Protein AF-0000000066890548 (afdb_homodimer)

Radius of gyration: 30.72 Å; Cα contacts (8 Å, |Δi|>4): 1299; chains: 2; bounding box: 69×100×90 Å

Solvent-accessible surface area (backbone atoms only — not comparable to full-atom values): 51256 Å² total; per-residue (Å²): 136,81,80,58,84,61,84,78,76,77,64,66,81,54,69,77,62,78,81,76,83,76,82,83,78,72,76,79,71,68,77,54,54,52,59,48,44,41,54,62,52,62,74,69,66,76,82,85,76,71,80,80,73,81,70,76,83,65,81,72,60,78,70,86,80,58,75,77,68,59,46,37,50,52,65,68,60,34,50,26,46,52,43,18,39,69,56,47,12,53,46,68,22,47,65,35,79,74,80,26,46,48,41,49,51,45,59,57,50,22,50,78,30,68,49,37,31,25,18,44,35,16,36,23,35,44,50,50,22,43,57,68,68,50,80,58,63,66,23,51,54,28,41,53,52,21,50,53,47,46,55,59,45,63,75,59,76,64,95,44,52,60,57,55,48,25,43,52,34,46,27,48,49,48,37,76,74,43,58,59,50,50,28,56,58,44,44,42,34,50,50,46,51,34,61,74,67,64,59,29,60,77,59,46,72,62,44,14,55,43,39,51,46,47,51,53,50,33,44,48,24,17,61,24,32,54,44,71,46,92,66,54,54,59,64,41,29,86,91,37,58,87,78,80,65,96,69,63,47,68,47,59,49,40,51,47,34,55,50,47,30,41,43,34,51,46,49,37,52,42,66,74,67,53,77,75,42,70,76,49,48,59,52,46,45,51,53,51,51,50,52,51,50,50,52,53,53,52,63,72,56,57,43,77,80,68,46,51,54,18,44,28,75,51,48,93,90,38,78,45,55,30,49,26,50,56,44,40,51,53,46,38,38,52,34,44,40,35,47,26,52,28,47,47,56,67,44,58,68,65,68,78,84,55,56,80,74,30,62,81,25,67,66,48,44,34,52,53,36,44,32,66,70,50,33,51,52,36,42,54,30,19,47,52,35,47,22,35,58,71,44,44,86,28,74,63,27,49,72,69,36,56,52,55,36,42,59,26,53,30,44,53,57,50,66,66,52,47,50,50,52,49,48,50,43,53,47,45,24,72,74,62,27,48,85,39,60,63,46,50,52,40,34,52,52,39,37,66,75,24,50,72,43,57,24,50,17,42,39,49,60,65,66,44,67,35,71,51,66,71,81,116,134,82,81,82,86,81,84,59,73,66,66,67,79,61,73,75,67,78,79,74,82,77,82,86,78,74,74,78,72,67,77,58,54,60,59,48,49,43,53,62,57,64,72,68,69,75,79,83,76,71,80,81,73,80,70,77,82,64,78,75,59,78,70,86,79,58,74,77,69,59,46,38,51,53,64,68,60,34,50,26,45,51,43,17,37,69,55,47,13,53,48,68,22,47,67,35,78,74,79,26,46,48,40,48,50,45,60,58,49,22,49,77,29,66,47,36,31,27,18,45,35,16,37,22,36,44,50,51,21,44,57,69,68,50,79,58,63,67,24,51,54,28,40,52,52,23,50,55,48,48,54,59,45,64,74,58,75,66,96,45,51,60,56,55,50,25,43,51,35,45,29,48,47,49,37,75,74,43,59,58,51,50,28,56,60,47,45,45,40,51,50,49,51,34,61,74,66,66,61,29,60,77,59,47,71,62,45,15,54,43,39,51,47,48,49,53,51,33,43,48,24,17,61,22,31,54,43,71,47,92,66,54,53,58,64,40,30,86,90,35,57,87,79,81,64,96,68,63,47,68,49,61,49,40,52,48,36,55,50,48,30,40,43,35,51,46,49,38,52,42,67,74,67,53,77,76,42,70,78,46,48,60,52,46,44,51,51,51,51,51,50,52,50,50,53,53,52,53,63,72,56,57,42,79,80,65,47,52,55,18,44,28,74,52,49,94,90,37,79,44,55,31,48,27,52,56,43,40,51,52,48,38,39,51,34,44,40,36,46,26,52,28,47,45,56,68,43,60,68,66,69,78,84,55,58,80,75,31,64,80,25,66,65,49,43,32,51,52,35,44,31,66,70,49,34,51,52,35,42,54,30,20,48,51,35,45,22,36,59,70,44,43,84,28,72,64,26,49,71,69,35,56,51,55,37,42,58,27,53,29,44,51,56,52,65,66,52,46,50,52,52,48,48,51,43,52,47,45,24,70,74,62,27,49,85,40,61,68,46,50,52,47,34,52,51,39,38,66,74,22,50,73,43,57,24,51,18,44,38,50,60,65,66,43,69,38,50,66,70,72,81,115

InterPro domains:
  IPR021858 Fungal transcription factor [PF11951] (80-447)

Foldseek 3Di:
DDDDDPPCPPPDVPPPDPQPPDDDPPPPPPPPQLVVLLVLLVVVDDPDPPDPDPDPPPPPDPPPPDPQQDDDDPPLLVVLLVLLLVPVLCLLCLLPPDPSCSNPVQSRVCSVPVLSSLLSSLLSLLQVCLQVVGDCVSNCVSLVVSSVVLVVCSNPDDPDLSSLNSLLSSLNSVCLPDDLQCSLSSLSSSVSSCVVNVQACPNDDSSNSSLLSSLLSQLLSCLFQVHAGPDQCCSRDVNRDLDDDPADDSSSLLSVLSSLLNNLSVLLSCLQVPDQAPVVQVVSQVSLVVSVVVLVVSVVRHDPQLDFPDWAQADPLGRATATHHPDLSSLLSVLSSLLSVLSSLLSRAQDPPPDSVQRNPLVSSLVSCLDCVSLVSNLVSLRSNQNSLVRYPDLSSLVSNLSSLLLSLLLDQDPSSNVSSLVSLVVSCNVRSRDNPLSNVSSVVSCVQQPRRNSSSSSCSSNPSRSPPPPD/DDDDDDDDPPPDPPPPDPPPPDDPPPPPPPPPQLVVLLVVLVPPPDPDPPDPDPDPPPVPDPPPPDPQQDDDDPPLLVVLLVLLLVPVQCLLCLLPPDPSCSNPVLSRVCSVPVLSSLLSSLLSLLQVCLQVVDDCVSNCVSLVVSSVVLVVCSNPDDPDLSSLNSLLSSLNSVCLPDDLQCSLSSLSSSVSSCVVNVQACPNDDSSNSSLLSSLLSQLLSCLFQVDAGPDQCCSRDVNRDLDDDPADDSSSLLSVLSSLLNNLSVLLSCLQVPDQAPVVQVVSQVSLVVSVVVLVVSVVRHDPQLDFPDWAQADPLGRATATHHPDLSSLLSVLSSLLSVLSSLLSRAQDPPPDSVQRNPLVSSLVSCLDCVSLVSNLVSLRSNQNSLVRYPDLSSLVSNLSSLLLSLLLDQDPSSNVSSLVSLVVSCNRRSRDNPLSNVSSVVSCVQQPRRNSSSSSCSSNPSRRPVPPD

Organism: Sporothrix schenckii (strain ATCC 58251 / de Perez 2211183) (NCBI:txid1391915)

Secondary structure (DSSP, 8-state):
---------TTGGGGGS------SGGGGGGGHHHHHHHHHHHTT--S----------------TTS--PPPB--HHHHHHHHHIIIIIHHHHTTT--SS-TTTTHHHHHHTT-HHHHHHHHHHHHHHHHHHH----HHHHHHHHHHHHHHHHHHTS----HHHHHHHHHHHHHHHHHS-GGGHHHHHHHHHHHHHHHT--TTS-HHHHHHHHHHHHHHHHHHHHHT---SS-GGGSSGGG--PPPSS--HHHHHHHHHHHHHHHHHHHHHHHHS---HHHHHHHHHHHHHHHHHHHHHHHT--GGGS-SEEE---SS--S-EEE-SSHHHHHHHHHHHHHHHHHHHTPPPPTTS-GGGSS-HHHHHHHHHSHHHHHHHHHHHHHHHHHHHH---HHHHHHHHHHHHHHHTT---HHHHHHHHHHHHHHHHHH----HHHHHHHHHHHHHHTT-HHHHHHHHHT---SSGGG-/---------TTGGGGG-------SGGGGGGHHHHHHHHHHHHTT--S----------------TTS--PPPB--HHHHHHHHHIIIIIHHHHTTT--SS-TTTTHHHHHHTT-HHHHHHHHHHHHHHHHHHH----HHHHHHHHHHHHHHHHHHTS----HHHHHHHHHHHHHHHHHS-GGGHHHHHHHHHHHHHHHT--TTS-HHHHHHHHHHHHHHHHHHHHHT---SS-GGGSSGGG--PPPSS--HHHHHHHHHHHHHHHHHHHHHHHHS---HHHHHHHHHHHHHHHHHHHHHHHT--GGGS-SEEE---SS--S-EEE-SSHHHHHHHHHHHHHHHHHHHTPPPPTTS-TT-SS-HHHHHHHHHSHHHHHHHHHHHHHHHHHHHH---HHHHHHHHHHHHHHHTT---HHHHHHHHHHHHHHHHHH----HHHHHHHHHHHHHHTT-HHHHHHHHHT---SSGGG-

pLDDT: mean 82.21, std 24.05, range [18.61, 98.88]

Sequence (944 aa):
MSGFDWVDETDSVADLYKRVDVDADADANQNNLSSKLSLKLTAKLPSKMPSPTHHPHTTAGLPSSMPLPRPITDPTDAFYMSRYAEFIGPRFDLFDDGARYFSIEVPLMALHNRLLRLACLAAAAVQLSLETGRGKHNVLAYYDEALRLLSAHLDCPSYDPAVFASCLLIAHCEMVESKTGDWQLHLRGTGDLVALQKWHGRSGGLAEACFWIYCRMMILASLSSARPTLIPPTEWLPGGVFDDPQRWTLHAWQKKVVFLLGSVHHFWFRSRHGQTSAPLESTMRRAWSDLGDQLRRHELAAPPACTPISAVPATVDCPFDLVRYIAGPISAAWQMLHTAHLLHALAEPPGTGTGPDTDTNPRSRRALLASPRVANTALALARQVVSNSLANRSLVAWANAVQLLGVAGACLVSDAERDACTLVLEQMETLTGWNTRTTVQHLQRAWLAGGTDLGTLLYNVWANEGVGTEGTMSGFDWVDETDSVADLYKRVDVDADADANQNNLSSKLSLKLTAKLPSKMPSPTHHPHTTAGLPSSMPLPRPITDPTDAFYMSRYAEFIGPRFDLFDDGARYFSIEVPLMALHNRLLRLACLAAAAVQLSLETGRGKHNVLAYYDEALRLLSAHLDCPSYDPAVFASCLLIAHCEMVESKTGDWQLHLRGTGDLVALQKWHGRSGGLAEACFWIYCRMMILASLSSARPTLIPPTEWLPGGVFDDPQRWTLHAWQKKVVFLLGSVHHFWFRSRHGQTSAPLESTMRRAWSDLGDQLRRHELAAPPACTPISAVPATVDCPFDLVRYIAGPISAAWQMLHTAHLLHALAEPPGTGTGPDTDTNPRSRRALLASPRVANTALALARQVVSNSLANRSLVAWANAVQLLGVAGACLVSDAERDACTLVLEQMETLTGWNTRTTVQHLQRAWLAGGTDLGTLLYNVWANEGVGTEGT

Structure (mmCIF, N/CA/C/O backbone):
data_AF-0000000066890548-model_v1
#
loop_
_entity.id
_entity.type
_entity.pdbx_description
1 polymer 'Transcription factor domain-containing protein'
#
loop_
_atom_site.group_PDB
_atom_site.id
_atom_site.type_symbol
_atom_site.label_atom_id
_atom_site.label_alt_id
_atom_site.label_comp_id
_atom_site.label_asym_id
_atom_site.label_entity_id
_atom_site.label_seq_id
_atom_site.pdbx_PDB_ins_code
_atom_site.Cartn_x
_atom_site.Cartn_y
_atom_site.Cartn_z
_atom_site.occupancy
_atom_site.B_iso_or_equiv
_atom_site.auth_seq_id
_atom_site.auth_comp_id
_atom_site.auth_asym_id
_atom_site.auth_atom_id
_atom_site.pdbx_PDB_model_num
ATOM 1 N N . MET A 1 1 ? -24.297 11.078 -42.031 1 18.88 1 MET A N 1
ATOM 2 C CA . MET A 1 1 ? -23.625 9.977 -41.344 1 18.88 1 MET A CA 1
ATOM 3 C C . MET A 1 1 ? -22.328 10.438 -40.688 1 18.88 1 MET A C 1
ATOM 5 O O . MET A 1 1 ? -21.578 9.633 -40.156 1 18.88 1 MET A O 1
ATOM 9 N N . SER A 1 2 ? -22.172 11.445 -40.219 1 20.27 2 SER A N 1
ATOM 10 C CA . SER A 1 2 ? -21.016 12.281 -40.562 1 20.27 2 SER A CA 1
ATOM 11 C C . SER A 1 2 ? -19.953 12.227 -39.469 1 20.27 2 SER A C 1
ATOM 13 O O . SER A 1 2 ? -20.281 12.07 -38.281 1 20.27 2 SER A O 1
ATOM 15 N N . GLY A 1 3 ? -18.688 12.391 -39.656 1 19.2 3 GLY A N 1
ATOM 16 C CA . GLY A 1 3 ? -17.391 11.789 -39.344 1 19.2 3 GLY A CA 1
ATOM 17 C C . GLY A 1 3 ? -16.609 12.562 -38.281 1 19.2 3 GLY A C 1
ATOM 18 O O . GLY A 1 3 ? -16.375 13.758 -38.438 1 19.2 3 GLY A O 1
ATOM 19 N N . PHE A 1 4 ? -16.781 12.336 -37.125 1 25.28 4 PHE A N 1
ATOM 20 C CA . PHE A 1 4 ? -16.469 13.25 -36.031 1 25.28 4 PHE A CA 1
ATOM 21 C C . PHE A 1 4 ? -14.961 13.43 -35.875 1 25.28 4 PHE A C 1
ATOM 23 O O . PHE A 1 4 ? -14.211 12.453 -35.969 1 25.28 4 PHE A O 1
ATOM 30 N N . ASP A 1 5 ? -14.328 14.625 -36.156 1 24.25 5 ASP A N 1
ATOM 31 C CA . ASP A 1 5 ? -12.898 14.906 -36.312 1 24.25 5 ASP A CA 1
ATOM 32 C C . ASP A 1 5 ? -12.195 14.867 -34.969 1 24.25 5 ASP A C 1
ATOM 34 O O . ASP A 1 5 ? -12.594 15.562 -34.031 1 24.25 5 ASP A O 1
ATOM 38 N N . TRP A 1 6 ? -11.719 13.969 -34.375 1 25.64 6 TRP A N 1
ATOM 39 C CA . TRP A 1 6 ? -11.016 13.469 -33.188 1 25.64 6 TRP A CA 1
ATOM 40 C C . TRP A 1 6 ? -9.664 14.156 -33.031 1 25.64 6 TRP A C 1
ATOM 42 O O . TRP A 1 6 ? -8.844 14.141 -33.938 1 25.64 6 TRP A O 1
ATOM 52 N N . VAL A 1 7 ? -9.562 15.398 -32.406 1 25.03 7 VAL A N 1
ATOM 53 C CA . VAL A 1 7 ? -8.234 15.984 -32.5 1 25.03 7 VAL A CA 1
ATOM 54 C C . VAL A 1 7 ? -7.273 15.273 -31.562 1 25.03 7 VAL A C 1
ATOM 56 O O . VAL A 1 7 ? -7.562 15.125 -30.375 1 25.03 7 VAL A O 1
ATOM 59 N N . ASP A 1 8 ? -6.273 14.477 -31.797 1 26.44 8 ASP A N 1
ATOM 60 C CA . ASP A 1 8 ? -5.16 13.578 -31.5 1 26.44 8 ASP A CA 1
ATOM 61 C C . ASP A 1 8 ? -4.043 14.312 -30.766 1 26.44 8 ASP A C 1
ATOM 63 O O . ASP A 1 8 ? -3.299 15.086 -31.375 1 26.44 8 ASP A O 1
ATOM 67 N N . GLU A 1 9 ? -4.375 14.836 -29.516 1 27.08 9 GLU A N 1
ATOM 68 C CA . GLU A 1 9 ? -3.387 15.812 -29.078 1 27.08 9 GLU A CA 1
ATOM 69 C C . GLU A 1 9 ? -2.137 15.125 -28.531 1 27.08 9 GLU A C 1
ATOM 71 O O . GLU A 1 9 ? -1.354 15.734 -27.797 1 27.08 9 GLU A O 1
ATOM 76 N N . THR A 1 10 ? -1.593 14.016 -29.031 1 26.61 10 THR A N 1
ATOM 77 C CA . THR A 1 10 ? -0.497 13.109 -28.703 1 26.61 10 THR A CA 1
ATOM 78 C C . THR A 1 10 ? 0.829 13.867 -28.641 1 26.61 10 THR A C 1
ATOM 80 O O . THR A 1 10 ? 1.685 13.555 -27.812 1 26.61 10 THR A O 1
ATOM 83 N N . ASP A 1 11 ? 1.024 14.945 -29.422 1 27.3 11 ASP A N 1
ATOM 84 C CA . ASP A 1 11 ? 2.359 15.445 -29.719 1 27.3 11 ASP A CA 1
ATOM 85 C C . ASP A 1 11 ? 2.881 16.344 -28.594 1 27.3 11 ASP A C 1
ATOM 87 O O . ASP A 1 11 ? 4.09 16.5 -28.438 1 27.3 11 ASP A O 1
ATOM 91 N N . SER A 1 12 ? 1.984 16.969 -27.969 1 26.95 12 SER A N 1
ATOM 92 C CA . SER A 1 12 ? 2.666 18.141 -27.422 1 26.95 12 SER A CA 1
ATOM 93 C C . SER A 1 12 ? 3.588 17.766 -26.266 1 26.95 12 SER A C 1
ATOM 95 O O . SER A 1 12 ? 4.59 18.438 -26.031 1 26.95 12 SER A O 1
ATOM 97 N N . VAL A 1 13 ? 3.289 16.859 -25.359 1 25.53 13 VAL A N 1
ATOM 98 C CA . VAL A 1 13 ? 4.105 16.703 -24.156 1 25.53 13 VAL A CA 1
ATOM 99 C C . VAL A 1 13 ? 5.379 15.93 -24.5 1 25.53 13 VAL A C 1
ATOM 101 O O . VAL A 1 13 ? 6.223 15.703 -23.625 1 25.53 13 VAL A O 1
ATOM 104 N N . ALA A 1 14 ? 5.516 15.539 -25.766 1 25.36 14 ALA A N 1
ATOM 105 C CA . ALA A 1 14 ? 6.695 14.828 -26.25 1 25.36 14 ALA A CA 1
ATOM 106 C C . ALA A 1 14 ? 7.941 15.703 -26.172 1 25.36 14 ALA A C 1
ATOM 108 O O . ALA A 1 14 ? 9.062 15.203 -26.234 1 25.36 14 ALA A O 1
ATOM 109 N N . ASP A 1 15 ? 7.789 17.016 -26.156 1 25.75 15 ASP A N 1
ATOM 110 C CA . ASP A 1 15 ? 8.961 17.797 -26.516 1 25.75 15 ASP A CA 1
ATOM 111 C C . ASP A 1 15 ? 9.984 17.812 -25.391 1 25.75 15 ASP A C 1
ATOM 113 O O . ASP A 1 15 ? 11.047 18.422 -25.516 1 25.75 15 ASP A O 1
ATOM 117 N N . LEU A 1 16 ? 9.555 17.625 -24.109 1 25.08 16 LEU A N 1
ATOM 118 C CA . LEU A 1 16 ? 10.656 17.938 -23.203 1 25.08 16 LEU A CA 1
ATOM 119 C C . LEU A 1 16 ? 11.719 16.844 -23.25 1 25.08 16 LEU A C 1
ATOM 121 O O . LEU A 1 16 ? 12.758 16.953 -22.594 1 25.08 16 LEU A O 1
ATOM 125 N N . TYR A 1 17 ? 11.383 15.648 -23.578 1 23.12 17 TYR A N 1
ATOM 126 C CA . TYR A 1 17 ? 12.258 14.484 -23.469 1 23.12 17 TYR A CA 1
ATOM 127 C C . TYR A 1 17 ? 13.242 14.438 -24.641 1 23.12 17 TYR A C 1
ATOM 129 O O . TYR A 1 17 ? 12.836 14.359 -25.797 1 23.12 17 TYR A O 1
ATOM 137 N N . LYS A 1 18 ? 14.422 15.102 -24.547 1 24.03 18 LYS A N 1
ATOM 138 C CA . LYS A 1 18 ? 15.43 14.969 -25.594 1 24.03 18 LYS A CA 1
ATOM 139 C C . LYS A 1 18 ? 15.75 13.5 -25.859 1 24.03 18 LYS A C 1
ATOM 141 O O . LYS A 1 18 ? 16.031 12.742 -24.938 1 24.03 18 LYS A O 1
ATOM 146 N N . ARG A 1 19 ? 15.266 12.875 -26.922 1 22.03 19 ARG A N 1
ATOM 147 C CA . ARG A 1 19 ? 15.539 11.547 -27.469 1 22.03 19 ARG A CA 1
ATOM 148 C C . ARG A 1 19 ? 17.031 11.359 -27.719 1 22.03 19 ARG A C 1
ATOM 150 O O . ARG A 1 19 ? 17.609 12.023 -28.578 1 22.03 19 ARG A O 1
ATOM 157 N N . VAL A 1 20 ? 17.922 11.086 -26.656 1 23.31 20 VAL A N 1
ATOM 158 C CA . VAL A 1 20 ? 19.266 10.805 -27.141 1 23.31 20 VAL A CA 1
ATOM 159 C C . VAL A 1 20 ? 19.297 9.422 -27.781 1 23.31 20 VAL A C 1
ATOM 161 O O . VAL A 1 20 ? 18.734 8.461 -27.234 1 23.31 20 VAL A O 1
ATOM 164 N N . ASP A 1 21 ? 19.406 9.281 -29.016 1 21.95 21 ASP A N 1
ATOM 165 C CA . ASP A 1 21 ? 19.578 8.133 -29.906 1 21.95 21 ASP A CA 1
ATOM 166 C C . ASP A 1 21 ? 20.703 7.23 -29.422 1 21.95 21 ASP A C 1
ATOM 168 O O . ASP A 1 21 ? 21.875 7.613 -29.484 1 21.95 21 ASP A O 1
ATOM 172 N N . VAL A 1 22 ? 20.547 6.613 -28.219 1 24.17 22 VAL A N 1
ATOM 173 C CA . VAL A 1 22 ? 21.688 5.758 -27.906 1 24.17 22 VAL A CA 1
ATOM 174 C C . VAL A 1 22 ? 21.719 4.559 -28.844 1 24.17 22 VAL A C 1
ATOM 176 O O . VAL A 1 22 ? 20.656 4 -29.172 1 24.17 22 VAL A O 1
ATOM 179 N N . ASP A 1 23 ? 22.766 4.219 -29.562 1 23.08 23 ASP A N 1
ATOM 180 C CA . ASP A 1 23 ? 23.203 3.242 -30.562 1 23.08 23 ASP A CA 1
ATOM 181 C C . ASP A 1 23 ? 23.031 1.815 -30.047 1 23.08 23 ASP A C 1
ATOM 183 O O . ASP A 1 23 ? 23.062 1.575 -28.828 1 23.08 23 ASP A O 1
ATOM 187 N N . ALA A 1 24 ? 22.609 0.675 -30.891 1 25.84 24 ALA A N 1
ATOM 188 C CA . ALA A 1 24 ? 22.203 -0.718 -31.031 1 25.84 24 ALA A CA 1
ATOM 189 C C . ALA A 1 24 ? 23.25 -1.663 -30.453 1 25.84 24 ALA A C 1
ATOM 191 O O . ALA A 1 24 ? 23.094 -2.885 -30.531 1 25.84 24 ALA A O 1
ATOM 192 N N . ASP A 1 25 ? 24.406 -1.3 -30.078 1 25.77 25 ASP A N 1
ATOM 193 C CA . ASP A 1 25 ? 25.484 -2.291 -29.969 1 25.77 25 ASP A CA 1
ATOM 194 C C . ASP A 1 25 ? 25.344 -3.111 -28.688 1 25.77 25 ASP A C 1
ATOM 196 O O . ASP A 1 25 ? 26.25 -3.848 -28.312 1 25.77 25 ASP A O 1
ATOM 200 N N . ALA A 1 26 ? 24.281 -3.037 -27.953 1 29.08 26 ALA A N 1
ATOM 201 C CA . ALA A 1 26 ? 24.281 -3.631 -26.609 1 29.08 26 ALA A CA 1
ATOM 202 C C . ALA A 1 26 ? 23.953 -5.121 -26.672 1 29.08 26 ALA A C 1
ATOM 204 O O . ALA A 1 26 ? 23.828 -5.781 -25.641 1 29.08 26 ALA A O 1
ATOM 205 N N . ASP A 1 27 ? 23.703 -5.793 -27.703 1 25.78 27 ASP A N 1
ATOM 206 C CA . ASP A 1 27 ? 23.156 -7.145 -27.766 1 25.78 27 ASP A CA 1
ATOM 207 C C . ASP A 1 27 ? 24.156 -8.164 -27.234 1 25.78 27 ASP A C 1
ATOM 209 O O . ASP A 1 27 ? 23.797 -9.281 -26.875 1 25.78 27 ASP A O 1
ATOM 213 N N . ALA A 1 28 ? 25.484 -8.109 -27.453 1 29.73 28 ALA A N 1
ATOM 214 C CA . ALA A 1 28 ? 26.469 -9.18 -27.406 1 29.73 28 ALA A CA 1
ATOM 215 C C . ALA A 1 28 ? 26.812 -9.547 -25.953 1 29.73 28 ALA A C 1
ATOM 217 O O . ALA A 1 28 ? 27.344 -10.625 -25.688 1 29.73 28 ALA A O 1
ATOM 218 N N . ASN A 1 29 ? 26.766 -8.68 -24.953 1 29.44 29 ASN A N 1
ATOM 219 C CA . ASN A 1 29 ? 27.453 -8.93 -23.688 1 29.44 29 ASN A CA 1
ATOM 220 C C . ASN A 1 29 ? 26.578 -9.75 -22.734 1 29.44 29 ASN A C 1
ATOM 222 O O . ASN A 1 29 ? 26.953 -9.977 -21.578 1 29.44 29 ASN A O 1
ATOM 226 N N . GLN A 1 30 ? 25.422 -10.062 -23 1 32.12 30 GLN A N 1
ATOM 227 C CA . GLN A 1 30 ? 24.484 -10.609 -22.016 1 32.12 30 GLN A CA 1
ATOM 228 C C . GLN A 1 30 ? 24.828 -12.055 -21.672 1 32.12 30 GLN A C 1
ATOM 230 O O . GLN A 1 30 ? 24.391 -12.57 -20.641 1 32.12 30 GLN A O 1
ATOM 235 N N . ASN A 1 31 ? 25.328 -12.875 -22.609 1 33.66 31 ASN A N 1
ATOM 236 C CA . ASN A 1 31 ? 25.453 -14.32 -22.438 1 33.66 31 ASN A CA 1
ATOM 237 C C . ASN A 1 31 ? 26.391 -14.656 -21.281 1 33.66 31 ASN A C 1
ATOM 239 O O . ASN A 1 31 ? 26.422 -15.797 -20.797 1 33.66 31 ASN A O 1
ATOM 243 N N . ASN A 1 32 ? 27.344 -13.812 -20.875 1 36.59 32 ASN A N 1
ATOM 244 C CA . ASN A 1 32 ? 28.5 -14.258 -20.109 1 36.59 32 ASN A CA 1
ATOM 245 C C . ASN A 1 32 ? 28.203 -14.305 -18.625 1 36.59 32 ASN A C 1
ATOM 247 O O . ASN A 1 32 ? 28.938 -14.93 -17.859 1 36.59 32 ASN A O 1
ATOM 251 N N . LEU A 1 33 ? 27.375 -13.516 -18.141 1 34.25 33 LEU A N 1
ATOM 252 C CA . LEU A 1 33 ? 27.453 -13.297 -16.703 1 34.25 33 LEU A CA 1
ATOM 253 C C . LEU A 1 33 ? 26.797 -14.445 -15.938 1 34.25 33 LEU A C 1
ATOM 255 O O . LEU A 1 33 ? 27.297 -14.883 -14.898 1 34.25 33 LEU A O 1
ATOM 259 N N . SER A 1 34 ? 25.609 -14.945 -16.312 1 38.66 34 SER A N 1
ATOM 260 C CA . SER A 1 34 ? 24.969 -16.031 -15.555 1 38.66 34 SER A CA 1
ATOM 261 C C . SER A 1 34 ? 25.891 -17.234 -15.438 1 38.66 34 SER A C 1
ATOM 263 O O . SER A 1 34 ? 25.953 -17.875 -14.383 1 38.66 34 SER A O 1
ATOM 265 N N . SER A 1 35 ? 26.672 -17.547 -16.562 1 40.22 35 SER A N 1
ATOM 266 C CA . SER A 1 35 ? 27.641 -18.641 -16.562 1 40.22 35 SER A CA 1
ATOM 267 C C . SER A 1 35 ? 28.797 -18.359 -15.609 1 40.22 35 SER A C 1
ATOM 269 O O . SER A 1 35 ? 29.344 -19.281 -15 1 40.22 35 SER A O 1
ATOM 271 N N . LYS A 1 36 ? 29.094 -17.109 -15.453 1 41.97 36 LYS A N 1
ATOM 272 C CA . LYS A 1 36 ? 30.266 -16.781 -14.641 1 41.97 36 LYS A CA 1
ATOM 273 C C . LYS A 1 36 ? 29.953 -16.891 -13.148 1 41.97 36 LYS A C 1
ATOM 275 O O . LYS A 1 36 ? 30.812 -17.25 -12.352 1 41.97 36 LYS A O 1
ATOM 280 N N . LEU A 1 37 ? 28.734 -16.5 -12.805 1 41.38 37 LEU A N 1
ATOM 281 C CA . LEU A 1 37 ? 28.375 -16.609 -11.391 1 41.38 37 LEU A CA 1
ATOM 282 C C . LEU A 1 37 ? 28.359 -18.062 -10.945 1 41.38 37 LEU A C 1
ATOM 284 O O . LEU A 1 37 ? 28.875 -18.391 -9.875 1 41.38 37 LEU A O 1
ATOM 288 N N . SER A 1 38 ? 27.703 -18.938 -11.711 1 43.19 38 SER A N 1
ATOM 289 C CA . SER A 1 38 ? 27.641 -20.359 -11.391 1 43.19 38 SER A CA 1
ATOM 290 C C . SER A 1 38 ? 29.031 -20.969 -11.344 1 43.19 38 SER A C 1
ATOM 292 O O . SER A 1 38 ? 29.344 -21.766 -10.461 1 43.19 38 SER A O 1
ATOM 294 N N . LEU A 1 39 ? 29.844 -20.625 -12.211 1 40.91 39 LEU A N 1
ATOM 295 C CA . LEU A 1 39 ? 31.172 -21.188 -12.297 1 40.91 39 LEU A CA 1
ATOM 296 C C . LEU A 1 39 ? 32.031 -20.75 -11.109 1 40.91 39 LEU A C 1
ATOM 298 O O . LEU A 1 39 ? 32.781 -21.562 -10.547 1 40.91 39 LEU A O 1
ATOM 302 N N . LYS A 1 40 ? 31.875 -19.594 -10.727 1 43.41 40 LYS A N 1
ATOM 303 C CA . LYS A 1 40 ? 32.719 -19.109 -9.641 1 43.41 40 LYS A CA 1
ATOM 304 C C . LYS A 1 40 ? 32.281 -19.656 -8.297 1 43.41 40 LYS A C 1
ATOM 306 O O . LYS A 1 40 ? 33.094 -19.953 -7.43 1 43.41 40 LYS A O 1
ATOM 311 N N . LEU A 1 41 ? 31 -19.859 -8.133 1 43.72 41 LEU A N 1
ATOM 312 C CA . LEU A 1 41 ? 30.469 -20.375 -6.871 1 43.72 41 LEU A CA 1
ATOM 313 C C . LEU A 1 41 ? 30.688 -21.875 -6.77 1 43.72 41 LEU A C 1
ATOM 315 O O . LEU A 1 41 ? 30.922 -22.406 -5.676 1 43.72 41 LEU A O 1
ATOM 319 N N . THR A 1 42 ? 30.672 -22.719 -7.777 1 40.28 42 THR A N 1
ATOM 320 C CA . THR A 1 42 ? 30.875 -24.156 -7.758 1 40.28 42 THR A CA 1
ATOM 321 C C . THR A 1 42 ? 32.312 -24.484 -7.344 1 40.28 42 THR A C 1
ATOM 323 O O . THR A 1 42 ? 32.562 -25.562 -6.816 1 40.28 42 THR A O 1
ATOM 326 N N . ALA A 1 43 ? 33.344 -23.844 -7.594 1 37.19 43 ALA A N 1
ATOM 327 C CA . ALA A 1 43 ? 34.719 -24.219 -7.277 1 37.19 43 ALA A CA 1
ATOM 328 C C . ALA A 1 43 ? 34.969 -24.188 -5.773 1 37.19 43 ALA A C 1
ATOM 330 O O . ALA A 1 43 ? 35.938 -24.75 -5.289 1 37.19 43 ALA A O 1
ATOM 331 N N . LYS A 1 44 ? 34.281 -23.422 -5.078 1 41.56 44 LYS A N 1
ATOM 332 C CA . LYS A 1 44 ? 34.75 -23.25 -3.695 1 41.56 44 LYS A CA 1
ATOM 333 C C . LYS A 1 44 ? 33.906 -24.109 -2.748 1 41.56 44 LYS A C 1
ATOM 335 O O . LYS A 1 44 ? 33.875 -23.875 -1.538 1 41.56 44 LYS A O 1
ATOM 340 N N . LEU A 1 45 ? 33 -25.031 -3.322 1 32.69 45 LEU A N 1
ATOM 341 C CA . LEU A 1 45 ? 32.219 -25.812 -2.383 1 32.69 45 LEU A CA 1
ATOM 342 C C . LEU A 1 45 ? 33.062 -26.844 -1.655 1 32.69 45 LEU A C 1
ATOM 344 O O . LEU A 1 45 ? 33.5 -27.812 -2.262 1 32.69 45 LEU A O 1
ATOM 348 N N . PRO A 1 46 ? 33.75 -26.625 -0.563 1 29.88 46 PRO A N 1
ATOM 349 C CA . PRO A 1 46 ? 34.344 -27.719 0.212 1 29.88 46 PRO A CA 1
ATOM 350 C C . PRO A 1 46 ? 33.281 -28.609 0.875 1 29.88 46 PRO A C 1
ATOM 352 O O . PRO A 1 46 ? 32.156 -28.188 1.056 1 29.88 46 PRO A O 1
ATOM 355 N N . SER A 1 47 ? 33.562 -29.984 1.078 1 22.45 47 SER A N 1
ATOM 356 C CA . SER A 1 47 ? 32.75 -31.078 1.609 1 22.45 47 SER A CA 1
ATOM 357 C C . SER A 1 47 ? 32.25 -30.766 3.018 1 22.45 47 SER A C 1
ATOM 359 O O . SER A 1 47 ? 31.25 -31.297 3.467 1 22.45 47 SER A O 1
ATOM 361 N N . LYS A 1 48 ? 33.156 -30.594 4.051 1 29.05 48 LYS A N 1
ATOM 362 C CA . LYS A 1 48 ? 32.781 -30.891 5.43 1 29.05 48 LYS A CA 1
ATOM 363 C C . LYS A 1 48 ? 31.812 -29.844 5.965 1 29.05 48 LYS A C 1
ATOM 365 O O . LYS A 1 48 ? 32.156 -28.656 6.027 1 29.05 48 LYS A O 1
ATOM 370 N N . MET A 1 49 ? 30.422 -30.172 5.934 1 26.47 49 MET A N 1
ATOM 371 C CA . MET A 1 49 ? 29.344 -29.328 6.422 1 26.47 49 MET A CA 1
ATOM 372 C C . MET A 1 49 ? 29.469 -29.094 7.922 1 26.47 49 MET A C 1
ATOM 374 O O . MET A 1 49 ? 29.344 -30.031 8.711 1 26.47 49 MET A O 1
ATOM 378 N N . PRO A 1 50 ? 30.344 -28.312 8.453 1 25.94 50 PRO A N 1
ATOM 379 C CA . PRO A 1 50 ? 30.266 -28.266 9.914 1 25.94 50 PRO A CA 1
ATOM 380 C C . PRO A 1 50 ? 28.891 -27.859 10.422 1 25.94 50 PRO A C 1
ATOM 382 O O . PRO A 1 50 ? 28.109 -27.266 9.68 1 25.94 50 PRO A O 1
ATOM 385 N N . SER A 1 51 ? 28.422 -28.438 11.57 1 24.8 51 SER A N 1
ATOM 386 C CA . SER A 1 51 ? 27.172 -28.312 12.32 1 24.8 51 SER A CA 1
ATOM 387 C C . SER A 1 51 ? 26.812 -26.844 12.562 1 24.8 51 SER A C 1
ATOM 389 O O . SER A 1 51 ? 27.688 -26.047 12.93 1 24.8 51 SER A O 1
ATOM 391 N N . PRO A 1 52 ? 25.703 -26.422 11.984 1 26.14 52 PRO A N 1
ATOM 392 C CA . PRO A 1 52 ? 25.234 -25.047 12 1 26.14 52 PRO A CA 1
ATOM 393 C C . PRO A 1 52 ? 25.094 -24.484 13.422 1 26.14 52 PRO A C 1
ATOM 395 O O . PRO A 1 52 ? 24.438 -25.109 14.266 1 26.14 52 PRO A O 1
ATOM 398 N N . THR A 1 53 ? 26.156 -24 14.016 1 25.91 53 THR A N 1
ATOM 399 C CA . THR A 1 53 ? 26.031 -23.312 15.297 1 25.91 53 THR A CA 1
ATOM 400 C C . THR A 1 53 ? 24.922 -22.281 15.25 1 25.91 53 THR A C 1
ATOM 402 O O . THR A 1 53 ? 24.766 -21.578 14.242 1 25.91 53 THR A O 1
ATOM 405 N N . HIS A 1 54 ? 23.859 -22.5 15.961 1 25.67 54 HIS A N 1
ATOM 406 C CA . HIS A 1 54 ? 22.656 -21.703 16.25 1 25.67 54 HIS A CA 1
ATOM 407 C C . HIS A 1 54 ? 23.016 -20.25 16.516 1 25.67 54 HIS A C 1
ATOM 409 O O . HIS A 1 54 ? 23.672 -19.938 17.5 1 25.67 54 HIS A O 1
ATOM 415 N N . HIS A 1 55 ? 23.469 -19.562 15.539 1 25.45 55 HIS A N 1
ATOM 416 C CA . HIS A 1 55 ? 23.703 -18.172 15.867 1 25.45 55 HIS A CA 1
ATOM 417 C C . HIS A 1 55 ? 22.422 -17.5 16.344 1 25.45 55 HIS A C 1
ATOM 419 O O . HIS A 1 55 ? 21.359 -17.734 15.789 1 25.45 55 HIS A O 1
ATOM 425 N N . PRO A 1 56 ? 22.359 -17.062 17.578 1 24.5 56 PRO A N 1
ATOM 426 C CA . PRO A 1 56 ? 21.234 -16.375 18.203 1 24.5 56 PRO A CA 1
ATOM 427 C C . PRO A 1 56 ? 20.672 -15.242 17.344 1 24.5 56 PRO A C 1
ATOM 429 O O . PRO A 1 56 ? 21.391 -14.664 16.516 1 24.5 56 PRO A O 1
ATOM 432 N N . HIS A 1 57 ? 19.438 -15.336 17.016 1 25.84 57 HIS A N 1
ATOM 433 C CA . HIS A 1 57 ? 18.562 -14.406 16.312 1 25.84 57 HIS A CA 1
ATOM 434 C C . HIS A 1 57 ? 18.75 -12.977 16.828 1 25.84 57 HIS A C 1
ATOM 436 O O . HIS A 1 57 ? 18.109 -12.578 17.797 1 25.84 57 HIS A O 1
ATOM 442 N N . THR A 1 58 ? 20 -12.469 16.984 1 25.39 58 THR A N 1
ATOM 443 C CA . THR A 1 58 ? 20.016 -11.062 17.359 1 25.39 58 THR A CA 1
ATOM 444 C C . THR A 1 58 ? 19.281 -10.211 16.328 1 25.39 58 THR A C 1
ATOM 446 O O . THR A 1 58 ? 19.594 -10.258 15.141 1 25.39 58 THR A O 1
ATOM 449 N N . THR A 1 59 ? 18.062 -9.992 16.5 1 28.22 59 THR A N 1
ATOM 450 C CA . THR A 1 59 ? 17.375 -8.914 15.789 1 28.22 59 THR A CA 1
ATOM 451 C C . THR A 1 59 ? 18.297 -7.711 15.609 1 28.22 59 THR A C 1
ATOM 453 O O . THR A 1 59 ? 18.625 -7.016 16.578 1 28.22 59 THR A O 1
ATOM 456 N N . ALA A 1 60 ? 19.328 -7.832 14.875 1 30.17 60 ALA A N 1
ATOM 457 C CA . ALA A 1 60 ? 20.312 -6.781 14.625 1 30.17 60 ALA A CA 1
ATOM 458 C C . ALA A 1 60 ? 19.625 -5.469 14.258 1 30.17 60 ALA A C 1
ATOM 460 O O . ALA A 1 60 ? 19.062 -5.332 13.172 1 30.17 60 ALA A O 1
ATOM 461 N N . GLY A 1 61 ? 19.016 -4.801 15.195 1 31.78 61 GLY A N 1
ATOM 462 C CA . GLY A 1 61 ? 18.766 -3.383 14.984 1 31.78 61 GLY A CA 1
ATOM 463 C C . GLY A 1 61 ? 19.922 -2.668 14.305 1 31.78 61 GLY A C 1
ATOM 464 O O . GLY A 1 61 ? 21.047 -3.172 14.289 1 31.78 61 GLY A O 1
ATOM 465 N N . LEU A 1 62 ? 19.672 -1.879 13.266 1 36.09 62 LEU A N 1
ATOM 466 C CA . LEU A 1 62 ? 20.766 -1.087 12.719 1 36.09 62 LEU A CA 1
ATOM 467 C C . LEU A 1 62 ? 21.75 -0.701 13.82 1 36.09 62 LEU A C 1
ATOM 469 O O . LEU A 1 62 ? 21.344 -0.378 14.938 1 36.09 62 LEU A O 1
ATOM 473 N N . PRO A 1 63 ? 22.953 -1.196 13.859 1 33.69 63 PRO A N 1
ATOM 474 C CA . PRO A 1 63 ? 23.891 -0.709 14.883 1 33.69 63 PRO A CA 1
ATOM 475 C C . PRO A 1 63 ? 23.781 0.797 15.102 1 33.69 63 PRO A C 1
ATOM 477 O O . PRO A 1 63 ? 23.469 1.543 14.172 1 33.69 63 PRO A O 1
ATOM 480 N N . SER A 1 64 ? 23.516 1.28 16.344 1 37.09 64 SER A N 1
ATOM 481 C CA . SER A 1 64 ? 23.438 2.641 16.859 1 37.09 64 SER A CA 1
ATOM 482 C C . SER A 1 64 ? 24.5 3.535 16.219 1 37.09 64 SER A C 1
ATOM 484 O O . SER A 1 64 ? 24.328 4.754 16.172 1 37.09 64 SER A O 1
ATOM 486 N N . SER A 1 65 ? 25.734 3.023 15.984 1 38.97 65 SER A N 1
ATOM 487 C CA . SER A 1 65 ? 26.828 3.953 15.758 1 38.97 65 SER A CA 1
ATOM 488 C C . SER A 1 65 ? 26.938 4.336 14.289 1 38.97 65 SER A C 1
ATOM 490 O O . SER A 1 65 ? 27.938 4.922 13.867 1 38.97 65 SER A O 1
ATOM 492 N N . MET A 1 66 ? 26.266 3.676 13.438 1 44.69 66 MET A N 1
ATOM 493 C CA . MET A 1 66 ? 26.578 4.039 12.062 1 44.69 66 MET A CA 1
ATOM 494 C C . MET A 1 66 ? 26.062 5.438 11.734 1 44.69 66 MET A C 1
ATOM 496 O O . MET A 1 66 ? 24.984 5.816 12.164 1 44.69 66 MET A O 1
ATOM 500 N N . PRO A 1 67 ? 26.969 6.344 11.297 1 51.97 67 PRO A N 1
ATOM 501 C CA . PRO A 1 67 ? 26.484 7.656 10.852 1 51.97 67 PRO A CA 1
ATOM 502 C C . PRO A 1 67 ? 25.188 7.57 10.055 1 51.97 67 PRO A C 1
ATOM 504 O O . PRO A 1 67 ? 24.922 6.555 9.406 1 51.97 67 PRO A O 1
ATOM 507 N N . LEU A 1 68 ? 24.297 8.32 10.383 1 61.41 68 LEU A N 1
ATOM 508 C CA . LEU A 1 68 ? 23.031 8.391 9.68 1 61.41 68 LEU A CA 1
ATOM 509 C C . LEU A 1 68 ? 23.25 8.359 8.164 1 61.41 68 LEU A C 1
ATOM 511 O O . LEU A 1 68 ? 24.125 9.047 7.648 1 61.41 68 LEU A O 1
ATOM 515 N N . PRO A 1 69 ? 22.656 7.367 7.473 1 73 69 PRO A N 1
ATOM 516 C CA . PRO A 1 69 ? 22.844 7.242 6.023 1 73 69 PRO A CA 1
ATOM 517 C C . PRO A 1 69 ? 22.547 8.539 5.277 1 73 69 PRO A C 1
ATOM 519 O O . PRO A 1 69 ? 21.641 9.281 5.652 1 73 69 PRO A O 1
ATOM 522 N N . ARG A 1 70 ? 23.516 8.977 4.371 1 88.88 70 ARG A N 1
ATOM 523 C CA . ARG A 1 70 ? 23.359 10.172 3.547 1 88.88 70 ARG A CA 1
ATOM 524 C C . ARG A 1 70 ? 22.375 9.914 2.41 1 88.88 70 ARG A C 1
ATOM 526 O O . ARG A 1 70 ? 22.484 8.922 1.695 1 88.88 70 ARG A O 1
ATOM 533 N N . PRO A 1 71 ? 21.453 10.758 2.297 1 95.69 71 PRO A N 1
ATOM 534 C CA . PRO A 1 71 ? 20.5 10.609 1.197 1 95.69 71 PRO A CA 1
ATOM 535 C C . PRO A 1 71 ? 21.156 10.719 -0.176 1 95.69 71 PRO A C 1
ATOM 537 O O . PRO A 1 71 ? 22.25 11.273 -0.299 1 95.69 71 PRO A O 1
ATOM 540 N N . ILE A 1 72 ? 20.531 10.156 -1.157 1 97 72 ILE A N 1
ATOM 541 C CA . ILE A 1 72 ? 20.969 10.273 -2.545 1 97 72 ILE A CA 1
ATOM 542 C C . ILE A 1 72 ? 20.781 11.711 -3.025 1 97 72 ILE A C 1
ATOM 544 O O . ILE A 1 72 ? 19.703 12.289 -2.867 1 97 72 ILE A O 1
ATOM 548 N N . THR A 1 73 ? 21.812 12.281 -3.658 1 95.44 73 THR A N 1
ATOM 549 C CA . THR A 1 73 ? 21.719 13.68 -4.07 1 95.44 73 THR A CA 1
ATOM 550 C C . THR A 1 73 ? 21.703 13.797 -5.594 1 95.44 73 THR A C 1
ATOM 552 O O . THR A 1 73 ? 21.281 14.82 -6.137 1 95.44 73 THR A O 1
ATOM 555 N N . ASP A 1 74 ? 22.219 12.742 -6.297 1 94.81 74 ASP A N 1
ATOM 556 C CA . ASP A 1 74 ? 22.141 12.742 -7.754 1 94.81 74 ASP A CA 1
ATOM 557 C C . ASP A 1 74 ? 20.688 12.664 -8.227 1 94.81 74 ASP A C 1
ATOM 559 O O . ASP A 1 74 ? 19.953 11.75 -7.852 1 94.81 74 ASP A O 1
ATOM 563 N N . PRO A 1 75 ? 20.25 13.586 -9.086 1 93.5 75 PRO A N 1
ATOM 564 C CA . PRO A 1 75 ? 18.828 13.641 -9.469 1 93.5 75 PRO A CA 1
ATOM 565 C C . PRO A 1 75 ? 18.375 12.383 -10.203 1 93.5 75 PRO A C 1
ATOM 567 O O . PRO A 1 75 ? 17.234 11.945 -10.016 1 93.5 75 PRO A O 1
ATOM 570 N N . THR A 1 76 ? 19.219 11.844 -11.023 1 94.5 76 THR A N 1
ATOM 571 C CA . THR A 1 76 ? 18.844 10.648 -11.766 1 94.5 76 THR A CA 1
ATOM 572 C C . THR A 1 76 ? 18.688 9.453 -10.828 1 94.5 76 THR A C 1
ATOM 574 O O . THR A 1 76 ? 17.703 8.727 -10.898 1 94.5 76 THR A O 1
ATOM 577 N N . ASP A 1 77 ? 19.672 9.289 -9.953 1 96.5 77 ASP A N 1
ATOM 578 C CA . ASP A 1 77 ? 19.594 8.211 -8.969 1 96.5 77 ASP A CA 1
ATOM 579 C C . ASP A 1 77 ? 18.375 8.391 -8.055 1 96.5 77 ASP A C 1
ATOM 581 O O . ASP A 1 77 ? 17.719 7.418 -7.691 1 96.5 77 ASP A O 1
ATOM 585 N N . ALA A 1 78 ? 18.141 9.633 -7.711 1 96.38 78 ALA A N 1
ATOM 586 C CA . ALA A 1 78 ? 17 9.938 -6.844 1 96.38 78 ALA A CA 1
ATOM 587 C C . ALA A 1 78 ? 15.68 9.555 -7.508 1 96.38 78 ALA A C 1
ATOM 589 O O . ALA A 1 78 ? 14.781 9.016 -6.855 1 96.38 78 ALA A O 1
ATOM 590 N N . PHE A 1 79 ? 15.609 9.781 -8.773 1 94.81 79 PHE A N 1
ATOM 591 C CA . PHE A 1 79 ? 14.414 9.453 -9.539 1 94.81 79 PHE A CA 1
ATOM 592 C C . PHE A 1 79 ? 14.18 7.945 -9.555 1 94.81 79 PHE A C 1
ATOM 594 O O . PHE A 1 79 ? 13.086 7.477 -9.242 1 94.81 79 PHE A O 1
ATOM 601 N N . TYR A 1 80 ? 15.164 7.242 -9.883 1 96.31 80 TYR A N 1
ATOM 602 C CA . TYR A 1 80 ? 15.008 5.797 -9.992 1 96.31 80 TYR A CA 1
ATOM 603 C C . TYR A 1 80 ? 14.789 5.164 -8.617 1 96.31 80 TYR A C 1
ATOM 605 O O . TYR A 1 80 ? 14.07 4.172 -8.492 1 96.31 80 TYR A O 1
ATOM 613 N N . MET A 1 81 ? 15.453 5.75 -7.594 1 97.25 81 MET A N 1
ATOM 614 C CA . MET A 1 81 ? 15.211 5.227 -6.254 1 97.25 81 MET A CA 1
ATOM 615 C C . MET A 1 81 ? 13.758 5.453 -5.832 1 97.25 81 MET A C 1
ATOM 617 O O . MET A 1 81 ? 13.172 4.621 -5.145 1 97.25 81 MET A O 1
ATOM 621 N N . SER A 1 82 ? 13.203 6.578 -6.238 1 94.94 82 SER A N 1
ATOM 622 C CA . SER A 1 82 ? 11.797 6.828 -5.965 1 94.94 82 SER A CA 1
ATOM 623 C C . SER A 1 82 ? 10.906 5.824 -6.684 1 94.94 82 SER A C 1
ATOM 625 O O . SER A 1 82 ? 9.898 5.371 -6.129 1 94.94 82 SER A O 1
ATOM 627 N N . ARG A 1 83 ? 11.258 5.465 -7.859 1 93.94 83 ARG A N 1
ATOM 628 C CA . ARG A 1 83 ? 10.516 4.453 -8.609 1 93.94 83 ARG A CA 1
ATOM 629 C C . ARG A 1 83 ? 10.656 3.08 -7.961 1 93.94 83 ARG A C 1
ATOM 631 O O . ARG A 1 83 ? 9.695 2.305 -7.922 1 93.94 83 ARG A O 1
ATOM 638 N N . TYR A 1 84 ? 11.883 2.811 -7.52 1 96.75 84 TYR A N 1
ATOM 639 C CA . TYR A 1 84 ? 12.07 1.571 -6.773 1 96.75 84 TYR A CA 1
ATOM 640 C C . TYR A 1 84 ? 11.094 1.48 -5.609 1 96.75 84 TYR A C 1
ATOM 642 O O . TYR A 1 84 ? 10.43 0.457 -5.43 1 96.75 84 TYR A O 1
ATOM 650 N N . ALA A 1 85 ? 11.008 2.529 -4.812 1 95 85 ALA A N 1
ATOM 651 C CA . ALA A 1 85 ? 10.164 2.557 -3.619 1 95 85 ALA A CA 1
ATOM 652 C C . ALA A 1 85 ? 8.695 2.379 -3.98 1 95 85 ALA A C 1
ATOM 654 O O . ALA A 1 85 ? 7.938 1.761 -3.23 1 95 85 ALA A O 1
ATOM 655 N N . GLU A 1 86 ? 8.367 2.852 -5.105 1 91.62 86 GLU A N 1
ATOM 656 C CA . GLU A 1 86 ? 6.961 2.848 -5.504 1 91.62 86 GLU A CA 1
ATOM 657 C C . GLU A 1 86 ? 6.57 1.517 -6.141 1 91.62 86 GLU A C 1
ATOM 659 O O . GLU A 1 86 ? 5.473 1.008 -5.906 1 91.62 86 GLU A O 1
ATOM 664 N N . PHE A 1 87 ? 7.52 0.896 -6.914 1 90.94 87 PHE A N 1
ATOM 665 C CA . PHE A 1 87 ? 7.059 -0.178 -7.789 1 90.94 87 PHE A CA 1
ATOM 666 C C . PHE A 1 87 ? 7.77 -1.485 -7.457 1 90.94 87 PHE A C 1
ATOM 668 O O . PHE A 1 87 ? 7.164 -2.559 -7.508 1 90.94 87 PHE A O 1
ATOM 675 N N . ILE A 1 88 ? 9.039 -1.391 -7.09 1 95.62 88 ILE A N 1
ATOM 676 C CA . ILE A 1 88 ? 9.828 -2.613 -6.992 1 95.62 88 ILE A CA 1
ATOM 677 C C . ILE A 1 88 ? 9.727 -3.184 -5.578 1 95.62 88 ILE A C 1
ATOM 679 O O . ILE A 1 88 ? 9.422 -4.367 -5.402 1 95.62 88 ILE A O 1
ATOM 683 N N . GLY A 1 89 ? 9.922 -2.336 -4.582 1 96.06 89 GLY A N 1
ATOM 684 C CA . GLY A 1 89 ? 9.867 -2.781 -3.199 1 96.06 89 GLY A CA 1
ATOM 685 C C . GLY A 1 89 ? 8.602 -3.541 -2.865 1 96.06 89 GLY A C 1
ATOM 686 O O . GLY A 1 89 ? 8.656 -4.699 -2.441 1 96.06 89 GLY A O 1
ATOM 687 N N . PRO A 1 90 ? 7.461 -2.957 -3.18 1 93.19 90 PRO A N 1
ATOM 688 C CA . PRO A 1 90 ? 6.191 -3.609 -2.857 1 93.19 90 PRO A CA 1
ATOM 689 C C . PRO A 1 90 ? 5.996 -4.926 -3.611 1 93.19 90 PRO A C 1
ATOM 691 O O . PRO A 1 90 ? 5.375 -5.855 -3.086 1 93.19 90 PRO A O 1
ATOM 694 N N . ARG A 1 91 ? 6.5 -5.023 -4.777 1 93.69 91 ARG A N 1
ATOM 695 C CA . ARG A 1 91 ? 6.383 -6.258 -5.547 1 93.69 91 ARG A CA 1
ATOM 696 C C . ARG A 1 91 ? 7.156 -7.391 -4.883 1 93.69 91 ARG A C 1
ATOM 698 O O . ARG A 1 91 ? 6.684 -8.531 -4.836 1 93.69 91 ARG A O 1
ATOM 705 N N . PHE A 1 92 ? 8.32 -7.031 -4.406 1 97 92 PHE A N 1
ATOM 706 C CA . PHE A 1 92 ? 9.141 -8.047 -3.748 1 97 92 PHE A CA 1
ATOM 707 C C . PHE A 1 92 ? 8.531 -8.438 -2.406 1 97 92 PHE A C 1
ATOM 709 O O . PHE A 1 92 ? 8.688 -9.578 -1.959 1 97 92 PHE A O 1
ATOM 716 N N . ASP A 1 93 ? 7.766 -7.531 -1.854 1 95.81 93 ASP A N 1
ATOM 717 C CA . ASP A 1 93 ? 7.145 -7.77 -0.556 1 95.81 93 ASP A CA 1
ATOM 718 C C . ASP A 1 93 ? 5.727 -8.32 -0.719 1 95.81 93 ASP A C 1
ATOM 720 O O . ASP A 1 93 ? 4.891 -8.172 0.171 1 95.81 93 ASP A O 1
ATOM 724 N N . LEU A 1 94 ? 5.434 -8.945 -1.791 1 96.06 94 LEU A N 1
ATOM 725 C CA . LEU A 1 94 ? 4.086 -9.414 -2.1 1 96.06 94 LEU A CA 1
ATOM 726 C C . LEU A 1 94 ? 3.473 -10.133 -0.905 1 96.06 94 LEU A C 1
ATOM 728 O O . LEU A 1 94 ? 2.332 -9.859 -0.527 1 96.06 94 LEU A O 1
ATOM 732 N N . PHE A 1 95 ? 4.203 -11.016 -0.234 1 96.12 95 PHE A N 1
ATOM 733 C CA . PHE A 1 95 ? 3.648 -11.805 0.864 1 96.12 95 PHE A CA 1
ATOM 734 C C . PHE A 1 95 ? 4.289 -11.406 2.189 1 96.12 95 PHE A C 1
ATOM 736 O O . PHE A 1 95 ? 4.285 -12.18 3.145 1 96.12 95 PHE A O 1
ATOM 743 N N . ASP A 1 96 ? 4.883 -10.289 2.203 1 88.94 96 ASP A N 1
ATOM 744 C CA . ASP A 1 96 ? 5.441 -9.734 3.434 1 88.94 96 ASP A CA 1
ATOM 745 C C . ASP A 1 96 ? 4.711 -8.461 3.85 1 88.94 96 ASP A C 1
ATOM 747 O O . ASP A 1 96 ? 5.133 -7.355 3.5 1 88.94 96 ASP A O 1
ATOM 751 N N . ASP A 1 97 ? 3.717 -8.594 4.602 1 78.19 97 ASP A N 1
ATOM 752 C CA . ASP A 1 97 ? 2.939 -7.434 5.02 1 78.19 97 ASP A CA 1
ATOM 753 C C . ASP A 1 97 ? 3.377 -6.949 6.402 1 78.19 97 ASP A C 1
ATOM 755 O O . ASP A 1 97 ? 2.785 -6.02 6.957 1 78.19 97 ASP A O 1
ATOM 759 N N . GLY A 1 98 ? 4.355 -7.555 6.93 1 82.25 98 GLY A N 1
ATOM 760 C CA . GLY A 1 98 ? 4.832 -7.184 8.25 1 82.25 98 GLY A CA 1
ATOM 761 C C . GLY A 1 98 ? 6.059 -6.293 8.219 1 82.25 98 GLY A C 1
ATOM 762 O O . GLY A 1 98 ? 5.941 -5.066 8.195 1 82.25 98 GLY A O 1
ATOM 763 N N . ALA A 1 99 ? 7.117 -6.891 7.992 1 84.06 99 ALA A N 1
ATOM 764 C CA . ALA A 1 99 ? 8.383 -6.164 8.039 1 84.06 99 ALA A CA 1
ATOM 765 C C . ALA A 1 99 ? 8.602 -5.359 6.766 1 84.06 99 ALA A C 1
ATOM 767 O O . ALA A 1 99 ? 9.203 -4.281 6.797 1 84.06 99 ALA A O 1
ATOM 768 N N . ARG A 1 100 ? 8.086 -5.898 5.617 1 92.12 100 ARG A N 1
ATOM 769 C CA . ARG A 1 100 ? 8.25 -5.246 4.32 1 92.12 100 ARG A CA 1
ATOM 770 C C . ARG A 1 100 ? 9.711 -4.867 4.078 1 92.12 100 ARG A C 1
ATOM 772 O O . ARG A 1 100 ? 10.016 -3.705 3.801 1 92.12 100 ARG A O 1
ATOM 779 N N . TYR A 1 101 ? 10.586 -5.801 4.066 1 96.31 101 TYR A N 1
ATOM 780 C CA . TYR A 1 101 ? 12.031 -5.609 4.02 1 96.31 101 TYR A CA 1
ATOM 781 C C . TYR A 1 101 ? 12.438 -4.871 2.752 1 96.31 101 TYR A C 1
ATOM 783 O O . TYR A 1 101 ? 13.266 -3.951 2.799 1 96.31 101 TYR A O 1
ATOM 791 N N . PHE A 1 102 ? 11.883 -5.16 1.669 1 97.56 102 PHE A N 1
ATOM 792 C CA . PHE A 1 102 ? 12.32 -4.578 0.406 1 97.56 102 PHE A CA 1
ATOM 793 C C . PHE A 1 102 ? 11.766 -3.17 0.238 1 97.56 102 PHE A C 1
ATOM 795 O O . PHE A 1 102 ? 12.336 -2.357 -0.497 1 97.56 102 PHE A O 1
ATOM 802 N N . SER A 1 103 ? 10.695 -2.877 0.959 1 95 103 SER A N 1
ATOM 803 C CA . SER A 1 103 ? 10.109 -1.543 0.874 1 95 103 SER A CA 1
ATOM 804 C C . SER A 1 103 ? 10.75 -0.596 1.888 1 95 103 SER A C 1
ATOM 806 O O . SER A 1 103 ? 10.742 0.621 1.693 1 95 103 SER A O 1
ATOM 808 N N . ILE A 1 104 ? 11.25 -1.196 2.943 1 93.56 104 ILE A N 1
ATOM 809 C CA . ILE A 1 104 ? 11.688 -0.321 4.023 1 93.56 104 ILE A CA 1
ATOM 810 C C . ILE A 1 104 ? 13.188 -0.498 4.262 1 93.56 104 ILE A C 1
ATOM 812 O O . ILE A 1 104 ? 13.969 0.427 4.035 1 93.56 104 ILE A O 1
ATOM 816 N N . GLU A 1 105 ? 13.648 -1.639 4.492 1 94.88 105 GLU A N 1
ATOM 817 C CA . GLU A 1 105 ? 15.023 -1.871 4.922 1 94.88 105 GLU A CA 1
ATOM 818 C C . GLU A 1 105 ? 15.992 -1.776 3.748 1 94.88 105 GLU A C 1
ATOM 820 O O . GLU A 1 105 ? 17.062 -1.195 3.873 1 94.88 105 GLU A O 1
ATOM 825 N N . VAL A 1 106 ? 15.633 -2.354 2.65 1 97.62 106 VAL A N 1
ATOM 826 C CA . VAL A 1 106 ? 16.531 -2.465 1.512 1 97.62 106 VAL A CA 1
ATOM 827 C C . VAL A 1 106 ? 16.891 -1.073 0.993 1 97.62 106 VAL A C 1
ATOM 829 O O . VAL A 1 106 ? 18.062 -0.756 0.801 1 97.62 106 VAL A O 1
ATOM 832 N N . PRO A 1 107 ? 15.906 -0.202 0.813 1 96.56 107 PRO A N 1
ATOM 833 C CA . PRO A 1 107 ? 16.297 1.121 0.325 1 96.56 107 PRO A CA 1
ATOM 834 C C . PRO A 1 107 ? 17.156 1.887 1.329 1 96.56 107 PRO A C 1
ATOM 836 O O . PRO A 1 107 ? 18.031 2.66 0.935 1 96.56 107 PRO A O 1
ATOM 839 N N . LEU A 1 108 ? 16.953 1.684 2.6 1 94.94 108 LEU A N 1
ATOM 840 C CA . LEU A 1 108 ? 17.781 2.326 3.611 1 94.94 108 LEU A CA 1
ATOM 841 C C . LEU A 1 108 ? 19.203 1.749 3.605 1 94.94 108 LEU A C 1
ATOM 843 O O . LEU A 1 108 ? 20.172 2.492 3.703 1 94.94 108 LEU A O 1
ATOM 847 N N . MET A 1 109 ? 19.281 0.46 3.445 1 95.94 109 MET A N 1
ATOM 848 C CA . MET A 1 109 ? 20.594 -0.195 3.34 1 95.94 109 MET A CA 1
ATOM 849 C C . MET A 1 109 ? 21.328 0.272 2.094 1 95.94 109 MET A C 1
ATOM 851 O O . MET A 1 109 ? 22.562 0.4 2.109 1 95.94 109 MET A O 1
ATOM 855 N N . ALA A 1 110 ? 20.562 0.52 1.075 1 97 110 ALA A N 1
ATOM 856 C CA . ALA A 1 110 ? 21.125 0.924 -0.207 1 97 110 ALA A CA 1
ATOM 857 C C . ALA A 1 110 ? 21.844 2.273 -0.093 1 97 110 ALA A C 1
ATOM 859 O O . ALA A 1 110 ? 22.688 2.611 -0.923 1 97 110 ALA A O 1
ATOM 860 N N . LEU A 1 111 ? 21.469 3.039 0.897 1 96 111 LEU A N 1
ATOM 861 C CA . LEU A 1 111 ? 22.109 4.34 1.078 1 96 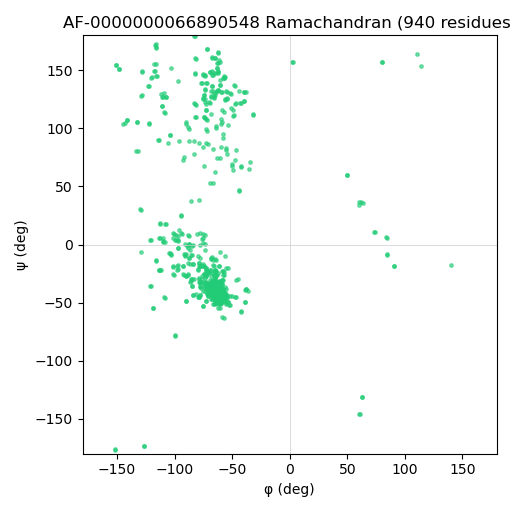111 LEU A CA 1
ATOM 862 C C . LEU A 1 111 ? 23.578 4.176 1.465 1 96 111 LEU A C 1
ATOM 864 O O . LEU A 1 111 ? 24.391 5.062 1.216 1 96 111 LEU A O 1
ATOM 868 N N . HIS A 1 112 ? 23.969 2.984 2.092 1 93.81 112 HIS A N 1
ATOM 869 C CA . HIS A 1 112 ? 25.359 2.789 2.516 1 93.81 112 HIS A CA 1
ATOM 870 C C . HIS A 1 112 ? 25.969 1.562 1.848 1 93.81 112 HIS A C 1
ATOM 872 O O . HIS A 1 112 ? 27.078 1.144 2.203 1 93.81 112 HIS A O 1
ATOM 878 N N . ASN A 1 113 ? 25.281 0.923 0.991 1 94.94 113 ASN A N 1
ATOM 879 C CA . ASN A 1 113 ? 25.734 -0.226 0.217 1 94.94 113 ASN A CA 1
ATOM 880 C C . ASN A 1 113 ? 25.625 0.026 -1.283 1 94.94 113 ASN A C 1
ATOM 882 O O . ASN A 1 113 ? 24.531 -0.081 -1.851 1 94.94 113 ASN A O 1
ATOM 886 N N . ARG A 1 114 ? 26.719 0.274 -1.885 1 95.19 114 ARG A N 1
ATOM 887 C CA . ARG A 1 114 ? 26.719 0.689 -3.283 1 95.19 114 ARG A CA 1
ATOM 888 C C . ARG A 1 114 ? 26.172 -0.411 -4.184 1 95.19 114 ARG A C 1
ATOM 890 O O . ARG A 1 114 ? 25.422 -0.136 -5.121 1 95.19 114 ARG A O 1
ATOM 897 N N . LEU A 1 115 ? 26.578 -1.667 -3.982 1 96.44 115 LEU A N 1
ATOM 898 C CA . LEU A 1 115 ? 26.062 -2.779 -4.777 1 96.44 115 LEU A CA 1
ATOM 899 C C . LEU A 1 115 ? 24.547 -2.842 -4.719 1 96.44 115 LEU A C 1
ATOM 901 O O . LEU A 1 115 ? 23.875 -2.914 -5.754 1 96.44 115 LEU A O 1
ATOM 905 N N . LEU A 1 116 ? 24.062 -2.82 -3.508 1 97.88 116 LEU A N 1
ATOM 906 C CA . LEU A 1 116 ? 22.625 -2.889 -3.312 1 97.88 116 LEU A CA 1
ATOM 907 C C . LEU A 1 116 ? 21.922 -1.685 -3.941 1 97.88 116 LEU A C 1
ATOM 909 O O . LEU A 1 116 ? 20.844 -1.818 -4.531 1 97.88 116 LEU A O 1
ATOM 913 N N . ARG A 1 117 ? 22.531 -0.506 -3.814 1 97.88 117 ARG A N 1
ATOM 914 C CA . ARG A 1 117 ? 21.969 0.697 -4.426 1 97.88 117 ARG A CA 1
ATOM 915 C C . ARG A 1 117 ? 21.859 0.542 -5.938 1 97.88 117 ARG A C 1
ATOM 917 O O . ARG A 1 117 ? 20.812 0.831 -6.523 1 97.88 117 ARG A O 1
ATOM 924 N N . LEU A 1 118 ? 22.906 0.083 -6.555 1 98 118 LEU A N 1
ATOM 925 C CA . LEU A 1 118 ? 22.938 -0.091 -8 1 98 118 LEU A CA 1
ATOM 926 C C . LEU A 1 118 ? 21.906 -1.129 -8.445 1 98 118 LEU A C 1
ATOM 928 O O . LEU A 1 118 ? 21.25 -0.962 -9.477 1 98 118 LEU A O 1
ATOM 932 N N . ALA A 1 119 ? 21.766 -2.191 -7.68 1 98.25 119 ALA A N 1
ATOM 933 C CA . ALA A 1 119 ? 20.781 -3.219 -8 1 98.25 119 ALA A CA 1
ATOM 934 C C . ALA A 1 119 ? 19.359 -2.656 -7.934 1 98.25 119 ALA A C 1
ATOM 936 O O . ALA A 1 119 ? 18.531 -2.953 -8.789 1 98.25 119 ALA A O 1
ATOM 937 N N . CYS A 1 120 ? 19.094 -1.829 -6.891 1 98.5 120 CYS A N 1
ATOM 938 C CA . CYS A 1 120 ? 17.812 -1.169 -6.773 1 98.5 120 CYS A CA 1
ATOM 939 C C . CYS A 1 120 ? 17.547 -0.266 -7.973 1 98.5 120 CYS A C 1
ATOM 941 O O . CYS A 1 120 ? 16.469 -0.318 -8.562 1 98.5 120 CYS A O 1
ATOM 943 N N . LEU A 1 121 ? 18.516 0.526 -8.312 1 98.19 121 LEU A N 1
ATOM 944 C CA . LEU A 1 121 ? 18.375 1.471 -9.414 1 98.19 121 LEU A CA 1
ATOM 945 C C . LEU A 1 121 ? 18.203 0.736 -10.734 1 98.19 121 LEU A C 1
ATOM 947 O O . LEU A 1 121 ? 17.406 1.15 -11.578 1 98.19 121 LEU A O 1
ATOM 951 N N . ALA A 1 122 ? 18.922 -0.358 -10.898 1 97.5 122 ALA A N 1
ATOM 952 C CA . ALA A 1 122 ? 18.781 -1.162 -12.109 1 97.5 122 ALA A CA 1
ATOM 953 C C . ALA A 1 122 ? 17.375 -1.732 -12.242 1 97.5 122 ALA A C 1
ATOM 955 O O . ALA A 1 122 ? 16.781 -1.683 -13.312 1 97.5 122 ALA A O 1
ATOM 956 N N . ALA A 1 123 ? 16.859 -2.246 -11.188 1 96.75 123 ALA A N 1
ATOM 957 C CA . ALA A 1 123 ? 15.516 -2.828 -11.203 1 96.75 123 ALA A CA 1
ATOM 958 C C . ALA A 1 123 ? 14.461 -1.775 -11.539 1 96.75 123 ALA A C 1
ATOM 960 O O . ALA A 1 123 ? 13.523 -2.043 -12.289 1 96.75 123 ALA A O 1
ATOM 961 N N . ALA A 1 124 ? 14.633 -0.607 -10.945 1 95.94 124 ALA A N 1
ATOM 962 C CA . ALA A 1 124 ? 13.703 0.489 -11.227 1 95.94 124 ALA A CA 1
ATOM 963 C C . ALA A 1 124 ? 13.812 0.94 -12.68 1 95.94 124 ALA A C 1
ATOM 965 O O . ALA A 1 124 ? 12.805 1.227 -13.328 1 95.94 124 ALA A O 1
ATOM 966 N N . ALA A 1 125 ? 15.031 1.009 -13.172 1 95.25 125 ALA A N 1
ATOM 967 C CA . ALA A 1 125 ? 15.258 1.438 -14.547 1 95.25 125 ALA A CA 1
ATOM 968 C C . ALA A 1 125 ? 14.641 0.455 -15.539 1 95.25 125 ALA A C 1
ATOM 970 O O . ALA A 1 125 ? 14.047 0.863 -16.531 1 95.25 125 ALA A O 1
ATOM 971 N N . VAL A 1 126 ? 14.766 -0.826 -15.273 1 93.19 126 VAL A N 1
ATOM 972 C CA . VAL A 1 126 ? 14.195 -1.846 -16.141 1 93.19 126 VAL A CA 1
ATOM 973 C C . VAL A 1 126 ? 12.672 -1.727 -16.141 1 93.19 126 VAL A C 1
ATOM 975 O O . VAL A 1 126 ? 12.031 -1.826 -17.188 1 93.19 126 VAL A O 1
ATOM 978 N N . GLN A 1 127 ? 12.125 -1.566 -14.977 1 89.69 127 GLN A N 1
ATOM 979 C CA . GLN A 1 127 ? 10.672 -1.426 -14.852 1 89.69 127 GLN A CA 1
ATOM 980 C C . GLN A 1 127 ? 10.164 -0.24 -15.664 1 89.69 127 GLN A C 1
ATOM 982 O O . GLN A 1 127 ? 9.133 -0.339 -16.344 1 89.69 127 GLN A O 1
ATOM 987 N N . LEU A 1 128 ? 10.844 0.848 -15.586 1 90.81 128 LEU A N 1
ATOM 988 C CA . LEU A 1 128 ? 10.445 2.029 -16.344 1 90.81 128 LEU A CA 1
ATOM 989 C C . LEU A 1 128 ? 10.57 1.771 -17.844 1 90.81 128 LEU A C 1
ATOM 991 O O . LEU A 1 128 ? 9.711 2.186 -18.625 1 90.81 128 LEU A O 1
ATOM 995 N N . SER A 1 129 ? 11.648 1.144 -18.188 1 88.69 129 SER A N 1
ATOM 996 C CA . SER A 1 129 ? 11.875 0.84 -19.609 1 88.69 129 SER A CA 1
ATOM 997 C C . SER A 1 129 ? 10.766 -0.049 -20.156 1 88.69 129 SER A C 1
ATOM 999 O O . SER A 1 129 ? 10.32 0.136 -21.297 1 88.69 129 SER A O 1
ATOM 1001 N N . LEU A 1 130 ? 10.312 -0.974 -19.406 1 84.12 130 LEU A N 1
ATOM 1002 C CA . LEU A 1 130 ? 9.242 -1.878 -19.812 1 84.12 130 LEU A CA 1
ATOM 1003 C C . LEU A 1 130 ? 7.918 -1.134 -19.938 1 84.12 130 LEU A C 1
ATOM 1005 O O . LEU A 1 130 ? 7.148 -1.378 -20.875 1 84.12 130 LEU A O 1
ATOM 1009 N N . GLU A 1 131 ? 7.648 -0.306 -19.016 1 82.19 131 GLU A N 1
ATOM 1010 C CA . GLU A 1 131 ? 6.398 0.449 -18.984 1 82.19 131 GLU A CA 1
ATOM 1011 C C . GLU A 1 131 ? 6.312 1.43 -20.141 1 82.19 131 GLU A C 1
ATOM 1013 O O . GLU A 1 131 ? 5.242 1.623 -20.719 1 82.19 131 GLU A O 1
ATOM 1018 N N . THR A 1 132 ? 7.441 2.074 -20.5 1 83.44 132 THR A N 1
ATOM 1019 C CA . THR A 1 132 ? 7.422 3.162 -21.469 1 83.44 132 THR A CA 1
ATOM 1020 C C . THR A 1 132 ? 7.887 2.676 -22.844 1 83.44 132 THR A C 1
ATOM 1022 O O . THR A 1 132 ? 7.66 3.342 -23.844 1 83.44 132 THR A O 1
ATOM 1025 N N . GLY A 1 133 ? 8.562 1.565 -22.844 1 78.44 133 GLY A N 1
ATOM 1026 C CA . GLY A 1 133 ? 9.164 1.091 -24.078 1 78.44 133 GLY A CA 1
ATOM 1027 C C . GLY A 1 133 ? 10.391 1.886 -24.5 1 78.44 133 GLY A C 1
ATOM 1028 O O . GLY A 1 133 ? 10.828 1.802 -25.641 1 78.44 133 GLY A O 1
ATOM 1029 N N . ARG A 1 134 ? 10.852 2.719 -23.578 1 73.88 134 ARG A N 1
ATOM 1030 C CA . ARG A 1 134 ? 11.969 3.6 -23.906 1 73.88 134 ARG A CA 1
ATOM 1031 C C . ARG A 1 134 ? 13.297 2.875 -23.75 1 73.88 134 ARG A C 1
ATOM 1033 O O . ARG A 1 134 ? 13.344 1.743 -23.266 1 73.88 134 ARG A O 1
ATOM 1040 N N . GLY A 1 135 ? 14.375 3.602 -24.047 1 73 135 GLY A N 1
ATOM 1041 C CA . GLY A 1 135 ? 15.734 3.076 -24.109 1 73 135 GLY A CA 1
ATOM 1042 C C . GLY A 1 135 ? 16.219 2.488 -22.797 1 73 135 GLY A C 1
ATOM 1043 O O . GLY A 1 135 ? 15.734 2.865 -21.734 1 73 135 GLY A O 1
ATOM 1044 N N . LYS A 1 136 ? 17.203 1.607 -22.891 1 80.56 136 LYS A N 1
ATOM 1045 C CA . LYS A 1 136 ? 17.734 0.78 -21.812 1 80.56 136 LYS A CA 1
ATOM 1046 C C . LYS A 1 136 ? 19.109 1.262 -21.359 1 80.56 136 LYS A C 1
ATOM 1048 O O . LYS A 1 136 ? 19.828 0.534 -20.672 1 80.56 136 LYS A O 1
ATOM 1053 N N . HIS A 1 137 ? 19.406 2.482 -21.719 1 80.06 137 HIS A N 1
ATOM 1054 C CA . HIS A 1 137 ? 20.75 2.969 -21.422 1 80.06 137 HIS A CA 1
ATOM 1055 C C . HIS A 1 137 ? 21.016 2.98 -19.922 1 80.06 137 HIS A C 1
ATOM 1057 O O . HIS A 1 137 ? 22.016 2.445 -19.469 1 80.06 137 HIS A O 1
ATOM 1063 N N . ASN A 1 138 ? 20.141 3.566 -19.188 1 82.75 138 ASN A N 1
ATOM 1064 C CA . ASN A 1 138 ? 20.328 3.617 -17.75 1 82.75 138 ASN A CA 1
ATOM 1065 C C . ASN A 1 138 ? 20.281 2.225 -17.125 1 82.75 138 ASN A C 1
ATOM 1067 O O . ASN A 1 138 ? 21 1.942 -16.172 1 82.75 138 ASN A O 1
ATOM 1071 N N . VAL A 1 139 ? 19.516 1.427 -17.703 1 84.56 139 VAL A N 1
ATOM 1072 C CA . VAL A 1 139 ? 19.422 0.052 -17.219 1 84.56 139 VAL A CA 1
ATOM 1073 C C . VAL A 1 139 ? 20.781 -0.622 -17.312 1 84.56 139 VAL A C 1
ATOM 1075 O O . VAL A 1 139 ? 21.297 -1.142 -16.312 1 84.56 139 VAL A O 1
ATOM 1078 N N . LEU A 1 140 ? 21.359 -0.499 -18.469 1 85.69 140 LEU A N 1
ATOM 1079 C CA . LEU A 1 140 ? 22.625 -1.181 -18.734 1 85.69 140 LEU A CA 1
ATOM 1080 C C . LEU A 1 140 ? 23.734 -0.612 -17.859 1 85.69 140 LEU A C 1
ATOM 1082 O O . LEU A 1 140 ? 24.578 -1.358 -17.344 1 85.69 140 LEU A O 1
ATOM 1086 N N . ALA A 1 141 ? 23.672 0.649 -17.641 1 92 141 ALA A N 1
ATOM 1087 C CA . ALA A 1 141 ? 24.719 1.286 -16.844 1 92 141 ALA A CA 1
ATOM 1088 C C . ALA A 1 141 ? 24.672 0.801 -15.398 1 92 141 ALA A C 1
ATOM 1090 O O . ALA A 1 141 ? 25.703 0.401 -14.844 1 92 141 ALA A O 1
ATOM 1091 N N . TYR A 1 142 ? 23.5 0.859 -14.789 1 96 142 TYR A N 1
ATOM 1092 C CA . TYR A 1 142 ? 23.359 0.42 -13.398 1 96 142 TYR A CA 1
ATOM 1093 C C . TYR A 1 142 ? 23.609 -1.079 -13.273 1 96 142 TYR A C 1
ATOM 1095 O O . TYR A 1 142 ? 24.312 -1.526 -12.375 1 96 142 TYR A O 1
ATOM 1103 N N . TYR A 1 143 ? 23.062 -1.771 -14.172 1 94.62 143 TYR A N 1
ATOM 1104 C CA . TYR A 1 143 ? 23.141 -3.227 -14.156 1 94.62 143 TYR A CA 1
ATOM 1105 C C . TYR A 1 143 ? 24.578 -3.703 -14.289 1 94.62 143 TYR A C 1
ATOM 1107 O O . TYR A 1 143 ? 25.031 -4.543 -13.508 1 94.62 143 TYR A O 1
ATOM 1115 N N . ASP A 1 144 ? 25.312 -3.189 -15.266 1 94.5 144 ASP A N 1
ATOM 1116 C CA . ASP A 1 144 ? 26.688 -3.609 -15.516 1 94.5 144 ASP A CA 1
ATOM 1117 C C . ASP A 1 144 ? 27.578 -3.314 -14.312 1 94.5 144 ASP A C 1
ATOM 1119 O O . ASP A 1 144 ? 28.406 -4.141 -13.93 1 94.5 144 ASP A O 1
ATOM 1123 N N . GLU A 1 145 ? 27.359 -2.158 -13.805 1 96 145 GLU A N 1
ATOM 1124 C CA . GLU A 1 145 ? 28.172 -1.803 -12.641 1 96 145 GLU A CA 1
ATOM 1125 C C . GLU A 1 145 ? 27.828 -2.672 -11.438 1 96 145 GLU A C 1
ATOM 1127 O O . GLU A 1 145 ? 28.703 -3.064 -10.672 1 96 145 GLU A O 1
ATOM 1132 N N . ALA A 1 146 ? 26.562 -2.947 -11.219 1 95.81 146 ALA A N 1
ATOM 1133 C CA . ALA A 1 146 ? 26.141 -3.832 -10.141 1 95.81 146 ALA A CA 1
ATOM 1134 C C . ALA A 1 146 ? 26.734 -5.227 -10.305 1 95.81 146 ALA A C 1
ATOM 1136 O O . ALA A 1 146 ? 27.188 -5.832 -9.328 1 95.81 146 ALA A O 1
ATOM 1137 N N . LEU A 1 147 ? 26.734 -5.68 -11.469 1 93.38 147 LEU A N 1
ATOM 1138 C CA . LEU A 1 147 ? 27.266 -7.008 -11.766 1 93.38 147 LEU A CA 1
ATOM 1139 C C . LEU A 1 147 ? 28.766 -7.07 -11.469 1 93.38 147 LEU A C 1
ATOM 1141 O O . LEU A 1 147 ? 29.25 -8.07 -10.953 1 93.38 147 LEU A O 1
ATOM 1145 N N . ARG A 1 148 ? 29.438 -6.039 -11.875 1 93.5 148 ARG A N 1
ATOM 1146 C CA . ARG A 1 148 ? 30.859 -5.965 -11.602 1 93.5 148 ARG A CA 1
ATOM 1147 C C . ARG A 1 148 ? 31.141 -6.031 -10.102 1 93.5 148 ARG A C 1
ATOM 1149 O O . ARG A 1 148 ? 32 -6.793 -9.656 1 93.5 148 ARG A O 1
ATOM 1156 N N . LEU A 1 149 ? 30.391 -5.301 -9.344 1 92.81 149 LEU A N 1
ATOM 1157 C CA . LEU A 1 149 ? 30.578 -5.27 -7.895 1 92.81 149 LEU A CA 1
ATOM 1158 C C . LEU A 1 149 ? 30.172 -6.598 -7.266 1 92.81 149 LEU A C 1
ATOM 1160 O O . LEU A 1 149 ? 30.812 -7.066 -6.324 1 92.81 149 LEU A O 1
ATOM 1164 N N . LEU A 1 150 ? 29.141 -7.129 -7.77 1 91.06 150 LEU A N 1
ATOM 1165 C CA . LEU A 1 150 ? 28.672 -8.414 -7.254 1 91.06 150 LEU A CA 1
ATOM 1166 C C . LEU A 1 150 ? 29.719 -9.5 -7.457 1 91.06 150 LEU A C 1
ATOM 1168 O O . LEU A 1 150 ? 29.969 -10.312 -6.562 1 91.06 150 LEU A O 1
ATOM 1172 N N . SER A 1 151 ? 30.328 -9.477 -8.586 1 87.94 151 SER A N 1
ATOM 1173 C CA . SER A 1 151 ? 31.375 -10.453 -8.883 1 87.94 151 SER A CA 1
ATOM 1174 C C . SER A 1 151 ? 32.531 -10.328 -7.906 1 87.94 151 SER A C 1
ATOM 1176 O O . SER A 1 151 ? 33.094 -11.336 -7.477 1 87.94 151 SER A O 1
ATOM 1178 N N . ALA A 1 152 ? 32.812 -9.164 -7.562 1 85.75 152 ALA A N 1
ATOM 1179 C CA . ALA A 1 152 ? 33.906 -8.914 -6.617 1 85.75 152 ALA A CA 1
ATOM 1180 C C . ALA A 1 152 ? 33.531 -9.422 -5.223 1 85.75 152 ALA A C 1
ATOM 1182 O O . ALA A 1 152 ? 34.406 -9.93 -4.5 1 85.75 152 ALA A O 1
ATOM 1183 N N . HIS A 1 153 ? 32.281 -9.281 -4.887 1 83.81 153 HIS A N 1
ATOM 1184 C CA . HIS A 1 153 ? 31.812 -9.727 -3.58 1 83.81 153 HIS A CA 1
ATOM 1185 C C . HIS A 1 153 ? 31.812 -11.25 -3.488 1 83.81 153 HIS A C 1
ATOM 1187 O O . HIS A 1 153 ? 32 -11.812 -2.41 1 83.81 153 HIS A O 1
ATOM 1193 N N . LEU A 1 154 ? 31.531 -11.859 -4.539 1 80.56 154 LEU A N 1
ATOM 1194 C CA . LEU A 1 154 ? 31.406 -13.312 -4.555 1 80.56 154 LEU A CA 1
ATOM 1195 C C . LEU A 1 154 ? 32.781 -13.977 -4.484 1 80.56 154 LEU A C 1
ATOM 1197 O O . LEU A 1 154 ? 32.906 -15.148 -4.109 1 80.56 154 LEU A O 1
ATOM 1201 N N . ASP A 1 155 ? 33.75 -13.195 -4.793 1 78.06 155 ASP A N 1
ATOM 1202 C CA . ASP A 1 155 ? 35.125 -13.695 -4.664 1 78.06 155 ASP A CA 1
ATOM 1203 C C . ASP A 1 155 ? 35.531 -13.82 -3.197 1 78.06 155 ASP A C 1
ATOM 1205 O O . ASP A 1 155 ? 36.406 -14.602 -2.855 1 78.06 155 ASP A O 1
ATOM 1209 N N . CYS A 1 156 ? 34.906 -13.102 -2.365 1 70.31 156 CYS A N 1
ATOM 1210 C CA . CYS A 1 156 ? 35.094 -13.172 -0.923 1 70.31 156 CYS A CA 1
ATOM 1211 C C . CYS A 1 156 ? 33.75 -13.258 -0.188 1 70.31 156 CYS A C 1
ATOM 1213 O O . CYS A 1 156 ? 33.312 -12.273 0.407 1 70.31 156 CYS A O 1
ATOM 1215 N N . PRO A 1 157 ? 33.281 -14.492 -0.212 1 68.38 157 PRO A N 1
ATOM 1216 C CA . PRO A 1 157 ? 31.891 -14.578 0.256 1 68.38 157 PRO A CA 1
ATOM 1217 C C . PRO A 1 157 ? 31.766 -14.383 1.766 1 68.38 157 PRO A C 1
ATOM 1219 O O . PRO A 1 157 ? 32.594 -14.891 2.529 1 68.38 157 PRO A O 1
ATOM 1222 N N . SER A 1 158 ? 31.031 -13.414 2.115 1 78.44 158 SER A N 1
ATOM 1223 C CA . SER A 1 158 ? 30.625 -13.18 3.498 1 78.44 158 SER A CA 1
ATOM 1224 C C . SER A 1 158 ? 29.125 -13.281 3.664 1 78.44 158 SER A C 1
ATOM 1226 O O . SER A 1 158 ? 28.375 -13.156 2.689 1 78.44 158 SER A O 1
ATOM 1228 N N . TYR A 1 159 ? 28.781 -13.719 4.859 1 84.38 159 TYR A N 1
ATOM 1229 C CA . TYR A 1 159 ? 27.359 -13.75 5.164 1 84.38 159 TYR A CA 1
ATOM 1230 C C . TYR A 1 159 ? 26.781 -12.344 5.16 1 84.38 159 TYR A C 1
ATOM 1232 O O . TYR A 1 159 ? 26.969 -11.57 6.105 1 84.38 159 TYR A O 1
ATOM 1240 N N . ASP A 1 160 ? 26.094 -11.984 4.074 1 90.81 160 ASP A N 1
ATOM 1241 C CA . ASP A 1 160 ? 25.562 -10.633 3.928 1 90.81 160 ASP A CA 1
ATOM 1242 C C . ASP A 1 160 ? 24.219 -10.656 3.199 1 90.81 160 ASP A C 1
ATOM 1244 O O . ASP A 1 160 ? 24.172 -10.75 1.97 1 90.81 160 ASP A O 1
ATOM 1248 N N . PRO A 1 161 ? 23.156 -10.484 3.951 1 94.75 161 PRO A N 1
ATOM 1249 C CA . PRO A 1 161 ? 21.828 -10.492 3.324 1 94.75 161 PRO A CA 1
ATOM 1250 C C . PRO A 1 161 ? 21.688 -9.422 2.244 1 94.75 161 PRO A C 1
ATOM 1252 O O . PRO A 1 161 ? 20.859 -9.562 1.34 1 94.75 161 PRO A O 1
ATOM 1255 N N . ALA A 1 162 ? 22.516 -8.367 2.326 1 95.12 162 ALA A N 1
ATOM 1256 C CA . ALA A 1 162 ? 22.484 -7.336 1.296 1 95.12 162 ALA A CA 1
ATOM 1257 C C . ALA A 1 162 ? 22.906 -7.895 -0.057 1 95.12 162 ALA A C 1
ATOM 1259 O O . ALA A 1 162 ? 22.406 -7.477 -1.1 1 95.12 162 ALA A O 1
ATOM 1260 N N . VAL A 1 163 ? 23.844 -8.797 -0.006 1 94.88 163 VAL A N 1
ATOM 1261 C CA . VAL A 1 163 ? 24.297 -9.43 -1.238 1 94.88 163 VAL A CA 1
ATOM 1262 C C . VAL A 1 163 ? 23.188 -10.32 -1.801 1 94.88 163 VAL A C 1
ATOM 1264 O O . VAL A 1 163 ? 22.969 -10.352 -3.014 1 94.88 163 VAL A O 1
ATOM 1267 N N . PHE A 1 164 ? 22.516 -11.062 -0.94 1 96.31 164 PHE A N 1
ATOM 1268 C CA . PHE A 1 164 ? 21.375 -11.883 -1.352 1 96.31 164 PHE A CA 1
ATOM 1269 C C . PHE A 1 164 ? 20.312 -11.023 -2.035 1 96.31 164 PHE A C 1
ATOM 1271 O O . PHE A 1 164 ? 19.859 -11.352 -3.133 1 96.31 164 PHE A O 1
ATOM 1278 N N . ALA A 1 165 ? 19.969 -9.906 -1.381 1 98 165 ALA A N 1
ATOM 1279 C CA . ALA A 1 165 ? 18.984 -8.984 -1.934 1 98 165 ALA A CA 1
ATOM 1280 C C . ALA A 1 165 ? 19.422 -8.445 -3.287 1 98 165 ALA A C 1
ATOM 1282 O O . ALA A 1 165 ? 18.625 -8.344 -4.219 1 98 165 ALA A O 1
ATOM 1283 N N . SER A 1 166 ? 20.703 -8.109 -3.389 1 97.44 166 SER A N 1
ATOM 1284 C CA . SER A 1 166 ? 21.234 -7.605 -4.648 1 97.44 166 SER A CA 1
ATOM 1285 C C . SER A 1 166 ? 21.141 -8.656 -5.754 1 97.44 166 SER A C 1
ATOM 1287 O O . SER A 1 166 ? 20.766 -8.336 -6.883 1 97.44 166 SER A O 1
ATOM 1289 N N . CYS A 1 167 ? 21.438 -9.852 -5.414 1 96.06 167 CYS A N 1
ATOM 1290 C CA . CYS A 1 167 ? 21.359 -10.945 -6.379 1 96.06 167 CYS A CA 1
ATOM 1291 C C . CYS A 1 167 ? 19.938 -11.117 -6.891 1 96.06 167 CYS A C 1
ATOM 1293 O O . CYS A 1 167 ? 19.719 -11.328 -8.086 1 96.06 167 CYS A O 1
ATOM 1295 N N . LEU A 1 168 ? 18.984 -11.031 -6.027 1 97.69 168 LEU A N 1
ATOM 1296 C CA . LEU A 1 168 ? 17.578 -11.188 -6.418 1 97.69 168 LEU A CA 1
ATOM 1297 C C . LEU A 1 168 ? 17.156 -10.07 -7.367 1 97.69 168 LEU A C 1
ATOM 1299 O O . LEU A 1 168 ? 16.453 -10.32 -8.352 1 97.69 168 LEU A O 1
ATOM 1303 N N . LEU A 1 169 ? 17.516 -8.867 -7.035 1 97.94 169 LEU A N 1
ATOM 1304 C CA . LEU A 1 169 ? 17.156 -7.723 -7.863 1 97.94 169 LEU A CA 1
ATOM 1305 C C . LEU A 1 169 ? 17.797 -7.824 -9.242 1 97.94 169 LEU A C 1
ATOM 1307 O O . LEU A 1 169 ? 17.156 -7.516 -10.25 1 97.94 169 LEU A O 1
ATOM 1311 N N . ILE A 1 170 ? 19.031 -8.25 -9.273 1 96.12 170 ILE A N 1
ATOM 1312 C CA . ILE A 1 170 ? 19.734 -8.422 -10.539 1 96.12 170 ILE A CA 1
ATOM 1313 C C . ILE A 1 170 ? 19.078 -9.555 -11.336 1 96.12 170 ILE A C 1
ATOM 1315 O O . ILE A 1 170 ? 18.828 -9.422 -12.531 1 96.12 170 ILE A O 1
ATOM 1319 N N . ALA A 1 171 ? 18.828 -10.641 -10.672 1 95.75 171 ALA A N 1
ATOM 1320 C CA . ALA A 1 171 ? 18.141 -11.758 -11.328 1 95.75 171 ALA A CA 1
ATOM 1321 C C . ALA A 1 171 ? 16.797 -11.312 -11.891 1 95.75 171 ALA A C 1
ATOM 1323 O O . ALA A 1 171 ? 16.391 -11.75 -12.977 1 95.75 171 ALA A O 1
ATOM 1324 N N . HIS A 1 172 ? 16.078 -10.523 -11.141 1 94.69 172 HIS A N 1
ATOM 1325 C CA . HIS A 1 172 ? 14.812 -9.969 -11.609 1 94.69 172 HIS A CA 1
ATOM 1326 C C . HIS A 1 172 ? 15 -9.195 -12.914 1 94.69 172 HIS A C 1
ATOM 1328 O O . HIS A 1 172 ? 14.211 -9.344 -13.844 1 94.69 172 HIS A O 1
ATOM 1334 N N . CYS A 1 173 ? 16.016 -8.359 -12.992 1 93.5 173 CYS A N 1
ATOM 1335 C CA . CYS A 1 173 ? 16.312 -7.609 -14.211 1 93.5 173 CYS A CA 1
ATOM 1336 C C . CYS A 1 173 ? 16.547 -8.547 -15.383 1 93.5 173 CYS A C 1
ATOM 1338 O O . CYS A 1 173 ? 16.031 -8.32 -16.484 1 93.5 173 CYS A O 1
ATOM 1340 N N . GLU A 1 174 ? 17.219 -9.594 -15.109 1 91.88 174 GLU A N 1
ATOM 1341 C CA . GLU A 1 174 ? 17.531 -10.562 -16.156 1 91.88 174 GLU A CA 1
ATOM 1342 C C . GLU A 1 174 ? 16.297 -11.328 -16.609 1 91.88 174 GLU A C 1
ATOM 1344 O O . GLU A 1 174 ? 16.094 -11.547 -17.797 1 91.88 174 GLU A O 1
ATOM 1349 N N . MET A 1 175 ? 15.516 -11.656 -15.688 1 90.62 175 MET A N 1
ATOM 1350 C CA . MET A 1 175 ? 14.312 -12.422 -15.977 1 90.62 175 MET A CA 1
ATOM 1351 C C . MET A 1 175 ? 13.336 -11.609 -16.828 1 90.62 175 MET A C 1
ATOM 1353 O O . MET A 1 175 ? 12.805 -12.109 -17.812 1 90.62 175 MET A O 1
ATOM 1357 N N . VAL A 1 176 ? 13.125 -10.391 -16.484 1 87.5 176 VAL A N 1
ATOM 1358 C CA . VAL A 1 176 ? 12.125 -9.57 -17.156 1 87.5 176 VAL A CA 1
ATOM 1359 C C . VAL A 1 176 ? 12.578 -9.273 -18.578 1 87.5 176 VAL A C 1
ATOM 1361 O O . VAL A 1 176 ? 11.75 -9.047 -19.469 1 87.5 176 VAL A O 1
ATOM 1364 N N . GLU A 1 177 ? 13.867 -9.375 -18.781 1 83.69 177 GLU A N 1
ATOM 1365 C CA . GLU A 1 177 ? 14.422 -9.039 -20.094 1 83.69 177 GLU A CA 1
ATOM 1366 C C . GLU A 1 177 ? 14.617 -10.289 -20.938 1 83.69 177 GLU A C 1
ATOM 1368 O O . GLU A 1 177 ? 15.016 -10.195 -22.109 1 83.69 177 GLU A O 1
ATOM 1373 N N . SER A 1 178 ? 14.344 -11.422 -20.391 1 84.81 178 SER A N 1
ATOM 1374 C CA . SER A 1 178 ? 14.609 -12.664 -21.109 1 84.81 178 SER A CA 1
ATOM 1375 C C . SER A 1 178 ? 13.32 -13.43 -21.391 1 84.81 178 SER A C 1
ATOM 1377 O O . SER A 1 178 ? 12.25 -13.031 -20.938 1 84.81 178 SER A O 1
ATOM 1379 N N . LYS A 1 179 ? 13.531 -14.453 -22.172 1 83.31 179 LYS A N 1
ATOM 1380 C CA . LYS A 1 179 ? 12.43 -15.391 -22.359 1 83.31 179 LYS A CA 1
ATOM 1381 C C . LYS A 1 179 ? 12.164 -16.172 -21.062 1 83.31 179 LYS A C 1
ATOM 1383 O O . LYS A 1 179 ? 13.094 -16.516 -20.344 1 83.31 179 LYS A O 1
ATOM 1388 N N . THR A 1 180 ? 10.922 -16.516 -20.875 1 84.62 180 THR A N 1
ATOM 1389 C CA . THR A 1 180 ? 10.523 -17.156 -19.625 1 84.62 180 THR A CA 1
ATOM 1390 C C . THR A 1 180 ? 11.188 -18.516 -19.484 1 84.62 180 THR A C 1
ATOM 1392 O O . THR A 1 180 ? 11.438 -18.969 -18.359 1 84.62 180 THR A O 1
ATOM 1395 N N . GLY A 1 181 ? 11.492 -19.172 -20.547 1 84.5 181 GLY A N 1
ATOM 1396 C CA . GLY A 1 181 ? 12.156 -20.453 -20.516 1 84.5 181 GLY A CA 1
ATOM 1397 C C . GLY A 1 181 ? 13.57 -20.391 -19.969 1 84.5 181 GLY A C 1
ATOM 1398 O O . GLY A 1 181 ? 14.133 -21.406 -19.562 1 84.5 181 GLY A O 1
ATOM 1399 N N . ASP A 1 182 ? 14.133 -19.172 -19.953 1 87.56 182 ASP A N 1
ATOM 1400 C CA . ASP A 1 182 ? 15.523 -18.984 -19.531 1 87.56 182 ASP A CA 1
ATOM 1401 C C . ASP A 1 182 ? 15.602 -18.516 -18.078 1 87.56 182 ASP A C 1
ATOM 1403 O O . ASP A 1 182 ? 16.688 -18.297 -17.547 1 87.56 182 ASP A O 1
ATOM 1407 N N . TRP A 1 183 ? 14.539 -18.422 -17.406 1 91.69 183 TRP A N 1
ATOM 1408 C CA . TRP A 1 183 ? 14.516 -17.812 -16.078 1 91.69 183 TRP A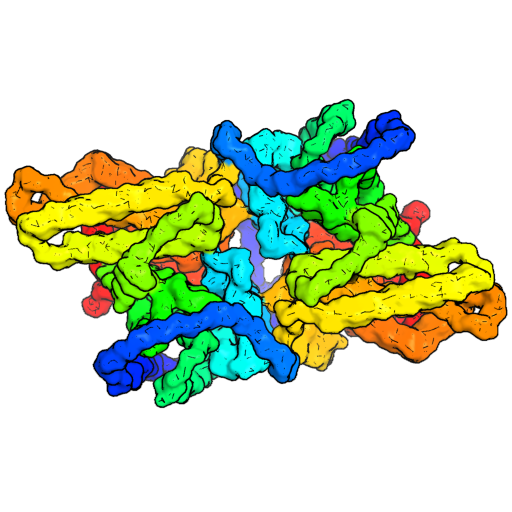 CA 1
ATOM 1409 C C . TRP A 1 183 ? 15.352 -18.625 -15.094 1 91.69 183 TRP A C 1
ATOM 1411 O O . TRP A 1 183 ? 16.016 -18.062 -14.219 1 91.69 183 TRP A O 1
ATOM 1421 N N . GLN A 1 184 ? 15.312 -19.906 -15.234 1 91.56 184 GLN A N 1
ATOM 1422 C CA . GLN A 1 184 ? 16.078 -20.734 -14.305 1 91.56 184 GLN A CA 1
ATOM 1423 C C . GLN A 1 184 ? 17.562 -20.438 -14.406 1 91.56 184 GLN A C 1
ATOM 1425 O O . GLN A 1 184 ? 18.281 -20.5 -13.406 1 91.56 184 GLN A O 1
ATOM 1430 N N . LEU A 1 185 ? 17.984 -20.172 -15.617 1 90.38 185 LEU A N 1
ATOM 1431 C CA . LEU A 1 185 ? 19.391 -19.844 -15.828 1 90.38 185 LEU A CA 1
ATOM 1432 C C . LEU A 1 185 ? 19.781 -18.609 -15.016 1 90.38 185 LEU A C 1
ATOM 1434 O O . LEU A 1 185 ? 20.844 -18.578 -14.406 1 90.38 185 LEU A O 1
ATOM 1438 N N . HIS A 1 186 ? 18.906 -17.656 -14.93 1 91.25 186 HIS A N 1
ATOM 1439 C CA . HIS A 1 186 ? 19.188 -16.391 -14.266 1 91.25 186 HIS A CA 1
ATOM 1440 C C . HIS A 1 186 ? 19.078 -16.531 -12.75 1 91.25 186 HIS A C 1
ATOM 1442 O O . HIS A 1 186 ? 19.547 -15.656 -12.016 1 91.25 186 HIS A O 1
ATOM 1448 N N . LEU A 1 187 ? 18.562 -17.656 -12.281 1 95.62 187 LEU A N 1
ATOM 1449 C CA . LEU A 1 187 ? 18.375 -17.859 -10.852 1 95.62 187 LEU A CA 1
ATOM 1450 C C . LEU A 1 187 ? 19.453 -18.766 -10.281 1 95.62 187 LEU A C 1
ATOM 1452 O O . LEU A 1 187 ? 19.578 -18.891 -9.062 1 95.62 187 LEU A O 1
ATOM 1456 N N . ARG A 1 188 ? 20.25 -19.359 -11.133 1 92.88 188 ARG A N 1
ATOM 1457 C CA . ARG A 1 188 ? 21.25 -20.344 -10.719 1 92.88 188 ARG A CA 1
ATOM 1458 C C . ARG A 1 188 ? 22.297 -19.719 -9.812 1 92.88 188 ARG A C 1
ATOM 1460 O O . ARG A 1 188 ? 22.688 -20.312 -8.797 1 92.88 188 ARG A O 1
ATOM 1467 N N . GLY A 1 189 ? 22.797 -18.562 -10.258 1 88.75 189 GLY A N 1
ATOM 1468 C CA . GLY A 1 189 ? 23.797 -17.891 -9.438 1 88.75 189 GLY A CA 1
ATOM 1469 C C . GLY A 1 189 ? 23.312 -17.609 -8.023 1 88.75 189 GLY A C 1
ATOM 1470 O O . GLY A 1 189 ? 24.062 -17.781 -7.062 1 88.75 189 GLY A O 1
ATOM 1471 N N . THR A 1 190 ? 22.109 -17.188 -7.918 1 91.88 190 THR A N 1
ATOM 1472 C CA . THR A 1 190 ? 21.516 -16.938 -6.609 1 91.88 190 THR A CA 1
ATOM 1473 C C . THR A 1 190 ? 21.422 -18.234 -5.805 1 91.88 190 THR A C 1
ATOM 1475 O O . THR A 1 190 ? 21.656 -18.234 -4.598 1 91.88 190 THR A O 1
ATOM 1478 N N . GLY A 1 191 ? 21.047 -19.312 -6.473 1 92.69 191 GLY A N 1
ATOM 1479 C CA . GLY A 1 191 ? 21 -20.609 -5.816 1 92.69 191 GLY A CA 1
ATOM 1480 C C . GLY A 1 191 ? 22.328 -21.047 -5.23 1 92.69 191 GLY A C 1
ATOM 1481 O O . GLY A 1 191 ? 22.375 -21.578 -4.121 1 92.69 191 GLY A O 1
ATOM 1482 N N . ASP A 1 192 ? 23.328 -20.797 -5.949 1 89.62 192 ASP A N 1
ATOM 1483 C CA . ASP A 1 192 ? 24.672 -21.141 -5.477 1 89.62 192 ASP A CA 1
ATOM 1484 C C . ASP A 1 192 ? 25.016 -20.344 -4.223 1 89.62 192 ASP A C 1
ATOM 1486 O O . ASP A 1 192 ? 25.625 -20.875 -3.291 1 89.62 192 ASP A O 1
ATOM 1490 N N . LEU A 1 193 ? 24.672 -19.109 -4.27 1 90.5 193 LEU A N 1
ATOM 1491 C CA . LEU A 1 193 ? 24.922 -18.266 -3.109 1 90.5 193 LEU A CA 1
ATOM 1492 C C . LEU A 1 193 ? 24.141 -18.75 -1.898 1 90.5 193 LEU A C 1
ATOM 1494 O O . LEU A 1 193 ? 24.672 -18.781 -0.783 1 90.5 193 LEU A O 1
ATOM 1498 N N . VAL A 1 194 ? 22.938 -19.109 -2.09 1 93.75 194 VAL A N 1
ATOM 1499 C CA . VAL A 1 194 ? 22.062 -19.609 -1.032 1 93.75 194 VAL A CA 1
ATOM 1500 C C . VAL A 1 194 ? 22.656 -20.875 -0.417 1 93.75 194 VAL A C 1
ATOM 1502 O O . VAL A 1 194 ? 22.688 -21.016 0.807 1 93.75 194 VAL A O 1
ATOM 1505 N N . ALA A 1 195 ? 23.125 -21.719 -1.279 1 90.69 195 ALA A N 1
ATOM 1506 C CA . ALA A 1 195 ? 23.734 -22.969 -0.813 1 90.69 195 ALA A CA 1
ATOM 1507 C C . ALA A 1 195 ? 25.016 -22.688 -0.024 1 90.69 195 ALA A C 1
ATOM 1509 O O . ALA A 1 195 ? 25.25 -23.281 1.024 1 90.69 195 ALA A O 1
ATOM 1510 N N . LEU A 1 196 ? 25.781 -21.766 -0.55 1 88.62 196 LEU A N 1
ATOM 1511 C CA . LEU A 1 196 ? 27.047 -21.422 0.084 1 88.62 196 LEU A CA 1
ATOM 1512 C C . LEU A 1 196 ? 26.812 -20.859 1.481 1 88.62 196 LEU A C 1
ATOM 1514 O O . LEU A 1 196 ? 27.547 -21.188 2.418 1 88.62 196 LEU A O 1
ATOM 1518 N N . GLN A 1 197 ? 25.797 -19.984 1.638 1 92.56 197 GLN A N 1
ATOM 1519 C CA . GLN A 1 197 ? 25.547 -19.297 2.9 1 92.56 197 GLN A CA 1
ATOM 1520 C C . GLN A 1 197 ? 24.594 -20.094 3.785 1 92.56 197 GLN A C 1
ATOM 1522 O O . GLN A 1 197 ? 24.344 -19.703 4.93 1 92.56 197 GLN A O 1
ATOM 1527 N N . LYS A 1 198 ? 24.016 -21.172 3.238 1 93.62 198 LYS A N 1
ATOM 1528 C CA . LYS A 1 198 ? 23.094 -22.062 3.928 1 93.62 198 LYS A CA 1
ATOM 1529 C C . LYS A 1 198 ? 21.828 -21.328 4.363 1 93.62 198 LYS A C 1
ATOM 1531 O O . LYS A 1 198 ? 21.375 -21.5 5.496 1 93.62 198 LYS A O 1
ATOM 1536 N N . TRP A 1 199 ? 21.406 -20.406 3.514 1 95.94 199 TRP A N 1
ATOM 1537 C CA . TRP A 1 199 ? 20.172 -19.703 3.779 1 95.94 199 TRP A CA 1
ATOM 1538 C C . TRP A 1 199 ? 18.969 -20.594 3.531 1 95.94 199 TRP A C 1
ATOM 1540 O O . TRP A 1 199 ? 18.984 -21.453 2.648 1 95.94 199 TRP A O 1
ATOM 1550 N N . HIS A 1 200 ? 17.922 -20.438 4.281 1 97.19 200 HIS A N 1
ATOM 1551 C CA . HIS A 1 200 ? 16.672 -21.203 4.184 1 97.19 200 HIS A CA 1
ATOM 1552 C C . HIS A 1 200 ? 15.484 -20.375 4.672 1 97.19 200 HIS A C 1
ATOM 1554 O O . HIS A 1 200 ? 15.641 -19.219 5.039 1 97.19 200 HIS A O 1
ATOM 1560 N N . GLY A 1 201 ? 14.344 -20.969 4.719 1 97.38 201 GLY A N 1
ATOM 1561 C CA . GLY A 1 201 ? 13.094 -20.266 4.977 1 97.38 201 GLY A CA 1
ATOM 1562 C C . GLY A 1 201 ? 12.93 -19.875 6.43 1 97.38 201 GLY A C 1
ATOM 1563 O O . GLY A 1 201 ? 11.938 -19.234 6.793 1 97.38 201 GLY A O 1
ATOM 1564 N N . ARG A 1 202 ? 13.938 -20.188 7.293 1 96.94 202 ARG A N 1
ATOM 1565 C CA . ARG A 1 202 ? 13.906 -19.812 8.703 1 96.94 202 ARG A CA 1
ATOM 1566 C C . ARG A 1 202 ? 15.203 -19.125 9.109 1 96.94 202 ARG A C 1
ATOM 1568 O O . ARG A 1 202 ? 15.641 -19.25 10.258 1 96.94 202 ARG A O 1
ATOM 1575 N N . SER A 1 203 ? 15.797 -18.453 8.156 1 96.19 203 SER A N 1
ATOM 1576 C CA . SER A 1 203 ? 17.062 -17.781 8.414 1 96.19 203 SER A CA 1
ATOM 1577 C C . SER A 1 203 ? 16.859 -16.469 9.156 1 96.19 203 SER A C 1
ATOM 1579 O O . SER A 1 203 ? 17.797 -15.914 9.734 1 96.19 203 SER A O 1
ATOM 1581 N N . GLY A 1 204 ? 15.633 -15.977 9.172 1 95.12 204 GLY A N 1
ATOM 1582 C CA . GLY A 1 204 ? 15.305 -14.742 9.867 1 95.12 204 GLY A CA 1
ATOM 1583 C C . GLY A 1 204 ? 15.68 -13.5 9.078 1 95.12 204 GLY A C 1
ATOM 1584 O O . GLY A 1 204 ? 16.453 -13.57 8.117 1 95.12 204 GLY A O 1
ATOM 1585 N N . GLY A 1 205 ? 15.008 -12.398 9.398 1 95.62 205 GLY A N 1
ATOM 1586 C CA . GLY A 1 205 ? 15.359 -11.094 8.867 1 95.62 205 GLY A CA 1
ATOM 1587 C C . GLY A 1 205 ? 15.273 -11.016 7.355 1 95.62 205 GLY A C 1
ATOM 1588 O O . GLY A 1 205 ? 14.406 -11.641 6.746 1 95.62 205 GLY A O 1
ATOM 1589 N N . LEU A 1 206 ? 16.156 -10.242 6.797 1 96.88 206 LEU A N 1
ATOM 1590 C CA . LEU A 1 206 ? 16.188 -10 5.359 1 96.88 206 LEU A CA 1
ATOM 1591 C C . LEU A 1 206 ? 16.547 -11.266 4.602 1 96.88 206 LEU A C 1
ATOM 1593 O O . LEU A 1 206 ? 16.031 -11.508 3.502 1 96.88 206 LEU A O 1
ATOM 1597 N N . ALA A 1 207 ? 17.391 -12.086 5.156 1 97.62 207 ALA A N 1
ATOM 1598 C CA . ALA A 1 207 ? 17.781 -13.32 4.496 1 97.62 207 ALA A CA 1
ATOM 1599 C C . ALA A 1 207 ? 16.594 -14.25 4.297 1 97.62 207 ALA A C 1
ATOM 1601 O O . ALA A 1 207 ? 16.422 -14.836 3.229 1 97.62 207 ALA A O 1
ATOM 1602 N N . GLU A 1 208 ? 15.836 -14.359 5.301 1 97.38 208 GLU A N 1
ATOM 1603 C CA . GLU A 1 208 ? 14.633 -15.172 5.191 1 97.38 208 GLU A CA 1
ATOM 1604 C C . GLU A 1 208 ? 13.672 -14.602 4.145 1 97.38 208 GLU A C 1
ATOM 1606 O O . GLU A 1 208 ? 13.109 -15.352 3.344 1 97.38 208 GLU A O 1
ATOM 1611 N N . ALA A 1 209 ? 13.445 -13.289 4.23 1 97.88 209 ALA A N 1
ATOM 1612 C CA . ALA A 1 209 ? 12.586 -12.641 3.244 1 97.88 209 ALA A CA 1
ATOM 1613 C C . ALA A 1 209 ? 13.078 -12.914 1.825 1 97.88 209 ALA A C 1
ATOM 1615 O O . ALA A 1 209 ? 12.289 -13.273 0.947 1 97.88 209 ALA A O 1
ATOM 1616 N N . CYS A 1 210 ? 14.375 -12.812 1.634 1 98.25 210 CYS A N 1
ATOM 1617 C CA . CYS A 1 210 ? 14.984 -13.07 0.332 1 98.25 210 CYS A CA 1
ATOM 1618 C C . CYS A 1 210 ? 14.766 -14.516 -0.098 1 98.25 210 CYS A C 1
ATOM 1620 O O . CYS A 1 210 ? 14.461 -14.781 -1.263 1 98.25 210 CYS A O 1
ATOM 1622 N N . PHE A 1 211 ? 14.906 -15.375 0.785 1 98.25 211 PHE A N 1
ATOM 1623 C CA . PHE A 1 211 ? 14.781 -16.797 0.454 1 98.25 211 PHE A CA 1
ATOM 1624 C C . PHE A 1 211 ? 13.383 -17.094 -0.072 1 98.25 211 PHE A C 1
ATOM 1626 O O . PHE A 1 211 ? 13.234 -17.812 -1.066 1 98.25 211 PHE A O 1
ATOM 1633 N N . TRP A 1 212 ? 12.391 -16.609 0.578 1 98.19 212 TRP A N 1
ATOM 1634 C CA . TRP A 1 212 ? 11.023 -16.891 0.152 1 98.19 212 TRP A CA 1
ATOM 1635 C C . TRP A 1 212 ? 10.711 -16.203 -1.173 1 98.19 212 TRP A C 1
ATOM 1637 O O . TRP A 1 212 ? 9.953 -16.734 -1.986 1 98.19 212 TRP A O 1
ATOM 1647 N N . ILE A 1 213 ? 11.266 -15 -1.417 1 98.12 213 ILE A N 1
ATOM 1648 C CA . ILE A 1 213 ? 11.148 -14.359 -2.723 1 98.12 213 ILE A CA 1
ATOM 1649 C C . ILE A 1 213 ? 11.805 -15.234 -3.787 1 98.12 213 ILE A C 1
ATOM 1651 O O . ILE A 1 213 ? 11.25 -15.43 -4.871 1 98.12 213 ILE A O 1
ATOM 1655 N N . TYR A 1 214 ? 12.945 -15.758 -3.445 1 98.25 214 TYR A N 1
ATOM 1656 C CA . TYR A 1 214 ? 13.656 -16.656 -4.344 1 98.25 214 TYR A CA 1
ATOM 1657 C C . TYR A 1 214 ? 12.812 -17.891 -4.652 1 98.25 214 TYR A C 1
ATOM 1659 O O . TYR A 1 214 ? 12.75 -18.328 -5.801 1 98.25 214 TYR A O 1
ATOM 1667 N N . CYS A 1 215 ? 12.18 -18.438 -3.652 1 98.31 215 CYS A N 1
ATOM 1668 C CA . CYS A 1 215 ? 11.312 -19.594 -3.85 1 98.31 215 CYS A CA 1
ATOM 1669 C C . CYS A 1 215 ? 10.195 -19.266 -4.832 1 98.31 215 CYS A C 1
ATOM 1671 O O . CYS A 1 215 ? 9.891 -20.078 -5.719 1 98.31 215 CYS A O 1
ATOM 1673 N N . ARG A 1 216 ? 9.602 -18.156 -4.66 1 97.62 216 ARG A N 1
ATOM 1674 C CA . ARG A 1 216 ? 8.523 -17.766 -5.562 1 97.62 216 ARG A CA 1
ATOM 1675 C C . ARG A 1 216 ? 9.039 -17.609 -6.992 1 97.62 216 ARG A C 1
ATOM 1677 O O . ARG A 1 216 ? 8.383 -18.047 -7.941 1 97.62 216 ARG A O 1
ATOM 1684 N N . MET A 1 217 ? 10.211 -17.016 -7.102 1 97.12 217 MET A N 1
ATOM 1685 C CA . MET A 1 217 ? 10.812 -16.875 -8.43 1 97.12 217 MET A CA 1
ATOM 1686 C C . MET A 1 217 ? 11.117 -18.234 -9.047 1 97.12 217 MET A C 1
ATOM 1688 O O . MET A 1 217 ? 10.891 -18.438 -10.242 1 97.12 217 MET A O 1
ATOM 1692 N N . MET A 1 218 ? 11.586 -19.125 -8.234 1 97.31 218 MET A N 1
ATOM 1693 C CA . MET A 1 218 ? 11.867 -20.469 -8.719 1 97.31 218 MET A CA 1
ATOM 1694 C C . MET A 1 218 ? 10.594 -21.156 -9.195 1 97.31 218 MET A C 1
ATOM 1696 O O . MET A 1 218 ? 10.594 -21.828 -10.227 1 97.31 218 MET A O 1
ATOM 1700 N N . ILE A 1 219 ? 9.555 -20.969 -8.484 1 97.62 219 ILE A N 1
ATOM 1701 C CA . ILE A 1 219 ? 8.289 -21.594 -8.852 1 97.62 219 ILE A CA 1
ATOM 1702 C C . ILE A 1 219 ? 7.824 -21.062 -10.203 1 97.62 219 ILE A C 1
ATOM 1704 O O . ILE A 1 219 ? 7.449 -21.844 -11.086 1 97.62 219 ILE A O 1
ATOM 1708 N N . LEU A 1 220 ? 7.832 -19.766 -10.359 1 95.94 220 LEU A N 1
ATOM 1709 C CA . LEU A 1 220 ? 7.387 -19.156 -11.609 1 95.94 220 LEU A CA 1
ATOM 1710 C C . LEU A 1 220 ? 8.258 -19.609 -12.773 1 95.94 220 LEU A C 1
ATOM 1712 O O . LEU A 1 220 ? 7.75 -19.922 -13.852 1 95.94 220 LEU A O 1
ATOM 1716 N N . ALA A 1 221 ? 9.562 -19.672 -12.484 1 95.31 221 ALA A N 1
ATOM 1717 C CA . ALA A 1 221 ? 10.477 -20.172 -13.508 1 95.31 221 ALA A CA 1
ATOM 1718 C C . ALA A 1 221 ? 10.172 -21.625 -13.852 1 95.31 221 ALA A C 1
ATOM 1720 O O . ALA A 1 221 ? 10.188 -22.016 -15.023 1 95.31 221 ALA A O 1
ATOM 1721 N N . SER A 1 222 ? 9.914 -22.359 -12.852 1 95.25 222 SER A N 1
ATOM 1722 C CA . SER A 1 222 ? 9.641 -23.797 -13.031 1 95.25 222 SER A CA 1
ATOM 1723 C C . SER A 1 222 ? 8.336 -24.016 -13.789 1 95.25 222 SER A C 1
ATOM 1725 O O . SER A 1 222 ? 8.242 -24.906 -14.633 1 95.25 222 SER A O 1
ATOM 1727 N N . LEU A 1 223 ? 7.344 -23.25 -13.5 1 94.56 223 LEU A N 1
ATOM 1728 C CA . LEU A 1 223 ? 6.074 -23.344 -14.211 1 94.56 223 LEU A CA 1
ATOM 1729 C C . LEU A 1 223 ? 6.25 -22.984 -15.688 1 94.56 223 LEU A C 1
ATOM 1731 O O . LEU A 1 223 ? 5.602 -23.578 -16.547 1 94.56 223 LEU A O 1
ATOM 1735 N N . SER A 1 224 ? 7.137 -22.125 -15.938 1 91.38 224 SER A N 1
ATOM 1736 C CA . SER A 1 224 ? 7.371 -21.672 -17.312 1 91.38 224 SER A CA 1
ATOM 1737 C C . SER A 1 224 ? 8.156 -22.719 -18.094 1 91.38 224 SER A C 1
ATOM 1739 O O . SER A 1 224 ? 7.895 -22.922 -19.281 1 91.38 224 SER A O 1
ATOM 1741 N N . SER A 1 225 ? 9.086 -23.375 -17.453 1 90.75 225 SER A N 1
ATOM 1742 C CA . SER A 1 225 ? 9.977 -24.281 -18.172 1 90.75 225 SER A CA 1
ATOM 1743 C C . SER A 1 225 ? 9.594 -25.734 -17.938 1 90.75 225 SER A C 1
ATOM 1745 O O . SER A 1 225 ? 10.188 -26.641 -18.516 1 90.75 225 SER A O 1
ATOM 1747 N N . ALA A 1 226 ? 8.664 -26 -17.047 1 91.06 226 ALA A N 1
ATOM 1748 C CA . ALA A 1 226 ? 8.234 -27.344 -16.672 1 91.06 226 ALA A CA 1
ATOM 1749 C C . ALA A 1 226 ? 9.398 -28.156 -16.109 1 91.06 226 ALA A C 1
ATOM 1751 O O . ALA A 1 226 ? 9.555 -29.344 -16.453 1 91.06 226 ALA A O 1
ATOM 1752 N N . ARG A 1 227 ? 10.25 -27.516 -15.398 1 91.75 227 ARG A N 1
ATOM 1753 C CA . ARG A 1 227 ? 11.391 -28.141 -14.734 1 91.75 227 ARG A CA 1
ATOM 1754 C C . ARG A 1 227 ? 11.289 -27.984 -13.219 1 91.75 227 ARG A C 1
ATOM 1756 O O . ARG A 1 227 ? 10.562 -27.125 -12.719 1 91.75 227 ARG A O 1
ATOM 1763 N N . PRO A 1 228 ? 11.914 -28.859 -12.57 1 91.75 228 PRO A N 1
ATOM 1764 C CA . PRO A 1 228 ? 11.867 -28.719 -11.109 1 91.75 228 PRO A CA 1
ATOM 1765 C C . PRO A 1 228 ? 12.57 -27.453 -10.625 1 91.75 228 PRO A C 1
ATOM 1767 O O . PRO A 1 228 ? 13.391 -26.875 -11.344 1 91.75 228 PRO A O 1
ATOM 1770 N N . THR A 1 229 ? 12.25 -27.031 -9.43 1 94.88 229 THR A N 1
ATOM 1771 C CA . THR A 1 229 ? 12.93 -25.891 -8.82 1 94.88 229 THR A CA 1
ATOM 1772 C C . THR A 1 229 ? 14.414 -26.203 -8.609 1 94.88 229 THR A C 1
ATOM 1774 O O . THR A 1 229 ? 14.781 -27.359 -8.422 1 94.88 229 THR A O 1
ATOM 1777 N N . LEU A 1 230 ? 15.227 -25.172 -8.625 1 94.25 230 LEU A N 1
ATOM 1778 C CA . LEU A 1 230 ? 16.672 -25.328 -8.461 1 94.25 230 LEU A CA 1
ATOM 1779 C C . LEU A 1 230 ? 17 -25.922 -7.094 1 94.25 230 LEU A C 1
ATOM 1781 O O . LEU A 1 230 ? 17.938 -26.703 -6.961 1 94.25 230 LEU A O 1
ATOM 1785 N N . ILE A 1 231 ? 16.312 -25.5 -6.141 1 95.69 231 ILE A N 1
ATOM 1786 C CA . ILE A 1 231 ? 16.344 -26.094 -4.809 1 95.69 231 ILE A CA 1
ATOM 1787 C C . ILE A 1 231 ? 15.016 -26.797 -4.523 1 95.69 231 ILE A C 1
ATOM 1789 O O . ILE A 1 231 ? 13.953 -26.172 -4.555 1 95.69 231 ILE A O 1
ATOM 1793 N N . PRO A 1 232 ? 15.102 -28.125 -4.289 1 95.25 232 PRO A N 1
ATOM 1794 C CA . PRO A 1 232 ? 13.828 -28.797 -4.031 1 95.25 232 PRO A CA 1
ATOM 1795 C C . PRO A 1 232 ? 13.141 -28.312 -2.762 1 95.25 232 PRO A C 1
ATOM 1797 O O . PRO A 1 232 ? 13.812 -28 -1.773 1 95.25 232 PRO A O 1
ATOM 1800 N N . PRO A 1 233 ? 11.828 -28.297 -2.732 1 96.5 233 PRO A N 1
ATOM 1801 C CA . PRO A 1 233 ? 11.086 -27.766 -1.592 1 96.5 233 PRO A CA 1
ATOM 1802 C C . PRO A 1 233 ? 11.438 -28.453 -0.279 1 96.5 233 PRO A C 1
ATOM 1804 O O . PRO A 1 233 ? 11.344 -27.844 0.791 1 96.5 233 PRO A O 1
ATOM 1807 N N . THR A 1 234 ? 11.883 -29.688 -0.354 1 95 234 THR A N 1
ATOM 1808 C CA . THR A 1 234 ? 12.242 -30.453 0.838 1 95 234 THR A CA 1
ATOM 1809 C C . THR A 1 234 ? 13.438 -29.812 1.542 1 95 234 THR A C 1
ATOM 1811 O O . THR A 1 234 ? 13.727 -30.125 2.695 1 95 234 THR A O 1
ATOM 1814 N N . GLU A 1 235 ? 14.102 -28.875 0.854 1 96.38 235 GLU A N 1
ATOM 1815 C CA . GLU A 1 235 ? 15.289 -28.234 1.41 1 96.38 235 GLU A CA 1
ATOM 1816 C C . GLU A 1 235 ? 15.016 -26.781 1.753 1 96.38 235 GLU A C 1
ATOM 1818 O O . GLU A 1 235 ? 15.922 -26.062 2.178 1 96.38 235 GLU A O 1
ATOM 1823 N N . TRP A 1 236 ? 13.797 -26.281 1.587 1 97.88 236 TRP A N 1
ATOM 1824 C CA . TRP A 1 236 ? 13.492 -24.875 1.805 1 97.88 236 TRP A CA 1
ATOM 1825 C C . TRP A 1 236 ? 13.484 -24.531 3.293 1 97.88 236 TRP A C 1
ATOM 1827 O O . TRP A 1 236 ? 13.742 -23.391 3.682 1 97.88 236 TRP A O 1
ATOM 1837 N N . LEU A 1 237 ? 13.18 -25.547 4.078 1 97.69 237 LEU A N 1
ATOM 1838 C CA . LEU A 1 237 ? 13.102 -25.406 5.527 1 97.69 237 LEU A CA 1
ATOM 1839 C C . LEU A 1 237 ? 13.938 -26.469 6.227 1 97.69 237 LEU A C 1
ATOM 1841 O O . LEU A 1 237 ? 14.078 -27.594 5.723 1 97.69 237 LEU A O 1
ATOM 1845 N N . PRO A 1 238 ? 14.469 -26.078 7.398 1 94.31 238 PRO A N 1
ATOM 1846 C CA . PRO A 1 238 ? 15.094 -27.141 8.18 1 94.31 238 PRO A CA 1
ATOM 1847 C C . PRO A 1 238 ? 14.141 -28.297 8.469 1 94.31 238 PRO A C 1
ATOM 1849 O O . PRO A 1 238 ? 13.023 -28.078 8.938 1 94.31 238 PRO A O 1
ATOM 1852 N N . GLY A 1 239 ? 14.508 -29.5 8.117 1 92.62 239 GLY A N 1
ATOM 1853 C CA . GLY A 1 239 ? 13.664 -30.672 8.312 1 92.62 239 GLY A CA 1
ATOM 1854 C C . GLY A 1 239 ? 12.758 -30.969 7.137 1 92.62 239 GLY A C 1
ATOM 1855 O O . GLY A 1 239 ? 12.156 -32.031 7.055 1 92.62 239 GLY A O 1
ATOM 1856 N N . GLY A 1 240 ? 12.539 -30 6.27 1 92.88 240 GLY A N 1
ATOM 1857 C CA . GLY A 1 240 ? 11.836 -30.203 5.012 1 92.88 240 GLY A CA 1
ATOM 1858 C C . GLY A 1 240 ? 10.328 -30.141 5.156 1 92.88 240 GLY A C 1
ATOM 1859 O O . GLY A 1 240 ? 9.594 -30.453 4.215 1 92.88 240 GLY A O 1
ATOM 1860 N N . VAL A 1 241 ? 9.867 -29.781 6.383 1 92.56 241 VAL A N 1
ATOM 1861 C CA . VAL A 1 241 ? 8.43 -29.734 6.637 1 92.56 241 VAL A CA 1
ATOM 1862 C C . VAL A 1 241 ? 8.023 -28.344 7.094 1 92.56 241 VAL A C 1
ATOM 1864 O O . VAL A 1 241 ? 8.766 -27.688 7.832 1 92.56 241 VAL A O 1
ATOM 1867 N N . PHE A 1 242 ? 6.926 -27.859 6.555 1 96.25 242 PHE A N 1
ATOM 1868 C CA . PHE A 1 242 ? 6.328 -26.625 7.039 1 96.25 242 PHE A CA 1
ATOM 1869 C C . PHE A 1 242 ? 5.316 -26.906 8.141 1 96.25 242 PHE A C 1
ATOM 1871 O O . PHE A 1 242 ? 4.164 -27.25 7.863 1 96.25 242 PHE A O 1
ATOM 1878 N N . ASP A 1 243 ? 5.637 -26.641 9.359 1 93 243 ASP A N 1
ATOM 1879 C CA . ASP A 1 243 ? 4.77 -26.938 10.5 1 93 243 ASP A CA 1
ATOM 1880 C C . ASP A 1 243 ? 3.643 -25.922 10.617 1 93 243 ASP A C 1
ATOM 1882 O O . ASP A 1 243 ? 3.861 -24.719 10.414 1 93 243 ASP A O 1
ATOM 1886 N N . ASP A 1 244 ? 2.475 -26.453 10.93 1 94.44 244 ASP A N 1
ATOM 1887 C CA . ASP A 1 244 ? 1.332 -25.578 11.133 1 94.44 244 ASP A CA 1
ATOM 1888 C C . ASP A 1 244 ? 1.426 -24.859 12.477 1 94.44 244 ASP A C 1
ATOM 1890 O O . ASP A 1 244 ? 1.554 -25.5 13.523 1 94.44 244 ASP A O 1
ATOM 1894 N N . PRO A 1 245 ? 1.351 -23.578 12.453 1 94.19 245 PRO A N 1
ATOM 1895 C CA . PRO A 1 245 ? 1.301 -22.875 13.734 1 94.19 245 PRO A CA 1
ATOM 1896 C C . PRO A 1 245 ? -0.035 -23.047 14.453 1 94.19 245 PRO A C 1
ATOM 1898 O O . PRO A 1 245 ? -0.997 -23.547 13.859 1 94.19 245 PRO A O 1
ATOM 1901 N N . GLN A 1 246 ? -0.03 -22.625 15.734 1 92.19 246 GLN A N 1
ATOM 1902 C CA . GLN A 1 246 ? -1.275 -22.656 16.5 1 92.19 246 GLN A CA 1
ATOM 1903 C C . GLN A 1 246 ? -2.307 -21.703 15.914 1 92.19 246 GLN A C 1
ATOM 1905 O O . GLN A 1 246 ? -3.492 -22.031 15.828 1 92.19 246 GLN A O 1
ATOM 1910 N N . ARG A 1 247 ? -1.847 -20.547 15.609 1 92.81 247 ARG A N 1
ATOM 1911 C CA . ARG A 1 247 ? -2.674 -19.531 14.961 1 92.81 247 ARG A CA 1
ATOM 1912 C C . ARG A 1 247 ? -1.99 -18.984 13.711 1 92.81 247 ARG A C 1
ATOM 1914 O O . ARG A 1 247 ? -0.815 -18.609 13.758 1 92.81 247 ARG A O 1
ATOM 1921 N N . TRP A 1 248 ? -2.793 -19.016 12.625 1 94.25 248 TRP A N 1
ATOM 1922 C CA . TRP A 1 248 ? -2.229 -18.547 11.367 1 94.25 248 TRP A CA 1
ATOM 1923 C C . TRP A 1 248 ? -2.312 -17.031 11.258 1 94.25 248 TRP A C 1
ATOM 1925 O O . TRP A 1 248 ? -3.389 -16.438 11.422 1 94.25 248 TRP A O 1
ATOM 1935 N N . THR A 1 249 ? -1.189 -16.406 11.102 1 91.44 249 THR A N 1
ATOM 1936 C CA . THR A 1 249 ? -1.172 -15.031 10.602 1 91.44 249 THR A CA 1
ATOM 1937 C C . THR A 1 249 ? -1.271 -15.016 9.078 1 91.44 249 THR A C 1
ATOM 1939 O O . THR A 1 249 ? -1.032 -16.031 8.422 1 91.44 249 THR A O 1
ATOM 1942 N N . LEU A 1 250 ? -1.646 -13.953 8.555 1 93.12 250 LEU A N 1
ATOM 1943 C CA . LEU A 1 250 ? -1.704 -13.836 7.098 1 93.12 250 LEU A CA 1
ATOM 1944 C C . LEU A 1 250 ? -0.346 -14.141 6.477 1 93.12 250 LEU A C 1
ATOM 1946 O O . LEU A 1 250 ? -0.263 -14.859 5.477 1 93.12 250 LEU A O 1
ATOM 1950 N N . HIS A 1 251 ? 0.719 -13.648 7.047 1 93.25 251 HIS A N 1
ATOM 1951 C CA . HIS A 1 251 ? 2.082 -13.828 6.559 1 93.25 251 HIS A CA 1
ATOM 1952 C C . HIS A 1 251 ? 2.473 -15.297 6.531 1 93.25 251 HIS A C 1
ATOM 1954 O O . HIS A 1 251 ? 2.967 -15.797 5.52 1 93.25 251 HIS A O 1
ATOM 1960 N N . ALA A 1 252 ? 2.258 -15.969 7.598 1 95.44 252 ALA A N 1
ATOM 1961 C CA . ALA A 1 252 ? 2.609 -17.375 7.688 1 95.44 252 ALA A CA 1
ATOM 1962 C C . ALA A 1 252 ? 1.767 -18.219 6.727 1 95.44 252 ALA A C 1
ATOM 1964 O O . ALA A 1 252 ? 2.262 -19.172 6.129 1 95.44 252 ALA A O 1
ATOM 1965 N N . TRP A 1 253 ? 0.506 -17.875 6.652 1 97.62 253 TRP A N 1
ATOM 1966 C CA . TRP A 1 253 ? -0.393 -18.609 5.766 1 97.62 253 TRP A CA 1
ATOM 1967 C C . TRP A 1 253 ? 0.055 -18.469 4.312 1 97.62 253 TRP A C 1
ATOM 1969 O O . TRP A 1 253 ? 0.086 -19.469 3.574 1 97.62 253 TRP A O 1
ATOM 1979 N N . GLN A 1 254 ? 0.394 -17.281 3.92 1 97.81 254 GLN A N 1
ATOM 1980 C CA . GLN A 1 254 ? 0.825 -17.047 2.549 1 97.81 254 GLN A CA 1
ATOM 1981 C C . GLN A 1 254 ? 2.15 -17.734 2.254 1 97.81 254 GLN A C 1
ATOM 1983 O O . GLN A 1 254 ? 2.357 -18.25 1.151 1 97.81 254 GLN A O 1
ATOM 1988 N N . LYS A 1 255 ? 3.035 -17.766 3.168 1 97.12 255 LYS A N 1
ATOM 1989 C CA . LYS A 1 255 ? 4.297 -18.469 3.002 1 97.12 255 LYS A CA 1
ATOM 1990 C C . LYS A 1 255 ? 4.062 -19.969 2.756 1 97.12 255 LYS A C 1
ATOM 1992 O O . LYS A 1 255 ? 4.715 -20.562 1.903 1 97.12 255 LYS A O 1
ATOM 1997 N N . LYS A 1 256 ? 3.205 -20.5 3.508 1 98.38 256 LYS A N 1
ATOM 1998 C CA . LYS A 1 256 ? 2.941 -21.938 3.33 1 98.38 256 LYS A CA 1
ATOM 1999 C C . LYS A 1 256 ? 2.275 -22.203 1.984 1 98.38 256 LYS A C 1
ATOM 2001 O O . LYS A 1 256 ? 2.467 -23.266 1.395 1 98.38 256 LYS A O 1
ATOM 2006 N N . VAL A 1 257 ? 1.444 -21.266 1.501 1 98.69 257 VAL A N 1
ATOM 2007 C CA . VAL A 1 257 ? 0.891 -21.406 0.159 1 98.69 257 VAL A CA 1
ATOM 2008 C C . VAL A 1 257 ? 2.023 -21.578 -0.851 1 98.69 257 VAL A C 1
ATOM 2010 O O . VAL A 1 257 ? 1.958 -22.453 -1.722 1 98.69 257 VAL A O 1
ATOM 2013 N N . VAL A 1 258 ? 3.062 -20.734 -0.717 1 98.75 258 VAL A N 1
ATOM 2014 C CA . VAL A 1 258 ? 4.219 -20.828 -1.605 1 98.75 258 VAL A CA 1
ATOM 2015 C C . VAL A 1 258 ? 4.871 -22.203 -1.471 1 98.75 258 VAL A C 1
ATOM 2017 O O . VAL A 1 258 ? 5.18 -22.844 -2.473 1 98.75 258 VAL A O 1
ATOM 2020 N N . PHE A 1 259 ? 5.035 -22.656 -0.285 1 98.69 259 PHE A N 1
ATOM 2021 C CA . PHE A 1 259 ? 5.648 -23.953 -0.002 1 98.69 259 PHE A CA 1
ATOM 2022 C C . PHE A 1 259 ? 4.844 -25.078 -0.637 1 98.69 259 PHE A C 1
ATOM 2024 O O . PHE A 1 259 ? 5.414 -25.969 -1.261 1 98.69 259 PHE A O 1
ATOM 2031 N N . LEU A 1 260 ? 3.562 -25.031 -0.47 1 98.69 260 LEU A N 1
ATOM 2032 C CA . LEU A 1 260 ? 2.691 -26.094 -0.969 1 98.69 260 LEU A CA 1
ATOM 2033 C C . LEU A 1 260 ? 2.688 -26.109 -2.494 1 98.69 260 LEU A C 1
ATOM 2035 O O . LEU A 1 260 ? 2.697 -27.188 -3.1 1 98.69 260 LEU A O 1
ATOM 2039 N N . LEU A 1 261 ? 2.619 -24.922 -3.076 1 98.81 261 LEU A N 1
ATOM 2040 C CA . LEU A 1 261 ? 2.672 -24.906 -4.535 1 98.81 261 LEU A CA 1
ATOM 2041 C C . LEU A 1 261 ? 3.992 -25.469 -5.039 1 98.81 261 LEU A C 1
ATOM 2043 O O . LEU A 1 261 ? 4.012 -26.234 -6.004 1 98.81 261 LEU A O 1
ATOM 2047 N N . GLY A 1 262 ? 5.102 -25.109 -4.344 1 98.25 262 GLY A N 1
ATOM 2048 C CA . GLY A 1 262 ? 6.379 -25.703 -4.699 1 98.25 262 GLY A CA 1
ATOM 2049 C C . GLY A 1 262 ? 6.398 -27.219 -4.559 1 98.25 262 GLY A C 1
ATOM 2050 O O . GLY A 1 262 ? 6.918 -27.922 -5.426 1 98.25 262 GLY A O 1
ATOM 2051 N N . SER A 1 263 ? 5.828 -27.734 -3.547 1 97.88 263 SER A N 1
ATOM 2052 C CA . SER A 1 263 ? 5.797 -29.172 -3.264 1 97.88 263 SER A CA 1
ATOM 2053 C C . SER A 1 263 ? 4.957 -29.922 -4.293 1 97.88 263 SER A C 1
ATOM 2055 O O . SER A 1 263 ? 5.348 -30.984 -4.758 1 97.88 263 SER A O 1
ATOM 2057 N N . VAL A 1 264 ? 3.83 -29.328 -4.594 1 97.94 264 VAL A N 1
ATOM 2058 C CA . VAL A 1 264 ? 2.939 -29.969 -5.555 1 97.94 264 VAL A CA 1
ATOM 2059 C C . VAL A 1 264 ? 3.582 -29.969 -6.941 1 97.94 264 VAL A C 1
ATOM 2061 O O . VAL A 1 264 ? 3.49 -30.938 -7.68 1 97.94 264 VAL A O 1
ATOM 2064 N N . HIS A 1 265 ? 4.156 -28.859 -7.27 1 97.12 265 HIS A N 1
ATOM 2065 C CA . HIS A 1 265 ? 4.844 -28.812 -8.555 1 97.12 265 HIS A CA 1
ATOM 2066 C C . HIS A 1 265 ? 5.953 -29.859 -8.633 1 97.12 265 HIS A C 1
ATOM 2068 O O . HIS A 1 265 ? 6.137 -30.484 -9.672 1 97.12 265 HIS A O 1
ATOM 2074 N N . HIS A 1 266 ? 6.691 -29.969 -7.539 1 95.06 266 HIS A N 1
ATOM 2075 C CA . HIS A 1 266 ? 7.73 -30.984 -7.473 1 95.06 266 HIS A CA 1
ATOM 2076 C C . HIS A 1 266 ? 7.148 -32.375 -7.68 1 95.06 266 HIS A C 1
ATOM 2078 O O . HIS A 1 266 ? 7.719 -33.188 -8.414 1 95.06 266 HIS A O 1
ATOM 2084 N N . PHE A 1 267 ? 6.102 -32.688 -7.102 1 95 267 PHE A N 1
ATOM 2085 C CA . PHE A 1 267 ? 5.426 -33.969 -7.258 1 95 267 PHE A CA 1
ATOM 2086 C C . PHE A 1 267 ? 4.945 -34.156 -8.695 1 95 267 PHE A C 1
ATOM 2088 O O . PHE A 1 267 ? 5.074 -35.25 -9.258 1 95 267 PHE A O 1
ATOM 2095 N N . TRP A 1 268 ? 4.273 -33.125 -9.195 1 93.88 268 TRP A N 1
ATOM 2096 C CA . TRP A 1 268 ? 3.816 -33.156 -10.578 1 93.88 268 TRP A CA 1
ATOM 2097 C C . TRP A 1 268 ? 4.957 -33.531 -11.523 1 93.88 268 TRP A C 1
ATOM 2099 O O . TRP A 1 268 ? 4.785 -34.344 -12.414 1 93.88 268 TRP A O 1
ATOM 2109 N N . PHE A 1 269 ? 6.141 -32.938 -11.32 1 92 269 PHE A N 1
ATOM 2110 C CA . PHE A 1 269 ? 7.301 -33.25 -12.148 1 92 269 PHE A CA 1
ATOM 2111 C C . PHE A 1 269 ? 7.691 -34.719 -12.016 1 92 269 PHE A C 1
ATOM 2113 O O . PHE A 1 269 ? 7.984 -35.375 -13.016 1 92 269 PHE A O 1
ATOM 2120 N N . ARG A 1 270 ? 7.684 -35.188 -10.859 1 87.94 270 ARG A N 1
ATOM 2121 C CA . ARG A 1 270 ? 8.039 -36.594 -10.609 1 87.94 270 ARG A CA 1
ATOM 2122 C C . ARG A 1 270 ? 7.031 -37.531 -11.234 1 87.94 270 ARG A C 1
ATOM 2124 O O . ARG A 1 270 ? 7.391 -38.625 -11.695 1 87.94 270 ARG A O 1
ATOM 2131 N N . SER A 1 271 ? 5.82 -37.125 -11.18 1 87.06 271 SER A N 1
ATOM 2132 C CA . SER A 1 271 ? 4.762 -37.969 -11.727 1 87.06 271 SER A CA 1
ATOM 2133 C C . SER A 1 271 ? 4.918 -38.156 -13.234 1 87.06 271 SER A C 1
ATOM 2135 O O . SER A 1 271 ? 4.453 -39.125 -13.805 1 87.06 271 SER A O 1
ATOM 2137 N N . ARG A 1 272 ? 5.535 -37.25 -13.906 1 85.81 272 ARG A N 1
ATOM 2138 C CA . ARG A 1 272 ? 5.73 -37.281 -15.352 1 85.81 272 ARG A CA 1
ATOM 2139 C C . ARG A 1 272 ? 6.988 -38.062 -15.711 1 85.81 272 ARG A C 1
ATOM 2141 O O . ARG A 1 272 ? 7.066 -38.688 -16.781 1 85.81 272 ARG A O 1
ATOM 2148 N N . HIS A 1 273 ? 7.965 -38 -14.836 1 78.69 273 HIS A N 1
ATOM 2149 C CA . HIS A 1 273 ? 9.273 -38.531 -15.203 1 78.69 273 HIS A CA 1
ATOM 2150 C C . HIS A 1 273 ? 9.648 -39.719 -14.328 1 78.69 273 HIS A C 1
ATOM 2152 O O . HIS A 1 273 ? 10.648 -40.406 -14.594 1 78.69 273 HIS A O 1
ATOM 2158 N N . GLY A 1 274 ? 8.961 -39.938 -13.258 1 64.94 274 GLY A N 1
ATOM 2159 C CA . GLY A 1 274 ? 9.352 -41 -12.312 1 64.94 274 GLY A CA 1
ATOM 2160 C C . GLY A 1 274 ? 9.203 -42.375 -12.875 1 64.94 274 GLY A C 1
ATOM 2161 O O . GLY A 1 274 ? 8.398 -42.625 -13.781 1 64.94 274 GLY A O 1
ATOM 2162 N N . GLN A 1 275 ? 10.164 -43.281 -12.68 1 54.72 275 GLN A N 1
ATOM 2163 C CA . GLN A 1 275 ? 10.195 -44.688 -13.047 1 54.72 275 GLN A CA 1
ATOM 2164 C C . GLN A 1 275 ? 9.062 -45.438 -12.383 1 54.72 275 GLN A C 1
ATOM 2166 O O . GLN A 1 275 ? 8.797 -45.281 -11.195 1 54.72 275 GLN A O 1
ATOM 2171 N N . THR A 1 276 ? 8.039 -45.844 -13.109 1 52.09 276 THR A N 1
ATOM 2172 C CA . THR A 1 276 ? 6.789 -46.469 -12.734 1 52.09 276 THR A CA 1
ATOM 2173 C C . THR A 1 276 ? 7.047 -47.906 -12.234 1 52.09 276 THR A C 1
ATOM 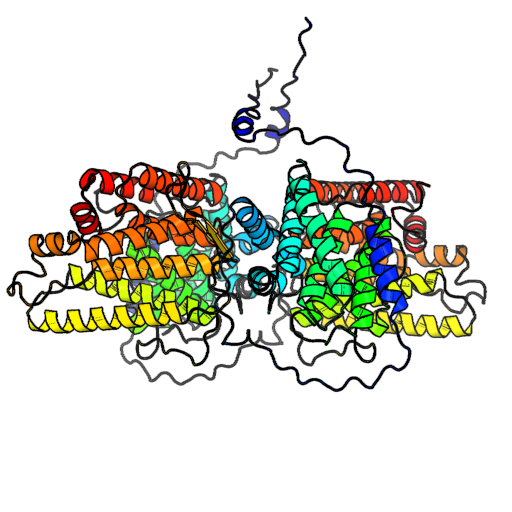2175 O O . THR A 1 276 ? 7.32 -48.812 -13.031 1 52.09 276 THR A O 1
ATOM 2178 N N . SER A 1 277 ? 7.938 -48.125 -11.266 1 51.81 277 SER A N 1
ATOM 2179 C CA . SER A 1 277 ? 7.824 -49.469 -10.711 1 51.81 277 SER A CA 1
ATOM 2180 C C . SER A 1 277 ? 6.715 -49.562 -9.672 1 51.81 277 SER A C 1
ATOM 2182 O O . SER A 1 277 ? 6.312 -48.562 -9.102 1 51.81 277 SER A O 1
ATOM 2184 N N . ALA A 1 278 ? 6.031 -50.75 -9.578 1 50.5 278 ALA A N 1
ATOM 2185 C CA . ALA A 1 278 ? 4.875 -51 -8.719 1 50.5 278 ALA A CA 1
ATOM 2186 C C . ALA A 1 278 ? 5.078 -50.375 -7.336 1 50.5 278 ALA A C 1
ATOM 2188 O O . ALA A 1 278 ? 4.203 -49.688 -6.82 1 50.5 278 ALA A O 1
ATOM 2189 N N . PRO A 1 279 ? 6.129 -50.719 -6.566 1 50.81 279 PRO A N 1
ATOM 2190 C CA . PRO A 1 279 ? 6.344 -50.094 -5.246 1 50.81 279 PRO A CA 1
ATOM 2191 C C . PRO A 1 279 ? 6.375 -48.594 -5.289 1 50.81 279 PRO A C 1
ATOM 2193 O O . PRO A 1 279 ? 5.961 -47.938 -4.328 1 50.81 279 PRO A O 1
ATOM 2196 N N . LEU A 1 280 ? 6.617 -48.125 -6.434 1 63.06 280 LEU A N 1
ATOM 2197 C CA . LEU A 1 280 ? 6.73 -46.688 -6.602 1 63.06 280 LEU A CA 1
ATOM 2198 C C . LEU A 1 280 ? 5.359 -46.062 -6.789 1 63.06 280 LEU A C 1
ATOM 2200 O O . LEU A 1 280 ? 5.109 -44.938 -6.301 1 63.06 280 LEU A O 1
ATOM 2204 N N . GLU A 1 281 ? 4.484 -47 -7.109 1 70.81 281 GLU A N 1
ATOM 2205 C CA . GLU A 1 281 ? 3.135 -46.5 -7.332 1 70.81 281 GLU A CA 1
ATOM 2206 C C . GLU A 1 281 ? 2.41 -46.25 -6.012 1 70.81 281 GLU A C 1
ATOM 2208 O O . GLU A 1 281 ? 1.724 -45.25 -5.855 1 70.81 281 GLU A O 1
ATOM 2213 N N . SER A 1 282 ? 2.537 -47.25 -5.086 1 79.44 282 SER A N 1
ATOM 2214 C CA . SER A 1 282 ? 1.895 -47.094 -3.785 1 79.44 282 SER A CA 1
ATOM 2215 C C . SER A 1 282 ? 2.473 -45.875 -3.035 1 79.44 282 SER A C 1
ATOM 2217 O O . SER A 1 282 ? 1.738 -45.156 -2.371 1 79.44 282 SER A O 1
ATOM 2219 N N . THR A 1 283 ? 3.693 -45.75 -3.191 1 84.88 283 THR A N 1
ATOM 2220 C CA . THR A 1 283 ? 4.352 -44.625 -2.537 1 84.88 283 THR A CA 1
ATOM 2221 C C . THR A 1 283 ? 3.889 -43.312 -3.141 1 84.88 283 THR A C 1
ATOM 2223 O O . THR A 1 283 ? 3.656 -42.344 -2.418 1 84.88 283 THR A O 1
ATOM 2226 N N . MET A 1 284 ? 3.686 -43.312 -4.398 1 89.31 284 MET A N 1
ATOM 2227 C CA . MET A 1 284 ? 3.238 -42.125 -5.094 1 89.31 284 MET A CA 1
ATOM 2228 C C . MET A 1 284 ? 1.805 -41.75 -4.711 1 89.31 284 MET A C 1
ATOM 2230 O O . MET A 1 284 ? 1.468 -40.594 -4.562 1 89.31 284 MET A O 1
ATOM 2234 N N . ARG A 1 285 ? 1.004 -42.781 -4.57 1 91.12 285 ARG A N 1
ATOM 2235 C CA . ARG A 1 285 ? -0.386 -42.562 -4.195 1 91.12 285 ARG A CA 1
ATOM 2236 C C . ARG A 1 285 ? -0.482 -42 -2.779 1 91.12 285 ARG A C 1
ATOM 2238 O O . ARG A 1 285 ? -1.296 -41.094 -2.51 1 91.12 285 ARG A O 1
ATOM 2245 N N . ARG A 1 286 ? 0.317 -42.531 -1.915 1 93.38 286 ARG A N 1
ATOM 2246 C CA . ARG A 1 286 ? 0.342 -42 -0.547 1 93.38 286 ARG A CA 1
ATOM 2247 C C . ARG A 1 286 ? 0.813 -40.562 -0.509 1 93.38 286 ARG A C 1
ATOM 2249 O O . ARG A 1 286 ? 0.243 -39.75 0.207 1 93.38 286 ARG A O 1
ATOM 2256 N N . ALA A 1 287 ? 1.861 -40.312 -1.25 1 94.12 287 ALA A N 1
ATOM 2257 C CA . ALA A 1 287 ? 2.387 -38.938 -1.312 1 94.12 287 ALA A CA 1
ATOM 2258 C C . ALA A 1 287 ? 1.351 -37.969 -1.882 1 94.12 287 ALA A C 1
ATOM 2260 O O . ALA A 1 287 ? 1.202 -36.844 -1.394 1 94.12 287 ALA A O 1
ATOM 2261 N N . TRP A 1 288 ? 0.665 -38.438 -2.916 1 96.19 288 TRP A N 1
ATOM 2262 C CA . TRP A 1 288 ? -0.39 -37.625 -3.527 1 96.19 288 TRP A CA 1
ATOM 2263 C C . TRP A 1 288 ? -1.504 -37.344 -2.527 1 96.19 288 TRP A C 1
ATOM 2265 O O . TRP A 1 288 ? -1.969 -36.188 -2.416 1 96.19 288 TRP A O 1
ATOM 2275 N N . SER A 1 289 ? -1.907 -38.375 -1.816 1 96.81 289 SER A N 1
ATOM 2276 C CA . SER A 1 289 ? -2.969 -38.219 -0.827 1 96.81 289 SER A CA 1
ATOM 2277 C C . SER A 1 289 ? -2.553 -37.281 0.297 1 96.81 289 SER A C 1
ATOM 2279 O O . SER A 1 289 ? -3.357 -36.469 0.762 1 96.81 289 SER A O 1
ATOM 2281 N N . ASP A 1 290 ? -1.351 -37.438 0.687 1 96.88 290 ASP A N 1
ATOM 2282 C CA . ASP A 1 290 ? -0.831 -36.594 1.749 1 96.88 290 ASP A CA 1
ATOM 2283 C C . ASP A 1 290 ? -0.824 -35.125 1.319 1 96.88 290 ASP A C 1
ATOM 2285 O O . ASP A 1 290 ? -1.234 -34.25 2.082 1 96.88 290 ASP A O 1
ATOM 2289 N N . LEU A 1 291 ? -0.352 -34.812 0.117 1 97.56 291 LEU A N 1
ATOM 2290 C CA . LEU A 1 291 ? -0.324 -33.469 -0.405 1 97.56 291 LEU A CA 1
ATOM 2291 C C . LEU A 1 291 ? -1.735 -32.906 -0.518 1 97.56 291 LEU A C 1
ATOM 2293 O O . LEU A 1 291 ? -1.968 -31.734 -0.195 1 97.56 291 LEU A O 1
ATOM 2297 N N . GLY A 1 292 ? -2.627 -33.719 -0.987 1 98.31 292 GLY A N 1
ATOM 2298 C CA . GLY A 1 292 ? -4.016 -33.312 -1.073 1 98.31 292 GLY A CA 1
ATOM 2299 C C . GLY A 1 292 ? -4.605 -32.906 0.269 1 98.31 292 GLY A C 1
ATOM 2300 O O . GLY A 1 292 ? -5.328 -31.922 0.371 1 98.31 292 GLY A O 1
ATOM 2301 N N . ASP A 1 293 ? -4.305 -33.719 1.26 1 98.12 293 ASP A N 1
ATOM 2302 C CA . ASP A 1 293 ? -4.777 -33.438 2.609 1 98.12 293 ASP A CA 1
ATOM 2303 C C . ASP A 1 293 ? -4.199 -32.125 3.121 1 98.12 293 ASP A C 1
ATOM 2305 O O . ASP A 1 293 ? -4.902 -31.344 3.768 1 98.12 293 ASP A O 1
ATOM 2309 N N . GLN A 1 294 ? -2.945 -31.891 2.887 1 98 294 GLN A N 1
ATOM 2310 C CA . GLN A 1 294 ? -2.316 -30.641 3.303 1 98 294 GLN A CA 1
ATOM 2311 C C . GLN A 1 294 ? -2.969 -29.453 2.621 1 98 294 GLN A C 1
ATOM 2313 O O . GLN A 1 294 ? -3.219 -28.422 3.262 1 98 294 GLN A O 1
ATOM 2318 N N . LEU A 1 295 ? -3.209 -29.547 1.326 1 98.62 295 LEU A N 1
ATOM 2319 C CA . LEU A 1 295 ? -3.852 -28.484 0.579 1 98.62 295 LEU A CA 1
ATOM 2320 C C . LEU A 1 295 ? -5.223 -28.156 1.163 1 98.62 295 LEU A C 1
ATOM 2322 O O . LEU A 1 295 ? -5.539 -26.984 1.401 1 98.62 295 LEU A O 1
ATOM 2326 N N . ARG A 1 296 ? -6.004 -29.156 1.421 1 98.25 296 ARG A N 1
ATOM 2327 C CA . ARG A 1 296 ? -7.352 -28.969 1.943 1 98.25 296 ARG A CA 1
ATOM 2328 C C . ARG A 1 296 ? -7.316 -28.359 3.342 1 98.25 296 ARG A C 1
ATOM 2330 O O . ARG A 1 296 ? -8.07 -27.438 3.639 1 98.25 296 ARG A O 1
ATOM 2337 N N . ARG A 1 297 ? -6.449 -28.891 4.164 1 97.75 297 ARG A N 1
ATOM 2338 C CA . ARG A 1 297 ? -6.32 -28.359 5.52 1 97.75 297 ARG A CA 1
ATOM 2339 C C . ARG A 1 297 ? -5.902 -26.891 5.504 1 97.75 297 ARG A C 1
ATOM 2341 O O . ARG A 1 297 ? -6.426 -26.094 6.277 1 97.75 297 ARG A O 1
ATOM 2348 N N . HIS A 1 298 ? -4.941 -26.594 4.652 1 98.38 298 HIS A N 1
ATOM 2349 C CA . HIS A 1 298 ? -4.441 -25.234 4.594 1 98.38 298 HIS A CA 1
ATOM 2350 C C . HIS A 1 298 ? -5.496 -24.281 4.043 1 98.38 298 HIS A C 1
ATOM 2352 O O . HIS A 1 298 ? -5.598 -23.125 4.484 1 98.38 298 HIS A O 1
ATOM 2358 N N . GLU A 1 299 ? -6.258 -24.719 3.053 1 98.12 299 GLU A N 1
ATOM 2359 C CA . GLU A 1 299 ? -7.371 -23.938 2.514 1 98.12 299 GLU A CA 1
ATOM 2360 C C . GLU A 1 299 ? -8.383 -23.594 3.604 1 98.12 299 GLU A C 1
ATOM 2362 O O . GLU A 1 299 ? -8.852 -22.453 3.688 1 98.12 299 GLU A O 1
ATOM 2367 N N . LEU A 1 300 ? -8.672 -24.516 4.484 1 96.81 300 LEU A N 1
ATOM 2368 C CA . LEU A 1 300 ? -9.664 -24.344 5.539 1 96.81 300 LEU A CA 1
ATOM 2369 C C . LEU A 1 300 ? -9.117 -23.484 6.672 1 96.81 300 LEU A C 1
ATOM 2371 O O . LEU A 1 300 ? -9.883 -22.922 7.449 1 96.81 300 LEU A O 1
ATOM 2375 N N . ALA A 1 301 ? -7.812 -23.359 6.719 1 97.12 301 ALA A N 1
ATOM 2376 C CA . ALA A 1 301 ? -7.168 -22.656 7.816 1 97.12 301 ALA A CA 1
ATOM 2377 C C . ALA A 1 301 ? -6.934 -21.188 7.457 1 97.12 301 ALA A C 1
ATOM 2379 O O . ALA A 1 301 ? -6.289 -20.453 8.211 1 97.12 301 ALA A O 1
ATOM 2380 N N . ALA A 1 302 ? -7.484 -20.703 6.344 1 97 302 ALA A N 1
ATOM 2381 C CA . ALA A 1 302 ? -7.266 -19.328 5.906 1 97 302 ALA A CA 1
ATOM 2382 C C . ALA A 1 302 ? -7.738 -18.328 6.961 1 97 302 ALA A C 1
ATOM 2384 O O . ALA A 1 302 ? -8.844 -18.453 7.496 1 97 302 ALA A O 1
ATOM 2385 N N . PRO A 1 303 ? -6.883 -17.359 7.285 1 93.75 303 PRO A N 1
ATOM 2386 C CA . PRO A 1 303 ? -7.305 -16.344 8.25 1 93.75 303 PRO A CA 1
ATOM 2387 C C . PRO A 1 303 ? -8.5 -15.531 7.762 1 93.75 303 PRO A C 1
ATOM 2389 O O . PRO A 1 303 ? -8.789 -15.508 6.562 1 93.75 303 PRO A O 1
ATOM 2392 N N . PRO A 1 304 ? -9.133 -14.812 8.656 1 90.94 304 PRO A N 1
ATOM 2393 C CA . PRO A 1 304 ? -10.336 -14.039 8.32 1 90.94 304 PRO A CA 1
ATOM 2394 C C . PRO A 1 304 ? -10.086 -13.008 7.219 1 90.94 304 PRO A C 1
ATOM 2396 O O . PRO A 1 304 ? -10.961 -12.758 6.391 1 90.94 304 PRO A O 1
ATOM 2399 N N . ALA A 1 305 ? -8.938 -12.477 7.203 1 92.06 305 ALA A N 1
ATOM 2400 C CA . ALA A 1 305 ? -8.609 -11.461 6.207 1 92.06 305 ALA A CA 1
ATOM 2401 C C . ALA A 1 305 ? -8.703 -12.031 4.793 1 92.06 305 ALA A C 1
ATOM 2403 O O . ALA A 1 305 ? -8.828 -11.281 3.824 1 92.06 305 ALA A O 1
ATOM 2404 N N . CYS A 1 306 ? -8.68 -13.367 4.652 1 95.94 306 CYS A N 1
ATOM 2405 C CA . CYS A 1 306 ? -8.68 -14.031 3.352 1 95.94 306 CYS A CA 1
ATOM 2406 C C . CYS A 1 306 ? -10.109 -14.258 2.859 1 95.94 306 CYS A C 1
ATOM 2408 O O . CYS A 1 306 ? -10.312 -14.797 1.77 1 95.94 306 CYS A O 1
ATOM 2410 N N . THR A 1 307 ? -11.07 -13.719 3.549 1 95.31 307 THR A N 1
ATOM 2411 C CA . THR A 1 307 ? -12.469 -13.883 3.182 1 95.31 307 THR A CA 1
ATOM 2412 C C . THR A 1 307 ? -12.812 -13.047 1.953 1 95.31 307 THR A C 1
ATOM 2414 O O . THR A 1 307 ? -12.422 -11.875 1.865 1 95.31 307 THR A O 1
ATOM 2417 N N . PRO A 1 308 ? -13.523 -13.695 0.984 1 96.44 308 PRO A N 1
ATOM 2418 C CA . PRO A 1 308 ? -13.961 -12.898 -0.164 1 96.44 308 PRO A CA 1
ATOM 2419 C C . PRO A 1 308 ? -14.883 -11.75 0.233 1 96.44 308 PRO A C 1
ATOM 2421 O O . PRO A 1 308 ? -15.773 -11.93 1.066 1 96.44 308 PRO A O 1
ATOM 2424 N N . ILE A 1 309 ? -14.68 -10.609 -0.337 1 96.31 309 ILE A N 1
ATOM 2425 C CA . ILE A 1 309 ? -15.516 -9.453 -0.027 1 96.31 309 ILE A CA 1
ATOM 2426 C C . ILE A 1 309 ? -16.703 -9.406 -0.979 1 96.31 309 ILE A C 1
ATOM 2428 O O . ILE A 1 309 ? -17.766 -8.891 -0.625 1 96.31 309 ILE A O 1
ATOM 2432 N N . SER A 1 310 ? -16.516 -9.953 -2.141 1 97.12 310 SER A N 1
ATOM 2433 C CA . SER A 1 310 ? -17.625 -10.031 -3.086 1 97.12 310 SER A CA 1
ATOM 2434 C C . SER A 1 310 ? -17.516 -11.273 -3.963 1 97.12 310 SER A C 1
ATOM 2436 O O . SER A 1 310 ? -16.422 -11.828 -4.137 1 97.12 310 SER A O 1
ATOM 2438 N N . ALA A 1 311 ? -18.609 -11.766 -4.395 1 97.31 311 ALA A N 1
ATOM 2439 C CA . ALA A 1 311 ? -18.766 -12.875 -5.328 1 97.31 311 ALA A CA 1
ATOM 2440 C C . ALA A 1 311 ? -19.922 -12.617 -6.297 1 97.31 311 ALA A C 1
ATOM 2442 O O . ALA A 1 311 ? -21.094 -12.719 -5.922 1 97.31 311 ALA A O 1
ATOM 2443 N N . VAL A 1 312 ? -19.578 -12.328 -7.5 1 96.88 312 VAL A N 1
ATOM 2444 C CA . VAL A 1 312 ? -20.562 -12 -8.516 1 96.88 312 VAL A CA 1
ATOM 2445 C C . VAL A 1 312 ? -20.641 -13.117 -9.562 1 96.88 312 VAL A C 1
ATOM 2447 O O . VAL A 1 312 ? -19.609 -13.5 -10.133 1 96.88 312 VAL A O 1
ATOM 2450 N N . PRO A 1 313 ? -21.797 -13.617 -9.812 1 95.19 313 PRO A N 1
ATOM 2451 C CA . PRO A 1 313 ? -21.906 -14.711 -10.781 1 95.19 313 PRO A CA 1
ATOM 2452 C C . PRO A 1 313 ? -21.594 -14.273 -12.211 1 95.19 313 PRO A C 1
ATOM 2454 O O . PRO A 1 313 ? -21.672 -13.078 -12.523 1 95.19 313 PRO A O 1
ATOM 2457 N N . ALA A 1 314 ? -21.297 -15.297 -13.016 1 95 314 ALA A N 1
ATOM 2458 C CA . ALA A 1 314 ? -21.016 -15.07 -14.43 1 95 314 ALA A CA 1
ATOM 2459 C C . ALA A 1 314 ? -22.219 -14.484 -15.148 1 95 314 ALA A C 1
ATOM 2461 O O . ALA A 1 314 ? -23.359 -14.68 -14.719 1 95 314 ALA A O 1
ATOM 2462 N N . THR A 1 315 ? -21.969 -13.695 -16.125 1 91.19 315 THR A N 1
ATOM 2463 C CA . THR A 1 315 ? -22.984 -13.141 -17 1 91.19 315 THR A CA 1
ATOM 2464 C C . THR A 1 315 ? -22.641 -13.422 -18.469 1 91.19 315 THR A C 1
ATOM 2466 O O . THR A 1 315 ? -21.688 -14.141 -18.766 1 91.19 315 THR A O 1
ATOM 2469 N N . VAL A 1 316 ? -23.375 -12.883 -19.328 1 86.94 316 VAL A N 1
ATOM 2470 C CA . VAL A 1 316 ? -23.156 -13.055 -20.766 1 86.94 316 VAL A CA 1
ATOM 2471 C C . VAL A 1 316 ? -21.875 -12.344 -21.172 1 86.94 316 VAL A C 1
ATOM 2473 O O . VAL A 1 316 ? -21.125 -12.836 -22.031 1 86.94 316 VAL A O 1
ATOM 2476 N N . ASP A 1 317 ? -21.547 -11.297 -20.516 1 87.25 317 ASP A N 1
ATOM 2477 C CA . ASP A 1 317 ? -20.406 -10.477 -20.891 1 87.25 317 ASP A CA 1
ATOM 2478 C C . ASP A 1 317 ? -19.141 -10.93 -20.141 1 87.25 317 ASP A C 1
ATOM 2480 O O . ASP A 1 317 ? -18.031 -10.625 -20.562 1 87.25 317 ASP A O 1
ATOM 2484 N N . CYS A 1 318 ? -19.359 -11.672 -19.047 1 91.06 318 CYS A N 1
ATOM 2485 C CA . CYS A 1 318 ? -18.25 -12.195 -18.25 1 91.06 318 CYS A CA 1
ATOM 2486 C C . CYS A 1 318 ? -18.469 -13.672 -17.938 1 91.06 318 CYS A C 1
ATOM 2488 O O . CYS A 1 318 ? -19.172 -14.016 -17 1 91.06 318 CYS A O 1
ATOM 2490 N N . PRO A 1 319 ? -17.703 -14.43 -18.641 1 95.19 319 PRO A N 1
ATOM 2491 C CA . PRO A 1 319 ? -18 -15.867 -18.578 1 95.19 319 PRO A CA 1
ATOM 2492 C C . PRO A 1 319 ? -17.516 -16.5 -17.281 1 95.19 319 PRO A C 1
ATOM 2494 O O . PRO A 1 319 ? -17.625 -17.719 -17.109 1 95.19 319 PRO A O 1
ATOM 2497 N N . PHE A 1 320 ? -16.984 -15.695 -16.312 1 97.19 320 PHE A N 1
ATOM 2498 C CA . PHE A 1 320 ? -16.469 -16.25 -15.062 1 97.19 320 PHE A CA 1
ATOM 2499 C C . PHE A 1 320 ? -17.219 -15.695 -13.859 1 97.19 320 PHE A C 1
ATOM 2501 O O . PHE A 1 320 ? -17.656 -14.539 -13.875 1 97.19 320 PHE A O 1
ATOM 2508 N N . ASP A 1 321 ? -17.422 -16.562 -12.805 1 96.38 321 ASP A N 1
ATOM 2509 C CA . ASP A 1 321 ? -17.734 -16.016 -11.492 1 96.38 321 ASP A CA 1
ATOM 2510 C C . ASP A 1 321 ? -16.578 -15.156 -10.969 1 96.38 321 ASP A C 1
ATOM 2512 O O . ASP A 1 321 ? -15.414 -15.547 -11.062 1 96.38 321 ASP A O 1
ATOM 2516 N N . LEU A 1 322 ? -16.922 -14 -10.477 1 97 322 LEU A N 1
ATOM 2517 C CA . LEU A 1 322 ? -15.883 -13.078 -10.031 1 97 322 LEU A CA 1
ATOM 2518 C C . LEU A 1 322 ? -15.867 -12.977 -8.508 1 97 322 LEU A C 1
ATOM 2520 O O . LEU A 1 322 ? -16.828 -12.492 -7.906 1 97 322 LEU A O 1
ATOM 2524 N N . VAL A 1 323 ? -14.781 -13.461 -7.918 1 97.62 323 VAL A N 1
ATOM 2525 C CA . VAL A 1 323 ? -14.562 -13.367 -6.48 1 97.62 323 VAL A CA 1
ATOM 2526 C C . VAL A 1 323 ? -13.477 -12.344 -6.188 1 97.62 323 VAL A C 1
ATOM 2528 O O . VAL A 1 323 ? -12.367 -12.438 -6.723 1 97.62 323 VAL A O 1
ATOM 2531 N N . ARG A 1 324 ? -13.797 -11.367 -5.301 1 97.19 324 ARG A N 1
ATOM 2532 C CA . ARG A 1 324 ? -12.844 -10.312 -4.984 1 97.19 324 ARG A CA 1
ATOM 2533 C C . ARG A 1 324 ? -12.414 -10.383 -3.523 1 97.19 324 ARG A C 1
ATOM 2535 O O . ARG A 1 324 ? -13.203 -10.766 -2.658 1 97.19 324 ARG A O 1
ATOM 2542 N N . TYR A 1 325 ? -11.195 -10.047 -3.326 1 96.88 325 TYR A N 1
ATOM 2543 C CA . TYR A 1 325 ? -10.617 -9.977 -1.988 1 96.88 325 TYR A CA 1
ATOM 2544 C C . TYR A 1 325 ? -10.195 -8.555 -1.652 1 96.88 325 TYR A C 1
ATOM 2546 O O . TYR A 1 325 ? -10.195 -7.676 -2.521 1 96.88 325 TYR A O 1
ATOM 2554 N N . ILE A 1 326 ? -9.867 -8.32 -0.446 1 93.75 326 ILE A N 1
ATOM 2555 C CA . ILE A 1 326 ? -9.688 -6.957 0.04 1 93.75 326 ILE A CA 1
ATOM 2556 C C . ILE A 1 326 ? -8.328 -6.426 -0.411 1 93.75 326 ILE A C 1
ATOM 2558 O O . ILE A 1 326 ? -8.102 -5.211 -0.433 1 93.75 326 ILE A O 1
ATOM 2562 N N . ALA A 1 327 ? -7.426 -7.398 -0.787 1 93.31 327 ALA A N 1
ATOM 2563 C CA . ALA A 1 327 ? -6.078 -6.934 -1.102 1 93.31 327 ALA A CA 1
ATOM 2564 C C . ALA A 1 327 ? -5.406 -7.844 -2.127 1 93.31 327 ALA A C 1
ATOM 2566 O O . ALA A 1 327 ? -5.707 -9.039 -2.195 1 93.31 327 ALA A O 1
ATOM 2567 N N . GLY A 1 328 ? -4.469 -7.273 -2.861 1 94.56 328 GLY A N 1
ATOM 2568 C CA . GLY A 1 328 ? -3.746 -7.973 -3.912 1 94.56 328 GLY A CA 1
ATOM 2569 C C . GLY A 1 328 ? -2.98 -9.18 -3.41 1 94.56 328 GLY A C 1
ATOM 2570 O O . GLY A 1 328 ? -3.1 -10.273 -3.967 1 94.56 328 GLY A O 1
ATOM 2571 N N . PRO A 1 329 ? -2.195 -9 -2.357 1 95.75 329 PRO A N 1
ATOM 2572 C CA . PRO A 1 329 ? -1.423 -10.133 -1.839 1 95.75 329 PRO A CA 1
ATOM 2573 C C . PRO A 1 329 ? -2.305 -11.305 -1.429 1 95.75 329 PRO A C 1
ATOM 2575 O O . PRO A 1 329 ? -1.894 -12.461 -1.554 1 95.75 329 PRO A O 1
ATOM 2578 N N . ILE A 1 330 ? -3.494 -11.039 -0.995 1 96.75 330 ILE A N 1
ATOM 2579 C CA . ILE A 1 330 ? -4.414 -12.094 -0.586 1 96.75 330 ILE A CA 1
ATOM 2580 C C . ILE A 1 330 ? -4.934 -12.828 -1.818 1 96.75 330 ILE A C 1
ATOM 2582 O O . ILE A 1 330 ? -4.945 -14.062 -1.852 1 96.75 330 ILE A O 1
ATOM 2586 N N . SER A 1 331 ? -5.383 -12.062 -2.797 1 97.81 331 SER A N 1
ATOM 2587 C CA . SER A 1 331 ? -5.848 -12.703 -4.023 1 97.81 331 SER A CA 1
ATOM 2588 C C . SER A 1 331 ? -4.742 -13.531 -4.672 1 97.81 331 SER A C 1
ATOM 2590 O O . SER A 1 331 ? -5 -14.609 -5.211 1 97.81 331 SER A O 1
ATOM 2592 N N . ALA A 1 332 ? -3.523 -13 -4.629 1 98.25 332 ALA A N 1
ATOM 2593 C CA . ALA A 1 332 ? -2.389 -13.727 -5.195 1 98.25 332 ALA A CA 1
ATOM 2594 C C . ALA A 1 332 ? -2.172 -15.055 -4.48 1 98.25 332 ALA A C 1
ATOM 2596 O O . ALA A 1 332 ? -1.872 -16.062 -5.117 1 98.25 332 ALA A O 1
ATOM 2597 N N . ALA A 1 333 ? -2.264 -15.039 -3.168 1 98.56 333 ALA A N 1
ATOM 2598 C CA . ALA A 1 333 ? -2.082 -16.266 -2.4 1 98.56 333 ALA A CA 1
ATOM 2599 C C . ALA A 1 333 ? -3.154 -17.297 -2.748 1 98.56 333 ALA A C 1
ATOM 2601 O O . ALA A 1 333 ? -2.855 -18.469 -2.926 1 98.56 333 ALA A O 1
ATOM 2602 N N . TRP A 1 334 ? -4.395 -16.844 -2.842 1 98.69 334 TRP A N 1
ATOM 2603 C CA . TRP A 1 334 ? -5.473 -17.734 -3.24 1 98.69 334 TRP A CA 1
ATOM 2604 C C . TRP A 1 334 ? -5.219 -18.312 -4.633 1 98.69 334 TRP A C 1
ATOM 2606 O O . TRP A 1 334 ? -5.434 -19.5 -4.871 1 98.69 334 TRP A O 1
ATOM 2616 N N . GLN A 1 335 ? -4.793 -17.438 -5.508 1 98.81 335 GLN A N 1
ATOM 2617 C CA . GLN A 1 335 ? -4.543 -17.875 -6.875 1 98.81 335 GLN A CA 1
ATOM 2618 C C . GLN A 1 335 ? -3.469 -18.953 -6.914 1 98.81 335 GLN A C 1
ATOM 2620 O O . GLN A 1 335 ? -3.602 -19.938 -7.637 1 98.81 335 GLN A O 1
ATOM 2625 N N . MET A 1 336 ? -2.424 -18.781 -6.145 1 98.88 336 MET A N 1
ATOM 2626 C CA . MET A 1 336 ? -1.362 -19.781 -6.055 1 98.88 336 MET A CA 1
ATOM 2627 C C . MET A 1 336 ? -1.883 -21.078 -5.434 1 98.88 336 MET A C 1
ATOM 2629 O O . MET A 1 336 ? -1.528 -22.172 -5.875 1 98.88 336 MET A O 1
ATOM 2633 N N . LEU A 1 337 ? -2.699 -20.953 -4.43 1 98.88 337 LEU A N 1
ATOM 2634 C CA . LEU A 1 337 ? -3.242 -22.141 -3.777 1 98.88 337 LEU A CA 1
ATOM 2635 C C . LEU A 1 337 ? -4.145 -22.906 -4.73 1 98.88 337 LEU A C 1
ATOM 2637 O O . LEU A 1 337 ? -4.074 -24.141 -4.789 1 98.88 337 LEU A O 1
ATOM 2641 N N . HIS A 1 338 ? -5 -22.219 -5.469 1 98.88 338 HIS A N 1
ATOM 2642 C CA . HIS A 1 338 ? -5.855 -22.875 -6.457 1 98.88 338 HIS A CA 1
ATOM 2643 C C . HIS A 1 338 ? -5.027 -23.516 -7.562 1 98.88 338 HIS A C 1
ATOM 2645 O O . HIS A 1 338 ? -5.395 -24.578 -8.078 1 98.88 338 HIS A O 1
ATOM 2651 N N . THR A 1 339 ? -3.957 -22.859 -7.941 1 98.88 339 THR A N 1
ATOM 2652 C CA . THR A 1 339 ? -3.051 -23.453 -8.914 1 98.88 339 THR A CA 1
ATOM 2653 C C . THR A 1 339 ? -2.447 -24.75 -8.367 1 98.88 339 THR A C 1
ATOM 2655 O O . THR A 1 339 ? -2.307 -25.734 -9.094 1 98.88 339 THR A O 1
ATOM 2658 N N . ALA A 1 340 ? -2.09 -24.734 -7.066 1 98.88 340 ALA A N 1
ATOM 2659 C CA . ALA A 1 340 ? -1.583 -25.938 -6.438 1 98.88 340 ALA A CA 1
ATOM 2660 C C . ALA A 1 340 ? -2.619 -27.062 -6.488 1 98.88 340 ALA A C 1
ATOM 2662 O O . ALA A 1 340 ? -2.293 -28.203 -6.812 1 98.88 340 ALA A O 1
ATOM 2663 N N . HIS A 1 341 ? -3.867 -26.734 -6.191 1 98.81 341 HIS A N 1
ATOM 2664 C CA . HIS A 1 341 ? -4.945 -27.719 -6.285 1 98.81 341 HIS A CA 1
ATOM 2665 C C . HIS A 1 341 ? -5.082 -28.25 -7.703 1 98.81 341 HIS A C 1
ATOM 2667 O O . HIS A 1 341 ? -5.332 -29.438 -7.902 1 98.81 341 HIS A O 1
ATOM 2673 N N . LEU A 1 342 ? -4.992 -27.375 -8.656 1 98.75 342 LEU A N 1
ATOM 2674 C CA . LEU A 1 342 ? -5.105 -27.766 -10.055 1 98.75 342 LEU A CA 1
ATOM 2675 C C . LEU A 1 342 ? -4.004 -28.75 -10.43 1 98.75 342 LEU A C 1
ATOM 2677 O O . LEU A 1 342 ? -4.285 -29.812 -10.984 1 98.75 342 LEU A O 1
ATOM 2681 N N . LEU A 1 343 ? -2.748 -28.422 -10.109 1 98.06 343 LEU A N 1
ATOM 2682 C CA . LEU A 1 343 ? -1.623 -29.297 -10.414 1 98.06 343 LEU A CA 1
ATOM 2683 C C . LEU A 1 343 ? -1.761 -30.625 -9.688 1 98.06 343 LEU A C 1
ATOM 2685 O O . LEU A 1 343 ? -1.424 -31.688 -10.234 1 98.06 343 LEU A O 1
ATOM 2689 N N . HIS A 1 344 ? -2.211 -30.547 -8.469 1 98.31 344 HIS A N 1
ATOM 2690 C CA . HIS A 1 344 ? -2.439 -31.75 -7.684 1 98.31 344 HIS A CA 1
ATOM 2691 C C . HIS A 1 344 ? -3.453 -32.656 -8.367 1 98.31 344 HIS A C 1
ATOM 2693 O O . HIS A 1 344 ? -3.242 -33.875 -8.453 1 98.31 344 HIS A O 1
ATOM 2699 N N . ALA A 1 345 ? -4.562 -32.094 -8.844 1 97.88 345 ALA A N 1
ATOM 2700 C CA . ALA A 1 345 ? -5.59 -32.875 -9.539 1 97.88 345 ALA A CA 1
ATOM 2701 C C . ALA A 1 345 ? -5.031 -33.531 -10.805 1 97.88 345 ALA A C 1
ATOM 2703 O O . ALA A 1 345 ? -5.312 -34.688 -11.086 1 97.88 345 ALA A O 1
ATOM 2704 N N . LEU A 1 346 ? -4.238 -32.844 -11.523 1 96.12 346 LEU A N 1
ATOM 2705 C CA . LEU A 1 346 ? -3.678 -33.312 -12.789 1 96.12 346 LEU A CA 1
ATOM 2706 C C . LEU A 1 346 ? -2.652 -34.438 -12.547 1 96.12 346 LEU A C 1
ATOM 2708 O O . LEU A 1 346 ? -2.379 -35.219 -13.438 1 96.12 346 LEU A O 1
ATOM 2712 N N . ALA A 1 347 ? -2.09 -34.469 -11.344 1 94.88 347 ALA A N 1
ATOM 2713 C CA . ALA A 1 347 ? -0.99 -35.375 -11.062 1 94.88 347 ALA A CA 1
ATOM 2714 C C . ALA A 1 347 ? -1.493 -36.625 -10.359 1 94.88 347 ALA A C 1
ATOM 2716 O O . ALA A 1 347 ? -0.697 -37.438 -9.883 1 94.88 347 ALA A O 1
ATOM 2717 N N . GLU A 1 348 ? -2.76 -36.812 -10.25 1 94 348 GLU A N 1
ATOM 2718 C CA . GLU A 1 348 ? -3.305 -38 -9.602 1 94 348 GLU A CA 1
ATOM 2719 C C . GLU A 1 348 ? -2.758 -39.281 -10.234 1 94 348 GLU A C 1
ATOM 2721 O O . GLU A 1 348 ? -2.801 -39.438 -11.461 1 94 348 GLU A O 1
ATOM 2726 N N . PRO A 1 349 ? -2.195 -40.094 -9.367 1 89.44 349 PRO A N 1
ATOM 2727 C CA . PRO A 1 349 ? -1.709 -41.375 -9.93 1 89.44 349 PRO A CA 1
ATOM 2728 C C . PRO A 1 349 ? -2.84 -42.281 -10.414 1 89.44 349 PRO A C 1
ATOM 2730 O O . PRO A 1 349 ? -3.922 -42.281 -9.82 1 89.44 349 PRO A O 1
ATOM 2733 N N . PRO A 1 350 ? -2.568 -43.031 -11.492 1 80.75 350 PRO A N 1
ATOM 2734 C CA . PRO A 1 350 ? -3.596 -43.969 -12 1 80.75 350 PRO A CA 1
ATOM 2735 C C . PRO A 1 350 ? -3.91 -45.094 -11.016 1 80.75 350 PRO A C 1
ATOM 2737 O O . PRO A 1 350 ? -3.061 -45.469 -10.203 1 80.75 350 PRO A O 1
ATOM 2740 N N . GLY A 1 351 ? -5.238 -45.438 -10.602 1 68.69 351 GLY A N 1
ATOM 2741 C CA . GLY A 1 351 ? -5.656 -46.469 -9.688 1 68.69 351 GLY A CA 1
ATOM 2742 C C . GLY A 1 351 ? -4.996 -47.812 -9.977 1 68.69 351 GLY A C 1
ATOM 2743 O O . GLY A 1 351 ? -4.48 -48.031 -11.07 1 68.69 351 GLY A O 1
ATOM 2744 N N . THR A 1 352 ? -4.5 -48.594 -8.922 1 59.41 352 THR A N 1
ATOM 2745 C CA . THR A 1 352 ? -3.83 -49.875 -8.914 1 59.41 352 THR A CA 1
ATOM 2746 C C . THR A 1 352 ? -4.438 -50.812 -9.961 1 59.41 352 THR A C 1
ATOM 2748 O O . THR A 1 352 ? -3.801 -51.781 -10.383 1 59.41 352 THR A O 1
ATOM 2751 N N . GLY A 1 353 ? -5.695 -50.812 -10.133 1 49.88 353 GLY A N 1
ATOM 2752 C CA . GLY A 1 353 ? -6.172 -52 -10.852 1 49.88 353 GLY A CA 1
ATOM 2753 C C . GLY A 1 353 ? -5.656 -52.062 -12.273 1 49.88 353 GLY A C 1
ATOM 2754 O O . GLY A 1 353 ? -5.984 -53 -13.016 1 49.88 353 GLY A O 1
ATOM 2755 N N . THR A 1 354 ? -5.289 -50.906 -12.781 1 47.97 354 THR A N 1
ATOM 2756 C CA . THR A 1 354 ? -4.883 -51.156 -14.164 1 47.97 354 THR A CA 1
ATOM 2757 C C . THR A 1 354 ? -3.404 -51.531 -14.234 1 47.97 354 THR A C 1
ATOM 2759 O O . THR A 1 354 ? -2.559 -50.844 -13.641 1 47.97 354 THR A O 1
ATOM 2762 N N . GLY A 1 355 ? -3.02 -52.75 -14.367 1 43.19 355 GLY A N 1
ATOM 2763 C CA . GLY A 1 355 ? -1.756 -53.438 -14.531 1 43.19 355 GLY A CA 1
ATOM 2764 C C . GLY A 1 355 ? -0.554 -52.531 -14.508 1 43.19 355 GLY A C 1
ATOM 2765 O O . GLY A 1 355 ? -0.705 -51.312 -14.57 1 43.19 355 GLY A O 1
ATOM 2766 N N . PRO A 1 356 ? 0.568 -53.094 -14.188 1 45.72 356 PRO A N 1
ATOM 2767 C CA . PRO A 1 356 ? 1.855 -52.438 -13.945 1 45.72 356 PRO A CA 1
ATOM 2768 C C . PRO A 1 356 ? 2.119 -51.281 -14.906 1 45.72 356 PRO A C 1
ATOM 2770 O O . PRO A 1 356 ? 2.809 -50.312 -14.555 1 45.72 356 PRO A O 1
ATOM 2773 N N . ASP A 1 357 ? 1.944 -51.531 -16.203 1 43.66 357 ASP A N 1
ATOM 2774 C CA . ASP A 1 357 ? 2.395 -50.719 -17.328 1 43.66 357 ASP A CA 1
ATOM 2775 C C . ASP A 1 357 ? 1.542 -49.438 -17.469 1 43.66 357 ASP A C 1
ATOM 2777 O O . ASP A 1 357 ? 1.666 -48.719 -18.453 1 43.66 357 ASP A O 1
ATOM 2781 N N . THR A 1 358 ? 0.649 -49.125 -16.516 1 46.56 358 THR A N 1
ATOM 2782 C CA . THR A 1 358 ? -0.478 -48.281 -16.906 1 46.56 358 THR A CA 1
ATOM 2783 C C . THR A 1 358 ? -0.251 -46.844 -16.484 1 46.56 358 THR A C 1
ATOM 2785 O O . THR A 1 358 ? -0.892 -45.938 -17.016 1 46.56 358 THR A O 1
ATOM 2788 N N . ASP A 1 359 ? 0.527 -46.562 -15.453 1 50.84 359 ASP A N 1
ATOM 2789 C CA . ASP A 1 359 ? 0.517 -45.188 -15 1 50.84 359 ASP A CA 1
ATOM 2790 C C . ASP A 1 359 ? 1.229 -44.281 -15.992 1 50.84 359 ASP A C 1
ATOM 2792 O O . ASP A 1 359 ? 0.859 -43.094 -16.156 1 50.84 359 ASP A O 1
ATOM 2796 N N . THR A 1 360 ? 2.354 -44.938 -16.625 1 55.97 360 THR A N 1
ATOM 2797 C CA . THR A 1 360 ? 3.064 -44.156 -17.625 1 55.97 360 THR A CA 1
ATOM 2798 C C . THR A 1 360 ? 2.463 -44.344 -19 1 55.97 360 THR A C 1
ATOM 2800 O O . THR A 1 360 ? 2.961 -43.781 -19.984 1 55.97 360 THR A O 1
ATOM 2803 N N . ASN A 1 361 ? 1.474 -45.188 -18.922 1 65.19 361 ASN A N 1
ATOM 2804 C CA . ASN A 1 361 ? 0.79 -45.375 -20.203 1 65.19 361 ASN A CA 1
ATOM 2805 C C . ASN A 1 361 ? -0.034 -44.156 -20.578 1 65.19 361 ASN A C 1
ATOM 2807 O O . ASN A 1 361 ? -0.965 -43.781 -19.859 1 65.19 361 ASN A O 1
ATOM 2811 N N . PRO A 1 362 ? 0.441 -43.406 -21.547 1 78.19 362 PRO A N 1
ATOM 2812 C CA . PRO A 1 362 ? -0.266 -42.219 -21.984 1 78.19 362 PRO A CA 1
ATOM 2813 C C . PRO A 1 362 ? -1.769 -42.438 -22.156 1 78.19 362 PRO A C 1
ATOM 2815 O O . PRO A 1 362 ? -2.562 -41.531 -21.891 1 78.19 362 PRO A O 1
ATOM 2818 N N . ARG A 1 363 ? -2.107 -43.656 -22.484 1 81.69 363 ARG A N 1
ATOM 2819 C CA . ARG A 1 363 ? -3.529 -43.906 -22.672 1 81.69 363 ARG A CA 1
ATOM 2820 C C . ARG A 1 363 ? -4.27 -43.938 -21.328 1 81.69 363 ARG A C 1
ATOM 2822 O O . ARG A 1 363 ? -5.367 -43.375 -21.219 1 81.69 363 ARG A O 1
ATOM 2829 N N . SER A 1 364 ? -3.66 -44.531 -20.359 1 84.38 364 SER A N 1
ATOM 2830 C CA . SER A 1 364 ? -4.277 -44.562 -19.047 1 84.38 364 SER A CA 1
ATOM 2831 C C . SER A 1 364 ? -4.355 -43.188 -18.422 1 84.38 364 SER A C 1
ATOM 2833 O O . SER A 1 364 ? -5.348 -42.844 -17.766 1 84.38 364 SER A O 1
ATOM 2835 N N . ARG A 1 365 ? -3.297 -42.438 -18.641 1 89.31 365 ARG A N 1
ATOM 2836 C CA . ARG A 1 365 ? -3.275 -41.062 -18.156 1 89.31 365 ARG A CA 1
ATOM 2837 C C . ARG A 1 365 ? -4.371 -40.219 -18.812 1 89.31 365 ARG A C 1
ATOM 2839 O O . ARG A 1 365 ? -5.09 -39.469 -18.141 1 89.31 365 ARG A O 1
ATOM 2846 N N . ARG A 1 366 ? -4.492 -40.375 -20.031 1 90 366 ARG A N 1
ATOM 2847 C CA . ARG A 1 366 ? -5.516 -39.625 -20.766 1 90 366 ARG A CA 1
ATOM 2848 C C . ARG A 1 366 ? -6.914 -40.031 -20.297 1 90 366 ARG A C 1
ATOM 2850 O O . ARG A 1 366 ? -7.797 -39.188 -20.172 1 90 366 ARG A O 1
ATOM 2857 N N . ALA A 1 367 ? -7.059 -41.312 -20.125 1 92.38 367 ALA A N 1
ATOM 2858 C CA . ALA A 1 367 ? -8.359 -41.781 -19.672 1 92.38 367 ALA A CA 1
ATOM 2859 C C . ALA A 1 367 ? -8.711 -41.219 -18.297 1 92.38 367 ALA A C 1
ATOM 2861 O O . ALA A 1 367 ? -9.859 -40.875 -18.047 1 92.38 367 ALA A O 1
ATOM 2862 N N . LEU A 1 368 ? -7.758 -41.25 -17.422 1 93.56 368 LEU A N 1
ATOM 2863 C CA . LEU A 1 368 ? -7.969 -40.719 -16.078 1 93.56 368 LEU A CA 1
ATOM 2864 C C . LEU A 1 368 ? -8.336 -39.25 -16.125 1 93.56 368 LEU A C 1
ATOM 2866 O O . LEU A 1 368 ? -9.305 -38.812 -15.492 1 93.56 368 LEU A O 1
ATOM 2870 N N . LEU A 1 369 ? -7.629 -38.469 -16.938 1 95.19 369 LEU A N 1
ATOM 2871 C CA . LEU A 1 369 ? -7.828 -37 -17 1 95.19 369 LEU A CA 1
ATOM 2872 C C . LEU A 1 369 ? -9.117 -36.688 -17.75 1 95.19 369 LEU A C 1
ATOM 2874 O O . LEU A 1 369 ? -9.672 -35.594 -17.578 1 95.19 369 LEU A O 1
ATOM 2878 N N . ALA A 1 370 ? -9.578 -37.625 -18.484 1 95.25 370 ALA A N 1
ATOM 2879 C CA . ALA A 1 370 ? -10.836 -37.438 -19.203 1 95.25 370 ALA A CA 1
ATOM 2880 C C . ALA A 1 370 ? -12.031 -37.844 -18.344 1 95.25 370 ALA A C 1
ATOM 2882 O O . ALA A 1 370 ? -13.172 -37.531 -18.672 1 95.25 370 ALA A O 1
ATOM 2883 N N . SER A 1 371 ? -11.75 -38.594 -17.266 1 95.75 371 SER A N 1
ATOM 2884 C CA . SER A 1 371 ? -12.852 -38.969 -16.391 1 95.75 371 SER A CA 1
ATOM 2885 C C . SER A 1 371 ? -13.586 -37.75 -15.875 1 95.75 371 SER A C 1
ATOM 2887 O O . SER A 1 371 ? -12.969 -36.719 -15.57 1 95.75 371 SER A O 1
ATOM 2889 N N . PRO A 1 372 ? -14.938 -37.781 -15.711 1 96.25 372 PRO A N 1
ATOM 2890 C CA . PRO A 1 372 ? -15.727 -36.625 -15.305 1 96.25 372 PRO A CA 1
ATOM 2891 C C . PRO A 1 372 ? -15.289 -36.062 -13.961 1 96.25 372 PRO A C 1
ATOM 2893 O O . PRO A 1 372 ? -15.266 -34.844 -13.781 1 96.25 372 PRO A O 1
ATOM 2896 N N . ARG A 1 373 ? -14.93 -36.875 -13.039 1 95.81 373 ARG A N 1
ATOM 2897 C CA . ARG A 1 373 ? -14.523 -36.438 -11.719 1 95.81 373 ARG A CA 1
ATOM 2898 C C . ARG A 1 373 ? -13.289 -35.531 -11.797 1 95.81 373 ARG A C 1
ATOM 2900 O O . ARG A 1 373 ? -13.297 -34.406 -11.297 1 95.81 373 ARG A O 1
ATOM 2907 N N . VAL A 1 374 ? -12.227 -36.062 -12.445 1 96.5 374 VAL A N 1
ATOM 2908 C CA . VAL A 1 374 ? -10.961 -35.344 -12.508 1 96.5 374 VAL A CA 1
ATOM 2909 C C . VAL A 1 374 ? -11.094 -34.156 -13.445 1 96.5 374 VAL A C 1
ATOM 2911 O O . VAL A 1 374 ? -10.633 -33.062 -13.133 1 96.5 374 VAL A O 1
ATOM 2914 N N . ALA A 1 375 ? -11.742 -34.344 -14.555 1 97.44 375 ALA A N 1
ATOM 2915 C CA . ALA A 1 375 ? -11.875 -33.312 -15.578 1 97.44 375 ALA A CA 1
ATOM 2916 C C . ALA A 1 375 ? -12.664 -32.094 -15.055 1 97.44 375 ALA A C 1
ATOM 2918 O O . ALA A 1 375 ? -12.234 -30.953 -15.219 1 97.44 375 ALA A O 1
ATOM 2919 N N . ASN A 1 376 ? -13.758 -32.375 -14.414 1 97.19 376 ASN A N 1
ATOM 2920 C CA . ASN A 1 376 ? -14.586 -31.281 -13.906 1 97.19 376 ASN A CA 1
ATOM 2921 C C . ASN A 1 376 ? -13.891 -30.547 -12.766 1 97.19 376 ASN A C 1
ATOM 2923 O O . ASN A 1 376 ? -14.016 -29.328 -12.656 1 97.19 376 ASN A O 1
ATOM 2927 N N . THR A 1 377 ? -13.227 -31.266 -11.93 1 97.88 377 THR A N 1
ATOM 2928 C CA . THR A 1 377 ? -12.492 -30.641 -10.836 1 97.88 377 THR A CA 1
ATOM 2929 C C . THR A 1 377 ? -11.383 -29.734 -11.375 1 97.88 377 THR A C 1
ATOM 2931 O O . THR A 1 377 ? -11.242 -28.594 -10.938 1 97.88 377 THR A O 1
ATOM 2934 N N . ALA A 1 378 ? -10.633 -30.281 -12.328 1 98.44 378 ALA A N 1
ATOM 2935 C CA . ALA A 1 378 ? -9.531 -29.531 -12.906 1 98.44 378 ALA A CA 1
ATOM 2936 C C . ALA A 1 378 ? -10.031 -28.266 -13.609 1 98.44 378 ALA A C 1
ATOM 2938 O O . ALA A 1 378 ? -9.445 -27.188 -13.461 1 98.44 378 ALA A O 1
ATOM 2939 N N . LEU A 1 379 ? -11.125 -28.391 -14.344 1 98.44 379 LEU A N 1
ATOM 2940 C CA . LEU A 1 379 ? -11.672 -27.25 -15.07 1 98.44 379 LEU A CA 1
ATOM 2941 C C . LEU A 1 379 ? -12.18 -26.188 -14.102 1 98.44 379 LEU A C 1
ATOM 2943 O O . LEU A 1 379 ? -11.984 -25 -14.32 1 98.44 379 LEU A O 1
ATOM 2947 N N . ALA A 1 380 ? -12.859 -26.641 -13.062 1 98.31 380 ALA A N 1
ATOM 2948 C CA . ALA A 1 380 ? -13.359 -25.703 -12.055 1 98.31 380 ALA A CA 1
ATOM 2949 C C . ALA A 1 380 ? -12.219 -24.938 -11.406 1 98.31 380 ALA A C 1
ATOM 2951 O O . ALA A 1 380 ? -12.32 -23.719 -11.18 1 98.31 380 ALA A O 1
ATOM 2952 N N . LEU A 1 381 ? -11.148 -25.594 -11.086 1 98.62 381 LEU A N 1
ATOM 2953 C CA . LEU A 1 381 ? -9.977 -24.969 -10.484 1 98.62 381 LEU A CA 1
ATOM 2954 C C . LEU A 1 381 ? -9.305 -24.016 -11.469 1 98.62 381 LEU A C 1
ATOM 2956 O O . LEU A 1 381 ? -8.883 -22.922 -11.086 1 98.62 381 LEU A O 1
ATOM 2960 N N . ALA A 1 382 ? -9.18 -24.453 -12.719 1 98.75 382 ALA A N 1
ATOM 2961 C CA . ALA A 1 382 ? -8.617 -23.594 -13.75 1 98.75 382 ALA A CA 1
ATOM 2962 C C . ALA A 1 382 ? -9.406 -22.297 -13.867 1 98.75 382 ALA A C 1
ATOM 2964 O O . ALA A 1 382 ? -8.828 -21.219 -13.977 1 98.75 382 ALA A O 1
ATOM 2965 N N . ARG A 1 383 ? -10.711 -22.406 -13.82 1 98.62 383 ARG A N 1
ATOM 2966 C CA . ARG A 1 383 ? -11.578 -21.234 -13.891 1 98.62 383 ARG A CA 1
ATOM 2967 C C . ARG A 1 383 ? -11.352 -20.312 -12.695 1 98.62 383 ARG A C 1
ATOM 2969 O O . ARG A 1 383 ? -11.352 -19.094 -12.844 1 98.62 383 ARG A O 1
ATOM 2976 N N . GLN A 1 384 ? -11.109 -20.875 -11.539 1 98.31 384 GLN A N 1
ATOM 2977 C CA . GLN A 1 384 ? -10.852 -20.078 -10.344 1 98.31 384 GLN A CA 1
ATOM 2978 C C . GLN A 1 384 ? -9.547 -19.297 -10.477 1 98.31 384 GLN A C 1
ATOM 2980 O O . GLN A 1 384 ? -9.469 -18.141 -10.078 1 98.31 384 GLN A O 1
ATOM 2985 N N . VAL A 1 385 ? -8.555 -19.938 -11.031 1 98.75 385 VAL A N 1
ATOM 2986 C CA . VAL A 1 385 ? -7.254 -19.297 -11.211 1 98.75 385 VAL A CA 1
ATOM 2987 C C . VAL A 1 385 ? -7.387 -18.125 -12.195 1 98.75 385 VAL A C 1
ATOM 2989 O O . VAL A 1 385 ? -6.902 -17.031 -11.93 1 98.75 385 VAL A O 1
ATOM 2992 N N . VAL A 1 386 ? -8.062 -18.359 -13.312 1 98.62 386 VAL A N 1
ATOM 2993 C CA . VAL A 1 386 ? -8.18 -17.344 -14.352 1 98.62 386 VAL A CA 1
ATOM 2994 C C . VAL A 1 386 ? -9.094 -16.219 -13.867 1 98.62 386 VAL A C 1
ATOM 2996 O O . VAL A 1 386 ? -8.758 -15.047 -14.008 1 98.62 386 VAL A O 1
ATOM 2999 N N . SER A 1 387 ? -10.242 -16.562 -13.242 1 98.25 387 SER A N 1
ATOM 3000 C CA . SER A 1 387 ? -11.211 -15.555 -12.812 1 98.25 387 SER A CA 1
ATOM 3001 C C . SER A 1 387 ? -10.617 -14.656 -11.727 1 98.25 387 SER A C 1
ATOM 3003 O O . SER A 1 387 ? -11.023 -13.492 -11.594 1 98.25 387 SER A O 1
ATOM 3005 N N . ASN A 1 388 ? -9.656 -15.156 -10.961 1 98.38 388 ASN A N 1
ATOM 3006 C CA . ASN A 1 388 ? -8.992 -14.367 -9.922 1 98.38 388 ASN A CA 1
ATOM 3007 C C . ASN A 1 388 ? -8.375 -13.094 -10.492 1 98.38 388 ASN A C 1
ATOM 3009 O O . ASN A 1 388 ? -8.57 -12.008 -9.953 1 98.38 388 ASN A O 1
ATOM 3013 N N . SER A 1 389 ? -7.668 -13.25 -11.641 1 97.38 389 SER A N 1
ATOM 3014 C CA . SER A 1 389 ? -6.984 -12.109 -12.242 1 97.38 389 SER A CA 1
ATOM 3015 C C . SER A 1 389 ? -7.977 -11.164 -12.922 1 97.38 389 SER A C 1
ATOM 3017 O O . SER A 1 389 ? -7.699 -9.977 -13.078 1 97.38 389 SER A O 1
ATOM 3019 N N . LEU A 1 390 ? -9.141 -11.688 -13.344 1 96.38 390 LEU A N 1
ATOM 3020 C CA . LEU A 1 390 ? -10.18 -10.844 -13.914 1 96.38 390 LEU A CA 1
ATOM 3021 C C . LEU A 1 390 ? -10.844 -9.992 -12.836 1 96.38 390 LEU A C 1
ATOM 3023 O O . LEU A 1 390 ? -11.156 -8.82 -13.062 1 96.38 390 LEU A O 1
ATOM 3027 N N . ALA A 1 391 ? -11.016 -10.617 -11.672 1 96.44 391 ALA A N 1
ATOM 3028 C CA . ALA A 1 391 ? -11.758 -9.977 -10.586 1 96.44 391 ALA A CA 1
ATOM 3029 C C . ALA A 1 391 ? -10.859 -9.039 -9.781 1 96.44 391 ALA A C 1
ATOM 3031 O O . ALA A 1 391 ? -11.297 -7.973 -9.352 1 96.44 391 ALA A O 1
ATOM 3032 N N . ASN A 1 392 ? -9.695 -9.453 -9.484 1 95.81 392 ASN A N 1
ATOM 3033 C CA . ASN A 1 392 ? -8.773 -8.734 -8.609 1 95.81 392 ASN A CA 1
ATOM 3034 C C . ASN A 1 392 ? -7.672 -8.047 -9.414 1 95.81 392 ASN A C 1
ATOM 3036 O O . ASN A 1 392 ? -6.602 -8.617 -9.625 1 95.81 392 ASN A O 1
ATOM 3040 N N . ARG A 1 393 ? -7.867 -6.777 -9.75 1 88.88 393 ARG A N 1
ATOM 3041 C CA . ARG A 1 393 ? -6.949 -6.051 -10.625 1 88.88 393 ARG A CA 1
ATOM 3042 C C . ARG A 1 393 ? -5.883 -5.32 -9.812 1 88.88 393 ARG A C 1
ATOM 3044 O O . ARG A 1 393 ? -5.969 -4.109 -9.609 1 88.88 393 ARG A O 1
ATOM 3051 N N . SER A 1 394 ? -4.984 -6.059 -9.344 1 90.06 394 SER A N 1
ATOM 3052 C CA . SER A 1 394 ? -3.832 -5.562 -8.594 1 90.06 394 SER A CA 1
ATOM 3053 C C . SER A 1 394 ? -2.539 -5.762 -9.375 1 90.06 394 SER A C 1
ATOM 3055 O O . SER A 1 394 ? -2.229 -6.879 -9.797 1 90.06 394 SER A O 1
ATOM 3057 N N . LEU A 1 395 ? -1.812 -4.73 -9.477 1 86.12 395 LEU A N 1
ATOM 3058 C CA . LEU A 1 395 ? -0.583 -4.781 -10.258 1 86.12 395 LEU A CA 1
ATOM 3059 C C . LEU A 1 395 ? 0.413 -5.758 -9.648 1 86.12 395 LEU A C 1
ATOM 3061 O O . LEU A 1 395 ? 1.073 -6.512 -10.367 1 86.12 395 LEU A O 1
ATOM 3065 N N . VAL A 1 396 ? 0.499 -5.734 -8.359 1 87.25 396 VAL A N 1
ATOM 3066 C CA . VAL A 1 396 ? 1.472 -6.594 -7.695 1 87.25 396 VAL A CA 1
ATOM 3067 C C . VAL A 1 396 ? 1.06 -8.055 -7.844 1 87.25 396 VAL A C 1
ATOM 3069 O O . VAL A 1 396 ? 1.907 -8.93 -8.047 1 87.25 396 VAL A O 1
ATOM 3072 N N . ALA A 1 397 ? -0.225 -8.312 -7.793 1 93.19 397 ALA A N 1
ATOM 3073 C CA . ALA A 1 397 ? -0.721 -9.68 -7.949 1 93.19 397 ALA A CA 1
ATOM 3074 C C . ALA A 1 397 ? -0.59 -10.148 -9.391 1 93.19 397 ALA A C 1
ATOM 3076 O O . ALA A 1 397 ? -0.334 -11.328 -9.648 1 93.19 397 ALA A O 1
ATOM 3077 N N . TRP A 1 398 ? -0.759 -9.242 -10.344 1 93.25 398 TRP A N 1
ATOM 3078 C CA . TRP A 1 398 ? -0.73 -9.578 -11.766 1 93.25 398 TRP A CA 1
ATOM 3079 C C . TRP A 1 398 ? 0.655 -10.062 -12.18 1 93.25 398 TRP A C 1
ATOM 3081 O O . TRP A 1 398 ? 0.781 -10.969 -13.008 1 93.25 398 TRP A O 1
ATOM 3091 N N . ALA A 1 399 ? 1.672 -9.523 -11.609 1 86.75 399 ALA A N 1
ATOM 3092 C CA . ALA A 1 399 ? 3.027 -9.953 -11.938 1 86.75 399 ALA A CA 1
ATOM 3093 C C . ALA A 1 399 ? 3.262 -11.398 -11.516 1 86.75 399 ALA A C 1
ATOM 3095 O O . ALA A 1 399 ? 4.016 -12.125 -12.164 1 86.75 399 ALA A O 1
ATOM 3096 N N . ASN A 1 400 ? 2.631 -11.766 -10.508 1 92.25 400 ASN A N 1
ATOM 3097 C CA . ASN A 1 400 ? 2.762 -13.125 -9.984 1 92.25 400 ASN A CA 1
ATOM 3098 C C . ASN A 1 400 ? 1.834 -14.102 -10.695 1 92.25 400 ASN A C 1
ATOM 3100 O O . ASN A 1 400 ? 1.979 -15.312 -10.562 1 92.25 400 ASN A O 1
ATOM 3104 N N . ALA A 1 401 ? 0.941 -13.586 -11.508 1 96.81 401 ALA A N 1
ATOM 3105 C CA . ALA A 1 401 ? -0.179 -14.391 -11.992 1 96.81 401 ALA A CA 1
ATOM 3106 C C . ALA A 1 401 ? 0.113 -14.961 -13.375 1 96.81 401 ALA A C 1
ATOM 3108 O O . ALA A 1 401 ? -0.525 -15.922 -13.797 1 96.81 401 ALA A O 1
ATOM 3109 N N . VAL A 1 402 ? 1.06 -14.438 -14.086 1 95.25 402 VAL A N 1
ATOM 3110 C CA . VAL A 1 402 ? 1.206 -14.688 -15.516 1 95.25 402 VAL A CA 1
ATOM 3111 C C . VAL A 1 402 ? 1.444 -16.172 -15.766 1 95.25 402 VAL A C 1
ATOM 3113 O O . VAL A 1 402 ? 0.753 -16.797 -16.578 1 95.25 402 VAL A O 1
ATOM 3116 N N . GLN A 1 403 ? 2.35 -16.766 -15.086 1 95.44 403 GLN A N 1
ATOM 3117 C CA . GLN A 1 403 ? 2.652 -18.172 -15.289 1 95.44 403 GLN A CA 1
ATOM 3118 C C . GLN A 1 403 ? 1.51 -19.062 -14.797 1 95.44 403 GLN A C 1
ATOM 3120 O O . GLN A 1 403 ? 1.252 -20.125 -15.359 1 95.44 403 GLN A O 1
ATOM 3125 N N . LEU A 1 404 ? 0.843 -18.609 -13.727 1 98 404 LEU A N 1
ATOM 3126 C CA . LEU A 1 404 ? -0.326 -19.344 -13.25 1 98 404 LEU A CA 1
ATOM 3127 C C . LEU A 1 404 ? -1.428 -19.359 -14.297 1 98 404 LEU A C 1
ATOM 3129 O O . LEU A 1 404 ? -2.074 -20.391 -14.508 1 98 404 LEU A O 1
ATOM 3133 N N . LEU A 1 405 ? -1.576 -18.25 -14.945 1 98.06 405 LEU A N 1
ATOM 3134 C CA . LEU A 1 405 ? -2.564 -18.125 -16.016 1 98.06 405 LEU A CA 1
ATOM 3135 C C . LEU A 1 405 ? -2.188 -19.016 -17.203 1 98.06 405 LEU A C 1
ATOM 3137 O O . LEU A 1 405 ? -3.064 -19.547 -17.891 1 98.06 405 LEU A O 1
ATOM 3141 N N . GLY A 1 406 ? -0.894 -19.141 -17.438 1 96.44 406 GLY A N 1
ATOM 3142 C CA . GLY A 1 406 ? -0.447 -20.031 -18.5 1 96.44 406 GLY A CA 1
ATOM 3143 C C . GLY A 1 406 ? -0.85 -21.469 -18.281 1 96.44 406 GLY A C 1
ATOM 3144 O O . GLY A 1 406 ? -1.236 -22.172 -19.219 1 96.44 406 GLY A O 1
ATOM 3145 N N . VAL A 1 407 ? -0.784 -21.906 -17.094 1 97.06 407 VAL A N 1
ATOM 3146 C CA . VAL A 1 407 ? -1.143 -23.281 -16.75 1 97.06 407 VAL A CA 1
ATOM 3147 C C . VAL A 1 407 ? -2.662 -23.438 -16.766 1 97.06 407 VAL A C 1
ATOM 3149 O O . VAL A 1 407 ? -3.195 -24.312 -17.453 1 97.06 407 VAL A O 1
ATOM 3152 N N . ALA A 1 408 ? -3.369 -22.594 -16.062 1 98.44 408 ALA A N 1
ATOM 3153 C CA . ALA A 1 408 ? -4.816 -22.703 -15.898 1 98.44 408 ALA A CA 1
ATOM 3154 C C . ALA A 1 408 ? -5.539 -22.406 -17.203 1 98.44 408 ALA A C 1
ATOM 3156 O O . ALA A 1 408 ? -6.531 -23.062 -17.531 1 98.44 408 ALA A O 1
ATOM 3157 N N . GLY A 1 409 ? -5.059 -21.422 -17.906 1 98.31 409 GLY A N 1
ATOM 3158 C CA . GLY A 1 409 ? -5.68 -21.047 -19.172 1 98.31 409 GLY A CA 1
ATOM 3159 C C . GLY A 1 409 ? -5.68 -22.172 -20.188 1 98.31 409 GLY A C 1
ATOM 3160 O O . GLY A 1 409 ? -6.598 -22.281 -21 1 98.31 409 GLY A O 1
ATOM 3161 N N . ALA A 1 410 ? -4.68 -22.984 -20.188 1 97.75 410 ALA A N 1
ATOM 3162 C CA . ALA A 1 410 ? -4.523 -24.078 -21.141 1 97.75 410 ALA A CA 1
ATOM 3163 C C . ALA A 1 410 ? -5.594 -25.141 -20.938 1 97.75 410 ALA A C 1
ATOM 3165 O O . ALA A 1 410 ? -5.812 -25.984 -21.828 1 97.75 410 ALA A O 1
ATOM 3166 N N . CYS A 1 411 ? -6.289 -25.062 -19.812 1 98.06 411 CYS A N 1
ATOM 3167 C CA . CYS A 1 411 ? -7.305 -26.062 -19.484 1 98.06 411 CYS A CA 1
ATOM 3168 C C . CYS A 1 411 ? -8.672 -25.625 -20 1 98.06 411 CYS A C 1
ATOM 3170 O O . CYS A 1 411 ? -9.617 -26.406 -20 1 98.06 411 CYS A O 1
ATOM 3172 N N . LEU A 1 412 ? -8.789 -24.406 -20.453 1 98.38 412 LEU A N 1
ATOM 3173 C CA . LEU A 1 412 ? -10.094 -23.844 -20.781 1 98.38 412 LEU A CA 1
ATOM 3174 C C . LEU A 1 412 ? -10.617 -24.406 -22.109 1 98.38 412 LEU A C 1
ATOM 3176 O O . LEU A 1 412 ? -9.844 -24.609 -23.047 1 98.38 412 LEU A O 1
ATOM 3180 N N . VAL A 1 413 ? -11.953 -24.562 -22.188 1 97.75 413 VAL A N 1
ATOM 3181 C CA . VAL A 1 413 ? -12.586 -25.172 -23.359 1 97.75 413 VAL A CA 1
ATOM 3182 C C . VAL A 1 413 ? -13.344 -24.125 -24.156 1 97.75 413 VAL A C 1
ATOM 3184 O O . VAL A 1 413 ? -13.203 -24.031 -25.375 1 97.75 413 VAL A O 1
ATOM 3187 N N . SER A 1 414 ? -14.102 -23.281 -23.453 1 95.75 414 SER A N 1
ATOM 3188 C CA . SER A 1 414 ? -14.984 -22.312 -24.078 1 95.75 414 SER A CA 1
ATOM 3189 C C . SER A 1 414 ? -14.195 -21.172 -24.703 1 95.75 414 SER A C 1
ATOM 3191 O O . SER A 1 414 ? -13.242 -20.656 -24.094 1 95.75 414 SER A O 1
ATOM 3193 N N . ASP A 1 415 ? -14.641 -20.75 -25.906 1 96.44 415 ASP A N 1
ATOM 3194 C CA . ASP A 1 415 ? -14 -19.625 -26.594 1 96.44 415 ASP A CA 1
ATOM 3195 C C . ASP A 1 415 ? -14.133 -18.344 -25.766 1 96.44 415 ASP A C 1
ATOM 3197 O O . ASP A 1 415 ? -13.211 -17.531 -25.734 1 96.44 415 ASP A O 1
ATOM 3201 N N . ALA A 1 416 ? -15.242 -18.188 -25.156 1 96.69 416 ALA A N 1
ATOM 3202 C CA . ALA A 1 416 ? -15.461 -16.984 -24.344 1 96.69 416 ALA A CA 1
ATOM 3203 C C . ALA A 1 416 ? -14.469 -16.906 -23.188 1 96.69 416 ALA A C 1
ATOM 3205 O O . ALA A 1 416 ? -13.938 -15.836 -22.891 1 96.69 416 ALA A O 1
ATOM 3206 N N . GLU A 1 417 ? -14.281 -18.047 -22.578 1 97.88 417 GLU A N 1
ATOM 3207 C CA . GLU A 1 417 ? -13.328 -18.094 -21.469 1 97.88 417 GLU A CA 1
ATOM 3208 C C . GLU A 1 417 ? -11.898 -17.875 -21.969 1 97.88 417 GLU A C 1
ATOM 3210 O O . GLU A 1 417 ? -11.117 -17.172 -21.312 1 97.88 417 GLU A O 1
ATOM 3215 N N . ARG A 1 418 ? -11.539 -18.5 -23.125 1 98.12 418 ARG A N 1
ATOM 3216 C CA . ARG A 1 418 ? -10.219 -18.344 -23.734 1 98.12 418 ARG A CA 1
ATOM 3217 C C . ARG A 1 418 ? -9.953 -16.891 -24.094 1 98.12 418 ARG A C 1
ATOM 3219 O O . ARG A 1 418 ? -8.875 -16.359 -23.812 1 98.12 418 ARG A O 1
ATOM 3226 N N . ASP A 1 419 ? -10.945 -16.234 -24.625 1 97.44 419 ASP A N 1
ATOM 3227 C CA . ASP A 1 419 ? -10.828 -14.836 -25 1 97.44 419 ASP A CA 1
ATOM 3228 C C . ASP A 1 419 ? -10.617 -13.953 -23.781 1 97.44 419 ASP A C 1
ATOM 3230 O O . ASP A 1 419 ? -9.781 -13.039 -23.797 1 97.44 419 ASP A O 1
ATOM 3234 N N . ALA A 1 420 ? -11.414 -14.242 -22.75 1 97.56 420 ALA A N 1
ATOM 3235 C CA . ALA A 1 420 ? -11.281 -13.469 -21.516 1 97.56 420 ALA A CA 1
ATOM 3236 C C . ALA A 1 420 ? -9.898 -13.641 -20.906 1 97.56 420 ALA A C 1
ATOM 3238 O O . ALA A 1 420 ? -9.32 -12.688 -20.375 1 97.56 420 ALA A O 1
ATOM 3239 N N . CYS A 1 421 ? -9.383 -14.836 -20.953 1 98 421 CYS A N 1
ATOM 3240 C CA . CYS A 1 421 ? -8.047 -15.125 -20.438 1 98 421 CYS A CA 1
ATOM 3241 C C . CYS A 1 421 ? -6.988 -14.359 -21.219 1 98 421 CYS A C 1
ATOM 3243 O O . CYS A 1 421 ? -6.094 -13.75 -20.625 1 98 421 CYS A O 1
ATOM 3245 N N . THR A 1 422 ? -7.098 -14.367 -22.531 1 97.94 422 THR A N 1
ATOM 3246 C CA . THR A 1 422 ? -6.164 -13.648 -23.391 1 97.94 422 THR A CA 1
ATOM 3247 C C . THR A 1 422 ? -6.242 -12.141 -23.141 1 97.94 422 THR A C 1
ATOM 3249 O O . THR A 1 422 ? -5.215 -11.469 -23.047 1 97.94 422 THR A O 1
ATOM 3252 N N . LEU A 1 423 ? -7.422 -11.68 -22.969 1 96.44 423 LEU A N 1
ATOM 3253 C CA . LEU A 1 423 ? -7.633 -10.25 -22.781 1 96.44 423 LEU A CA 1
ATOM 3254 C C . LEU A 1 423 ? -7.004 -9.781 -21.469 1 96.44 423 LEU A C 1
ATOM 3256 O O . LEU A 1 423 ? -6.395 -8.703 -21.422 1 96.44 423 LEU A O 1
ATOM 3260 N N . VAL A 1 424 ? -7.168 -10.539 -20.422 1 96.56 424 VAL A N 1
ATOM 3261 C CA . VAL A 1 424 ? -6.613 -10.125 -19.141 1 96.56 424 VAL A CA 1
ATOM 3262 C C . VAL A 1 424 ? -5.09 -10.141 -19.203 1 96.56 424 VAL A C 1
ATOM 3264 O O . VAL A 1 424 ? -4.43 -9.281 -18.609 1 96.56 424 VAL A O 1
ATOM 3267 N N . LEU A 1 425 ? -4.496 -11.094 -19.922 1 96.88 425 LEU A N 1
ATOM 3268 C CA . LEU A 1 425 ? -3.049 -11.133 -20.094 1 96.88 425 LEU A CA 1
ATOM 3269 C C . LEU A 1 425 ? -2.561 -9.906 -20.859 1 96.88 425 LEU A C 1
ATOM 3271 O O . LEU A 1 425 ? -1.541 -9.312 -20.516 1 96.88 425 LEU A O 1
ATOM 3275 N N . GLU A 1 426 ? -3.279 -9.516 -21.844 1 95.62 426 GLU A N 1
ATOM 3276 C CA . GLU A 1 426 ? -2.928 -8.336 -22.625 1 95.62 426 GLU A CA 1
ATOM 3277 C C . GLU A 1 426 ? -3.029 -7.066 -21.766 1 95.62 426 GLU A C 1
ATOM 3279 O O . GLU A 1 426 ? -2.195 -6.168 -21.891 1 95.62 426 GLU A O 1
ATOM 3284 N N . GLN A 1 427 ? -4.043 -7.047 -20.969 1 94 427 GLN A N 1
ATOM 3285 C CA . GLN A 1 427 ? -4.195 -5.914 -20.062 1 94 427 GLN A CA 1
ATOM 3286 C C . GLN A 1 427 ? -3.041 -5.848 -19.062 1 94 427 GLN A C 1
ATOM 3288 O O . GLN A 1 427 ? -2.559 -4.758 -18.75 1 94 427 GLN A O 1
ATOM 3293 N N . MET A 1 428 ? -2.639 -6.961 -18.562 1 92.94 428 MET A N 1
ATOM 3294 C CA . MET A 1 428 ? -1.493 -7.023 -17.656 1 92.94 428 MET A CA 1
ATOM 3295 C C . MET A 1 428 ? -0.247 -6.441 -18.312 1 92.94 428 MET A C 1
ATOM 3297 O O . MET A 1 428 ? 0.489 -5.676 -17.688 1 92.94 428 MET A O 1
ATOM 3301 N N . GLU A 1 429 ? -0.041 -6.836 -19.547 1 90.31 429 GLU A N 1
ATOM 3302 C CA . GLU A 1 429 ? 1.125 -6.336 -20.266 1 90.31 429 GLU A CA 1
ATOM 3303 C C . GLU A 1 429 ? 1.063 -4.82 -20.422 1 90.31 429 GLU A C 1
ATOM 3305 O O . GLU A 1 429 ? 2.061 -4.129 -20.219 1 90.31 429 GLU A O 1
ATOM 3310 N N . THR A 1 430 ? -0.07 -4.316 -20.719 1 87.44 430 THR A N 1
ATOM 3311 C CA . THR A 1 430 ? -0.253 -2.889 -20.969 1 87.44 430 THR A CA 1
ATOM 3312 C C . THR A 1 430 ? -0.053 -2.09 -19.688 1 87.44 430 THR A C 1
ATOM 3314 O O . THR A 1 430 ? 0.544 -1.011 -19.703 1 87.44 430 THR A O 1
ATOM 3317 N N . LEU A 1 431 ? -0.522 -2.66 -18.609 1 83.81 431 LEU A N 1
ATOM 3318 C CA . LEU A 1 431 ? -0.569 -1.877 -17.375 1 83.81 431 LEU A CA 1
ATOM 3319 C C . LEU A 1 431 ? 0.703 -2.074 -16.562 1 83.81 431 LEU A C 1
ATOM 3321 O O . LEU A 1 431 ? 1.09 -1.195 -15.789 1 83.81 431 LEU A O 1
ATOM 3325 N N . THR A 1 432 ? 1.374 -3.148 -16.688 1 81.94 432 THR A N 1
ATOM 3326 C CA . THR A 1 432 ? 2.537 -3.426 -15.859 1 81.94 432 THR A CA 1
ATOM 3327 C C . THR A 1 432 ? 3.816 -3.412 -16.688 1 81.94 432 THR A C 1
ATOM 3329 O O . THR A 1 432 ? 4.918 -3.32 -16.141 1 81.94 432 THR A O 1
ATOM 3332 N N . GLY A 1 433 ? 3.697 -3.613 -17.984 1 79.19 433 GLY A N 1
ATOM 3333 C CA . GLY A 1 433 ? 4.852 -3.754 -18.859 1 79.19 433 GLY A CA 1
ATOM 3334 C C . GLY A 1 433 ? 5.406 -5.164 -18.891 1 79.19 433 GLY A C 1
ATOM 3335 O O . GLY A 1 433 ? 6.301 -5.469 -19.688 1 79.19 433 GLY A O 1
ATOM 3336 N N . TRP A 1 434 ? 4.918 -6.016 -18.016 1 83.12 434 TRP A N 1
ATOM 3337 C CA . TRP A 1 434 ? 5.367 -7.406 -18 1 83.12 434 TRP A CA 1
ATOM 3338 C C . TRP A 1 434 ? 5.008 -8.109 -19.297 1 83.12 434 TRP A C 1
ATOM 3340 O O . TRP A 1 434 ? 3.869 -8.031 -19.766 1 83.12 434 TRP A O 1
ATOM 3350 N N . ASN A 1 435 ? 5.965 -8.781 -19.844 1 84.12 435 ASN A N 1
ATOM 3351 C CA . ASN A 1 435 ? 5.738 -9.461 -21.125 1 84.12 435 ASN A CA 1
ATOM 3352 C C . ASN A 1 435 ? 4.855 -10.695 -20.953 1 84.12 435 ASN A C 1
ATOM 3354 O O . ASN A 1 435 ? 5.238 -11.648 -20.266 1 84.12 435 ASN A O 1
ATOM 3358 N N . THR A 1 436 ? 3.717 -10.656 -21.531 1 91.5 436 THR A N 1
ATOM 3359 C CA . THR A 1 436 ? 2.803 -11.789 -21.453 1 91.5 436 THR A CA 1
ATOM 3360 C C . THR A 1 436 ? 2.629 -12.453 -22.812 1 91.5 436 THR A C 1
ATOM 3362 O O . THR A 1 436 ? 1.838 -13.383 -22.953 1 91.5 436 THR A O 1
ATOM 3365 N N . ARG A 1 437 ? 3.35 -12.047 -23.844 1 88.81 437 ARG A N 1
ATOM 3366 C CA . ARG A 1 437 ? 3.152 -12.508 -25.203 1 88.81 437 ARG A CA 1
ATOM 3367 C C . ARG A 1 437 ? 3.484 -13.984 -25.344 1 88.81 437 ARG A C 1
ATOM 3369 O O . ARG A 1 437 ? 2.76 -14.734 -26 1 88.81 437 ARG A O 1
ATOM 3376 N N . THR A 1 438 ? 4.555 -14.328 -24.719 1 89.5 438 THR A N 1
ATOM 3377 C CA . THR A 1 438 ? 4.949 -15.727 -24.797 1 89.5 438 THR A CA 1
ATOM 3378 C C . THR A 1 438 ? 3.885 -16.625 -24.172 1 89.5 438 THR A C 1
ATOM 3380 O O . THR A 1 438 ? 3.641 -17.734 -24.641 1 89.5 438 THR A O 1
ATOM 3383 N N . THR A 1 439 ? 3.295 -16.156 -23.109 1 93.06 439 THR A N 1
ATOM 3384 C CA . THR A 1 439 ? 2.24 -16.922 -22.453 1 93.06 439 THR A CA 1
ATOM 3385 C C . THR A 1 439 ? 0.999 -17 -23.344 1 93.06 439 THR A C 1
ATOM 3387 O O . THR A 1 439 ? 0.377 -18.047 -23.453 1 93.06 439 THR A O 1
ATOM 3390 N N . VAL A 1 440 ? 0.646 -15.922 -23.984 1 95.38 440 VAL A N 1
ATOM 3391 C CA . VAL A 1 440 ? -0.511 -15.891 -24.859 1 95.38 440 VAL A CA 1
ATOM 3392 C C . VAL A 1 440 ? -0.291 -16.844 -26.031 1 95.38 440 VAL A C 1
ATOM 3394 O O . VAL A 1 440 ? -1.192 -17.609 -26.406 1 95.38 440 VAL A O 1
ATOM 3397 N N . GLN A 1 441 ? 0.875 -16.859 -26.562 1 93.75 441 GLN A N 1
ATOM 3398 C CA . GLN A 1 441 ? 1.205 -17.766 -27.656 1 93.75 441 GLN A CA 1
ATOM 3399 C C . GLN A 1 441 ? 1.141 -19.219 -27.219 1 93.75 441 GLN A C 1
ATOM 3401 O O . GLN A 1 441 ? 0.645 -20.078 -27.953 1 93.75 441 GLN A O 1
ATOM 3406 N N . HIS A 1 442 ? 1.645 -19.391 -26.109 1 92.88 442 HIS A N 1
ATOM 3407 C CA . HIS A 1 442 ? 1.591 -20.734 -25.531 1 92.88 442 HIS A CA 1
ATOM 3408 C C . HIS A 1 442 ? 0.15 -21.203 -25.391 1 92.88 442 HIS A C 1
ATOM 3410 O O . HIS A 1 442 ? -0.163 -22.359 -25.719 1 92.88 442 HIS A O 1
ATOM 3416 N N . LEU A 1 443 ? -0.708 -20.359 -24.938 1 96.44 443 LEU A N 1
ATOM 3417 C CA . LEU A 1 443 ? -2.113 -20.703 -24.75 1 96.44 443 LEU A CA 1
ATOM 3418 C C . LEU A 1 443 ? -2.781 -21 -26.094 1 96.44 443 LEU A C 1
ATOM 3420 O O . LEU A 1 443 ? -3.518 -21.984 -26.219 1 96.44 443 LEU A O 1
ATOM 3424 N N . GLN A 1 444 ? -2.469 -20.25 -27.062 1 96.5 444 GLN A N 1
ATOM 3425 C CA . GLN A 1 444 ? -3.041 -20.438 -28.391 1 96.5 444 GLN A CA 1
ATOM 3426 C C . GLN A 1 444 ? -2.621 -21.797 -28.969 1 96.5 444 GLN A C 1
ATOM 3428 O O . GLN A 1 444 ? -3.441 -22.5 -29.547 1 96.5 444 GLN A O 1
ATOM 3433 N N . ARG A 1 445 ? -1.434 -22.125 -28.766 1 94.94 445 ARG A N 1
ATOM 3434 C CA . ARG A 1 445 ? -0.942 -23.422 -29.25 1 94.94 445 ARG A CA 1
ATOM 3435 C C . ARG A 1 445 ? -1.604 -24.562 -28.484 1 94.94 445 ARG A C 1
ATOM 3437 O O . ARG A 1 445 ? -1.962 -25.578 -29.094 1 94.94 445 ARG A O 1
ATOM 3444 N N . ALA A 1 446 ? -1.737 -24.375 -27.219 1 94.88 446 ALA A N 1
ATOM 3445 C CA . ALA A 1 446 ? -2.369 -25.406 -26.391 1 94.88 446 ALA A CA 1
ATOM 3446 C C . ALA A 1 446 ? -3.822 -25.609 -26.812 1 94.88 446 ALA A C 1
ATOM 3448 O O . ALA A 1 446 ? -4.293 -26.75 -26.875 1 94.88 446 ALA A O 1
ATOM 3449 N N . TRP A 1 447 ? -4.516 -24.562 -27.047 1 96.88 447 TRP A N 1
ATOM 3450 C CA . TRP A 1 447 ? -5.914 -24.625 -27.453 1 96.88 447 TRP A CA 1
ATOM 3451 C C . TRP A 1 447 ? -6.051 -25.281 -28.828 1 96.88 447 TRP A C 1
ATOM 3453 O O . TRP A 1 447 ? -6.957 -26.078 -29.062 1 96.88 447 TRP A O 1
ATOM 3463 N N . LEU A 1 448 ? -5.141 -24.938 -29.719 1 95.88 448 LEU A N 1
ATOM 3464 C CA . LEU A 1 448 ? -5.148 -25.531 -31.062 1 95.88 448 LEU A CA 1
ATOM 3465 C C . LEU A 1 448 ? -4.891 -27.031 -30.984 1 95.88 448 LEU A C 1
ATOM 3467 O O . LEU A 1 448 ? -5.535 -27.812 -31.688 1 95.88 448 LEU A O 1
ATOM 3471 N N . ALA A 1 449 ? -3.986 -27.438 -30.172 1 93.75 449 ALA A N 1
ATOM 3472 C CA . ALA A 1 449 ? -3.605 -28.844 -30.047 1 93.75 449 ALA A CA 1
ATOM 3473 C C . ALA A 1 449 ? -4.703 -29.641 -29.344 1 93.75 449 ALA A C 1
ATOM 3475 O O . ALA A 1 449 ? -4.902 -30.812 -29.641 1 93.75 449 ALA A O 1
ATOM 3476 N N . GLY A 1 450 ? -5.387 -29.031 -28.438 1 93.19 450 GLY A N 1
ATOM 3477 C CA . GLY A 1 450 ? -6.355 -29.766 -27.625 1 93.19 450 GLY A CA 1
ATOM 3478 C C . GLY A 1 450 ? -7.777 -29.625 -28.141 1 93.19 450 GLY A C 1
ATOM 3479 O O . GLY A 1 450 ? -8.656 -30.406 -27.781 1 93.19 450 GLY A O 1
ATOM 3480 N N . GLY A 1 451 ? -7.996 -28.562 -28.891 1 94.56 451 GLY A N 1
ATOM 3481 C CA . GLY A 1 451 ? -9.344 -28.297 -29.375 1 94.56 451 GLY A CA 1
ATOM 3482 C C . GLY A 1 451 ? -10.336 -28.047 -28.25 1 94.56 451 GLY A C 1
ATOM 3483 O O . GLY A 1 451 ? -10.078 -27.234 -27.359 1 94.56 451 GLY A O 1
ATOM 3484 N N . THR A 1 452 ? -11.508 -28.781 -28.359 1 95.06 452 THR A N 1
ATOM 3485 C CA . THR A 1 452 ? -12.547 -28.578 -27.344 1 95.06 452 THR A CA 1
ATOM 3486 C C . THR A 1 452 ? -12.664 -29.797 -26.453 1 95.06 452 THR A C 1
ATOM 3488 O O . THR A 1 452 ? -13.594 -29.891 -25.641 1 95.06 452 THR A O 1
ATOM 3491 N N . ASP A 1 453 ? -11.797 -30.734 -26.641 1 95.75 453 ASP A N 1
ATOM 3492 C CA . ASP A 1 453 ? -11.797 -31.938 -25.812 1 95.75 453 ASP A CA 1
ATOM 3493 C C . ASP A 1 453 ? -11.062 -31.703 -24.484 1 95.75 453 ASP A C 1
ATOM 3495 O O . ASP A 1 453 ? -9.828 -31.672 -24.453 1 95.75 453 ASP A O 1
ATOM 3499 N N . LEU A 1 454 ? -11.812 -31.672 -23.438 1 96.75 454 LEU A N 1
ATOM 3500 C CA . LEU A 1 454 ? -11.25 -31.328 -22.141 1 96.75 454 LEU A CA 1
ATOM 3501 C C . LEU A 1 454 ? -10.195 -32.344 -21.719 1 96.75 454 LEU A C 1
ATOM 3503 O O . LEU A 1 454 ? -9.148 -31.984 -21.172 1 96.75 454 LEU A O 1
ATOM 3507 N N . GLY A 1 455 ? -10.445 -33.656 -21.938 1 95.25 455 GLY A N 1
ATOM 3508 C CA . GLY A 1 455 ? -9.469 -34.688 -21.609 1 95.25 455 GLY A CA 1
ATOM 3509 C C . GLY A 1 455 ? -8.133 -34.469 -22.297 1 95.25 455 GLY A C 1
ATOM 3510 O O . GLY A 1 455 ? -7.082 -34.594 -21.656 1 95.25 455 GLY A O 1
ATOM 3511 N N . THR A 1 456 ? -8.18 -34.156 -23.578 1 94.94 456 THR A N 1
ATOM 3512 C CA . THR A 1 456 ? -6.961 -33.906 -24.344 1 94.94 456 THR A CA 1
ATOM 3513 C C . THR A 1 456 ? -6.25 -32.656 -23.859 1 94.94 456 THR A C 1
ATOM 3515 O O . THR A 1 456 ? -5.02 -32.625 -23.75 1 94.94 456 THR A O 1
ATOM 3518 N N . LEU A 1 457 ? -7 -31.625 -23.562 1 96.69 457 LEU A N 1
ATOM 3519 C CA . LEU A 1 457 ? -6.418 -30.375 -23.062 1 96.69 457 LEU A CA 1
ATOM 3520 C C . LEU A 1 457 ? -5.672 -30.625 -21.75 1 96.69 457 LEU A C 1
ATOM 3522 O O . LEU A 1 457 ? -4.523 -30.203 -21.594 1 96.69 457 LEU A O 1
ATOM 3526 N N . LEU A 1 458 ? -6.312 -31.359 -20.859 1 97.38 458 LEU A N 1
ATOM 3527 C CA . LEU A 1 458 ? -5.723 -31.625 -19.547 1 97.38 458 LEU A CA 1
ATOM 3528 C C . LEU A 1 458 ? -4.477 -32.5 -19.688 1 97.38 458 LEU A C 1
ATOM 3530 O O . LEU A 1 458 ? -3.488 -32.281 -18.984 1 97.38 458 LEU A O 1
ATOM 3534 N N . TYR A 1 459 ? -4.559 -33.438 -20.562 1 95.19 459 TYR A N 1
ATOM 3535 C CA . TYR A 1 459 ? -3.395 -34.281 -20.812 1 95.19 459 TYR A CA 1
ATOM 3536 C C . TYR A 1 459 ? -2.219 -33.438 -21.312 1 95.19 459 TYR A C 1
ATOM 3538 O O . TYR A 1 459 ? -1.083 -33.625 -20.875 1 95.19 459 TYR A O 1
ATOM 3546 N N . ASN A 1 460 ? -2.5 -32.562 -22.266 1 94.19 460 ASN A N 1
ATOM 3547 C CA . ASN A 1 460 ? -1.453 -31.703 -22.812 1 94.19 460 ASN A CA 1
ATOM 3548 C C . ASN A 1 460 ? -0.843 -30.797 -21.734 1 94.19 460 ASN A C 1
ATOM 3550 O O . ASN A 1 460 ? 0.355 -30.516 -21.766 1 94.19 460 ASN A O 1
ATOM 3554 N N . VAL A 1 461 ? -1.658 -30.328 -20.797 1 95.25 461 VAL A N 1
ATOM 3555 C CA . VAL A 1 461 ? -1.157 -29.5 -19.703 1 95.25 461 VAL A CA 1
ATOM 3556 C C . VAL A 1 461 ? -0.264 -30.344 -18.797 1 95.25 461 VAL A C 1
ATOM 3558 O O . VAL A 1 461 ? 0.807 -29.891 -18.375 1 95.25 461 VAL A O 1
ATOM 3561 N N . TRP A 1 462 ? -0.692 -31.531 -18.469 1 94 462 TRP A N 1
ATOM 3562 C CA . TRP A 1 462 ? 0.099 -32.438 -17.641 1 94 462 TRP A CA 1
ATOM 3563 C C . TRP A 1 462 ? 1.42 -32.781 -18.312 1 94 462 TRP A C 1
ATOM 3565 O O . TRP A 1 462 ? 2.471 -32.781 -17.672 1 94 462 TRP A O 1
ATOM 3575 N N . ALA A 1 463 ? 1.341 -32.969 -19.609 1 90.81 463 ALA A N 1
ATOM 3576 C CA . ALA A 1 463 ? 2.506 -33.438 -20.359 1 90.81 463 ALA A CA 1
ATOM 3577 C C . ALA A 1 463 ? 3.371 -32.25 -20.812 1 90.81 463 ALA A C 1
ATOM 3579 O O . ALA A 1 463 ? 4.375 -32.469 -21.5 1 90.81 463 ALA A O 1
ATOM 3580 N N . ASN A 1 464 ? 2.947 -31.094 -20.469 1 82.88 464 ASN A N 1
ATOM 3581 C CA . ASN A 1 464 ? 3.57 -29.875 -20.953 1 82.88 464 ASN A CA 1
ATOM 3582 C C . ASN A 1 464 ? 5.066 -29.844 -20.656 1 82.88 464 ASN A C 1
ATOM 3584 O O . ASN A 1 464 ? 5.48 -30.141 -19.531 1 82.88 464 ASN A O 1
ATOM 3588 N N . GLU A 1 465 ? 5.855 -29.484 -21.719 1 75.94 465 GLU A N 1
ATOM 3589 C CA . GLU A 1 465 ? 7.309 -29.438 -21.562 1 75.94 465 GLU A CA 1
ATOM 3590 C C . GLU A 1 465 ? 7.797 -28 -21.375 1 75.94 465 GLU A C 1
ATOM 3592 O O . GLU A 1 465 ? 9 -27.75 -21.328 1 75.94 465 GLU A O 1
ATOM 3597 N N . GLY A 1 466 ? 6.879 -27.078 -21.266 1 77.19 466 GLY A N 1
ATOM 3598 C CA . GLY A 1 466 ? 7.281 -25.719 -20.969 1 77.19 466 GLY A CA 1
ATOM 3599 C C . GLY A 1 466 ? 7.008 -24.75 -22.109 1 77.19 466 GLY A C 1
ATOM 3600 O O . GLY A 1 466 ? 6.719 -25.172 -23.234 1 77.19 466 GLY A O 1
ATOM 3601 N N . VAL A 1 467 ? 6.781 -23.359 -22 1 67.44 467 VAL A N 1
ATOM 3602 C CA . VAL A 1 467 ? 6.387 -22.312 -22.938 1 67.44 467 VAL A CA 1
ATOM 3603 C C . VAL A 1 467 ? 7.555 -21.969 -23.859 1 67.44 467 VAL A C 1
ATOM 3605 O O . VAL A 1 467 ? 7.355 -21.578 -25 1 67.44 467 VAL A O 1
ATOM 3608 N N . GLY A 1 468 ? 8.859 -22.422 -23.859 1 54.66 468 GLY A N 1
ATOM 3609 C CA . GLY A 1 468 ? 10.008 -21.969 -24.641 1 54.66 468 GLY A CA 1
ATOM 3610 C C . GLY A 1 468 ? 10.734 -23.094 -25.344 1 54.66 468 GLY A C 1
ATOM 3611 O O . GLY A 1 468 ? 11.766 -22.875 -25.984 1 54.66 468 GLY A O 1
ATOM 3612 N N . THR A 1 469 ? 10.5 -24.25 -25.203 1 48.28 469 THR A N 1
ATOM 3613 C CA . THR A 1 469 ? 11.305 -25.312 -25.797 1 48.28 469 THR A CA 1
ATOM 3614 C C . THR A 1 469 ? 11.07 -25.391 -27.297 1 48.28 469 THR A C 1
ATOM 3616 O O . THR A 1 469 ? 11.852 -26.016 -28.031 1 48.28 469 THR A O 1
ATOM 3619 N N . GLU A 1 470 ? 10.078 -24.984 -27.922 1 39.31 470 GLU A N 1
ATOM 3620 C CA . GLU A 1 470 ? 9.969 -25.375 -29.328 1 39.31 470 GLU A CA 1
ATOM 3621 C C . GLU A 1 470 ? 10.875 -24.516 -30.219 1 39.31 470 GLU A C 1
ATOM 3623 O O . GLU A 1 470 ? 10.984 -24.766 -31.422 1 39.31 470 GLU A O 1
ATOM 3628 N N . GLY A 1 471 ? 11.266 -23.25 -30.031 1 30.97 471 GLY A N 1
ATOM 3629 C CA . GLY A 1 471 ? 11.875 -22.609 -31.188 1 30.97 471 GLY A CA 1
ATOM 3630 C C . GLY A 1 471 ? 13.227 -23.188 -31.547 1 30.97 471 GLY A C 1
ATOM 3631 O O . GLY A 1 471 ? 13.93 -22.641 -32.406 1 30.97 471 GLY A O 1
ATOM 3632 N N . THR A 1 472 ? 13.961 -24.031 -30.797 1 26.48 472 THR A N 1
ATOM 3633 C CA . THR A 1 472 ? 15.102 -24.406 -31.641 1 26.48 472 THR A CA 1
ATOM 3634 C C . THR A 1 472 ? 14.672 -25.406 -32.719 1 26.48 472 THR A C 1
ATOM 3636 O O . THR A 1 472 ? 13.844 -26.281 -32.469 1 26.48 472 THR A O 1
ATOM 3639 N N . MET B 1 1 ? 3.393 13.695 -54 1 19.12 1 MET B N 1
ATOM 3640 C CA . MET B 1 1 ? 3.496 14.125 -52.594 1 19.12 1 MET B CA 1
ATOM 3641 C C . MET B 1 1 ? 2.406 13.477 -51.75 1 19.12 1 MET B C 1
ATOM 3643 O O . MET B 1 1 ? 2.207 13.859 -50.594 1 19.12 1 MET B O 1
ATOM 3647 N N . SER B 1 2 ? 2.174 12.414 -51.562 1 18.61 2 SER B N 1
ATOM 3648 C CA . SER B 1 2 ? 0.834 11.836 -51.625 1 18.61 2 SER B CA 1
ATOM 3649 C C . SER B 1 2 ? 0.206 11.75 -50.25 1 18.61 2 SER B C 1
ATOM 3651 O O . SER B 1 2 ? 0.905 11.523 -49.25 1 18.61 2 SER B O 1
ATOM 3653 N N . GLY B 1 3 ? -1.043 11.984 -49.969 1 18.64 3 GLY B N 1
ATOM 3654 C CA . GLY B 1 3 ? -1.904 12.562 -48.969 1 18.64 3 GLY B CA 1
ATOM 3655 C C . GLY B 1 3 ? -2.465 11.523 -48 1 18.64 3 GLY B C 1
ATOM 3656 O O . GLY B 1 3 ? -3.086 10.547 -48.438 1 18.64 3 GLY B O 1
ATOM 3657 N N . PHE B 1 4 ? -1.924 11.203 -47 1 26.05 4 PHE B N 1
ATOM 3658 C CA . PHE B 1 4 ? -2.215 9.945 -46.312 1 26.05 4 PHE B CA 1
ATOM 3659 C C . PHE B 1 4 ? -3.561 10.016 -45.625 1 26.05 4 PHE B C 1
ATOM 3661 O O . PHE B 1 4 ? -3.902 11.039 -45 1 26.05 4 PHE B O 1
ATOM 3668 N N . ASP B 1 5 ? -4.578 9.102 -45.844 1 22.16 5 ASP B N 1
ATOM 3669 C CA . ASP B 1 5 ? -6 9.156 -45.531 1 22.16 5 ASP B CA 1
ATOM 3670 C C . ASP B 1 5 ? -6.242 8.734 -44.062 1 22.16 5 ASP B C 1
ATOM 3672 O O . ASP B 1 5 ? -5.852 7.637 -43.656 1 22.16 5 ASP B O 1
ATOM 3676 N N . TRP B 1 6 ? -6.277 9.391 -42.938 1 24.55 6 TRP B N 1
ATOM 3677 C CA . TRP B 1 6 ? -6.316 9.281 -41.469 1 24.55 6 TRP B CA 1
ATOM 3678 C C . TRP B 1 6 ? -7.703 8.867 -41 1 24.55 6 TRP B C 1
ATOM 3680 O O . TRP B 1 6 ? -8.695 9.523 -41.312 1 24.55 6 TRP B O 1
ATOM 3690 N N . VAL B 1 7 ? -8.25 7.648 -40.906 1 23.92 7 VAL B N 1
ATOM 3691 C CA . VAL B 1 7 ? -9.672 7.512 -40.594 1 23.92 7 VAL B CA 1
ATOM 3692 C C . VAL B 1 7 ? -9.898 7.637 -39.094 1 23.92 7 VAL B C 1
ATOM 3694 O O . VAL B 1 7 ? -9.219 6.988 -38.312 1 23.92 7 VAL B O 1
ATOM 3697 N N . ASP B 1 8 ? -10.633 8.516 -38.469 1 24.86 8 ASP B N 1
ATOM 3698 C CA . ASP B 1 8 ? -11.117 9.18 -37.25 1 24.86 8 ASP B CA 1
ATOM 3699 C C . ASP B 1 8 ? -12.086 8.281 -36.5 1 24.86 8 ASP B C 1
ATOM 3701 O O . ASP B 1 8 ? -13.234 8.102 -36.906 1 24.86 8 ASP B O 1
ATOM 3705 N N . GLU B 1 9 ? -11.688 7.141 -35.906 1 26.25 9 GLU B N 1
ATOM 3706 C CA . GLU B 1 9 ? -12.758 6.219 -35.531 1 26.25 9 GLU B CA 1
ATOM 3707 C C . GLU B 1 9 ? -13.328 6.555 -34.156 1 26.25 9 GLU B C 1
ATOM 3709 O O . GLU B 1 9 ? -13.977 5.715 -33.531 1 26.25 9 GLU B O 1
ATOM 3714 N N . THR B 1 10 ? -13.492 7.852 -33.719 1 26.39 10 THR B N 1
ATOM 3715 C CA . THR B 1 10 ? -13.938 8.414 -32.438 1 26.39 10 THR B CA 1
ATOM 3716 C C . THR B 1 10 ? -15.359 7.961 -32.125 1 26.39 10 THR B C 1
ATOM 3718 O O . THR B 1 10 ? -15.703 7.785 -30.938 1 26.39 10 THR B O 1
ATOM 3721 N N . ASP B 1 11 ? -16.219 7.73 -33.094 1 26.75 11 ASP B N 1
ATOM 3722 C CA . ASP B 1 11 ? -17.656 7.609 -32.938 1 26.75 11 ASP B CA 1
ATOM 3723 C C . ASP B 1 11 ? -18.031 6.285 -32.281 1 26.75 11 ASP B C 1
ATOM 3725 O O . ASP B 1 11 ? -19.078 6.168 -31.641 1 26.75 11 ASP B O 1
ATOM 3729 N N . SER B 1 12 ? -17.281 5.383 -32.562 1 26.44 12 SER B N 1
ATOM 3730 C CA . SER B 1 12 ? -18.078 4.168 -32.438 1 26.44 12 SER B CA 1
ATOM 3731 C C . SER B 1 12 ? -18.266 3.797 -30.969 1 26.44 12 SER B C 1
ATOM 3733 O O . SER B 1 12 ? -19.25 3.137 -30.609 1 26.44 12 SER B O 1
ATOM 3735 N N . VAL B 1 13 ? -17.359 4.051 -30.031 1 26.08 13 VAL B N 1
ATOM 3736 C CA . VAL B 1 13 ? -17.5 3.354 -28.766 1 26.08 13 VAL B CA 1
ATOM 3737 C C . VAL B 1 13 ? -18.422 4.148 -27.844 1 26.08 13 VAL B C 1
ATOM 3739 O O . VAL B 1 13 ? -18.719 3.717 -26.719 1 26.08 13 VAL B O 1
ATOM 3742 N N . ALA B 1 14 ? -18.984 5.344 -28.25 1 24.14 14 ALA B N 1
ATOM 3743 C CA . ALA B 1 14 ? -19.891 6.219 -27.516 1 24.14 14 ALA B CA 1
ATOM 3744 C C . ALA B 1 14 ? -21.234 5.523 -27.25 1 24.14 14 ALA B C 1
ATOM 3746 O O . ALA B 1 14 ? -21.953 5.895 -26.328 1 24.14 14 ALA B O 1
ATOM 3747 N N . ASP B 1 15 ? -21.641 4.637 -28.078 1 25.81 15 ASP B N 1
ATOM 3748 C CA . ASP B 1 15 ? -23.062 4.324 -28.078 1 25.81 15 ASP B CA 1
ATOM 3749 C C . ASP B 1 15 ? -23.453 3.514 -26.844 1 25.81 15 ASP B C 1
ATOM 3751 O O . ASP B 1 15 ? -24.609 3.115 -26.688 1 25.81 15 ASP B O 1
ATOM 3755 N N . LEU B 1 16 ? -22.453 2.863 -26.203 1 25.47 16 LEU B N 1
ATOM 3756 C CA . LEU B 1 16 ? -23.156 1.952 -25.312 1 25.47 16 LEU B CA 1
ATOM 3757 C C . LEU B 1 16 ? -23.719 2.697 -24.109 1 25.47 16 LEU B C 1
ATOM 3759 O O . LEU B 1 16 ? -24.453 2.119 -23.297 1 25.47 16 LEU B O 1
ATOM 3763 N N . TYR B 1 17 ? -23.266 3.777 -23.594 1 23.27 17 TYR B N 1
ATOM 3764 C CA . TYR B 1 17 ? -23.469 4.48 -22.344 1 23.27 17 TYR B CA 1
ATOM 3765 C C . TYR B 1 17 ? -24.719 5.355 -22.391 1 23.27 17 TYR B C 1
ATOM 3767 O O . TYR B 1 17 ? -24.734 6.375 -23.094 1 23.27 17 TYR B O 1
ATOM 3775 N N . LYS B 1 18 ? -25.969 4.926 -22.266 1 22.77 18 LYS B N 1
ATOM 3776 C CA . LYS B 1 18 ? -27.109 5.832 -22.25 1 22.77 18 LYS B CA 1
ATOM 3777 C C . LYS B 1 18 ? -27.016 6.828 -21.109 1 22.77 18 LYS B C 1
ATOM 3779 O O . LYS B 1 18 ? -26.766 6.438 -19.969 1 22.77 18 LYS B O 1
ATOM 3784 N N . ARG B 1 19 ? -26.672 7.98 -21.391 1 23.89 19 ARG B N 1
ATOM 3785 C CA . ARG B 1 19 ? -26.75 9.18 -20.562 1 23.89 19 ARG B CA 1
ATOM 3786 C C . ARG B 1 19 ? -28.125 9.289 -19.891 1 23.89 19 ARG B C 1
ATOM 3788 O O . ARG B 1 19 ? -29.141 9.43 -20.578 1 23.89 19 ARG B O 1
ATOM 3795 N N . VAL B 1 20 ? -28.391 8.578 -18.75 1 22.88 20 VAL B N 1
ATOM 3796 C CA . VAL B 1 20 ? -29.703 8.945 -18.25 1 22.88 20 VAL B CA 1
ATOM 3797 C C . VAL B 1 20 ? -29.641 10.328 -17.594 1 22.88 20 VAL B C 1
ATOM 3799 O O . VAL B 1 20 ? -28.703 10.633 -16.859 1 22.88 20 VAL B O 1
ATOM 3802 N N . ASP B 1 21 ? -30.188 11.344 -18.125 1 22.3 21 ASP B N 1
ATOM 3803 C CA . ASP B 1 21 ? -30.391 12.734 -17.719 1 22.3 21 ASP B CA 1
ATOM 3804 C C . ASP B 1 21 ? -31 12.812 -16.328 1 22.3 21 ASP B C 1
ATOM 3806 O O . ASP B 1 21 ? -32.156 12.477 -16.141 1 22.3 21 ASP B O 1
ATOM 3810 N N . VAL B 1 22 ? -30.25 12.406 -15.273 1 24.34 22 VAL B N 1
ATOM 3811 C CA . VAL B 1 22 ? -30.938 12.555 -13.992 1 24.34 22 VAL B CA 1
ATOM 3812 C C . VAL B 1 22 ? -31.109 14.039 -13.672 1 24.34 22 VAL B C 1
ATOM 3814 O O . VAL B 1 22 ? -30.219 14.844 -13.922 1 24.34 22 VAL B O 1
ATOM 3817 N N . ASP B 1 23 ? -32.281 14.578 -13.359 1 23.67 23 ASP B N 1
ATOM 3818 C CA . ASP B 1 23 ? -32.875 15.875 -13.055 1 23.67 23 ASP B CA 1
ATOM 3819 C C . ASP B 1 23 ? -32.219 16.5 -11.82 1 23.67 23 ASP B C 1
ATOM 3821 O O . ASP B 1 23 ? -31.781 15.789 -10.914 1 23.67 23 ASP B O 1
ATOM 3825 N N . ALA B 1 24 ? -31.922 17.953 -11.664 1 25.64 24 ALA B N 1
ATOM 3826 C CA . ALA B 1 24 ? -31.312 19.047 -10.906 1 25.64 24 ALA B CA 1
ATOM 3827 C C . ALA B 1 24 ? -31.922 19.141 -9.508 1 25.64 24 ALA B C 1
ATOM 3829 O O . ALA B 1 24 ? -31.578 20.047 -8.742 1 25.64 24 ALA B O 1
ATOM 3830 N N . ASP B 1 25 ? -32.938 18.438 -9.094 1 25.98 25 ASP B N 1
ATOM 3831 C CA . ASP B 1 25 ? -33.719 18.938 -7.961 1 25.98 25 ASP B CA 1
ATOM 3832 C C . ASP B 1 25 ? -33.031 18.625 -6.637 1 25.98 25 ASP B C 1
ATOM 3834 O O . ASP B 1 25 ? -33.594 18.797 -5.566 1 25.98 25 ASP B O 1
ATOM 3838 N N . ALA B 1 26 ? -31.812 18.141 -6.531 1 27.64 26 ALA B N 1
ATOM 3839 C CA . ALA B 1 26 ? -31.328 17.594 -5.27 1 27.64 26 ALA B CA 1
ATOM 3840 C C . ALA B 1 26 ? -30.781 18.703 -4.371 1 27.64 26 ALA B C 1
ATOM 3842 O O . ALA B 1 26 ? -30.203 18.422 -3.312 1 27.64 26 ALA B O 1
ATOM 3843 N N . ASP B 1 27 ? -30.703 19.953 -4.625 1 27.7 27 ASP B N 1
ATOM 3844 C CA . ASP B 1 27 ? -30 20.969 -3.834 1 27.7 27 ASP B CA 1
ATOM 3845 C C . ASP B 1 27 ? -30.625 21.094 -2.443 1 27.7 27 ASP B C 1
ATOM 3847 O O . ASP B 1 27 ? -29.984 21.578 -1.513 1 27.7 27 ASP B O 1
ATOM 3851 N N . ALA B 1 28 ? -31.953 21.047 -2.191 1 29.28 28 ALA B N 1
ATOM 3852 C CA . ALA B 1 28 ? -32.688 21.578 -1.052 1 29.28 28 ALA B CA 1
ATOM 3853 C C . ALA B 1 28 ? -32.469 20.734 0.202 1 29.28 28 ALA B C 1
ATOM 3855 O O . ALA B 1 28 ? -32.688 21.203 1.321 1 29.28 28 ALA B O 1
ATOM 3856 N N . ASN B 1 29 ? -32.188 19.406 0.165 1 28.75 29 ASN B N 1
ATOM 3857 C CA . ASN B 1 29 ? -32.344 18.578 1.354 1 28.75 29 ASN B CA 1
ATOM 3858 C C . ASN B 1 29 ? -31.078 18.562 2.205 1 28.75 29 ASN B C 1
ATOM 3860 O O . ASN B 1 29 ? -31 17.828 3.189 1 28.75 29 ASN B O 1
ATOM 3864 N N . GLN B 1 30 ? -30.031 19.172 1.842 1 31.08 30 GLN B N 1
ATOM 3865 C CA . GLN B 1 30 ? -28.734 18.984 2.465 1 31.08 30 GLN B CA 1
ATOM 3866 C C . GLN B 1 30 ? -28.672 19.656 3.834 1 31.08 30 GLN B C 1
ATOM 3868 O O . GLN B 1 30 ? -27.812 19.312 4.656 1 31.08 30 GLN B O 1
ATOM 3873 N N . ASN B 1 31 ? -29.328 20.844 4.066 1 32.47 31 ASN B N 1
ATOM 3874 C CA . ASN B 1 31 ? -29.125 21.688 5.246 1 32.47 31 ASN B CA 1
ATOM 3875 C C . ASN B 1 31 ? -29.547 20.953 6.523 1 32.47 31 ASN B C 1
ATOM 3877 O O . ASN B 1 31 ? -29.156 21.359 7.621 1 32.47 31 ASN B O 1
ATOM 3881 N N . ASN B 1 32 ? -30.469 19.984 6.523 1 34.81 32 ASN B N 1
ATOM 3882 C CA . ASN B 1 32 ? -31.188 19.578 7.723 1 34.81 32 ASN B CA 1
ATOM 3883 C C . ASN B 1 32 ? -30.406 18.562 8.539 1 34.81 32 ASN B C 1
ATOM 3885 O O . ASN B 1 32 ? -30.641 18.406 9.742 1 34.81 32 ASN B O 1
ATOM 3889 N N . LEU B 1 33 ? -29.609 17.766 7.918 1 33.03 33 LEU B N 1
ATOM 3890 C CA . LEU B 1 33 ? -29.234 16.547 8.625 1 33.03 33 LEU B CA 1
ATOM 3891 C C . LEU B 1 33 ? -28.109 16.828 9.625 1 33.03 33 LEU B C 1
ATOM 3893 O O . LEU B 1 33 ? -28.109 16.281 10.727 1 33.03 33 LEU B O 1
ATOM 3897 N N . SER B 1 34 ? -27.094 17.609 9.258 1 35.75 34 SER B N 1
ATOM 3898 C CA . SER B 1 34 ? -26.016 17.859 10.211 1 35.75 34 SER B CA 1
ATOM 3899 C C . SER B 1 34 ? -26.562 18.438 11.516 1 35.75 34 SER B C 1
ATOM 3901 O O . SER B 1 34 ? -26.094 18.078 12.602 1 35.75 34 SER B O 1
ATOM 3903 N N . SER B 1 35 ? -27.641 19.328 11.406 1 38.44 35 SER B N 1
ATOM 3904 C CA . SER B 1 35 ? -28.297 19.938 12.562 1 38.44 35 SER B CA 1
ATOM 3905 C C . SER B 1 35 ? -29.031 18.891 13.398 1 38.44 35 SER B C 1
ATOM 3907 O O . SER B 1 35 ? -29.125 19.016 14.617 1 38.44 35 SER B O 1
ATOM 3909 N N . LYS B 1 36 ? -29.547 17.906 12.758 1 39.53 36 LYS B N 1
ATOM 3910 C CA . LYS B 1 36 ? -30.375 16.922 13.438 1 39.53 36 LYS B CA 1
ATOM 3911 C C . LYS B 1 36 ? -29.531 15.961 14.273 1 39.53 36 LYS B C 1
ATOM 3913 O O . LYS B 1 36 ? -29.953 15.516 15.344 1 39.53 36 LYS B O 1
ATOM 3918 N N . LEU B 1 37 ? -28.375 15.531 13.758 1 39.56 37 LEU B N 1
ATOM 3919 C CA . LEU B 1 37 ? -27.531 14.633 14.531 1 39.56 37 LEU B CA 1
ATOM 3920 C C . LEU B 1 37 ? -27.078 15.289 15.828 1 39.56 37 LEU B C 1
ATOM 3922 O O . LEU B 1 37 ? -27.094 14.656 16.891 1 39.56 37 LEU B O 1
ATOM 3926 N N . SER B 1 38 ? -26.594 16.578 15.797 1 40.38 38 SER B N 1
ATOM 3927 C CA . SER B 1 38 ? -26.172 17.312 16.984 1 40.38 38 SER B CA 1
ATOM 3928 C C . SER B 1 38 ? -27.312 17.469 17.984 1 40.38 38 SER B C 1
ATOM 3930 O O . SER B 1 38 ? -27.109 17.328 19.188 1 40.38 38 SER B O 1
ATOM 3932 N N . LEU B 1 39 ? -28.5 17.688 17.562 1 39.97 39 LEU B N 1
ATOM 3933 C CA . LEU B 1 39 ? -29.641 17.922 18.422 1 39.97 39 LEU B CA 1
ATOM 3934 C C . LEU B 1 39 ? -30.031 16.641 19.172 1 39.97 39 LEU B C 1
ATOM 3936 O O . LEU B 1 39 ? -30.375 16.703 20.359 1 39.97 39 LEU B O 1
ATOM 3940 N N . LYS B 1 40 ? -30 15.617 18.547 1 43.5 40 LYS B N 1
ATOM 3941 C CA . LYS B 1 40 ? -30.453 14.383 19.188 1 43.5 40 LYS B CA 1
ATOM 3942 C C . LYS B 1 40 ? -29.422 13.875 20.203 1 43.5 40 LYS B C 1
ATOM 3944 O O . LYS B 1 40 ? -29.797 13.352 21.25 1 43.5 40 LYS B O 1
ATOM 3949 N N . LEU B 1 41 ? -28.125 14.031 19.906 1 41.28 41 LEU B N 1
ATOM 3950 C CA . LEU B 1 41 ? -27.094 13.57 20.844 1 41.28 41 LEU B CA 1
ATOM 3951 C C . LEU B 1 41 ? -27.016 14.477 22.062 1 41.28 41 LEU B C 1
ATOM 3953 O O . LEU B 1 41 ? -26.734 14.016 23.172 1 41.28 41 LEU B O 1
ATOM 3957 N N . THR B 1 42 ? -27.266 15.82 22.062 1 37.44 42 THR B N 1
ATOM 3958 C CA . THR B 1 42 ? -27.219 16.75 23.188 1 37.44 42 THR B CA 1
ATOM 3959 C C . THR B 1 42 ? -28.312 16.438 24.203 1 37.44 42 THR B C 1
ATOM 3961 O O . THR B 1 42 ? -28.219 16.844 25.359 1 37.44 42 THR B O 1
ATOM 3964 N N . ALA B 1 43 ? -29.469 15.992 23.922 1 37.69 43 ALA B N 1
ATOM 3965 C CA . ALA B 1 43 ? -30.531 15.852 24.906 1 37.69 43 ALA B CA 1
ATOM 3966 C C . ALA B 1 43 ? -30.188 14.781 25.938 1 37.69 43 ALA B C 1
ATOM 3968 O O . ALA B 1 43 ? -30.875 14.648 26.953 1 37.69 43 ALA B O 1
ATOM 3969 N N . LYS B 1 44 ? -29.531 13.734 25.609 1 40.72 44 LYS B N 1
ATOM 3970 C CA . LYS B 1 44 ? -29.484 12.609 26.547 1 40.72 44 LYS B CA 1
ATOM 3971 C C . LYS B 1 44 ? -28.203 12.656 27.391 1 40.72 44 LYS B C 1
ATOM 3973 O O . LYS B 1 44 ? -27.828 11.648 28 1 40.72 44 LYS B O 1
ATOM 3978 N N . LEU B 1 45 ? -27.453 13.773 27.375 1 32.59 45 LEU B N 1
ATOM 3979 C CA . LEU B 1 45 ? -26.234 13.766 28.203 1 32.59 45 LEU B CA 1
ATOM 3980 C C . LEU B 1 45 ? -26.594 13.711 29.688 1 32.59 45 LEU B C 1
ATOM 3982 O O . LEU B 1 45 ? -27.109 14.68 30.234 1 32.59 45 LEU B O 1
ATOM 3986 N N . PRO B 1 46 ? -26.891 12.609 30.359 1 29.62 46 PRO B N 1
ATOM 3987 C CA . PRO B 1 46 ? -26.984 12.664 31.812 1 29.62 46 PRO B CA 1
ATOM 3988 C C . PRO B 1 46 ? -25.641 12.977 32.469 1 29.62 46 PRO B C 1
ATOM 3990 O O . PRO B 1 46 ? -24.578 12.758 31.875 1 29.62 46 PRO B O 1
ATOM 3993 N N . SER B 1 47 ? -25.609 13.719 33.656 1 22.86 47 SER B N 1
ATOM 3994 C CA . SER B 1 47 ? -24.516 14.25 34.438 1 22.86 47 SER B CA 1
ATOM 3995 C C . SER B 1 47 ? -23.578 13.133 34.906 1 22.86 47 SER B C 1
ATOM 3997 O O . SER B 1 47 ? -22.406 13.375 35.188 1 22.86 47 SER B O 1
ATOM 3999 N N . LYS B 1 48 ? -24.031 12.133 35.75 1 30.28 48 LYS B N 1
ATOM 4000 C CA . LYS B 1 48 ? -23.125 11.461 36.656 1 30.28 48 LYS B CA 1
ATOM 4001 C C . LYS B 1 48 ? -22.188 10.516 35.938 1 30.28 48 LYS B C 1
ATOM 4003 O O . LYS B 1 48 ? -22.641 9.594 35.25 1 30.28 48 LYS B O 1
ATOM 4008 N N . MET B 1 49 ? -20.875 10.953 35.656 1 26.14 49 MET B N 1
ATOM 4009 C CA . MET B 1 49 ? -19.812 10.203 35 1 26.14 49 MET B CA 1
ATOM 4010 C C . MET B 1 49 ? -19.453 8.945 35.781 1 26.14 49 MET B C 1
ATOM 4012 O O . MET B 1 49 ? -18.953 9.023 36.906 1 26.14 49 MET B O 1
ATOM 4016 N N . PRO B 1 50 ? -20.203 7.883 35.812 1 26.14 50 PRO B N 1
ATOM 4017 C CA . PRO B 1 50 ? -19.641 6.828 36.656 1 26.14 50 PRO B CA 1
ATOM 4018 C C . PRO B 1 50 ? -18.234 6.418 36.219 1 26.14 50 PRO B C 1
ATOM 4020 O O . PRO B 1 50 ? -17.844 6.672 35.062 1 26.14 50 PRO B O 1
ATOM 4023 N N . SER B 1 51 ? -17.312 6.051 37.156 1 25.17 51 SER B N 1
ATOM 4024 C CA . SER B 1 51 ? -15.906 5.656 37.125 1 25.17 51 SER B CA 1
ATOM 4025 C C . SER B 1 51 ? -15.672 4.547 36.094 1 25.17 51 SER B C 1
ATOM 4027 O O . SER B 1 51 ? -16.469 3.611 36 1 25.17 51 SER B O 1
ATOM 4029 N N . PRO B 1 52 ? -14.867 4.852 35.094 1 25.88 52 PRO B N 1
ATOM 4030 C CA . PRO B 1 52 ? -14.594 3.986 33.938 1 25.88 52 PRO B CA 1
ATOM 4031 C C . PRO B 1 52 ? -14.086 2.605 34.344 1 25.88 52 PRO B C 1
ATOM 4033 O O . PRO B 1 52 ? -13.094 2.496 35.094 1 25.88 52 PRO B O 1
ATOM 4036 N N . THR B 1 53 ? -14.969 1.684 34.719 1 26.39 53 THR B N 1
ATOM 4037 C CA . THR B 1 53 ? -14.508 0.319 34.938 1 26.39 53 THR B CA 1
ATOM 4038 C C . THR B 1 53 ? -13.664 -0.173 33.781 1 26.39 53 THR B C 1
ATOM 4040 O O . THR B 1 53 ? -13.984 0.096 32.625 1 26.39 53 THR B O 1
ATOM 4043 N N . HIS B 1 54 ? -12.367 -0.36 33.969 1 25.59 54 HIS B N 1
ATOM 4044 C CA . HIS B 1 54 ? -11.289 -0.904 33.156 1 25.59 54 HIS B CA 1
ATOM 4045 C C . HIS B 1 54 ? -11.742 -2.158 32.406 1 25.59 54 HIS B C 1
ATOM 4047 O O . HIS B 1 54 ? -12.047 -3.178 33.031 1 25.59 54 HIS B O 1
ATOM 4053 N N . HIS B 1 55 ? -12.625 -2.033 31.5 1 25.92 55 HIS B N 1
ATOM 4054 C CA . HIS B 1 55 ? -12.938 -3.266 30.781 1 25.92 55 HIS B CA 1
ATOM 4055 C C . HIS B 1 55 ? -11.688 -3.859 30.141 1 25.92 55 HIS B C 1
ATOM 4057 O O . HIS B 1 55 ? -10.852 -3.127 29.609 1 25.92 55 HIS B O 1
ATOM 4063 N N . PRO B 1 56 ? -11.219 -5.004 30.547 1 24.64 56 PRO B N 1
ATOM 4064 C CA . PRO B 1 56 ? -10.055 -5.738 30.047 1 24.64 56 PRO B CA 1
ATOM 4065 C C . PRO B 1 56 ? -10.016 -5.824 28.516 1 24.64 56 PRO B C 1
ATOM 4067 O O . PRO B 1 56 ? -11.062 -5.77 27.875 1 24.64 56 PRO B O 1
ATOM 4070 N N . HIS B 1 57 ? -8.984 -5.336 27.953 1 25.52 57 HIS B N 1
ATOM 4071 C CA . HIS B 1 57 ? -8.555 -5.332 26.562 1 25.52 57 HIS B CA 1
ATOM 4072 C C . HIS B 1 57 ? -8.742 -6.703 25.922 1 25.52 57 HIS B C 1
ATOM 4074 O O . HIS B 1 57 ? -7.852 -7.555 26 1 25.52 57 HIS B O 1
ATOM 4080 N N . THR B 1 58 ? -9.891 -7.371 26.094 1 25.5 58 THR B N 1
ATOM 4081 C CA . THR B 1 58 ? -9.969 -8.609 25.328 1 25.5 58 THR B CA 1
ATOM 4082 C C . THR B 1 58 ? -9.797 -8.336 23.844 1 25.5 58 THR B C 1
ATOM 4084 O O . THR B 1 58 ? -10.492 -7.488 23.266 1 25.5 58 THR B O 1
ATOM 4087 N N . THR B 1 59 ? -8.664 -8.445 23.328 1 28.28 59 THR B N 1
ATOM 4088 C CA . THR B 1 59 ? -8.484 -8.508 21.891 1 28.28 59 THR B CA 1
ATOM 4089 C C . THR B 1 59 ? -9.648 -9.242 21.234 1 28.28 59 THR B C 1
ATOM 4091 O O . THR B 1 59 ? -9.805 -10.453 21.391 1 28.28 59 THR B O 1
ATOM 4094 N N . ALA B 1 60 ? -10.75 -8.703 21.188 1 29.17 60 ALA B N 1
ATOM 4095 C CA . ALA B 1 60 ? -11.977 -9.297 20.656 1 29.17 60 ALA B CA 1
ATOM 4096 C C . ALA B 1 60 ? -11.734 -9.891 19.266 1 29.17 60 ALA B C 1
ATOM 4098 O O . ALA B 1 60 ? -11.586 -9.164 18.297 1 29.17 60 ALA B O 1
ATOM 4099 N N . GLY B 1 61 ? -10.969 -10.977 19.203 1 31.59 61 GLY B N 1
ATOM 4100 C CA . GLY B 1 61 ? -11.031 -11.766 17.984 1 31.59 61 GLY B CA 1
ATOM 4101 C C . GLY B 1 61 ? -12.445 -11.984 17.484 1 31.59 61 GLY B C 1
ATOM 4102 O O . GLY B 1 61 ? -13.406 -11.812 18.219 1 31.59 61 GLY B O 1
ATOM 4103 N N . LEU B 1 62 ? -12.711 -11.773 16.203 1 35.81 62 LEU B N 1
ATOM 4104 C CA . LEU B 1 62 ? -14.031 -12.125 15.688 1 35.81 62 LEU B CA 1
ATOM 4105 C C . LEU B 1 62 ? -14.602 -13.328 16.438 1 35.81 62 LEU B C 1
ATOM 4107 O O . LEU B 1 62 ? -13.867 -14.266 16.75 1 35.81 62 LEU B O 1
ATOM 4111 N N . PRO B 1 63 ? -15.656 -13.188 17.234 1 34.28 63 PRO B N 1
ATOM 4112 C CA . PRO B 1 63 ? -16.203 -14.406 17.844 1 34.28 63 PRO B CA 1
ATOM 4113 C C . PRO B 1 63 ? -16.219 -15.594 16.875 1 34.28 63 PRO B C 1
ATOM 4115 O O . PRO B 1 63 ? -16.359 -15.406 15.672 1 34.28 63 PRO B O 1
ATOM 4118 N N . SER B 1 64 ? -15.625 -16.703 17.172 1 37.06 64 SER B N 1
ATOM 4119 C CA . SER B 1 64 ? -15.586 -18 16.5 1 37.06 64 SER B CA 1
ATOM 4120 C C . SER B 1 64 ? -16.922 -18.328 15.859 1 37.06 64 SER B C 1
ATOM 4122 O O . SER B 1 64 ? -16.984 -19.078 14.883 1 37.06 64 SER B O 1
ATOM 4124 N N . SER B 1 65 ? -18.062 -18.031 16.5 1 39.16 65 SER B N 1
ATOM 4125 C CA . SER B 1 65 ? -19.297 -18.672 16.094 1 39.16 65 SER B CA 1
ATOM 4126 C C . SER B 1 65 ? -19.984 -17.891 14.984 1 39.16 65 SER B C 1
ATOM 4128 O O . SER B 1 65 ? -21.156 -18.141 14.672 1 39.16 65 SER B O 1
ATOM 4130 N N . MET B 1 66 ? -19.562 -16.719 14.703 1 45.03 66 MET B N 1
ATOM 4131 C CA . MET B 1 66 ? -20.391 -16.031 13.711 1 45.03 66 MET B CA 1
ATOM 4132 C C . MET B 1 66 ? -20.25 -16.688 12.336 1 45.03 66 MET B C 1
ATOM 4134 O O . MET B 1 66 ? -19.156 -17.078 11.945 1 45.03 66 MET B O 1
ATOM 4138 N N . PRO B 1 67 ? -21.375 -17.156 11.758 1 52.31 67 PRO B N 1
ATOM 4139 C CA . PRO B 1 67 ? -21.312 -17.672 10.383 1 52.31 67 PRO B CA 1
ATOM 4140 C C . PRO B 1 67 ? -20.375 -16.844 9.5 1 52.31 67 PRO B C 1
ATOM 4142 O O . PRO B 1 67 ? -20.219 -15.633 9.727 1 52.31 67 PRO B O 1
ATOM 4145 N N . LEU B 1 68 ? -19.578 -17.453 8.844 1 61.53 68 LEU B N 1
ATOM 4146 C CA . LEU B 1 68 ? -18.672 -16.797 7.91 1 61.53 68 LEU B CA 1
ATOM 4147 C C . LEU B 1 68 ? -19.391 -15.727 7.098 1 61.53 68 LEU B C 1
ATOM 4149 O O . LEU B 1 68 ? -20.5 -15.961 6.613 1 61.53 68 LEU B O 1
ATOM 4153 N N . PRO B 1 69 ? -18.938 -14.469 7.16 1 73.06 69 PRO B N 1
ATOM 4154 C CA . PRO B 1 69 ? -19.594 -13.375 6.438 1 73.06 69 PRO B CA 1
ATOM 4155 C C . PRO B 1 69 ? -19.812 -13.695 4.961 1 73.06 69 PRO B C 1
ATOM 4157 O O . PRO B 1 69 ? -18.969 -14.328 4.332 1 73.06 69 PRO B O 1
ATOM 4160 N N . ARG B 1 70 ? -21.094 -13.5 4.449 1 89.12 70 ARG B N 1
ATOM 4161 C CA . ARG B 1 70 ? -21.438 -13.703 3.045 1 89.12 70 ARG B CA 1
ATOM 4162 C C . ARG B 1 70 ? -20.906 -12.57 2.178 1 89.12 70 ARG B C 1
ATOM 4164 O O . ARG B 1 70 ? -21.109 -11.391 2.492 1 89.12 70 ARG B O 1
ATOM 4171 N N . PRO B 1 71 ? -20.234 -12.93 1.17 1 95.75 71 PRO B N 1
ATOM 4172 C CA . PRO B 1 71 ? -19.734 -11.898 0.266 1 95.75 71 PRO B CA 1
ATOM 4173 C C . PRO B 1 71 ? -20.844 -11.102 -0.408 1 95.75 71 PRO B C 1
ATOM 4175 O O . PRO B 1 71 ? -21.984 -11.57 -0.488 1 95.75 71 PRO B O 1
ATOM 4178 N N . ILE B 1 72 ? -20.547 -9.914 -0.821 1 97.06 72 ILE B N 1
ATOM 4179 C CA . ILE B 1 72 ? -21.453 -9.078 -1.59 1 97.06 72 ILE B CA 1
ATOM 4180 C C . ILE B 1 72 ? -21.688 -9.703 -2.965 1 97.06 72 ILE B C 1
ATOM 4182 O O . ILE B 1 72 ? -20.734 -10.047 -3.668 1 97.06 72 ILE B O 1
ATOM 4186 N N . THR B 1 73 ? -22.953 -9.805 -3.385 1 95.56 73 THR B N 1
ATOM 4187 C CA . THR B 1 73 ? -23.25 -10.453 -4.656 1 95.56 73 THR B CA 1
ATOM 4188 C C . THR B 1 73 ? -23.797 -9.453 -5.668 1 95.56 73 THR B C 1
ATOM 4190 O O . THR B 1 73 ? -23.766 -9.703 -6.875 1 95.56 73 THR B O 1
ATOM 4193 N N . ASP B 1 74 ? -24.359 -8.305 -5.168 1 94.88 74 ASP B N 1
ATOM 4194 C CA . ASP B 1 74 ? -24.812 -7.262 -6.082 1 94.88 74 ASP B CA 1
ATOM 4195 C C . ASP B 1 74 ? -23.641 -6.645 -6.836 1 94.88 74 ASP B C 1
ATOM 4197 O O . ASP B 1 74 ? -22.688 -6.164 -6.223 1 94.88 74 ASP B O 1
ATOM 4201 N N . PRO B 1 75 ? -23.672 -6.602 -8.172 1 93.5 75 PRO B N 1
ATOM 4202 C CA . PRO B 1 75 ? -22.531 -6.141 -8.961 1 93.5 75 PRO B CA 1
ATOM 4203 C C . PRO B 1 75 ? -22.156 -4.688 -8.672 1 93.5 75 PRO B C 1
ATOM 4205 O O . PRO B 1 75 ? -20.984 -4.336 -8.656 1 93.5 75 PRO B O 1
ATOM 4208 N N . THR B 1 76 ? -23.156 -3.867 -8.477 1 94.56 76 THR B N 1
ATOM 4209 C CA . THR B 1 76 ? -22.891 -2.457 -8.219 1 94.56 76 THR B CA 1
ATOM 4210 C C . THR B 1 76 ? -22.219 -2.279 -6.859 1 94.56 76 THR B C 1
ATOM 4212 O O . THR B 1 76 ? -21.219 -1.569 -6.746 1 94.56 76 THR B O 1
ATOM 4215 N N . ASP B 1 77 ? -22.781 -2.947 -5.852 1 96.56 77 ASP B N 1
ATOM 4216 C CA . ASP B 1 77 ? -22.172 -2.893 -4.523 1 96.56 77 ASP B CA 1
ATOM 4217 C C . ASP B 1 77 ? -20.766 -3.475 -4.531 1 96.56 77 ASP B C 1
ATOM 4219 O O . ASP B 1 77 ? -19.875 -2.959 -3.857 1 96.56 77 ASP B O 1
ATOM 4223 N N . ALA B 1 78 ? -20.609 -4.523 -5.293 1 96.5 78 ALA B N 1
ATOM 4224 C CA . ALA B 1 78 ? -19.312 -5.172 -5.391 1 96.5 78 ALA B CA 1
ATOM 4225 C C . ALA B 1 78 ? -18.281 -4.227 -6 1 96.5 78 ALA B C 1
ATOM 4227 O O . ALA B 1 78 ? -17.125 -4.184 -5.547 1 96.5 78 ALA B O 1
ATOM 4228 N N . PHE B 1 79 ? -18.688 -3.479 -6.953 1 94.75 79 PHE B N 1
ATOM 4229 C CA . PHE B 1 79 ? -17.812 -2.518 -7.617 1 94.75 79 PHE B CA 1
ATOM 4230 C C . PHE B 1 79 ? -17.359 -1.434 -6.641 1 94.75 79 PHE B C 1
ATOM 4232 O O . PHE B 1 79 ? -16.172 -1.164 -6.512 1 94.75 79 PHE B O 1
ATOM 4239 N N . TYR B 1 80 ? -18.281 -0.873 -5.988 1 96.38 80 TYR B N 1
ATOM 4240 C CA . TYR B 1 80 ? -17.953 0.222 -5.082 1 96.38 80 TYR B CA 1
ATOM 4241 C C . TYR B 1 80 ? -17.156 -0.283 -3.887 1 96.38 80 TYR B C 1
ATOM 4243 O O . TYR B 1 80 ? -16.297 0.425 -3.365 1 96.38 80 TYR B O 1
ATOM 4251 N N . MET B 1 81 ? -17.484 -1.526 -3.438 1 97.25 81 MET B N 1
ATOM 4252 C CA . MET B 1 81 ? -16.688 -2.08 -2.342 1 97.25 81 MET B CA 1
ATOM 4253 C C . MET B 1 81 ? -15.242 -2.311 -2.773 1 97.25 81 MET B C 1
ATOM 4255 O O . MET B 1 81 ? -14.32 -2.137 -1.978 1 97.25 81 MET B O 1
ATOM 4259 N N . SER B 1 82 ? -15.062 -2.705 -4.016 1 95.06 82 SER B N 1
ATOM 4260 C CA . SER B 1 82 ? -13.711 -2.85 -4.535 1 95.06 82 SER B CA 1
ATOM 4261 C C . SER B 1 82 ? -12.984 -1.506 -4.578 1 95.06 82 SER B C 1
ATOM 4263 O O . SER B 1 82 ? -11.789 -1.428 -4.285 1 95.06 82 SER B O 1
ATOM 4265 N N . ARG B 1 83 ? -13.68 -0.474 -4.918 1 94.06 83 ARG B N 1
ATOM 4266 C CA . ARG B 1 83 ? -13.109 0.87 -4.922 1 94.06 83 ARG B CA 1
ATOM 4267 C C . ARG B 1 83 ? -12.781 1.33 -3.504 1 94.06 83 ARG B C 1
ATOM 4269 O O . ARG B 1 83 ? -11.766 1.985 -3.279 1 94.06 83 ARG B O 1
ATOM 4276 N N . TYR B 1 84 ? -13.719 1 -2.598 1 96.75 84 TYR B N 1
ATOM 4277 C CA . TYR B 1 84 ? -13.422 1.289 -1.199 1 96.75 84 TYR B CA 1
ATOM 4278 C C . TYR B 1 84 ? -12.086 0.681 -0.786 1 96.75 84 TYR B C 1
ATOM 4280 O O . TYR B 1 84 ? -11.25 1.358 -0.187 1 96.75 84 TYR B O 1
ATOM 4288 N N . ALA B 1 85 ? -11.883 -0.586 -1.081 1 95.12 85 ALA B N 1
ATOM 4289 C CA . ALA B 1 85 ? -10.688 -1.319 -0.681 1 95.12 85 ALA B CA 1
ATOM 4290 C C . ALA B 1 85 ? -9.438 -0.708 -1.304 1 95.12 85 ALA B C 1
ATOM 4292 O O . ALA B 1 85 ? -8.367 -0.702 -0.688 1 95.12 85 ALA B O 1
ATOM 4293 N N . GLU B 1 86 ? -9.609 -0.183 -2.439 1 91.69 86 GLU B N 1
ATOM 4294 C CA . GLU B 1 86 ? -8.461 0.329 -3.184 1 91.69 86 GLU B CA 1
ATOM 4295 C C . GLU B 1 86 ? -8.125 1.756 -2.76 1 91.69 86 GLU B C 1
ATOM 4297 O O . GLU B 1 86 ? -6.949 2.115 -2.66 1 91.69 86 GLU B O 1
ATOM 4302 N N . PHE B 1 87 ? -9.18 2.588 -2.441 1 91.06 87 PHE B N 1
ATOM 4303 C CA . PHE B 1 87 ? -8.898 4.016 -2.369 1 91.06 87 PHE B CA 1
ATOM 4304 C C . PHE B 1 87 ? -9.227 4.562 -0.985 1 91.06 87 PHE B C 1
ATOM 4306 O O . PHE B 1 87 ? -8.516 5.434 -0.472 1 91.06 87 PHE B O 1
ATOM 4313 N N . ILE B 1 88 ? -10.281 4.023 -0.378 1 95.62 88 ILE B N 1
ATOM 4314 C CA . ILE B 1 88 ? -10.781 4.664 0.832 1 95.62 88 ILE B CA 1
ATOM 4315 C C . ILE B 1 88 ? -10.078 4.074 2.057 1 95.62 88 ILE B C 1
ATOM 4317 O O . ILE B 1 88 ? -9.562 4.812 2.896 1 95.62 88 ILE B O 1
ATOM 4321 N N . GLY B 1 89 ? -10.031 2.756 2.121 1 96.06 89 GLY B N 1
ATOM 4322 C CA . GLY B 1 89 ? -9.414 2.088 3.256 1 96.06 89 GLY B CA 1
ATOM 4323 C C . GLY B 1 89 ? -8.008 2.576 3.539 1 96.06 89 GLY B C 1
ATOM 4324 O O . GLY B 1 89 ? -7.723 3.057 4.637 1 96.06 89 GLY B O 1
ATOM 4325 N N . PRO B 1 90 ? -7.172 2.572 2.52 1 93.12 90 PRO B N 1
ATOM 4326 C CA . PRO B 1 90 ? -5.785 2.998 2.719 1 93.12 90 PRO B CA 1
ATOM 4327 C C . PRO B 1 90 ? -5.668 4.465 3.129 1 93.12 90 PRO B C 1
ATOM 4329 O O . PRO B 1 90 ? -4.762 4.828 3.883 1 93.12 90 PRO B O 1
ATOM 4332 N N . ARG B 1 91 ? -6.543 5.289 2.68 1 93.75 91 ARG B N 1
ATOM 4333 C CA . ARG B 1 91 ? -6.52 6.703 3.047 1 93.75 91 ARG B CA 1
ATOM 4334 C C . ARG B 1 91 ? -6.812 6.887 4.531 1 93.75 91 ARG B C 1
ATOM 4336 O O . ARG B 1 91 ? -6.184 7.711 5.199 1 93.75 91 ARG B O 1
ATOM 4343 N N . PHE B 1 92 ? -7.758 6.113 4.984 1 97.06 92 PHE B N 1
ATOM 4344 C CA . PHE B 1 92 ? -8.117 6.211 6.398 1 97.06 92 PHE B CA 1
ATOM 4345 C C . PHE B 1 92 ? -7.012 5.629 7.273 1 97.06 92 PHE B C 1
ATOM 4347 O O . PHE B 1 92 ? -6.812 6.07 8.406 1 97.06 92 PHE B O 1
ATOM 4354 N N . ASP B 1 93 ? -6.25 4.742 6.695 1 95.88 93 ASP B N 1
ATOM 4355 C CA . ASP B 1 93 ? -5.176 4.086 7.43 1 95.88 93 ASP B CA 1
ATOM 4356 C C . ASP B 1 93 ? -3.844 4.805 7.215 1 95.88 93 ASP B C 1
ATOM 4358 O O . ASP B 1 93 ? -2.777 4.203 7.355 1 95.88 93 ASP B O 1
ATOM 4362 N N . LEU B 1 94 ? -3.861 6.039 6.891 1 96.06 94 LEU B N 1
ATOM 4363 C CA . LEU B 1 94 ? -2.658 6.789 6.547 1 96.06 94 LEU B CA 1
ATOM 4364 C C . LEU B 1 94 ? -1.549 6.535 7.562 1 96.06 94 LEU B C 1
ATOM 4366 O O . LEU B 1 94 ? -0.41 6.25 7.188 1 96.06 94 LEU B O 1
ATOM 4370 N N . PHE B 1 95 ? -1.836 6.555 8.859 1 96.19 95 PHE B N 1
ATOM 4371 C CA . PHE B 1 95 ? -0.806 6.398 9.875 1 96.19 95 PHE B CA 1
ATOM 4372 C C . PHE B 1 95 ? -0.979 5.086 10.625 1 96.19 95 PHE B C 1
ATOM 4374 O O . PHE B 1 95 ? -0.502 4.941 11.758 1 96.19 95 PHE B O 1
ATOM 4381 N N . ASP B 1 96 ? -1.699 4.207 10.062 1 89.19 96 ASP B N 1
ATOM 4382 C CA . ASP B 1 96 ? -1.854 2.867 10.617 1 89.19 96 ASP B CA 1
ATOM 4383 C C . ASP B 1 96 ? -1.23 1.816 9.703 1 89.19 96 ASP B C 1
ATOM 4385 O O . ASP B 1 96 ? -1.916 1.235 8.859 1 89.19 96 ASP B O 1
ATOM 4389 N N . ASP B 1 97 ? -0.038 1.537 9.898 1 78.31 97 ASP B N 1
ATOM 4390 C CA . ASP B 1 97 ? 0.648 0.567 9.047 1 78.31 97 ASP B CA 1
ATOM 4391 C C . ASP B 1 97 ? 0.669 -0.813 9.703 1 78.31 97 ASP B C 1
ATOM 4393 O O . ASP B 1 97 ? 1.287 -1.743 9.18 1 78.31 97 ASP B O 1
ATOM 4397 N N . GLY B 1 98 ? 0.055 -0.935 10.797 1 82.38 98 GLY B N 1
ATOM 4398 C CA . GLY B 1 98 ? 0.032 -2.205 11.5 1 82.38 98 GLY B CA 1
ATOM 4399 C C . GLY B 1 98 ? -1.251 -2.984 11.289 1 82.38 98 GLY B C 1
ATOM 4400 O O . GLY B 1 98 ? -1.342 -3.797 10.359 1 82.38 98 GLY B O 1
ATOM 4401 N N . ALA B 1 99 ? -2.207 -2.586 11.969 1 84.25 99 ALA B N 1
ATOM 4402 C CA . ALA B 1 99 ? -3.469 -3.32 11.93 1 84.25 99 ALA B CA 1
ATOM 4403 C C . ALA B 1 99 ? -4.258 -3 10.664 1 84.25 99 ALA B C 1
ATOM 4405 O O . ALA B 1 99 ? -4.961 -3.861 10.133 1 84.25 99 ALA B O 1
ATOM 4406 N N . ARG B 1 100 ? -4.117 -1.733 10.172 1 92.25 100 ARG B N 1
ATOM 4407 C CA . ARG B 1 100 ? -4.84 -1.286 8.984 1 92.25 100 ARG B CA 1
ATOM 4408 C C . ARG B 1 100 ? -6.324 -1.608 9.094 1 92.25 100 ARG B C 1
ATOM 4410 O O . ARG B 1 100 ? -6.891 -2.256 8.211 1 92.25 100 ARG B O 1
ATOM 4417 N N . TYR B 1 101 ? -6.977 -1.091 10.078 1 96.38 101 TYR B N 1
ATOM 4418 C CA . TYR B 1 101 ? -8.352 -1.418 10.43 1 96.38 101 TYR B CA 1
ATOM 4419 C C . TYR B 1 101 ? -9.305 -1.097 9.289 1 96.38 101 TYR B C 1
ATOM 4421 O O . TYR B 1 101 ? -10.188 -1.895 8.961 1 96.38 101 TYR B O 1
ATOM 4429 N N . PHE B 1 102 ? -9.141 -0.038 8.633 1 97.56 102 PHE B N 1
ATOM 4430 C CA . PHE B 1 102 ? -10.094 0.381 7.609 1 97.56 102 PHE B CA 1
ATOM 4431 C C . PHE B 1 102 ? -9.867 -0.383 6.312 1 97.56 102 PHE B C 1
ATOM 4433 O O . PHE B 1 102 ? -10.781 -0.521 5.496 1 97.56 102 PHE B O 1
ATOM 4440 N N . SER B 1 103 ? -8.664 -0.919 6.152 1 95.06 103 SER B N 1
ATOM 4441 C CA . SER B 1 103 ? -8.367 -1.682 4.941 1 95.06 103 SER B CA 1
ATOM 4442 C C . SER B 1 103 ? -8.734 -3.152 5.113 1 95.06 103 SER B C 1
ATOM 4444 O O . SER B 1 103 ? -9.016 -3.848 4.133 1 95.06 103 SER B O 1
ATOM 4446 N N . ILE B 1 104 ? -8.719 -3.564 6.367 1 93.69 104 ILE B N 1
ATOM 4447 C CA . ILE B 1 104 ? -8.867 -5.004 6.555 1 93.69 104 ILE B CA 1
ATOM 4448 C C . ILE B 1 104 ? -10.133 -5.289 7.363 1 93.69 104 ILE B C 1
ATOM 4450 O O . ILE B 1 104 ? -11.078 -5.891 6.855 1 93.69 104 ILE B O 1
ATOM 4454 N N . GLU B 1 105 ? -10.289 -4.727 8.484 1 95 105 GLU B N 1
ATOM 4455 C CA . GLU B 1 105 ? -11.359 -5.094 9.406 1 95 105 GLU B CA 1
ATOM 4456 C C . GLU B 1 105 ? -12.695 -4.484 8.977 1 95 105 GLU B C 1
ATOM 4458 O O . GLU B 1 105 ? -13.734 -5.145 9.023 1 95 105 GLU B O 1
ATOM 4463 N N . VAL B 1 106 ? -12.68 -3.258 8.594 1 97.69 106 VAL B N 1
ATOM 4464 C CA . VAL B 1 106 ? -13.906 -2.518 8.305 1 97.69 106 VAL B CA 1
ATOM 4465 C C . VAL B 1 106 ? -14.633 -3.164 7.133 1 97.69 106 VAL B C 1
ATOM 4467 O O . VAL B 1 106 ? -15.836 -3.434 7.215 1 97.69 106 VAL B O 1
ATOM 4470 N N . PRO B 1 107 ? -13.93 -3.477 6.047 1 96.62 107 PRO B N 1
ATOM 4471 C CA . PRO B 1 107 ? -14.672 -4.105 4.957 1 96.62 107 PRO B CA 1
ATOM 4472 C C . PRO B 1 107 ? -15.227 -5.48 5.332 1 96.62 107 PRO B C 1
ATOM 4474 O O . PRO B 1 107 ? -16.297 -5.871 4.859 1 96.62 107 PRO B O 1
ATOM 4477 N N . LEU B 1 108 ? -14.555 -6.207 6.176 1 95 108 LEU B N 1
ATOM 4478 C CA . LEU B 1 108 ? -15.055 -7.496 6.633 1 95 108 LEU B CA 1
ATOM 4479 C C . LEU B 1 108 ? -16.266 -7.32 7.543 1 95 108 LEU B C 1
ATOM 4481 O O . LEU B 1 108 ? -17.25 -8.062 7.426 1 95 108 LEU B O 1
ATOM 4485 N N . MET B 1 109 ? -16.188 -6.328 8.398 1 96 109 MET B N 1
ATOM 4486 C CA . MET B 1 109 ? -17.328 -6.012 9.266 1 96 109 MET B CA 1
ATOM 4487 C C . MET B 1 109 ? -18.531 -5.57 8.445 1 96 109 MET B C 1
ATOM 4489 O O . MET B 1 109 ? -19.672 -5.867 8.805 1 96 109 MET B O 1
ATOM 4493 N N . ALA B 1 110 ? -18.234 -4.895 7.367 1 97.06 110 ALA B N 1
ATOM 4494 C CA . ALA B 1 110 ? -19.281 -4.352 6.508 1 97.06 110 ALA B CA 1
ATOM 4495 C C . ALA B 1 110 ? -20.109 -5.469 5.871 1 97.06 110 ALA B C 1
ATOM 4497 O O . ALA B 1 110 ? -21.234 -5.246 5.43 1 97.06 110 ALA B O 1
ATOM 4498 N N . LEU B 1 111 ? -19.516 -6.637 5.805 1 96.12 111 LEU B N 1
ATOM 4499 C CA . LEU B 1 111 ? -20.25 -7.762 5.223 1 96.12 111 LEU B CA 1
ATOM 4500 C C . LEU B 1 111 ? -21.438 -8.156 6.098 1 96.12 111 LEU B C 1
ATOM 4502 O O . LEU B 1 111 ? -22.422 -8.711 5.605 1 96.12 111 LEU B O 1
ATOM 4506 N N . HIS B 1 112 ? -21.375 -7.848 7.469 1 93.94 112 HIS B N 1
ATOM 4507 C CA . HIS B 1 112 ? -22.469 -8.234 8.359 1 93.94 112 HIS B CA 1
ATOM 4508 C C . HIS B 1 112 ? -23.078 -7.02 9.039 1 93.94 112 HIS B C 1
ATOM 4510 O O . HIS B 1 112 ? -23.906 -7.164 9.945 1 93.94 112 HIS B O 1
ATOM 4516 N N . ASN B 1 113 ? -22.656 -5.859 8.734 1 95 113 ASN B N 1
ATOM 4517 C CA . ASN B 1 113 ? -23.188 -4.594 9.25 1 95 113 ASN B CA 1
ATOM 4518 C C . ASN B 1 113 ? -23.656 -3.684 8.117 1 95 113 ASN B C 1
ATOM 4520 O O . ASN B 1 113 ? -22.844 -3.033 7.461 1 95 113 ASN B O 1
ATOM 4524 N N . ARG B 1 114 ? -24.906 -3.605 7.961 1 95.25 114 ARG B N 1
ATOM 4525 C CA . ARG B 1 114 ? -25.484 -2.898 6.82 1 95.25 114 ARG B CA 1
ATOM 4526 C C . ARG B 1 114 ? -25.125 -1.415 6.863 1 95.25 114 ARG B C 1
ATOM 4528 O O . ARG B 1 114 ? -24.812 -0.818 5.828 1 95.25 114 ARG B O 1
ATOM 4535 N N . LEU B 1 115 ? -25.234 -0.755 8.031 1 96.44 115 LEU B N 1
ATOM 4536 C CA . LEU B 1 115 ? -24.875 0.655 8.148 1 96.44 115 LEU B CA 1
ATOM 4537 C C . LEU B 1 115 ? -23.453 0.897 7.688 1 96.44 115 LEU B C 1
ATOM 4539 O O . LEU B 1 115 ? -23.203 1.788 6.871 1 96.44 115 LEU B O 1
ATOM 4543 N N . LEU B 1 116 ? -22.562 0.1 8.227 1 97.88 116 LEU B N 1
ATOM 4544 C CA . LEU B 1 116 ? -21.156 0.239 7.871 1 97.88 116 LEU B CA 1
ATOM 4545 C C . LEU B 1 116 ? -20.938 -0.03 6.387 1 97.88 116 LEU B C 1
ATOM 4547 O O . LEU B 1 116 ? -20.141 0.652 5.738 1 97.88 116 LEU B O 1
ATOM 4551 N N . ARG B 1 117 ? -21.641 -1.029 5.836 1 97.94 117 ARG B N 1
ATOM 4552 C CA . ARG B 1 117 ? -21.531 -1.333 4.414 1 97.94 117 ARG B CA 1
ATOM 4553 C C . ARG B 1 117 ? -21.953 -0.134 3.568 1 97.94 117 ARG B C 1
ATOM 4555 O O . ARG B 1 117 ? -21.25 0.249 2.633 1 97.94 117 ARG B O 1
ATOM 4562 N N . LEU B 1 118 ? -23.062 0.448 3.902 1 98.06 118 LEU B N 1
ATOM 4563 C CA . LEU B 1 118 ? -23.578 1.591 3.158 1 98.06 118 LEU B CA 1
ATOM 4564 C C . LEU B 1 118 ? -22.641 2.781 3.262 1 98.06 118 LEU B C 1
ATOM 4566 O O . LEU B 1 118 ? -22.438 3.508 2.285 1 98.06 118 LEU B O 1
ATOM 4570 N N . ALA B 1 119 ? -22.062 2.992 4.422 1 98.31 119 ALA B N 1
ATOM 4571 C CA . ALA B 1 119 ? -21.094 4.078 4.602 1 98.31 119 ALA B CA 1
ATOM 4572 C C . ALA B 1 119 ? -19.859 3.871 3.732 1 98.31 119 ALA B C 1
ATOM 4574 O O . ALA B 1 119 ? -19.359 4.816 3.123 1 98.31 119 ALA B O 1
ATOM 4575 N N . CYS B 1 120 ? -19.391 2.6 3.684 1 98.5 120 CYS B N 1
ATOM 4576 C CA . CYS B 1 120 ? -18.266 2.266 2.822 1 98.5 120 CYS B CA 1
ATOM 4577 C C . CYS B 1 120 ? -18.594 2.541 1.359 1 98.5 120 CYS B C 1
ATOM 4579 O O . CYS B 1 120 ? -17.797 3.17 0.649 1 98.5 120 CYS B O 1
ATOM 4581 N N . LEU B 1 121 ? -19.734 2.092 0.942 1 98.25 121 LEU B N 1
ATOM 4582 C CA . LEU B 1 121 ? -20.156 2.248 -0.448 1 98.25 121 LEU B CA 1
ATOM 4583 C C . LEU B 1 121 ? -20.344 3.721 -0.792 1 98.25 121 LEU B C 1
ATOM 4585 O O . LEU B 1 121 ? -19.984 4.16 -1.885 1 98.25 121 LEU B O 1
ATOM 4589 N N . ALA B 1 122 ? -20.891 4.477 0.147 1 97.62 122 ALA B N 1
ATOM 4590 C CA . ALA B 1 122 ? -21.078 5.906 -0.064 1 97.62 122 ALA B CA 1
ATOM 4591 C C . ALA B 1 122 ? -19.734 6.617 -0.247 1 97.62 122 ALA B C 1
ATOM 4593 O O . ALA B 1 122 ? -19.578 7.441 -1.151 1 97.62 122 ALA B O 1
ATOM 4594 N N . ALA B 1 123 ? -18.797 6.301 0.561 1 96.81 123 ALA B N 1
ATOM 4595 C CA . ALA B 1 123 ? -17.469 6.926 0.482 1 96.81 123 ALA B CA 1
ATOM 4596 C C . ALA B 1 123 ? -16.797 6.602 -0.844 1 96.81 123 ALA B C 1
ATOM 4598 O O . ALA B 1 123 ? -16.156 7.465 -1.45 1 96.81 123 ALA B O 1
ATOM 4599 N N . ALA B 1 124 ? -16.922 5.352 -1.257 1 96.06 124 ALA B N 1
ATOM 4600 C CA . ALA B 1 124 ? -16.359 4.945 -2.537 1 96.06 124 ALA B CA 1
ATOM 4601 C C . ALA B 1 124 ? -17.047 5.648 -3.699 1 96.06 124 ALA B C 1
ATOM 4603 O O . ALA B 1 124 ? -16.391 6.07 -4.656 1 96.06 124 ALA B O 1
ATOM 4604 N N . ALA B 1 125 ? -18.359 5.758 -3.604 1 95.38 125 ALA B N 1
ATOM 4605 C CA . ALA B 1 125 ? -19.125 6.406 -4.66 1 95.38 125 ALA B CA 1
ATOM 4606 C C . ALA B 1 125 ? -18.75 7.883 -4.781 1 95.38 125 ALA B C 1
ATOM 4608 O O . ALA B 1 125 ? -18.641 8.406 -5.891 1 95.38 125 ALA B O 1
ATOM 4609 N N . VAL B 1 126 ? -18.578 8.547 -3.664 1 93.31 126 VAL B N 1
ATOM 4610 C CA . VAL B 1 126 ? -18.188 9.961 -3.678 1 93.31 126 VAL B CA 1
ATOM 4611 C C . VAL B 1 126 ? -16.812 10.117 -4.309 1 93.31 126 VAL B C 1
ATOM 4613 O O . VAL B 1 126 ? -16.578 11.031 -5.105 1 93.31 126 VAL B O 1
ATOM 4616 N N . GLN B 1 127 ? -15.914 9.258 -3.92 1 89.56 127 GLN B N 1
ATOM 4617 C CA . GLN B 1 127 ? -14.562 9.305 -4.465 1 89.56 127 GLN B CA 1
ATOM 4618 C C . GLN B 1 127 ? -14.578 9.148 -5.984 1 89.56 127 GLN B C 1
ATOM 4620 O O . GLN B 1 127 ? -13.859 9.859 -6.691 1 89.56 127 GLN B O 1
ATOM 4625 N N . LEU B 1 128 ? -15.344 8.234 -6.461 1 90.88 128 LEU B N 1
ATOM 4626 C CA . LEU B 1 128 ? -15.445 8.031 -7.902 1 90.88 128 LEU B CA 1
ATOM 4627 C C . LEU B 1 128 ? -16.062 9.25 -8.586 1 90.88 128 LEU B C 1
ATOM 4629 O O . LEU B 1 128 ? -15.609 9.656 -9.656 1 90.88 128 LEU B O 1
ATOM 4633 N N . SER B 1 129 ? -17.062 9.766 -7.957 1 88.94 129 SER B N 1
ATOM 4634 C CA . SER B 1 129 ? -17.719 10.938 -8.516 1 88.94 129 SER B CA 1
ATOM 4635 C C . SER B 1 129 ? -16.766 12.117 -8.617 1 88.94 129 SER B C 1
ATOM 4637 O O . SER B 1 129 ? -16.797 12.867 -9.594 1 88.94 129 SER B O 1
ATOM 4639 N N . LEU B 1 130 ? -15.93 12.297 -7.668 1 84.19 130 LEU B N 1
ATOM 4640 C CA . LEU B 1 130 ? -14.945 13.383 -7.66 1 84.19 130 LEU B CA 1
ATOM 4641 C C . LEU B 1 130 ? -13.891 13.164 -8.742 1 84.19 130 LEU B C 1
ATOM 4643 O O . LEU B 1 130 ? -13.484 14.117 -9.414 1 84.19 130 LEU B O 1
ATOM 4647 N N . GLU B 1 131 ? -13.453 11.969 -8.867 1 81.75 131 GLU B N 1
ATOM 4648 C CA . GLU B 1 131 ? -12.414 11.625 -9.836 1 81.75 131 GLU B CA 1
ATOM 4649 C C . GLU B 1 131 ? -12.914 11.797 -11.266 1 81.75 131 GLU B C 1
ATOM 4651 O O . GLU B 1 131 ? -12.164 12.25 -12.141 1 81.75 131 GLU B O 1
ATOM 4656 N N . THR B 1 132 ? -14.18 11.438 -11.523 1 83.5 132 THR B N 1
ATOM 4657 C CA . THR B 1 132 ? -14.68 11.383 -12.891 1 83.5 132 THR B CA 1
ATOM 4658 C C . THR B 1 132 ? -15.523 12.617 -13.203 1 83.5 132 THR B C 1
ATOM 4660 O O . THR B 1 132 ? -15.781 12.922 -14.375 1 83.5 132 THR B O 1
ATOM 4663 N N . GLY B 1 133 ? -15.977 13.289 -12.18 1 78.62 133 GLY B N 1
ATOM 4664 C CA . GLY B 1 133 ? -16.891 14.398 -12.375 1 78.62 133 GLY B CA 1
ATOM 4665 C C . GLY B 1 133 ? -18.297 13.961 -12.742 1 78.62 133 GLY B C 1
ATOM 4666 O O . GLY B 1 133 ? -19.109 14.766 -13.188 1 78.62 133 GLY B O 1
ATOM 4667 N N . ARG B 1 134 ? -18.531 12.664 -12.617 1 74.19 134 ARG B N 1
ATOM 4668 C CA . ARG B 1 134 ? -19.812 12.117 -13.039 1 74.19 134 ARG B CA 1
ATOM 4669 C C . ARG B 1 134 ? -20.875 12.297 -11.953 1 74.19 134 ARG B C 1
ATOM 4671 O O . ARG B 1 134 ? -20.547 12.727 -10.836 1 74.19 134 ARG B O 1
ATOM 4678 N N . GLY B 1 135 ? -22.078 11.836 -12.258 1 73.38 135 GLY B N 1
ATOM 4679 C CA . GLY B 1 135 ? -23.266 12.031 -11.438 1 73.38 135 GLY B CA 1
ATOM 4680 C C . GLY B 1 135 ? -23.141 11.422 -10.055 1 73.38 135 GLY B C 1
ATOM 4681 O O . GLY B 1 135 ? -22.375 10.477 -9.859 1 73.38 135 GLY B O 1
ATOM 4682 N N . LYS B 1 136 ? -23.953 11.914 -9.117 1 80.62 136 LYS B N 1
ATOM 4683 C CA . LYS B 1 136 ? -23.906 11.625 -7.691 1 80.62 136 LYS B CA 1
ATOM 4684 C C . LYS B 1 136 ? -25.078 10.758 -7.266 1 80.62 136 LYS B C 1
ATOM 4686 O O . LYS B 1 136 ? -25.391 10.656 -6.078 1 80.62 136 LYS B O 1
ATOM 4691 N N . HIS B 1 137 ? -25.688 10.133 -8.25 1 80.69 137 HIS B N 1
ATOM 4692 C CA . HIS B 1 137 ? -26.891 9.375 -7.934 1 80.69 137 HIS B CA 1
ATOM 4693 C C . HIS B 1 137 ? -26.594 8.258 -6.938 1 80.69 137 HIS B C 1
ATOM 4695 O O . HIS B 1 137 ? -27.281 8.133 -5.914 1 80.69 137 HIS B O 1
ATOM 4701 N N . ASN B 1 138 ? -25.625 7.473 -7.215 1 83.06 138 ASN B N 1
ATOM 4702 C CA . ASN B 1 138 ? -25.281 6.383 -6.312 1 83.06 138 ASN B CA 1
ATOM 4703 C C . ASN B 1 138 ? -24.781 6.902 -4.965 1 83.06 138 ASN B C 1
ATOM 4705 O O . ASN B 1 138 ? -25.062 6.297 -3.926 1 83.06 138 ASN B O 1
ATOM 4709 N N . VAL B 1 139 ? -24.156 7.984 -5.02 1 85.19 139 VAL B N 1
ATOM 4710 C CA . VAL B 1 139 ? -23.688 8.602 -3.785 1 85.19 139 VAL B CA 1
ATOM 4711 C C . VAL B 1 139 ? -24.859 8.898 -2.867 1 85.19 139 VAL B C 1
ATOM 4713 O O . VAL B 1 139 ? -24.891 8.469 -1.713 1 85.19 139 VAL B O 1
ATOM 4716 N N . LEU B 1 140 ? -25.844 9.555 -3.463 1 86 140 LEU B N 1
ATOM 4717 C CA . LEU B 1 140 ? -26.984 10 -2.682 1 86 140 LEU B CA 1
ATOM 4718 C C . LEU B 1 140 ? -27.781 8.805 -2.156 1 86 140 LEU B C 1
ATOM 4720 O O . LEU B 1 140 ? -28.25 8.82 -1.017 1 86 140 LEU B O 1
ATOM 4724 N N . ALA B 1 141 ? -27.859 7.809 -2.939 1 92.25 141 ALA B N 1
ATOM 4725 C CA . ALA B 1 141 ? -28.625 6.633 -2.535 1 92.25 141 ALA B CA 1
ATOM 4726 C C . ALA B 1 141 ? -27.984 5.949 -1.33 1 92.25 141 ALA B C 1
ATOM 4728 O O . ALA B 1 141 ? -28.656 5.66 -0.341 1 92.25 141 ALA B O 1
ATOM 4729 N N . TYR B 1 142 ? -26.688 5.672 -1.43 1 96.19 142 TYR B N 1
ATOM 4730 C CA . TYR B 1 142 ? -25.984 5.012 -0.332 1 96.19 142 TYR B CA 1
ATOM 4731 C C . TYR B 1 142 ? -25.938 5.914 0.896 1 96.19 142 TYR B C 1
ATOM 4733 O O . TYR B 1 142 ? -26.188 5.465 2.016 1 96.19 142 TYR B O 1
ATOM 4741 N N . TYR B 1 143 ? -25.656 7.105 0.655 1 94.88 143 TYR B N 1
ATOM 4742 C CA . TYR B 1 143 ? -25.484 8.086 1.725 1 94.88 143 TYR B CA 1
ATOM 4743 C C . TYR B 1 143 ? -26.781 8.273 2.5 1 94.88 143 TYR B C 1
ATOM 4745 O O . TYR B 1 143 ? -26.797 8.219 3.732 1 94.88 143 TYR B O 1
ATOM 4753 N N . ASP B 1 144 ? -27.891 8.492 1.805 1 94.56 144 ASP B N 1
ATOM 4754 C CA . ASP B 1 144 ? -29.172 8.742 2.445 1 94.56 144 ASP B CA 1
ATOM 4755 C C . ASP B 1 144 ? -29.609 7.547 3.281 1 94.56 144 ASP B C 1
ATOM 4757 O O . ASP B 1 144 ? -30.109 7.711 4.395 1 94.56 144 ASP B O 1
ATOM 4761 N N . GLU B 1 145 ? -29.406 6.43 2.701 1 96.12 145 GLU B N 1
ATOM 4762 C CA . GLU B 1 145 ? -29.797 5.23 3.441 1 96.12 145 GLU B CA 1
ATOM 4763 C C . GLU B 1 145 ? -28.906 5.027 4.66 1 96.12 145 GLU B C 1
ATOM 4765 O O . GLU B 1 145 ? -29.375 4.613 5.723 1 96.12 145 GLU B O 1
ATOM 4770 N N . ALA B 1 146 ? -27.625 5.254 4.531 1 96.06 146 ALA B N 1
ATOM 4771 C CA . ALA B 1 146 ? -26.703 5.16 5.66 1 96.06 146 ALA B CA 1
ATOM 4772 C C . ALA B 1 146 ? -27.094 6.137 6.77 1 96.06 146 ALA B C 1
ATOM 4774 O O . ALA B 1 146 ? -27.062 5.785 7.949 1 96.06 146 ALA B O 1
ATOM 4775 N N . LEU B 1 147 ? -27.438 7.285 6.379 1 93.44 147 LEU B N 1
ATOM 4776 C CA . LEU B 1 147 ? -27.812 8.312 7.34 1 93.44 147 LEU B CA 1
ATOM 4777 C C . LEU B 1 147 ? -29.078 7.914 8.094 1 93.44 147 LEU B C 1
ATOM 4779 O O . LEU B 1 147 ? -29.203 8.164 9.297 1 93.44 147 LEU B O 1
ATOM 4783 N N . ARG B 1 148 ? -30 7.391 7.363 1 93.56 148 ARG B N 1
ATOM 4784 C CA . ARG B 1 148 ? -31.234 6.914 7.988 1 93.56 148 ARG B CA 1
ATOM 4785 C C . ARG B 1 148 ? -30.938 5.852 9.039 1 93.56 148 ARG B C 1
ATOM 4787 O O . ARG B 1 148 ? -31.438 5.922 10.164 1 93.56 148 ARG B O 1
ATOM 4794 N N . LEU B 1 149 ? -30.094 4.934 8.719 1 93 149 LEU B N 1
ATOM 4795 C CA . LEU B 1 149 ? -29.766 3.857 9.641 1 93 149 LEU B CA 1
ATOM 4796 C C . LEU B 1 149 ? -28.953 4.387 10.828 1 93 149 LEU B C 1
ATOM 4798 O O . LEU B 1 149 ? -29.141 3.939 11.961 1 93 149 LEU B O 1
ATOM 4802 N N . LEU B 1 150 ? -28.094 5.266 10.531 1 91.19 150 LEU B N 1
ATOM 4803 C CA . LEU B 1 150 ? -27.281 5.855 11.586 1 91.19 150 LEU B CA 1
ATOM 4804 C C . LEU B 1 150 ? -28.141 6.582 12.609 1 91.19 150 LEU B C 1
ATOM 4806 O O . LEU B 1 150 ? -27.922 6.465 13.812 1 91.19 150 LEU B O 1
ATOM 4810 N N . SER B 1 151 ? -29.125 7.273 12.133 1 87.94 151 SER B N 1
ATOM 4811 C CA . SER B 1 151 ? -30.031 7.988 13.016 1 87.94 151 SER B CA 1
ATOM 4812 C C . SER B 1 151 ? -30.766 7.023 13.938 1 87.94 151 SER B C 1
ATOM 4814 O O . SER B 1 151 ? -30.984 7.32 15.117 1 87.94 151 SER B O 1
ATOM 4816 N N . ALA B 1 152 ? -31.094 5.93 13.422 1 85.75 152 ALA B N 1
ATOM 4817 C CA . ALA B 1 152 ? -31.781 4.914 14.211 1 85.75 152 ALA B CA 1
ATOM 4818 C C . ALA B 1 152 ? -30.875 4.332 15.281 1 85.75 152 ALA B C 1
ATOM 4820 O O . ALA B 1 152 ? -31.312 4.039 16.391 1 85.75 152 ALA B O 1
ATOM 4821 N N . HIS B 1 153 ? -29.609 4.211 14.922 1 83.88 153 HIS B N 1
ATOM 4822 C CA . HIS B 1 153 ? -28.641 3.664 15.867 1 83.88 153 HIS B CA 1
ATOM 4823 C C . HIS B 1 153 ? -28.359 4.645 17 1 83.88 153 HIS B C 1
ATOM 4825 O O . HIS B 1 153 ? -28.062 4.234 18.125 1 83.88 153 HIS B O 1
ATOM 4831 N N . LEU B 1 154 ? -28.391 5.859 16.703 1 80.5 154 LEU B N 1
ATOM 4832 C CA . LEU B 1 154 ? -28.047 6.887 17.688 1 80.5 154 LEU B CA 1
ATOM 4833 C C . LEU B 1 154 ? -29.188 7.074 18.688 1 80.5 154 LEU B C 1
ATOM 4835 O O . LEU B 1 154 ? -28.969 7.605 19.781 1 80.5 154 LEU B O 1
ATOM 4839 N N . ASP B 1 155 ? -30.312 6.598 18.328 1 77.94 155 ASP B N 1
ATOM 4840 C CA . ASP B 1 155 ? -31.438 6.629 19.25 1 77.94 155 ASP B CA 1
ATOM 4841 C C . ASP B 1 155 ? -31.266 5.609 20.375 1 77.94 155 ASP B C 1
ATOM 4843 O O . ASP B 1 155 ? -31.828 5.758 21.453 1 77.94 155 ASP B O 1
ATOM 4847 N N . CYS B 1 156 ? -30.469 4.633 20.141 1 70.62 156 CYS B N 1
ATOM 4848 C CA . CYS B 1 156 ? -30.125 3.631 21.141 1 70.62 156 CYS B CA 1
ATOM 4849 C C . CYS B 1 156 ? -28.625 3.383 21.156 1 70.62 156 CYS B C 1
ATOM 4851 O O . CYS B 1 156 ? -28.156 2.348 20.688 1 70.62 156 CYS B O 1
ATOM 4853 N N . PRO B 1 157 ? -27.984 4.324 21.844 1 68.31 157 PRO B N 1
ATOM 4854 C CA . PRO B 1 157 ? -26.531 4.27 21.672 1 68.31 157 PRO B CA 1
ATOM 4855 C C . PRO B 1 157 ? -25.906 3.09 22.422 1 68.31 157 PRO B C 1
ATOM 4857 O O . PRO B 1 157 ? -26.297 2.775 23.547 1 68.31 157 PRO B O 1
ATOM 4860 N N . SER B 1 158 ? -25.25 2.299 21.672 1 78.69 158 SER B N 1
ATOM 4861 C CA . SER B 1 158 ? -24.422 1.223 22.203 1 78.69 158 SER B CA 1
ATOM 4862 C C . SER B 1 158 ? -22.969 1.414 21.828 1 78.69 158 SER B C 1
ATOM 4864 O O . SER B 1 158 ? -22.641 2.131 20.875 1 78.69 158 SER B O 1
ATOM 4866 N N . TYR B 1 159 ? -22.156 0.927 22.734 1 84.62 159 TYR B N 1
ATOM 4867 C CA . TYR B 1 159 ? -20.734 0.955 22.422 1 84.62 159 TYR B CA 1
ATOM 4868 C C . TYR B 1 159 ? -20.422 0.079 21.219 1 84.62 159 TYR B C 1
ATOM 4870 O O . TYR B 1 159 ? -20.375 -1.148 21.328 1 84.62 159 TYR B O 1
ATOM 4878 N N . ASP B 1 160 ? -20.266 0.711 20.062 1 91 160 ASP B N 1
ATOM 4879 C CA . ASP B 1 160 ? -20.031 -0.03 18.812 1 91 160 ASP B CA 1
ATOM 4880 C C . ASP B 1 160 ? -19.062 0.711 17.906 1 91 160 ASP B C 1
ATOM 4882 O O . ASP B 1 160 ? -19.438 1.651 17.203 1 91 160 ASP B O 1
ATOM 4886 N N . PRO B 1 161 ? -17.844 0.217 17.859 1 94.81 161 PRO B N 1
ATOM 4887 C CA . PRO B 1 161 ? -16.844 0.869 17.016 1 94.81 161 PRO B CA 1
ATOM 4888 C C . PRO B 1 161 ? -17.266 0.922 15.547 1 94.81 161 PRO B C 1
ATOM 4890 O O . PRO B 1 161 ? -16.812 1.787 14.797 1 94.81 161 PRO B O 1
ATOM 4893 N N . ALA B 1 162 ? -18.172 0.01 15.148 1 95.19 162 ALA B N 1
ATOM 4894 C CA . ALA B 1 162 ? -18.672 0.036 13.773 1 95.19 162 ALA B CA 1
ATOM 4895 C C . ALA B 1 162 ? -19.469 1.309 13.508 1 95.19 162 ALA B C 1
ATOM 4897 O O . ALA B 1 162 ? -19.438 1.844 12.391 1 95.19 162 ALA B O 1
ATOM 4898 N N . VAL B 1 163 ? -20.172 1.736 14.508 1 94.94 163 VAL B N 1
ATOM 4899 C CA . VAL B 1 163 ? -20.938 2.977 14.375 1 94.94 163 VAL B CA 1
ATOM 4900 C C . VAL B 1 163 ? -19.969 4.16 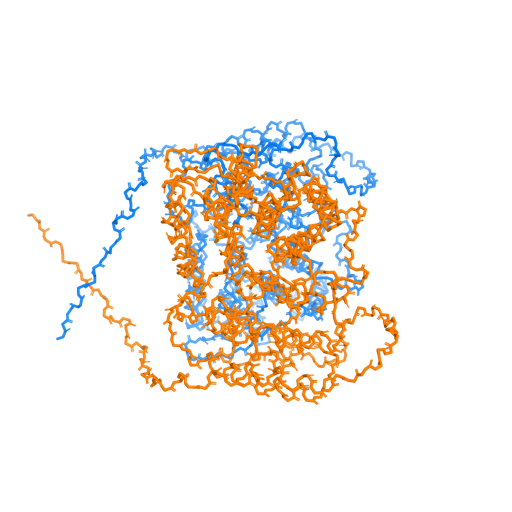14.266 1 94.94 163 VAL B C 1
ATOM 4902 O O . VAL B 1 163 ? -20.203 5.078 13.469 1 94.94 163 VAL B O 1
ATOM 4905 N N . PHE B 1 164 ? -18.922 4.176 15.07 1 96.38 164 PHE B N 1
ATOM 4906 C CA . PHE B 1 164 ? -17.891 5.211 15 1 96.38 164 PHE B CA 1
ATOM 4907 C C . PHE B 1 164 ? -17.297 5.277 13.594 1 96.38 164 PHE B C 1
ATOM 4909 O O . PHE B 1 164 ? -17.219 6.352 13 1 96.38 164 PHE B O 1
ATOM 4916 N N . ALA B 1 165 ? -16.938 4.094 13.07 1 98 165 ALA B N 1
ATOM 4917 C CA . ALA B 1 165 ? -16.359 4.016 11.727 1 98 165 ALA B CA 1
ATOM 4918 C C . ALA B 1 165 ? -17.344 4.531 10.68 1 98 165 ALA B C 1
ATOM 4920 O O . ALA B 1 165 ? -16.953 5.246 9.758 1 98 165 ALA B O 1
ATOM 4921 N N . SER B 1 166 ? -18.594 4.176 10.836 1 97.5 166 SER B N 1
ATOM 4922 C CA . SER B 1 166 ? -19.625 4.637 9.906 1 97.5 166 SER B CA 1
ATOM 4923 C C . SER B 1 166 ? -19.75 6.152 9.945 1 97.5 166 SER B C 1
ATOM 4925 O O . SER B 1 166 ? -19.875 6.797 8.898 1 97.5 166 SER B O 1
ATOM 4927 N N . CYS B 1 167 ? -19.734 6.695 11.109 1 96.25 167 CYS B N 1
ATOM 4928 C CA . CYS B 1 167 ? -19.828 8.141 11.273 1 96.25 167 CYS B CA 1
ATOM 4929 C C . CYS B 1 167 ? -18.688 8.852 10.57 1 96.25 167 CYS B C 1
ATOM 4931 O O . CYS B 1 167 ? -18.875 9.875 9.914 1 96.25 167 CYS B O 1
ATOM 4933 N N . LEU B 1 168 ? -17.5 8.328 10.688 1 97.75 168 LEU B N 1
ATOM 4934 C CA . LEU B 1 168 ? -16.344 8.938 10.055 1 97.75 168 LEU B CA 1
ATOM 4935 C C . LEU B 1 168 ? -16.469 8.906 8.539 1 97.75 168 LEU B C 1
ATOM 4937 O O . LEU B 1 168 ? -16.141 9.883 7.863 1 97.75 168 LEU B O 1
ATOM 4941 N N . LEU B 1 169 ? -16.875 7.785 8.016 1 97.94 169 LEU B N 1
ATOM 4942 C CA . LEU B 1 169 ? -17.016 7.637 6.574 1 97.94 169 LEU B CA 1
ATOM 4943 C C . LEU B 1 169 ? -18.078 8.586 6.039 1 97.94 169 LEU B C 1
ATOM 4945 O O . LEU B 1 169 ? -17.906 9.188 4.977 1 97.94 169 LEU B O 1
ATOM 4949 N N . ILE B 1 170 ? -19.156 8.703 6.77 1 96.25 170 ILE B N 1
ATOM 4950 C CA . ILE B 1 170 ? -20.219 9.609 6.375 1 96.25 170 ILE B CA 1
ATOM 4951 C C . ILE B 1 170 ? -19.734 11.055 6.465 1 96.25 170 ILE B C 1
ATOM 4953 O O . ILE B 1 170 ? -19.953 11.852 5.551 1 96.25 170 ILE B O 1
ATOM 4957 N N . ALA B 1 171 ? -19.078 11.383 7.539 1 95.81 171 ALA B N 1
ATOM 4958 C CA . ALA B 1 171 ? -18.516 12.719 7.684 1 95.81 171 ALA B CA 1
ATOM 4959 C C . ALA B 1 171 ? -17.547 13.031 6.547 1 95.81 171 ALA B C 1
ATOM 4961 O O . ALA B 1 171 ? -17.5 14.164 6.055 1 95.81 171 ALA B O 1
ATOM 4962 N N . HIS B 1 172 ? -16.75 12.062 6.18 1 94.75 172 HIS B N 1
ATOM 4963 C CA . HIS B 1 172 ? -15.844 12.219 5.047 1 94.75 172 HIS B CA 1
ATOM 4964 C C . HIS B 1 172 ? -16.609 12.578 3.775 1 94.75 172 HIS B C 1
ATOM 4966 O O . HIS B 1 172 ? -16.188 13.477 3.033 1 94.75 172 HIS B O 1
ATOM 4972 N N . CYS B 1 173 ? -17.703 11.891 3.502 1 93.62 173 CYS B N 1
ATOM 4973 C CA . CYS B 1 173 ? -18.531 12.195 2.34 1 93.62 173 CYS B CA 1
ATOM 4974 C C . CYS B 1 173 ? -19.016 13.641 2.379 1 93.62 173 CYS B C 1
ATOM 4976 O O . CYS B 1 173 ? -18.984 14.336 1.365 1 93.62 173 CYS B O 1
ATOM 4978 N N . GLU B 1 174 ? -19.375 14.062 3.525 1 92.06 174 GLU B N 1
ATOM 4979 C CA . GLU B 1 174 ? -19.891 15.422 3.688 1 92.06 174 GLU B CA 1
ATOM 4980 C C . GLU B 1 174 ? -18.781 16.453 3.514 1 92.06 174 GLU B C 1
ATOM 4982 O O . GLU B 1 174 ? -18.984 17.484 2.869 1 92.06 174 GLU B O 1
ATOM 4987 N N . MET B 1 175 ? -17.688 16.172 4.027 1 90.62 175 MET B N 1
ATOM 4988 C CA . MET B 1 175 ? -16.562 17.094 3.965 1 90.62 175 MET B CA 1
ATOM 4989 C C . MET B 1 175 ? -16.094 17.297 2.525 1 90.62 175 MET B C 1
ATOM 4991 O O . MET B 1 175 ? -15.883 18.422 2.084 1 90.62 175 MET B O 1
ATOM 4995 N N . VAL B 1 176 ? -15.977 16.234 1.787 1 87.56 176 VAL B N 1
ATOM 4996 C CA . VAL B 1 176 ? -15.43 16.312 0.437 1 87.56 176 VAL B CA 1
ATOM 4997 C C . VAL B 1 176 ? -16.406 17.047 -0.475 1 87.56 176 VAL B C 1
ATOM 4999 O O . VAL B 1 176 ? -15.992 17.656 -1.468 1 87.56 176 VAL B O 1
ATOM 5002 N N . GLU B 1 177 ? -17.656 17.062 -0.058 1 83.62 177 GLU B N 1
ATOM 5003 C CA . GLU B 1 177 ? -18.688 17.672 -0.891 1 83.62 177 GLU B CA 1
ATOM 5004 C C . GLU B 1 177 ? -18.969 19.094 -0.449 1 83.62 177 GLU B C 1
ATOM 5006 O O . GLU B 1 177 ? -19.766 19.797 -1.08 1 83.62 177 GLU B O 1
ATOM 5011 N N . SER B 1 178 ? -18.328 19.531 0.602 1 85 178 SER B N 1
ATOM 5012 C CA . SER B 1 178 ? -18.641 20.844 1.144 1 85 178 SER B CA 1
ATOM 5013 C C . SER B 1 178 ? -17.438 21.781 1.054 1 85 178 SER B C 1
ATOM 5015 O O . SER B 1 178 ? -16.359 21.359 0.652 1 85 178 SER B O 1
ATOM 5017 N N . LYS B 1 179 ? -17.75 23.016 1.376 1 83.69 179 LYS B N 1
ATOM 5018 C CA . LYS B 1 179 ? -16.656 23.953 1.536 1 83.69 179 LYS B CA 1
ATOM 5019 C C . LYS B 1 179 ? -15.82 23.625 2.773 1 83.69 179 LYS B C 1
ATOM 5021 O O . LYS B 1 179 ? -16.359 23.203 3.795 1 83.69 179 LYS B O 1
ATOM 5026 N N . THR B 1 180 ? -14.555 23.922 2.68 1 84.88 180 THR B N 1
ATOM 5027 C CA . THR B 1 180 ? -13.633 23.531 3.744 1 84.88 180 THR B CA 1
ATOM 5028 C C . THR B 1 180 ? -13.977 24.266 5.039 1 84.88 180 THR B C 1
ATOM 5030 O O . THR B 1 180 ? -13.727 23.75 6.133 1 84.88 180 THR B O 1
ATOM 5033 N N . GLY B 1 181 ? -14.547 25.422 4.969 1 84.62 181 GLY B N 1
ATOM 5034 C CA . GLY B 1 181 ? -14.938 26.188 6.145 1 84.62 181 GLY B CA 1
ATOM 5035 C C . GLY B 1 181 ? -16.047 25.531 6.934 1 84.62 181 GLY B C 1
ATOM 5036 O O . GLY B 1 181 ? -16.266 25.844 8.102 1 84.62 181 GLY B O 1
ATOM 5037 N N . ASP B 1 182 ? -16.75 24.578 6.273 1 87.56 182 ASP B N 1
ATOM 5038 C CA . ASP B 1 182 ? -17.906 23.938 6.895 1 87.56 182 ASP B CA 1
ATOM 5039 C C . ASP B 1 182 ? -17.531 22.562 7.469 1 87.56 182 ASP B C 1
ATOM 5041 O O . ASP B 1 182 ? -18.375 21.859 8.023 1 87.56 182 ASP B O 1
ATOM 5045 N N . TRP B 1 183 ? -16.328 22.188 7.426 1 91.88 183 TRP B N 1
ATOM 5046 C CA . TRP B 1 183 ? -15.922 20.844 7.793 1 91.88 183 TRP B CA 1
ATOM 5047 C C . TRP B 1 183 ? -16.203 20.562 9.266 1 91.88 183 TRP B C 1
ATOM 5049 O O . TRP B 1 183 ? -16.594 19.453 9.633 1 91.88 183 TRP B O 1
ATOM 5059 N N . GLN B 1 184 ? -16.016 21.547 10.086 1 91.69 184 GLN B N 1
ATOM 5060 C CA . GLN B 1 184 ? -16.266 21.344 11.516 1 91.69 184 GLN B CA 1
ATOM 5061 C C . GLN B 1 184 ? -17.719 20.969 11.781 1 91.69 184 GLN B C 1
ATOM 5063 O O . GLN B 1 184 ? -18.016 20.188 12.695 1 91.69 184 GLN B O 1
ATOM 5068 N N . LEU B 1 185 ? -18.578 21.594 11 1 90.62 185 LEU B N 1
ATOM 5069 C CA . LEU B 1 185 ? -20 21.281 11.141 1 90.62 185 LEU B CA 1
ATOM 5070 C C . LEU B 1 185 ? -20.266 19.797 10.891 1 90.62 185 LEU B C 1
ATOM 5072 O O . LEU B 1 185 ? -21.031 19.172 11.625 1 90.62 185 LEU B O 1
ATOM 5076 N N . HIS B 1 186 ? -19.594 19.234 9.961 1 91.44 186 HIS B N 1
ATOM 5077 C CA . HIS B 1 186 ? -19.797 17.844 9.562 1 91.44 186 HIS B CA 1
ATOM 5078 C C . HIS B 1 186 ? -19.141 16.875 10.539 1 91.44 186 HIS B C 1
ATOM 5080 O O . HIS B 1 186 ? -19.438 15.688 10.531 1 91.44 186 HIS B O 1
ATOM 5086 N N . LEU B 1 187 ? -18.312 17.391 11.438 1 95.75 187 LEU B N 1
ATOM 5087 C CA . LEU B 1 187 ? -17.594 16.547 12.375 1 95.75 187 LEU B CA 1
ATOM 5088 C C . LEU B 1 187 ? -18.234 16.594 13.758 1 95.75 187 LEU B C 1
ATOM 5090 O O . LEU B 1 187 ? -17.891 15.789 14.633 1 95.75 187 LEU B O 1
ATOM 5094 N N . ARG B 1 188 ? -19.188 17.484 13.953 1 92.88 188 ARG B N 1
ATOM 5095 C CA . ARG B 1 188 ? -19.797 17.719 15.266 1 92.88 188 ARG B CA 1
ATOM 5096 C C . ARG B 1 188 ? -20.531 16.469 15.75 1 92.88 188 ARG B C 1
ATOM 5098 O O . ARG B 1 188 ? -20.438 16.094 16.922 1 92.88 188 ARG B O 1
ATOM 5105 N N . GLY B 1 189 ? -21.328 15.898 14.836 1 88.88 189 GLY B N 1
ATOM 5106 C CA . GLY 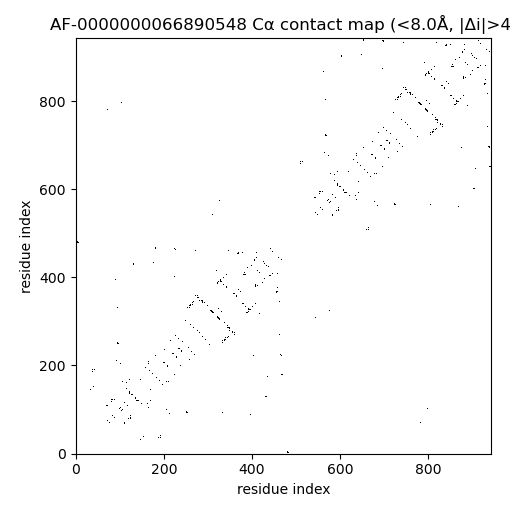B 1 189 ? -22.062 14.695 15.211 1 88.88 189 GLY B CA 1
ATOM 5107 C C . GLY B 1 189 ? -21.156 13.578 15.695 1 88.88 189 GLY B C 1
ATOM 5108 O O . GLY B 1 189 ? -21.469 12.898 16.672 1 88.88 189 GLY B O 1
ATOM 5109 N N . THR B 1 190 ? -20.078 13.406 15.031 1 91.75 190 THR B N 1
ATOM 5110 C CA . THR B 1 190 ? -19.109 12.398 15.438 1 91.75 190 THR B CA 1
ATOM 5111 C C . THR B 1 190 ? -18.516 12.734 16.797 1 91.75 190 THR B C 1
ATOM 5113 O O . THR B 1 190 ? -18.297 11.852 17.625 1 91.75 190 THR B O 1
ATOM 5116 N N . GLY B 1 191 ? -18.25 14.016 17.031 1 92.62 191 GLY B N 1
ATOM 5117 C CA . GLY B 1 191 ? -17.75 14.453 18.328 1 92.62 191 GLY B CA 1
ATOM 5118 C C . GLY B 1 191 ? -18.703 14.117 19.469 1 92.62 191 GLY B C 1
ATOM 5119 O O . GLY B 1 191 ? -18.266 13.688 20.547 1 92.62 191 GLY B O 1
ATOM 5120 N N . ASP B 1 192 ? -19.922 14.305 19.219 1 89.62 192 ASP B N 1
ATOM 5121 C CA . ASP B 1 192 ? -20.938 13.992 20.219 1 89.62 192 ASP B CA 1
ATOM 5122 C C . ASP B 1 192 ? -20.938 12.5 20.547 1 89.62 192 ASP B C 1
ATOM 5124 O O . ASP B 1 192 ? -21.078 12.109 21.703 1 89.62 192 ASP B O 1
ATOM 5128 N N . LEU B 1 193 ? -20.812 11.734 19.531 1 90.56 193 LEU B N 1
ATOM 5129 C CA . LEU B 1 193 ? -20.766 10.289 19.734 1 90.56 193 LEU B CA 1
ATOM 5130 C C . LEU B 1 193 ? -19.531 9.898 20.531 1 90.56 193 LEU B C 1
ATOM 5132 O O . LEU B 1 193 ? -19.609 9.039 21.422 1 90.56 193 LEU B O 1
ATOM 5136 N N . VAL B 1 194 ? -18.422 10.461 20.234 1 93.75 194 VAL B N 1
ATOM 5137 C CA . VAL B 1 194 ? -17.172 10.195 20.906 1 93.75 194 VAL B CA 1
ATOM 5138 C C . VAL B 1 194 ? -17.297 10.531 22.391 1 93.75 194 VAL B C 1
ATOM 5140 O O . VAL B 1 194 ? -16.859 9.766 23.25 1 93.75 194 VAL B O 1
ATOM 5143 N N . ALA B 1 195 ? -17.906 11.664 22.656 1 90.5 195 ALA B N 1
ATOM 5144 C CA . ALA B 1 195 ? -18.109 12.094 24.031 1 90.5 195 ALA B CA 1
ATOM 5145 C C . ALA B 1 195 ? -19.047 11.133 24.781 1 90.5 195 ALA B C 1
ATOM 5147 O O . ALA B 1 195 ? -18.797 10.773 25.922 1 90.5 195 ALA B O 1
ATOM 5148 N N . LEU B 1 196 ? -20.078 10.742 24.094 1 88.56 196 LEU B N 1
ATOM 5149 C CA . LEU B 1 196 ? -21.062 9.852 24.688 1 88.56 196 LEU B CA 1
ATOM 5150 C C . LEU B 1 196 ? -20.438 8.508 25.047 1 88.56 196 LEU B C 1
ATOM 5152 O O . LEU B 1 196 ? -20.719 7.965 26.125 1 88.56 196 LEU B O 1
ATOM 5156 N N . GLN B 1 197 ? -19.578 7.969 24.156 1 92.69 197 GLN B N 1
ATOM 5157 C CA . GLN B 1 197 ? -19.016 6.637 24.359 1 92.69 197 GLN B CA 1
ATOM 5158 C C . GLN B 1 197 ? -17.688 6.707 25.109 1 92.69 197 GLN B C 1
ATOM 5160 O O . GLN B 1 197 ? -17.094 5.676 25.438 1 92.69 197 GLN B O 1
ATOM 5165 N N . LYS B 1 198 ? -17.172 7.938 25.312 1 93.56 198 LYS B N 1
ATOM 5166 C CA . LYS B 1 198 ? -15.93 8.211 26.047 1 93.56 198 LYS B CA 1
ATOM 5167 C C . LYS B 1 198 ? -14.727 7.586 25.328 1 93.56 198 LYS B C 1
ATOM 5169 O O . LYS B 1 198 ? -13.875 6.969 25.969 1 93.56 198 LYS B O 1
ATOM 5174 N N . TRP B 1 199 ? -14.805 7.621 24 1 96 199 TRP B N 1
ATOM 5175 C CA . TRP B 1 199 ? -13.68 7.137 23.203 1 96 199 TRP B CA 1
ATOM 5176 C C . TRP B 1 199 ? -12.516 8.117 23.25 1 96 199 TRP B C 1
ATOM 5178 O O . TRP B 1 199 ? -12.719 9.328 23.344 1 96 199 TRP B O 1
ATOM 5188 N N . HIS B 1 200 ? -11.305 7.641 23.234 1 97.12 200 HIS B N 1
ATOM 5189 C CA . HIS B 1 200 ? -10.078 8.43 23.266 1 97.12 200 HIS B CA 1
ATOM 5190 C C . HIS B 1 200 ? -8.938 7.711 22.562 1 97.12 200 HIS B C 1
ATOM 5192 O O . HIS B 1 200 ? -9.133 6.629 22 1 97.12 200 HIS B O 1
ATOM 5198 N N . GLY B 1 201 ? -7.781 8.266 22.578 1 97.38 201 GLY B N 1
ATOM 5199 C CA . GLY B 1 201 ? -6.652 7.793 21.797 1 97.38 201 GLY B CA 1
ATOM 5200 C C . GLY B 1 201 ? -6.039 6.516 22.328 1 97.38 201 GLY B C 1
ATOM 5201 O O . GLY B 1 201 ? -5.098 5.977 21.734 1 97.38 201 GLY B O 1
ATOM 5202 N N . ARG B 1 202 ? -6.609 5.973 23.438 1 96.88 202 ARG B N 1
ATOM 5203 C CA . ARG B 1 202 ? -6.133 4.719 24.016 1 96.88 202 ARG B CA 1
ATOM 5204 C C . ARG B 1 202 ? -7.285 3.746 24.234 1 96.88 202 ARG B C 1
ATOM 5206 O O . ARG B 1 202 ? -7.258 2.945 25.172 1 96.88 202 ARG B O 1
ATOM 5213 N N . SER B 1 203 ? -8.273 3.863 23.406 1 96.12 203 SER B N 1
ATOM 5214 C CA . SER B 1 203 ? -9.461 3.018 23.547 1 96.12 203 SER B CA 1
ATOM 5215 C C . SER B 1 203 ? -9.211 1.621 22.984 1 96.12 203 SER B C 1
ATOM 5217 O O . SER B 1 203 ? -9.953 0.686 23.281 1 96.12 203 SER B O 1
ATOM 5219 N N . GLY B 1 204 ? -8.156 1.472 22.203 1 95.19 204 GLY B N 1
ATOM 5220 C CA . GLY B 1 204 ? -7.805 0.184 21.625 1 95.19 204 GLY B CA 1
ATOM 5221 C C . GLY B 1 204 ? -8.625 -0.167 20.391 1 95.19 204 GLY B C 1
ATOM 5222 O O . GLY B 1 204 ? -9.664 0.442 20.141 1 95.19 204 GLY B O 1
ATOM 5223 N N . GLY B 1 205 ? -8.07 -1.039 19.578 1 95.62 205 GLY B N 1
ATOM 5224 C CA . GLY B 1 205 ? -8.789 -1.618 18.453 1 95.62 205 GLY B CA 1
ATOM 5225 C C . GLY B 1 205 ? -9.266 -0.582 17.453 1 95.62 205 GLY B C 1
ATOM 5226 O O . GLY B 1 205 ? -8.586 0.42 17.219 1 95.62 205 GLY B O 1
ATOM 5227 N N . LEU B 1 206 ? -10.406 -0.871 16.875 1 96.88 206 LEU B N 1
ATOM 5228 C CA . LEU B 1 206 ? -10.992 -0.022 15.844 1 96.88 206 LEU B CA 1
ATOM 5229 C C . LEU B 1 206 ? -11.398 1.33 16.422 1 96.88 206 LEU B C 1
ATOM 5231 O O . LEU B 1 206 ? -11.297 2.354 15.734 1 96.88 206 LEU B O 1
ATOM 5235 N N . ALA B 1 207 ? -11.836 1.361 17.641 1 97.62 207 ALA B N 1
ATOM 5236 C CA . ALA B 1 207 ? -12.242 2.617 18.266 1 97.62 207 ALA B CA 1
ATOM 5237 C C . ALA B 1 207 ? -11.07 3.586 18.359 1 97.62 207 ALA B C 1
ATOM 5239 O O . ALA B 1 207 ? -11.211 4.777 18.078 1 97.62 207 ALA B O 1
ATOM 5240 N N . GLU B 1 208 ? -9.992 3.072 18.766 1 97.44 208 GLU B N 1
ATOM 5241 C CA . GLU B 1 208 ? -8.797 3.906 18.844 1 97.44 208 GLU B CA 1
ATOM 5242 C C . GLU B 1 208 ? -8.391 4.41 17.469 1 97.44 208 GLU B C 1
ATOM 5244 O O . GLU B 1 208 ? -8.039 5.582 17.312 1 97.44 208 GLU B O 1
ATOM 5249 N N . ALA B 1 209 ? -8.367 3.479 16.516 1 97.88 209 ALA B N 1
ATOM 5250 C CA . ALA B 1 209 ? -8.039 3.867 15.141 1 97.88 209 ALA B CA 1
ATOM 5251 C C . ALA B 1 209 ? -8.953 4.984 14.656 1 97.88 209 ALA B C 1
ATOM 5253 O O . ALA B 1 209 ? -8.492 5.98 14.102 1 97.88 209 ALA B O 1
ATOM 5254 N N . CYS B 1 210 ? -10.234 4.84 14.938 1 98.25 210 CYS B N 1
ATOM 5255 C CA . CYS B 1 210 ? -11.219 5.844 14.547 1 98.25 210 CYS B CA 1
ATOM 5256 C C . CYS B 1 210 ? -10.938 7.176 15.234 1 98.25 210 CYS B C 1
ATOM 5258 O O . CYS B 1 210 ? -11.039 8.234 14.609 1 98.25 210 CYS B O 1
ATOM 5260 N N . PHE B 1 211 ? -10.609 7.121 16.438 1 98.25 211 PHE B N 1
ATOM 5261 C CA . PHE B 1 211 ? -10.391 8.344 17.188 1 98.25 211 PHE B CA 1
ATOM 5262 C C . PHE B 1 211 ? -9.242 9.156 16.594 1 98.25 211 PHE B C 1
ATOM 5264 O O . PHE B 1 211 ? -9.352 10.375 16.438 1 98.25 211 PHE B O 1
ATOM 5271 N N . TRP B 1 212 ? -8.188 8.516 16.266 1 98.19 212 TRP B N 1
ATOM 5272 C CA . TRP B 1 212 ? -7.039 9.234 15.727 1 98.19 212 TRP B CA 1
ATOM 5273 C C . TRP B 1 212 ? -7.336 9.75 14.32 1 98.19 212 TRP B C 1
ATOM 5275 O O . TRP B 1 212 ? -6.844 10.805 13.922 1 98.19 212 TRP B O 1
ATOM 5285 N N . ILE B 1 213 ? -8.133 9 13.516 1 98.12 213 ILE B N 1
ATOM 5286 C CA . ILE B 1 213 ? -8.586 9.508 12.227 1 98.12 213 ILE B CA 1
ATOM 5287 C C . ILE B 1 213 ? -9.445 10.758 12.438 1 98.12 213 ILE B C 1
ATOM 5289 O O . ILE B 1 213 ? -9.289 11.75 11.719 1 98.12 213 ILE B O 1
ATOM 5293 N N . TYR B 1 214 ? -10.289 10.688 13.43 1 98.19 214 TYR B N 1
ATOM 5294 C CA . TYR B 1 214 ? -11.117 11.836 13.781 1 98.19 214 TYR B CA 1
ATOM 5295 C C . TYR B 1 214 ? -10.258 13.031 14.164 1 98.19 214 TYR B C 1
ATOM 5297 O O . TYR B 1 214 ? -10.539 14.164 13.758 1 98.19 214 TYR B O 1
ATOM 5305 N N . CYS B 1 215 ? -9.219 12.812 14.938 1 98.38 215 CYS B N 1
ATOM 5306 C CA . CYS B 1 215 ? -8.305 13.883 15.32 1 98.38 215 CYS B CA 1
ATOM 5307 C C . CYS B 1 215 ? -7.68 14.539 14.094 1 98.38 215 CYS B C 1
ATOM 5309 O O . CYS B 1 215 ? -7.59 15.766 14.016 1 98.38 215 CYS B O 1
ATOM 5311 N N . ARG B 1 216 ? -7.254 13.742 13.188 1 97.62 216 ARG B N 1
ATOM 5312 C CA . ARG B 1 216 ? -6.652 14.281 11.977 1 97.62 216 ARG B CA 1
ATOM 5313 C C . ARG B 1 216 ? -7.664 15.109 11.188 1 97.62 216 ARG B C 1
ATOM 5315 O O . ARG B 1 216 ? -7.336 16.188 10.688 1 97.62 216 ARG B O 1
ATOM 5322 N N . MET B 1 217 ? -8.875 14.594 11.125 1 97.12 217 MET B N 1
ATOM 5323 C CA . MET B 1 217 ? -9.93 15.336 10.43 1 97.12 217 MET B CA 1
ATOM 5324 C C . MET B 1 217 ? -10.211 16.656 11.125 1 97.12 217 MET B C 1
ATOM 5326 O O . MET B 1 217 ? -10.406 17.688 10.469 1 97.12 217 MET B O 1
ATOM 5330 N N . MET B 1 218 ? -10.211 16.625 12.422 1 97.31 218 MET B N 1
ATOM 5331 C CA . MET B 1 218 ? -10.43 17.844 13.188 1 97.31 218 MET B CA 1
ATOM 5332 C C . MET B 1 218 ? -9.32 18.859 12.93 1 97.31 218 MET B C 1
ATOM 5334 O O . MET B 1 218 ? -9.586 20.047 12.781 1 97.31 218 MET B O 1
ATOM 5338 N N . ILE B 1 219 ? -8.133 18.391 12.844 1 97.62 219 ILE B N 1
ATOM 5339 C CA . ILE B 1 219 ? -7 19.281 12.609 1 97.62 219 ILE B CA 1
ATOM 5340 C C . ILE B 1 219 ? -7.145 19.953 11.242 1 97.62 219 ILE B C 1
ATOM 5342 O O . ILE B 1 219 ? -6.992 21.172 11.125 1 97.62 219 ILE B O 1
ATOM 5346 N N . LEU B 1 220 ? -7.418 19.172 10.242 1 96 220 LEU B N 1
ATOM 5347 C CA . LEU B 1 220 ? -7.551 19.719 8.891 1 96 220 LEU B CA 1
ATOM 5348 C C . LEU B 1 220 ? -8.703 20.719 8.82 1 96 220 LEU B C 1
ATOM 5350 O O . LEU B 1 220 ? -8.57 21.781 8.203 1 96 220 LEU B O 1
ATOM 5354 N N . ALA B 1 221 ? -9.781 20.359 9.516 1 95.38 221 ALA B N 1
ATOM 5355 C CA . ALA B 1 221 ? -10.914 21.281 9.578 1 95.38 221 ALA B CA 1
ATOM 5356 C C . ALA B 1 221 ? -10.523 22.562 10.297 1 95.38 221 ALA B C 1
ATOM 5358 O O . ALA B 1 221 ? -10.891 23.656 9.859 1 95.38 221 ALA B O 1
ATOM 5359 N N . SER B 1 222 ? -9.797 22.406 11.32 1 95.31 222 SER B N 1
ATOM 5360 C CA . SER B 1 222 ? -9.383 23.562 12.125 1 95.31 222 SER B CA 1
ATOM 5361 C C . SER B 1 222 ? -8.414 24.453 11.352 1 95.31 222 SER B C 1
ATOM 5363 O O . SER B 1 222 ? -8.477 25.672 11.453 1 95.31 222 SER B O 1
ATOM 5365 N N . LEU B 1 223 ? -7.527 23.859 10.625 1 94.56 223 LEU B N 1
ATOM 5366 C CA . LEU B 1 223 ? -6.598 24.641 9.805 1 94.56 223 LEU B CA 1
ATOM 5367 C C . LEU B 1 223 ? -7.344 25.406 8.727 1 94.56 223 LEU B C 1
ATOM 5369 O O . LEU B 1 223 ? -6.957 26.531 8.383 1 94.56 223 LEU B O 1
ATOM 5373 N N . SER B 1 224 ? -8.398 24.859 8.281 1 91.38 224 SER B N 1
ATOM 5374 C CA . SER B 1 224 ? -9.172 25.5 7.219 1 91.38 224 SER B CA 1
ATOM 5375 C C . SER B 1 224 ? -10.016 26.641 7.758 1 91.38 224 SER B C 1
ATOM 5377 O O . SER B 1 224 ? -10.156 27.672 7.098 1 91.38 224 SER B O 1
ATOM 5379 N N . SER B 1 225 ? -10.531 26.5 8.961 1 90.75 225 SER B N 1
ATOM 5380 C CA . SER B 1 225 ? -11.469 27.484 9.484 1 90.75 225 SER B CA 1
ATOM 5381 C C . SER B 1 225 ? -10.797 28.375 10.531 1 90.75 225 SER B C 1
ATOM 5383 O O . SER B 1 225 ? -11.414 29.312 11.031 1 90.75 225 SER B O 1
ATOM 5385 N N . ALA B 1 226 ? -9.57 28.062 10.914 1 91.06 226 ALA B N 1
ATOM 5386 C CA . ALA B 1 226 ? -8.836 28.797 11.938 1 91.06 226 ALA B CA 1
ATOM 5387 C C . ALA B 1 226 ? -9.57 28.766 13.273 1 91.06 226 ALA B C 1
ATOM 5389 O O . ALA B 1 226 ? -9.633 29.781 13.977 1 91.06 226 ALA B O 1
ATOM 5390 N N . ARG B 1 227 ? -10.227 27.688 13.547 1 91.75 227 ARG B N 1
ATOM 5391 C CA . ARG B 1 227 ? -10.938 27.469 14.805 1 91.75 227 ARG B CA 1
ATOM 5392 C C . ARG B 1 227 ? -10.32 26.312 15.578 1 91.75 227 ARG B C 1
ATOM 5394 O O . ARG B 1 227 ? -9.609 25.484 15.008 1 91.75 227 ARG B O 1
ATOM 5401 N N . PRO B 1 228 ? -10.516 26.359 16.812 1 91.56 228 PRO B N 1
ATOM 5402 C CA . PRO B 1 228 ? -9.969 25.234 17.578 1 91.56 228 PRO B CA 1
ATOM 5403 C C . PRO B 1 228 ? -10.641 23.906 17.234 1 91.56 228 PRO B C 1
ATOM 5405 O O . PRO B 1 228 ? -11.742 23.891 16.688 1 91.56 228 PRO B O 1
ATOM 5408 N N . THR B 1 229 ? -9.984 22.812 17.547 1 94.75 229 THR B N 1
ATOM 5409 C CA . THR B 1 229 ? -10.578 21.484 17.359 1 94.75 229 THR B CA 1
ATOM 5410 C C . THR B 1 229 ? -11.812 21.312 18.234 1 94.75 229 THR B C 1
ATOM 5412 O O . THR B 1 229 ? -11.906 21.922 19.312 1 94.75 229 THR B O 1
ATOM 5415 N N . LEU B 1 230 ? -12.734 20.484 17.781 1 94.12 230 LEU B N 1
ATOM 5416 C CA . LEU B 1 230 ? -13.977 20.234 18.516 1 94.12 230 LEU B CA 1
ATOM 5417 C C . LEU B 1 230 ? -13.688 19.625 19.875 1 94.12 230 LEU B C 1
ATOM 5419 O O . LEU B 1 230 ? -14.391 19.922 20.844 1 94.12 230 LEU B O 1
ATOM 5423 N N . ILE B 1 231 ? -12.766 18.766 19.922 1 95.75 231 ILE B N 1
ATOM 5424 C CA . ILE B 1 231 ? -12.227 18.234 21.156 1 95.75 231 ILE B CA 1
ATOM 5425 C C . ILE B 1 231 ? -10.797 18.719 21.359 1 95.75 231 ILE B C 1
ATOM 5427 O O . ILE B 1 231 ? -9.93 18.484 20.516 1 95.75 231 ILE B O 1
ATOM 5431 N N . PRO B 1 232 ? -10.578 19.453 22.469 1 95.25 232 PRO B N 1
ATOM 5432 C CA . PRO B 1 232 ? -9.211 19.938 22.656 1 95.25 232 PRO B CA 1
ATOM 5433 C C . PRO B 1 232 ? -8.203 18.797 22.812 1 95.25 232 PRO B C 1
ATOM 5435 O O . PRO B 1 232 ? -8.508 17.781 23.438 1 95.25 232 PRO B O 1
ATOM 5438 N N . PRO B 1 233 ? -6.984 18.984 22.344 1 96.44 233 PRO B N 1
ATOM 5439 C CA . PRO B 1 233 ? -5.973 17.922 22.391 1 96.44 233 PRO B CA 1
ATOM 5440 C C . PRO B 1 233 ? -5.715 17.422 23.797 1 96.44 233 PRO B C 1
ATOM 5442 O O . PRO B 1 233 ? -5.34 16.25 23.984 1 96.44 233 PRO B O 1
ATOM 5445 N N . THR B 1 234 ? -5.949 18.25 24.812 1 94.88 234 THR B N 1
ATOM 5446 C CA . THR B 1 234 ? -5.734 17.875 26.203 1 94.88 234 THR B CA 1
ATOM 5447 C C . THR B 1 234 ? -6.68 16.734 26.609 1 94.88 234 THR B C 1
ATOM 5449 O O . THR B 1 234 ? -6.484 16.094 27.641 1 94.88 234 THR B O 1
ATOM 5452 N N . GLU B 1 235 ? -7.691 16.484 25.766 1 96.38 235 GLU B N 1
ATOM 5453 C CA . GLU B 1 235 ? -8.688 15.461 26.078 1 96.38 235 GLU B CA 1
ATOM 5454 C C . GLU B 1 235 ? -8.547 14.258 25.156 1 96.38 235 GLU B C 1
ATOM 5456 O O . GLU B 1 235 ? -9.344 13.32 25.219 1 96.38 235 GLU B O 1
ATOM 5461 N N . TRP B 1 236 ? -7.574 14.227 24.25 1 97.94 236 TRP B N 1
ATOM 5462 C CA . TRP B 1 236 ? -7.438 13.148 23.281 1 97.94 236 TRP B CA 1
ATOM 5463 C C . TRP B 1 236 ? -6.945 11.867 23.938 1 97.94 236 TRP B C 1
ATOM 5465 O O . TRP B 1 236 ? -7.223 10.766 23.453 1 97.94 236 TRP B O 1
ATOM 5475 N N . LEU B 1 237 ? -6.219 12.062 25.016 1 97.69 237 LEU B N 1
ATOM 5476 C CA . LEU B 1 237 ? -5.648 10.945 25.766 1 97.69 237 LEU B CA 1
ATOM 5477 C C . LEU B 1 237 ? -5.996 11.047 27.25 1 97.69 237 LEU B C 1
ATOM 5479 O O . LEU B 1 237 ? -6.121 12.148 27.781 1 97.69 237 LEU B O 1
ATOM 5483 N N . PRO B 1 238 ? -6.117 9.859 27.875 1 94.25 238 PRO B N 1
ATOM 5484 C CA . PRO B 1 238 ? -6.242 9.938 29.328 1 94.25 238 PRO B CA 1
ATOM 5485 C C . PRO B 1 238 ? -5.078 10.68 29.984 1 94.25 238 PRO B C 1
ATOM 5487 O O . PRO B 1 238 ? -3.914 10.375 29.703 1 94.25 238 PRO B O 1
ATOM 5490 N N . GLY B 1 239 ? -5.352 11.695 30.75 1 92.56 239 GLY B N 1
ATOM 5491 C CA . GLY B 1 239 ? -4.316 12.492 31.406 1 92.56 239 GLY B CA 1
ATOM 5492 C C . GLY B 1 239 ? -3.863 13.672 30.562 1 92.56 239 GLY B C 1
ATOM 5493 O O . GLY B 1 239 ? -3.174 14.57 31.062 1 92.56 239 GLY B O 1
ATOM 5494 N N . GLY B 1 240 ? -4.125 13.656 29.266 1 92.69 240 GLY B N 1
ATOM 5495 C CA . GLY B 1 240 ? -3.898 14.797 28.406 1 92.69 240 GLY B CA 1
ATOM 5496 C C . GLY B 1 240 ? -2.473 14.891 27.891 1 92.69 240 GLY B C 1
ATOM 5497 O O . GLY B 1 240 ? -2.09 15.891 27.281 1 92.69 240 GLY B O 1
ATOM 5498 N N . VAL B 1 241 ? -1.665 13.844 28.203 1 92.56 241 VAL B N 1
ATOM 5499 C CA . VAL B 1 241 ? -0.26 13.867 27.812 1 92.56 241 VAL B CA 1
ATOM 5500 C C . VAL B 1 241 ? 0.059 12.648 26.953 1 92.56 241 VAL B C 1
ATOM 5502 O O . VAL B 1 241 ? -0.454 11.555 27.203 1 92.56 241 VAL B O 1
ATOM 5505 N N . PHE B 1 242 ? 0.792 12.875 25.891 1 96.25 242 PHE B N 1
ATOM 5506 C CA . PHE B 1 242 ? 1.317 11.781 25.094 1 96.25 242 PHE B CA 1
ATOM 5507 C C . PHE B 1 242 ? 2.693 11.352 25.594 1 96.25 242 PHE B C 1
ATOM 5509 O O . PHE B 1 242 ? 3.703 11.969 25.25 1 96.25 242 PHE B O 1
ATOM 5516 N N . ASP B 1 243 ? 2.807 10.266 26.281 1 92.88 243 ASP B N 1
ATOM 5517 C CA . ASP B 1 243 ? 4.059 9.797 26.859 1 92.88 243 ASP B CA 1
ATOM 5518 C C . ASP B 1 243 ? 4.973 9.195 25.812 1 92.88 243 ASP B C 1
ATOM 5520 O O . ASP B 1 243 ? 4.512 8.484 24.906 1 92.88 243 ASP B O 1
ATOM 5524 N N . ASP B 1 244 ? 6.246 9.523 25.969 1 94.44 244 ASP B N 1
ATOM 5525 C CA . ASP B 1 244 ? 7.23 8.953 25.047 1 94.44 244 ASP B CA 1
ATOM 5526 C C . ASP B 1 244 ? 7.512 7.488 25.391 1 94.44 244 ASP B C 1
ATOM 5528 O O . ASP B 1 244 ? 7.871 7.164 26.516 1 94.44 244 ASP B O 1
ATOM 5532 N N . PRO B 1 245 ? 7.367 6.656 24.438 1 94.19 245 PRO B N 1
ATOM 5533 C CA . PRO B 1 245 ? 7.75 5.266 24.688 1 94.19 245 PRO B CA 1
ATOM 5534 C C . PRO B 1 245 ? 9.266 5.078 24.766 1 94.19 245 PRO B C 1
ATOM 5536 O O . PRO B 1 245 ? 10.023 5.988 24.422 1 94.19 245 PRO B O 1
ATOM 5539 N N . GLN B 1 246 ? 9.664 3.867 25.234 1 92.25 246 GLN B N 1
ATOM 5540 C CA . GLN B 1 246 ? 11.086 3.549 25.281 1 92.25 246 GLN B CA 1
ATOM 5541 C C . GLN B 1 246 ? 11.664 3.461 23.875 1 92.25 246 GLN B C 1
ATOM 5543 O O . GLN B 1 246 ? 12.781 3.934 23.625 1 92.25 246 GLN B O 1
ATOM 5548 N N . ARG B 1 247 ? 10.938 2.822 23.047 1 92.94 247 ARG B N 1
ATOM 5549 C CA . ARG B 1 247 ? 11.305 2.717 21.641 1 92.94 247 ARG B CA 1
ATOM 5550 C C . ARG B 1 247 ? 10.141 3.113 20.734 1 92.94 247 ARG B C 1
ATOM 5552 O O . ARG B 1 247 ? 9.016 2.645 20.922 1 92.94 247 ARG B O 1
ATOM 5559 N N . TRP B 1 248 ? 10.492 4.047 19.812 1 94.31 248 TRP B N 1
ATOM 5560 C CA . TRP B 1 248 ? 9.438 4.527 18.922 1 94.31 248 TRP B CA 1
ATOM 5561 C C . TRP B 1 248 ? 9.234 3.572 17.75 1 94.31 248 TRP B C 1
ATOM 5563 O O . TRP B 1 248 ? 10.188 3.242 17.031 1 94.31 248 TRP B O 1
ATOM 5573 N N . THR B 1 249 ? 8.047 3.064 17.625 1 91.62 249 THR B N 1
ATOM 5574 C CA . THR B 1 249 ? 7.629 2.48 16.359 1 91.62 249 THR B CA 1
ATOM 5575 C C . THR B 1 249 ? 7.172 3.566 15.383 1 91.62 249 THR B C 1
ATOM 5577 O O . THR B 1 249 ? 6.879 4.691 15.797 1 91.62 249 THR B O 1
ATOM 5580 N N . LEU B 1 250 ? 7.164 3.268 14.172 1 93.12 250 LEU B N 1
ATOM 5581 C CA . LEU B 1 250 ? 6.676 4.227 13.188 1 93.12 250 LEU B CA 1
ATOM 5582 C C . LEU B 1 250 ? 5.25 4.66 13.508 1 93.12 250 LEU B C 1
ATOM 5584 O O . LEU B 1 250 ? 4.926 5.848 13.438 1 93.12 250 LEU B O 1
ATOM 5588 N N . HIS B 1 251 ? 4.41 3.748 13.898 1 93.31 251 HIS B N 1
ATOM 5589 C CA . HIS B 1 251 ? 3.008 3.998 14.211 1 93.31 251 HIS B CA 1
ATOM 5590 C C . HIS B 1 251 ? 2.871 4.965 15.383 1 93.31 251 HIS B C 1
ATOM 5592 O O . HIS B 1 251 ? 2.129 5.945 15.305 1 93.31 251 HIS B O 1
ATOM 5598 N N . ALA B 1 252 ? 3.553 4.711 16.422 1 95.56 252 ALA B N 1
ATOM 5599 C CA . ALA B 1 252 ? 3.488 5.559 17.609 1 95.56 252 ALA B CA 1
ATOM 5600 C C . ALA B 1 252 ? 4.051 6.949 17.328 1 95.56 252 ALA B C 1
ATOM 5602 O O . ALA B 1 252 ? 3.531 7.949 17.812 1 95.56 252 ALA B O 1
ATOM 5603 N N . TRP B 1 253 ? 5.129 6.965 16.578 1 97.69 253 TRP B N 1
ATOM 5604 C CA . TRP B 1 253 ? 5.754 8.242 16.234 1 97.69 253 TRP B CA 1
ATOM 5605 C C . TRP B 1 253 ? 4.797 9.109 15.422 1 97.69 253 TRP B C 1
ATOM 5607 O O . TRP B 1 253 ? 4.664 10.305 15.688 1 97.69 253 TRP B O 1
ATOM 5617 N N . GLN B 1 254 ? 4.152 8.523 14.461 1 97.81 254 GLN B N 1
ATOM 5618 C CA . GLN B 1 254 ? 3.225 9.258 13.609 1 97.81 254 GLN B CA 1
ATOM 5619 C C . GLN B 1 254 ? 2.012 9.742 14.406 1 97.81 254 GLN B C 1
ATOM 5621 O O . GLN B 1 254 ? 1.507 10.836 14.172 1 97.81 254 GLN B O 1
ATOM 5626 N N . LYS B 1 255 ? 1.534 8.961 15.297 1 97.19 255 LYS B N 1
ATOM 5627 C CA . LYS B 1 255 ? 0.426 9.367 16.156 1 97.19 255 LYS B CA 1
ATOM 5628 C C . LYS B 1 255 ? 0.79 10.602 16.984 1 97.19 255 LYS B C 1
ATOM 5630 O O . LYS B 1 255 ? -0.023 11.516 17.125 1 97.19 255 LYS B O 1
ATOM 5635 N N . LYS B 1 256 ? 1.932 10.586 17.5 1 98.31 256 LYS B N 1
ATOM 5636 C CA . LYS B 1 256 ? 2.336 11.734 18.312 1 98.31 256 LYS B CA 1
ATOM 5637 C C . LYS B 1 256 ? 2.508 12.984 17.453 1 98.31 256 LYS B C 1
ATOM 5639 O O . LYS B 1 256 ? 2.287 14.102 17.922 1 98.31 256 LYS B O 1
ATOM 5644 N N . VAL B 1 257 ? 2.947 12.805 16.188 1 98.69 257 VAL B N 1
ATOM 5645 C CA . VAL B 1 257 ? 2.994 13.945 15.273 1 98.69 257 VAL B CA 1
ATOM 5646 C C . VAL B 1 257 ? 1.618 14.602 15.195 1 98.69 257 VAL B C 1
ATOM 5648 O O . VAL B 1 257 ? 1.501 15.828 15.258 1 98.69 257 VAL B O 1
ATOM 5651 N N . VAL B 1 258 ? 0.573 13.758 15.062 1 98.75 258 VAL B N 1
ATOM 5652 C CA . VAL B 1 258 ? -0.795 14.266 15.008 1 98.75 258 VAL B CA 1
ATOM 5653 C C . VAL B 1 258 ? -1.128 15.008 16.297 1 98.75 258 VAL B C 1
ATOM 5655 O O . VAL B 1 258 ? -1.671 16.109 16.266 1 98.75 258 VAL B O 1
ATOM 5658 N N . PHE B 1 259 ? -0.768 14.453 17.391 1 98.69 259 PHE B N 1
ATOM 5659 C CA . PHE B 1 259 ? -1.021 15.047 18.688 1 98.69 259 PHE B CA 1
ATOM 5660 C C . PHE B 1 259 ? -0.333 16.406 18.828 1 98.69 259 PHE B C 1
ATOM 5662 O O . PHE B 1 259 ? -0.936 17.359 19.297 1 98.69 259 PHE B O 1
ATOM 5669 N N . LEU B 1 260 ? 0.904 16.453 18.422 1 98.69 260 LEU B N 1
ATOM 5670 C CA . LEU B 1 260 ? 1.692 17.672 18.562 1 98.69 260 LEU B CA 1
ATOM 5671 C C . LEU B 1 260 ? 1.153 18.781 17.656 1 98.69 260 LEU B C 1
ATOM 5673 O O . LEU B 1 260 ? 1.097 19.938 18.047 1 98.69 260 LEU B O 1
ATOM 5677 N N . LEU B 1 261 ? 0.802 18.375 16.438 1 98.81 261 LEU B N 1
ATOM 5678 C CA . LEU B 1 261 ? 0.226 19.391 15.555 1 98.81 261 LEU B CA 1
ATOM 5679 C C . LEU B 1 261 ? -1.08 19.938 16.125 1 98.81 261 LEU B C 1
ATOM 5681 O O . LEU B 1 261 ? -1.325 21.141 16.094 1 98.81 261 LEU B O 1
ATOM 5685 N N . GLY B 1 262 ? -1.899 19.016 16.703 1 98.25 262 GLY B N 1
ATOM 5686 C CA . GLY B 1 262 ? -3.109 19.469 17.375 1 98.25 262 GLY B CA 1
ATOM 5687 C C . GLY B 1 262 ? -2.832 20.406 18.531 1 98.25 262 GLY B C 1
ATOM 5688 O O . GLY B 1 262 ? -3.51 21.422 18.688 1 98.25 262 GLY B O 1
ATOM 5689 N N . SER B 1 263 ? -1.867 20.141 19.312 1 97.88 263 SER B N 1
ATOM 5690 C CA . SER B 1 263 ? -1.508 20.922 20.484 1 97.88 263 SER B CA 1
ATOM 5691 C C . SER B 1 263 ? -0.984 22.297 20.094 1 97.88 263 SER B C 1
ATOM 5693 O O . SER B 1 263 ? -1.341 23.312 20.703 1 97.88 263 SER B O 1
ATOM 5695 N N . VAL B 1 264 ? -0.151 22.281 19.078 1 97.94 264 VAL B N 1
ATOM 5696 C CA . VAL B 1 264 ? 0.427 23.547 18.625 1 97.94 264 VAL B CA 1
ATOM 5697 C C . VAL B 1 264 ? -0.661 24.422 18.016 1 97.94 264 VAL B C 1
ATOM 5699 O O . VAL B 1 264 ? -0.685 25.641 18.234 1 97.94 264 VAL B O 1
ATOM 5702 N N . HIS B 1 265 ? -1.486 23.812 17.234 1 97.19 265 HIS B N 1
ATOM 5703 C CA . HIS B 1 265 ? -2.59 24.578 16.672 1 97.19 265 HIS B CA 1
ATOM 5704 C C . HIS B 1 265 ? -3.471 25.172 17.766 1 97.19 265 HIS B C 1
ATOM 5706 O O . HIS B 1 265 ? -3.914 26.328 17.641 1 97.19 265 HIS B O 1
ATOM 5712 N N . HIS B 1 266 ? -3.732 24.359 18.766 1 95.12 266 HIS B N 1
ATOM 5713 C CA . HIS B 1 266 ? -4.5 24.844 19.906 1 95.12 266 HIS B CA 1
ATOM 5714 C C . HIS B 1 266 ? -3.82 26.047 20.562 1 95.12 266 HIS B C 1
ATOM 5716 O O . HIS B 1 266 ? -4.477 27.031 20.906 1 95.12 266 HIS B O 1
ATOM 5722 N N . PHE B 1 267 ? -2.592 26.031 20.75 1 95.06 267 PHE B N 1
ATOM 5723 C CA . PHE B 1 267 ? -1.822 27.125 21.328 1 95.06 267 PHE B CA 1
ATOM 5724 C C . PHE B 1 267 ? -1.866 28.344 20.406 1 95.06 267 PHE B C 1
ATOM 5726 O O . PHE B 1 267 ? -2.008 29.469 20.891 1 95.06 267 PHE B O 1
ATOM 5733 N N . TRP B 1 268 ? -1.612 28.094 19.125 1 93.81 268 TRP B N 1
ATOM 5734 C CA . TRP B 1 268 ? -1.687 29.172 18.141 1 93.81 268 TRP B CA 1
ATOM 5735 C C . TRP B 1 268 ? -3.012 29.922 18.234 1 93.81 268 TRP B C 1
ATOM 5737 O O . TRP B 1 268 ? -3.041 31.156 18.234 1 93.81 268 TRP B O 1
ATOM 5747 N N . PHE B 1 269 ? -4.113 29.203 18.359 1 92.06 269 PHE B N 1
ATOM 5748 C CA . PHE B 1 269 ? -5.426 29.812 18.484 1 92.06 269 PHE B CA 1
ATOM 5749 C C . PHE B 1 269 ? -5.508 30.672 19.75 1 92.06 269 PHE B C 1
ATOM 5751 O O . PHE B 1 269 ? -6.027 31.781 19.719 1 92.06 269 PHE B O 1
ATOM 5758 N N . ARG B 1 270 ? -5.004 30.156 20.812 1 88.06 270 ARG B N 1
ATOM 5759 C CA . ARG B 1 270 ? -5.02 30.875 22.078 1 88.06 270 ARG B CA 1
ATOM 5760 C C . ARG B 1 270 ? -4.16 32.125 22.016 1 88.06 270 ARG B C 1
ATOM 5762 O O . ARG B 1 270 ? -4.488 33.156 22.641 1 88.06 270 ARG B O 1
ATOM 5769 N N . SER B 1 271 ? -3.104 32.031 21.328 1 86.94 271 SER B N 1
ATOM 5770 C CA . SER B 1 271 ? -2.193 33.156 21.203 1 86.94 271 SER B CA 1
ATOM 5771 C C . SER B 1 271 ? -2.852 34.312 20.469 1 86.94 271 SER B C 1
ATOM 5773 O O . SER B 1 271 ? -2.473 35.469 20.656 1 86.94 271 SER B O 1
ATOM 5775 N N . ARG B 1 272 ? -3.807 34.062 19.641 1 85.75 272 ARG B N 1
ATOM 5776 C CA . ARG B 1 272 ? -4.496 35.062 18.859 1 85.75 272 ARG B CA 1
ATOM 5777 C C . ARG B 1 272 ? -5.66 35.688 19.641 1 85.75 272 ARG B C 1
ATOM 5779 O O . ARG B 1 272 ? -6.016 36.844 19.438 1 85.75 272 ARG B O 1
ATOM 5786 N N . HIS B 1 273 ? -6.246 34.875 20.5 1 78.81 273 HIS B N 1
ATOM 5787 C CA . HIS B 1 273 ? -7.5 35.281 21.109 1 78.81 273 HIS B CA 1
ATOM 5788 C C . HIS B 1 273 ? -7.352 35.438 22.625 1 78.81 273 HIS B C 1
ATOM 5790 O O . HIS B 1 273 ? -8.258 35.906 23.297 1 78.81 273 HIS B O 1
ATOM 5796 N N . GLY B 1 274 ? -6.301 34.938 23.188 1 65.06 274 GLY B N 1
ATOM 5797 C CA . GLY B 1 274 ? -6.164 34.906 24.641 1 65.06 274 GLY B CA 1
ATOM 5798 C C . GLY B 1 274 ? -6.012 36.281 25.234 1 65.06 274 GLY B C 1
ATOM 5799 O O . GLY B 1 274 ? -5.559 37.219 24.562 1 65.06 274 GLY B O 1
ATOM 5800 N N . GLN B 1 275 ? -6.664 36.625 26.328 1 55.28 275 GLN B N 1
ATOM 5801 C CA . GLN B 1 275 ? -6.605 37.844 27.125 1 55.28 275 GLN B CA 1
ATOM 5802 C C . GLN B 1 275 ? -5.199 38.094 27.656 1 55.28 275 GLN B C 1
ATOM 5804 O O . GLN B 1 275 ? -4.555 37.156 28.172 1 55.28 275 GLN B O 1
ATOM 5809 N N . THR B 1 276 ? -4.469 39.031 27.109 1 52.28 276 THR B N 1
ATOM 5810 C CA . THR B 1 276 ? -3.08 39.406 27.359 1 52.28 276 THR B CA 1
ATOM 5811 C C . THR B 1 276 ? -2.914 39.969 28.75 1 52.28 276 THR B C 1
ATOM 5813 O O . THR B 1 276 ? -3.318 41.125 29.016 1 52.28 276 THR B O 1
ATOM 5816 N N . SER B 1 277 ? -3.332 39.312 29.828 1 51.66 277 SER B N 1
ATOM 5817 C CA . SER B 1 277 ? -2.824 39.875 31.078 1 51.66 277 SER B CA 1
ATOM 5818 C C . SER B 1 277 ? -1.413 39.375 31.375 1 51.66 277 SER B C 1
ATOM 5820 O O . SER B 1 277 ? -0.998 38.312 30.859 1 51.66 277 SER B O 1
ATOM 5822 N N . ALA B 1 278 ? -0.575 40.219 32.031 1 50.19 278 ALA B N 1
ATOM 5823 C CA . ALA B 1 278 ? 0.838 39.969 32.312 1 50.19 278 ALA B CA 1
ATOM 5824 C C . ALA B 1 278 ? 1.06 38.531 32.781 1 50.19 278 ALA B C 1
ATOM 5826 O O . ALA B 1 278 ? 1.944 37.844 32.281 1 50.19 278 ALA B O 1
ATOM 5827 N N . PRO B 1 279 ? 0.422 38.031 33.844 1 50.91 279 PRO B N 1
ATOM 5828 C CA . PRO B 1 279 ? 0.604 36.656 34.312 1 50.91 279 PRO B CA 1
ATOM 5829 C C . PRO B 1 279 ? 0.325 35.625 33.219 1 50.91 279 PRO B C 1
ATOM 5831 O O . PRO B 1 279 ? 0.948 34.562 33.188 1 50.91 279 PRO B O 1
ATOM 5834 N N . LEU B 1 280 ? -0.384 36.094 32.281 1 63.28 280 LEU B N 1
ATOM 5835 C CA . LEU B 1 280 ? -0.777 35.188 31.188 1 63.28 280 LEU B CA 1
ATOM 5836 C C . LEU B 1 280 ? 0.32 35.094 30.141 1 63.28 280 LEU B C 1
ATOM 5838 O O . LEU B 1 280 ? 0.551 34.031 29.562 1 63.28 280 LEU B O 1
ATOM 5842 N N . GLU B 1 281 ? 1.176 36.125 30.297 1 70.62 281 GLU B N 1
ATOM 5843 C CA . GLU B 1 281 ? 2.258 36.156 29.328 1 70.62 281 GLU B CA 1
ATOM 5844 C C . GLU B 1 281 ? 3.357 35.156 29.688 1 70.62 281 GLU B C 1
ATOM 5846 O O . GLU B 1 281 ? 3.887 34.469 28.828 1 70.62 281 GLU B O 1
ATOM 5851 N N . SER B 1 282 ? 3.73 35.156 31.016 1 79.5 282 SER B N 1
ATOM 5852 C CA . SER B 1 282 ? 4.758 34.219 31.453 1 79.5 282 SER B CA 1
ATOM 5853 C C . SER B 1 282 ? 4.309 32.781 31.266 1 79.5 282 SER B C 1
ATOM 5855 O O . SER B 1 282 ? 5.105 31.922 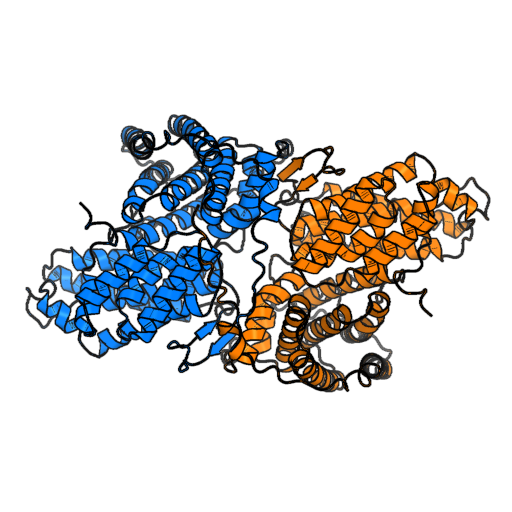30.891 1 79.5 282 SER B O 1
ATOM 5857 N N . THR B 1 283 ? 3.105 32.594 31.516 1 84.75 283 THR B N 1
ATOM 5858 C CA . THR B 1 283 ? 2.557 31.266 31.359 1 84.75 283 THR B CA 1
ATOM 5859 C C . THR B 1 283 ? 2.553 30.859 29.875 1 84.75 283 THR B C 1
ATOM 5861 O O . THR B 1 283 ? 2.871 29.719 29.547 1 84.75 283 THR B O 1
ATOM 5864 N N . MET B 1 284 ? 2.285 31.781 29.047 1 89.31 284 MET B N 1
ATOM 5865 C CA . MET B 1 284 ? 2.254 31.516 27.609 1 89.31 284 MET B CA 1
ATOM 5866 C C . MET B 1 284 ? 3.654 31.234 27.078 1 89.31 284 MET B C 1
ATOM 5868 O O . MET B 1 284 ? 3.832 30.375 26.219 1 89.31 284 MET B O 1
ATOM 5872 N N . ARG B 1 285 ? 4.605 31.969 27.609 1 91.06 285 ARG B N 1
ATOM 5873 C CA . ARG B 1 285 ? 5.984 31.766 27.172 1 91.06 285 ARG B CA 1
ATOM 5874 C C . ARG B 1 285 ? 6.492 30.391 27.594 1 91.06 285 ARG B C 1
ATOM 5876 O O . ARG B 1 285 ? 7.195 29.719 26.844 1 91.06 285 ARG B O 1
ATOM 5883 N N . ARG B 1 286 ? 6.16 30.016 28.797 1 93.31 286 ARG B N 1
ATOM 5884 C CA . ARG B 1 286 ? 6.547 28.688 29.266 1 93.31 286 ARG B CA 1
ATOM 5885 C C . ARG B 1 286 ? 5.895 27.594 28.438 1 93.31 286 ARG B C 1
ATOM 5887 O O . ARG B 1 286 ? 6.543 26.609 28.078 1 93.31 286 ARG B O 1
ATOM 5894 N N . ALA B 1 287 ? 4.621 27.766 28.172 1 94.06 287 ALA B N 1
ATOM 5895 C CA . ALA B 1 287 ? 3.898 26.797 27.359 1 94.06 287 ALA B CA 1
ATOM 5896 C C . ALA B 1 287 ? 4.492 26.703 25.953 1 94.06 287 ALA B C 1
ATOM 5898 O O . ALA B 1 287 ? 4.625 25.609 25.406 1 94.06 287 ALA B O 1
ATOM 5899 N N . TRP B 1 288 ? 4.824 27.859 25.406 1 96.19 288 TRP B N 1
ATOM 5900 C CA . TRP B 1 288 ? 5.445 27.906 24.078 1 96.19 288 TRP B CA 1
ATOM 5901 C C . TRP B 1 288 ? 6.785 27.172 24.078 1 96.19 288 TRP B C 1
ATOM 5903 O O . TRP B 1 288 ? 7.07 26.391 23.172 1 96.19 288 TRP B O 1
ATOM 5913 N N . SER B 1 289 ? 7.574 27.438 25.109 1 96.75 289 SER B N 1
ATOM 5914 C CA . SER B 1 289 ? 8.883 26.812 25.219 1 96.75 289 SER B CA 1
ATOM 5915 C C . SER B 1 289 ? 8.758 25.297 25.391 1 96.75 289 SER B C 1
ATOM 5917 O O . SER B 1 289 ? 9.539 24.531 24.812 1 96.75 289 SER B O 1
ATOM 5919 N N . ASP B 1 290 ? 7.805 24.922 26.156 1 96.88 290 ASP B N 1
ATOM 5920 C CA . ASP B 1 290 ? 7.566 23.5 26.375 1 96.88 290 ASP B CA 1
ATOM 5921 C C . ASP B 1 290 ? 7.176 22.797 25.078 1 96.88 290 ASP B C 1
ATOM 5923 O O . ASP B 1 290 ? 7.688 21.719 24.781 1 96.88 290 ASP B O 1
ATOM 5927 N N . LEU B 1 291 ? 6.273 23.375 24.312 1 97.62 291 LEU B N 1
ATOM 5928 C CA . LEU B 1 291 ? 5.848 22.812 23.031 1 97.62 291 LEU B CA 1
ATOM 5929 C C . LEU B 1 291 ? 7.016 22.734 22.062 1 97.62 291 LEU B C 1
ATOM 5931 O O . LEU B 1 291 ? 7.16 21.734 21.344 1 97.62 291 LEU B O 1
ATOM 5935 N N . GLY B 1 292 ? 7.805 23.781 22.062 1 98.31 292 GLY B N 1
ATOM 5936 C CA . GLY B 1 292 ? 8.984 23.766 21.203 1 98.31 292 GLY B CA 1
ATOM 5937 C C . GLY B 1 292 ? 9.945 22.641 21.531 1 98.31 292 GLY B C 1
ATOM 5938 O O . GLY B 1 292 ? 10.492 22 20.625 1 98.31 292 GLY B O 1
ATOM 5939 N N . ASP B 1 293 ? 10.141 22.438 22.812 1 98.12 293 ASP B N 1
ATOM 5940 C CA . ASP B 1 293 ? 11.016 21.359 23.266 1 98.12 293 ASP B CA 1
ATOM 5941 C C . ASP B 1 293 ? 10.461 20 22.844 1 98.12 293 ASP B C 1
ATOM 5943 O O . ASP B 1 293 ? 11.211 19.109 22.422 1 98.12 293 ASP B O 1
ATOM 5947 N N . GLN B 1 294 ? 9.188 19.812 23 1 98 294 GLN B N 1
ATOM 5948 C CA . GLN B 1 294 ? 8.555 18.562 22.594 1 98 294 GLN B CA 1
ATOM 5949 C C . GLN B 1 294 ? 8.719 18.312 21.094 1 98 294 GLN B C 1
ATOM 5951 O O . GLN B 1 294 ? 9.023 17.203 20.656 1 98 294 GLN B O 1
ATOM 5956 N N . LEU B 1 295 ? 8.5 19.344 20.297 1 98.62 295 LEU B N 1
ATOM 5957 C CA . LEU B 1 295 ? 8.648 19.25 18.844 1 98.62 295 LEU B CA 1
ATOM 5958 C C . LEU B 1 295 ? 10.062 18.828 18.469 1 98.62 295 LEU B C 1
ATOM 5960 O O . LEU B 1 295 ? 10.258 17.906 17.672 1 98.62 295 LEU B O 1
ATOM 5964 N N . ARG B 1 296 ? 11.039 19.453 19.062 1 98.25 296 ARG B N 1
ATOM 5965 C CA . ARG B 1 296 ? 12.438 19.172 18.766 1 98.25 296 ARG B CA 1
ATOM 5966 C C . ARG B 1 296 ? 12.812 17.75 19.188 1 98.25 296 ARG B C 1
ATOM 5968 O O . ARG B 1 296 ? 13.461 17.016 18.438 1 98.25 296 ARG B O 1
ATOM 5975 N N . ARG B 1 297 ? 12.383 17.391 20.375 1 97.75 297 ARG B N 1
ATOM 5976 C CA . ARG B 1 297 ? 12.664 16.047 20.875 1 97.75 297 ARG B CA 1
ATOM 5977 C C . ARG B 1 297 ? 12.039 14.992 19.969 1 97.75 297 ARG B C 1
ATOM 5979 O O . ARG B 1 297 ? 12.672 13.969 19.688 1 97.75 297 ARG B O 1
ATOM 5986 N N . HIS B 1 298 ? 10.812 15.234 19.578 1 98.38 298 HIS B N 1
ATOM 5987 C CA . HIS B 1 298 ? 10.109 14.258 18.75 1 98.38 298 HIS B CA 1
ATOM 5988 C C . HIS B 1 298 ? 10.727 14.156 17.359 1 98.38 298 HIS B C 1
ATOM 5990 O O . HIS B 1 298 ? 10.797 13.07 16.781 1 98.38 298 HIS B O 1
ATOM 5996 N N . GLU B 1 299 ? 11.148 15.281 16.797 1 98.12 299 GLU B N 1
ATOM 5997 C CA . GLU B 1 299 ? 11.852 15.305 15.523 1 98.12 299 GLU B CA 1
ATOM 5998 C C . GLU B 1 299 ? 13.117 14.453 15.578 1 98.12 299 GLU B C 1
ATOM 6000 O O . GLU B 1 299 ? 13.398 13.688 14.648 1 98.12 299 GLU B O 1
ATOM 6005 N N . LEU B 1 300 ? 13.844 14.523 16.656 1 96.75 300 LEU B N 1
ATOM 6006 C CA . LEU B 1 300 ? 15.109 13.812 16.828 1 96.75 300 LEU B CA 1
ATOM 6007 C C . LEU B 1 300 ? 14.875 12.336 17.109 1 96.75 300 LEU B C 1
ATOM 6009 O O . LEU B 1 300 ? 15.766 11.508 16.906 1 96.75 300 LEU B O 1
ATOM 6013 N N . ALA B 1 301 ? 13.672 12.008 17.516 1 97.12 301 ALA B N 1
ATOM 6014 C CA . ALA B 1 301 ? 13.359 10.633 17.906 1 97.12 301 ALA B CA 1
ATOM 6015 C C . ALA B 1 301 ? 12.773 9.852 16.734 1 97.12 301 ALA B C 1
ATOM 6017 O O . ALA B 1 301 ? 12.328 8.711 16.891 1 97.12 301 ALA B O 1
ATOM 6018 N N . ALA B 1 302 ? 12.805 10.383 15.508 1 97 302 ALA B N 1
ATOM 6019 C CA . ALA B 1 302 ? 12.234 9.719 14.344 1 97 302 ALA B CA 1
ATOM 6020 C C . ALA B 1 302 ? 12.891 8.359 14.117 1 97 302 ALA B C 1
ATOM 6022 O O . ALA B 1 302 ? 14.117 8.25 14.133 1 97 302 ALA B O 1
ATOM 6023 N N . PRO B 1 303 ? 12.062 7.336 13.93 1 93.81 303 PRO B N 1
ATOM 6024 C CA . PRO B 1 303 ? 12.633 6.016 13.648 1 93.81 303 PRO B CA 1
ATOM 6025 C C . PRO B 1 303 ? 13.43 5.988 12.344 1 93.81 303 PRO B C 1
ATOM 6027 O O . PRO B 1 303 ? 13.266 6.867 11.5 1 93.81 303 PRO B O 1
ATOM 6030 N N . PRO B 1 304 ? 14.227 4.945 12.156 1 90.94 304 PRO B N 1
ATOM 6031 C CA . PRO B 1 304 ? 15.086 4.848 10.969 1 90.94 304 PRO B CA 1
ATOM 6032 C C . PRO B 1 304 ? 14.289 4.883 9.664 1 90.94 304 PRO B C 1
ATOM 6034 O O . PRO B 1 304 ? 14.766 5.434 8.664 1 90.94 304 PRO B O 1
ATOM 6037 N N . ALA B 1 305 ? 13.141 4.348 9.688 1 92.06 305 ALA B N 1
ATOM 6038 C CA . ALA B 1 305 ? 12.32 4.305 8.484 1 92.06 305 ALA B CA 1
ATOM 6039 C C . ALA B 1 305 ? 11.984 5.715 7.996 1 92.06 305 ALA B C 1
ATOM 6041 O O . ALA B 1 305 ? 11.625 5.906 6.832 1 92.06 305 ALA B O 1
ATOM 6042 N N . CYS B 1 306 ? 12.125 6.727 8.859 1 95.88 306 CYS B N 1
ATOM 6043 C CA . CYS B 1 306 ? 11.766 8.102 8.539 1 95.88 306 CYS B CA 1
ATOM 6044 C C . CYS B 1 306 ? 12.93 8.844 7.895 1 95.88 306 CYS B C 1
ATOM 6046 O O . CYS B 1 306 ? 12.82 10.023 7.555 1 95.88 306 CYS B O 1
ATOM 6048 N N . THR B 1 307 ? 13.992 8.141 7.578 1 95.25 307 THR B N 1
ATOM 6049 C CA . THR B 1 307 ? 15.172 8.742 6.973 1 95.25 307 THR B CA 1
ATOM 6050 C C . THR B 1 307 ? 14.914 9.094 5.512 1 95.25 307 THR B C 1
ATOM 6052 O O . THR B 1 307 ? 14.336 8.297 4.77 1 95.25 307 THR B O 1
ATOM 6055 N N . PRO B 1 308 ? 15.32 10.336 5.141 1 96.44 308 PRO B N 1
ATOM 6056 C CA . PRO B 1 308 ? 15.18 10.672 3.721 1 96.44 308 PRO B CA 1
ATOM 6057 C C . PRO B 1 308 ? 15.992 9.758 2.814 1 96.44 308 PRO B C 1
ATOM 6059 O O . PRO B 1 308 ? 17.141 9.43 3.127 1 96.44 308 PRO B O 1
ATOM 6062 N N . ILE B 1 309 ? 15.422 9.352 1.734 1 96.25 309 ILE B N 1
ATOM 6063 C CA . ILE B 1 309 ? 16.125 8.469 0.804 1 96.25 309 ILE B CA 1
ATOM 6064 C C . ILE B 1 309 ? 16.875 9.297 -0.234 1 96.25 309 ILE B C 1
ATOM 6066 O O . ILE B 1 309 ? 17.891 8.867 -0.764 1 96.25 309 ILE B O 1
ATOM 6070 N N . SER B 1 310 ? 16.359 10.469 -0.483 1 97.12 310 SER B N 1
ATOM 6071 C CA . SER B 1 310 ? 17.047 11.367 -1.399 1 97.12 310 SER B CA 1
ATOM 6072 C C . SER B 1 310 ? 16.828 12.828 -1.013 1 97.12 310 SER B C 1
ATOM 6074 O O . SER B 1 310 ? 15.859 13.156 -0.334 1 97.12 310 SER B O 1
ATOM 6076 N N . ALA B 1 311 ? 17.75 13.648 -1.314 1 97.25 311 ALA B N 1
ATOM 6077 C CA . ALA B 1 311 ? 17.734 15.102 -1.154 1 97.25 311 ALA B CA 1
ATOM 6078 C C . ALA B 1 311 ? 18.406 15.789 -2.34 1 97.25 311 ALA B C 1
ATOM 6080 O O . ALA B 1 311 ? 19.625 15.781 -2.461 1 97.25 311 ALA B O 1
ATOM 6081 N N . VAL B 1 312 ? 17.609 16.391 -3.154 1 96.88 312 VAL B N 1
ATOM 6082 C CA . VAL B 1 312 ? 18.109 17.047 -4.363 1 96.88 312 VAL B CA 1
ATOM 6083 C C . VAL B 1 312 ? 17.969 18.562 -4.227 1 96.88 312 VAL B C 1
ATOM 6085 O O . VAL B 1 312 ? 16.891 19.078 -3.934 1 96.88 312 VAL B O 1
ATOM 6088 N N . PRO B 1 313 ? 19.031 19.266 -4.441 1 95.19 313 PRO B N 1
ATOM 6089 C CA . PRO B 1 313 ? 18.969 20.719 -4.289 1 95.19 313 PRO B CA 1
ATOM 6090 C C . PRO B 1 313 ? 18.094 21.391 -5.355 1 95.19 313 PRO B C 1
ATOM 6092 O O . PRO B 1 313 ? 17.859 20.812 -6.418 1 95.19 313 PRO B O 1
ATOM 6095 N N . ALA B 1 314 ? 17.703 22.594 -5.016 1 95 314 ALA B N 1
ATOM 6096 C CA . ALA B 1 314 ? 16.891 23.406 -5.926 1 95 314 ALA B CA 1
ATOM 6097 C C . ALA B 1 314 ? 17.656 23.703 -7.215 1 95 314 ALA B C 1
ATOM 6099 O O . ALA B 1 314 ? 18.891 23.719 -7.223 1 95 314 ALA B O 1
ATOM 6100 N N . THR B 1 315 ? 16.938 23.828 -8.273 1 91.31 315 THR B N 1
ATOM 6101 C CA . THR B 1 315 ? 17.469 24.234 -9.57 1 91.31 315 THR B CA 1
ATOM 6102 C C . THR B 1 315 ? 16.688 25.422 -10.133 1 91.31 315 THR B C 1
ATOM 6104 O O . THR B 1 315 ? 15.812 25.969 -9.461 1 91.31 315 THR B O 1
ATOM 6107 N N . VAL B 1 316 ? 16.969 25.766 -11.297 1 86.94 316 VAL B N 1
ATOM 6108 C CA . VAL B 1 316 ? 16.281 26.875 -11.961 1 86.94 316 VAL B CA 1
ATOM 6109 C C . VAL B 1 316 ? 14.844 26.484 -12.258 1 86.94 316 VAL B C 1
ATOM 6111 O O . VAL B 1 316 ? 13.93 27.297 -12.156 1 86.94 316 VAL B O 1
ATOM 6114 N N . ASP B 1 317 ? 14.617 25.234 -12.477 1 87.19 317 ASP B N 1
ATOM 6115 C CA . ASP B 1 317 ? 13.297 24.766 -12.867 1 87.19 317 ASP B CA 1
ATOM 6116 C C . ASP B 1 317 ? 12.477 24.344 -11.648 1 87.19 317 ASP B C 1
ATOM 6118 O O . ASP B 1 317 ? 11.25 24.25 -11.719 1 87.19 317 ASP B O 1
ATOM 6122 N N . CYS B 1 318 ? 13.188 24.109 -10.531 1 91.06 318 CYS B N 1
ATOM 6123 C CA . CYS B 1 318 ? 12.531 23.734 -9.281 1 91.06 318 CYS B CA 1
ATOM 6124 C C . CYS B 1 318 ? 13.07 24.547 -8.117 1 91.06 318 CYS B C 1
ATOM 6126 O O . CYS B 1 318 ? 14.133 24.234 -7.566 1 91.06 318 CYS B O 1
ATOM 6128 N N . PRO B 1 319 ? 12.242 25.453 -7.73 1 95.19 319 PRO B N 1
ATOM 6129 C CA . PRO B 1 319 ? 12.758 26.438 -6.773 1 95.19 319 PRO B CA 1
ATOM 6130 C C . PRO B 1 319 ? 12.883 25.875 -5.359 1 95.19 319 PRO B C 1
ATOM 6132 O O . PRO B 1 319 ? 13.227 26.609 -4.43 1 95.19 319 PRO B O 1
ATOM 6135 N N . PHE B 1 320 ? 12.633 24.531 -5.168 1 97.19 320 PHE B N 1
ATOM 6136 C CA . PHE B 1 320 ? 12.68 23.938 -3.832 1 97.19 320 PHE B CA 1
ATOM 6137 C C . PHE B 1 320 ? 13.711 22.828 -3.766 1 97.19 320 PHE B C 1
ATOM 6139 O O . PHE B 1 320 ? 13.922 22.109 -4.746 1 97.19 320 PHE B O 1
ATOM 6146 N N . ASP B 1 321 ? 14.414 22.719 -2.584 1 96.44 321 ASP B N 1
ATOM 6147 C CA . ASP B 1 321 ? 15.086 21.453 -2.291 1 96.44 321 ASP B CA 1
ATOM 6148 C C . ASP B 1 321 ? 14.078 20.312 -2.168 1 96.44 321 ASP B C 1
ATOM 6150 O O . ASP B 1 321 ? 13.039 20.469 -1.522 1 96.44 321 ASP B O 1
ATOM 6154 N N . LEU B 1 322 ? 14.391 19.219 -2.818 1 96.94 322 LEU B N 1
ATOM 6155 C CA . LEU B 1 322 ? 13.445 18.109 -2.828 1 96.94 322 LEU B CA 1
ATOM 6156 C C . LEU B 1 322 ? 13.961 16.953 -1.979 1 96.94 322 LEU B C 1
ATOM 6158 O O . LEU B 1 322 ? 14.984 16.344 -2.303 1 96.94 322 LEU B O 1
ATOM 6162 N N . VAL B 1 323 ? 13.25 16.688 -0.88 1 97.62 323 VAL B N 1
ATOM 6163 C CA . VAL B 1 323 ? 13.555 15.57 0.002 1 97.62 323 VAL B CA 1
ATOM 6164 C C . VAL B 1 323 ? 12.492 14.484 -0.161 1 97.62 323 VAL B C 1
ATOM 6166 O O . VAL B 1 323 ? 11.297 14.758 -0.022 1 97.62 323 VAL B O 1
ATOM 6169 N N . ARG B 1 324 ? 12.953 13.242 -0.422 1 97.12 324 ARG B N 1
ATOM 6170 C CA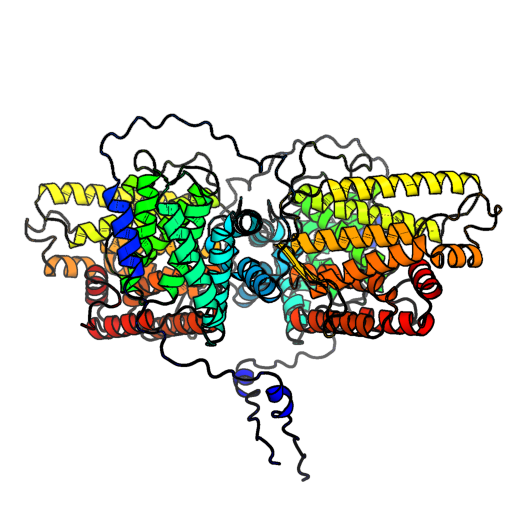 . ARG B 1 324 ? 12.023 12.141 -0.64 1 97.12 324 ARG B CA 1
ATOM 6171 C C . ARG B 1 324 ? 12.164 11.078 0.45 1 97.12 324 ARG B C 1
ATOM 6173 O O . ARG B 1 324 ? 13.258 10.859 0.967 1 97.12 324 ARG B O 1
ATOM 6180 N N . TYR B 1 325 ? 11.055 10.523 0.767 1 96.81 325 TYR B N 1
ATOM 6181 C CA . TYR B 1 325 ? 10.992 9.438 1.735 1 96.81 325 TYR B CA 1
ATOM 6182 C C . TYR B 1 325 ? 10.5 8.148 1.082 1 96.81 325 TYR B C 1
ATOM 6184 O O . TYR B 1 325 ? 10.039 8.164 -0.063 1 96.81 325 TYR B O 1
ATOM 6192 N N . ILE B 1 326 ? 10.594 7.082 1.765 1 93.69 326 ILE B N 1
ATOM 6193 C CA . ILE B 1 326 ? 10.383 5.773 1.16 1 93.69 326 ILE B CA 1
ATOM 6194 C C . ILE B 1 326 ? 8.891 5.512 0.999 1 93.69 326 ILE B C 1
ATOM 6196 O O . ILE B 1 326 ? 8.484 4.652 0.209 1 93.69 326 ILE B O 1
ATOM 6200 N N . ALA B 1 327 ? 8.07 6.305 1.779 1 93.38 327 ALA B N 1
ATOM 6201 C CA . ALA B 1 327 ? 6.648 5.992 1.743 1 93.38 327 ALA B CA 1
ATOM 6202 C C . ALA B 1 327 ? 5.805 7.238 2.004 1 93.38 327 ALA B C 1
ATOM 6204 O O . ALA B 1 327 ? 6.242 8.156 2.699 1 93.38 327 ALA B O 1
ATOM 6205 N N . GLY B 1 328 ? 4.594 7.215 1.5 1 94.62 328 GLY B N 1
ATOM 6206 C CA . GLY B 1 328 ? 3.66 8.32 1.615 1 94.62 328 GLY B CA 1
ATOM 6207 C C . GLY B 1 328 ? 3.332 8.68 3.053 1 94.62 328 GLY B C 1
ATOM 6208 O O . GLY B 1 328 ? 3.42 9.844 3.445 1 94.62 328 GLY B O 1
ATOM 6209 N N . PRO B 1 329 ? 2.965 7.68 3.848 1 95.75 329 PRO B N 1
ATOM 6210 C CA . PRO B 1 329 ? 2.619 7.969 5.242 1 95.75 329 PRO B CA 1
ATOM 6211 C C . PRO B 1 329 ? 3.764 8.633 6.008 1 95.75 329 PRO B C 1
ATOM 6213 O O . PRO B 1 329 ? 3.523 9.453 6.895 1 95.75 329 PRO B O 1
ATOM 6216 N N . ILE B 1 330 ? 4.973 8.328 5.652 1 96.75 330 ILE B N 1
ATOM 6217 C CA . ILE B 1 330 ? 6.133 8.914 6.316 1 96.75 330 ILE B CA 1
ATOM 6218 C C . ILE B 1 330 ? 6.285 10.375 5.902 1 96.75 330 ILE B C 1
ATOM 6220 O O . ILE B 1 330 ? 6.48 11.25 6.75 1 96.75 330 ILE B O 1
ATOM 6224 N N . SER B 1 331 ? 6.219 10.617 4.605 1 97.81 331 SER B N 1
ATOM 6225 C CA . SER B 1 331 ? 6.309 12 4.141 1 97.81 331 SER B CA 1
ATOM 6226 C C . SER B 1 331 ? 5.188 12.852 4.73 1 97.81 331 SER B C 1
ATOM 6228 O O . SER B 1 331 ? 5.402 14.016 5.074 1 97.81 331 SER B O 1
ATOM 6230 N N . ALA B 1 332 ? 4.004 12.258 4.832 1 98.25 332 ALA B N 1
ATOM 6231 C CA . ALA B 1 332 ? 2.873 12.977 5.406 1 98.25 332 ALA B CA 1
ATOM 6232 C C . ALA B 1 332 ? 3.143 13.352 6.863 1 98.25 332 ALA B C 1
ATOM 6234 O O . ALA B 1 332 ? 2.799 14.453 7.301 1 98.25 332 ALA B O 1
ATOM 6235 N N . ALA B 1 333 ? 3.699 12.422 7.605 1 98.56 333 ALA B N 1
ATOM 6236 C CA . ALA B 1 333 ? 4.004 12.695 9.008 1 98.56 333 ALA B CA 1
ATOM 6237 C C . ALA B 1 333 ? 5.031 13.812 9.141 1 98.56 333 ALA B C 1
ATOM 6239 O O . ALA B 1 333 ? 4.879 14.703 9.984 1 98.56 333 ALA B O 1
ATOM 6240 N N . TRP B 1 334 ? 6.059 13.781 8.312 1 98.69 334 TRP B N 1
ATOM 6241 C CA . TRP B 1 334 ? 7.051 14.852 8.32 1 98.69 334 TRP B CA 1
ATOM 6242 C C . TRP B 1 334 ? 6.41 16.188 7.969 1 98.69 334 TRP B C 1
ATOM 6244 O O . TRP B 1 334 ? 6.715 17.203 8.594 1 98.69 334 TRP B O 1
ATOM 6254 N N . GLN B 1 335 ? 5.559 16.141 6.977 1 98.81 335 GLN B N 1
ATOM 6255 C CA . GLN B 1 335 ? 4.906 17.375 6.555 1 98.81 335 GLN B CA 1
ATOM 6256 C C . GLN B 1 335 ? 4.078 17.969 7.688 1 98.81 335 GLN B C 1
ATOM 6258 O O . GLN B 1 335 ? 4.098 19.188 7.898 1 98.81 335 GLN B O 1
ATOM 6263 N N . MET B 1 336 ? 3.373 17.141 8.406 1 98.88 336 MET B N 1
ATOM 6264 C CA . MET B 1 336 ? 2.588 17.594 9.547 1 98.88 336 MET B CA 1
ATOM 6265 C C . MET B 1 336 ? 3.496 18.125 10.656 1 98.88 336 MET B C 1
ATOM 6267 O O . MET B 1 336 ? 3.184 19.125 11.289 1 98.88 336 MET B O 1
ATOM 6271 N N . LEU B 1 337 ? 4.586 17.453 10.875 1 98.88 337 LEU B N 1
ATOM 6272 C CA . LEU B 1 337 ? 5.512 17.891 11.922 1 98.88 337 LEU B CA 1
ATOM 6273 C C . LEU B 1 337 ? 6.121 19.25 11.57 1 98.88 337 LEU B C 1
ATOM 6275 O O . LEU B 1 337 ? 6.23 20.125 12.438 1 98.88 337 LEU B O 1
ATOM 6279 N N . HIS B 1 338 ? 6.527 19.438 10.328 1 98.88 338 HIS B N 1
ATOM 6280 C CA . HIS B 1 338 ? 7.066 20.719 9.891 1 98.88 338 HIS B CA 1
ATOM 6281 C C . HIS B 1 338 ? 6.012 21.812 9.977 1 98.88 338 HIS B C 1
ATOM 6283 O O . HIS B 1 338 ? 6.336 22.969 10.281 1 98.88 338 HIS B O 1
ATOM 6289 N N . THR B 1 339 ? 4.785 21.453 9.656 1 98.88 339 THR B N 1
ATOM 6290 C CA . THR B 1 339 ? 3.699 22.422 9.82 1 98.88 339 THR B CA 1
ATOM 6291 C C . THR B 1 339 ? 3.545 22.812 11.281 1 98.88 339 THR B C 1
ATOM 6293 O O . THR B 1 339 ? 3.312 23.984 11.594 1 98.88 339 THR B O 1
ATOM 6296 N N . ALA B 1 340 ? 3.686 21.812 12.172 1 98.88 340 ALA B N 1
ATOM 6297 C CA . ALA B 1 340 ? 3.641 22.125 13.602 1 98.88 340 ALA B CA 1
ATOM 6298 C C . ALA B 1 340 ? 4.754 23.094 13.992 1 98.88 340 ALA B C 1
ATOM 6300 O O . ALA B 1 340 ? 4.52 24.047 14.727 1 98.88 340 ALA B O 1
ATOM 6301 N N . HIS B 1 341 ? 5.949 22.875 13.5 1 98.81 341 HIS B N 1
ATOM 6302 C CA . HIS B 1 341 ? 7.062 23.781 13.742 1 98.81 341 HIS B CA 1
ATOM 6303 C C . HIS B 1 341 ? 6.762 25.172 13.219 1 98.81 341 HIS B C 1
ATOM 6305 O O . HIS B 1 341 ? 7.109 26.172 13.852 1 98.81 341 HIS B O 1
ATOM 6311 N N . LEU B 1 342 ? 6.191 25.234 12.047 1 98.75 342 LEU B N 1
ATOM 6312 C CA . LEU B 1 342 ? 5.852 26.516 11.438 1 98.75 342 LEU B CA 1
ATOM 6313 C C . LEU B 1 342 ? 4.863 27.281 12.305 1 98.75 342 LEU B C 1
ATOM 6315 O O . LEU B 1 342 ? 5.094 28.453 12.625 1 98.75 342 LEU B O 1
ATOM 6319 N N . LEU B 1 343 ? 3.781 26.625 12.727 1 98.06 343 LEU B N 1
ATOM 6320 C CA . LEU B 1 343 ? 2.779 27.266 13.57 1 98.06 343 LEU B CA 1
ATOM 6321 C C . LEU B 1 343 ? 3.381 27.688 14.906 1 98.06 343 LEU B C 1
ATOM 6323 O O . LEU B 1 343 ? 3.041 28.734 15.445 1 98.06 343 LEU B O 1
ATOM 6327 N N . HIS B 1 344 ? 4.223 26.844 15.422 1 98.31 344 HIS B N 1
ATOM 6328 C CA . HIS B 1 344 ? 4.91 27.141 16.672 1 98.31 344 HIS B CA 1
ATOM 6329 C C . HIS B 1 344 ? 5.742 28.422 16.531 1 98.31 344 HIS B C 1
ATOM 6331 O O . HIS B 1 344 ? 5.719 29.281 17.422 1 98.31 344 HIS B O 1
ATOM 6337 N N . ALA B 1 345 ? 6.496 28.547 15.453 1 97.88 345 ALA B N 1
ATOM 6338 C CA . ALA B 1 345 ? 7.312 29.734 15.211 1 97.88 345 ALA B CA 1
ATOM 6339 C C . ALA B 1 345 ? 6.449 30.984 15.102 1 97.88 345 ALA B C 1
ATOM 6341 O O . ALA B 1 345 ? 6.789 32.031 15.648 1 97.88 345 ALA B O 1
ATOM 6342 N N . LEU B 1 346 ? 5.348 30.891 14.469 1 96.19 346 LEU B N 1
ATOM 6343 C CA . LEU B 1 346 ? 4.453 32.031 14.242 1 96.19 346 LEU B CA 1
ATOM 6344 C C . LEU B 1 346 ? 3.775 32.438 15.547 1 96.19 346 LEU B C 1
ATOM 6346 O O . LEU B 1 346 ? 3.338 33.594 15.68 1 96.19 346 LEU B O 1
ATOM 6350 N N . ALA B 1 347 ? 3.691 31.531 16.5 1 94.81 347 ALA B N 1
ATOM 6351 C CA . ALA B 1 347 ? 2.928 31.781 17.719 1 94.81 347 ALA B CA 1
ATOM 6352 C C . ALA B 1 347 ? 3.842 32.25 18.859 1 94.81 347 ALA B C 1
ATOM 6354 O O . ALA B 1 347 ? 3.41 32.344 20 1 94.81 347 ALA B O 1
ATOM 6355 N N . GLU B 1 348 ? 5.082 32.5 18.578 1 94 348 GLU B N 1
ATOM 6356 C CA . GLU B 1 348 ? 6.004 32.938 19.625 1 94 348 GLU B CA 1
ATOM 6357 C C . GLU B 1 348 ? 5.477 34.156 20.344 1 94 348 GLU B C 1
ATOM 6359 O O . GLU B 1 348 ? 5.102 35.156 19.703 1 94 348 GLU B O 1
ATOM 6364 N N . PRO B 1 349 ? 5.402 34.031 21.656 1 89.44 349 PRO B N 1
ATOM 6365 C CA . PRO B 1 349 ? 4.957 35.219 22.391 1 89.44 349 PRO B CA 1
ATOM 6366 C C . PRO B 1 349 ? 5.965 36.375 22.328 1 89.44 349 PRO B C 1
ATOM 6368 O O . PRO B 1 349 ? 7.176 36.125 22.312 1 89.44 349 PRO B O 1
ATOM 6371 N N . PRO B 1 350 ? 5.449 37.625 22.312 1 80.62 350 PRO B N 1
ATOM 6372 C CA . PRO B 1 350 ? 6.355 38.781 22.297 1 80.62 350 PRO B CA 1
ATOM 6373 C C . PRO B 1 350 ? 7.18 38.906 23.578 1 80.62 350 PRO B C 1
ATOM 6375 O O . PRO B 1 350 ? 6.758 38.438 24.625 1 80.62 350 PRO B O 1
ATOM 6378 N N . GLY B 1 351 ? 8.594 39.062 23.578 1 68.94 351 GLY B N 1
ATOM 6379 C CA . GLY B 1 351 ? 9.469 39.188 24.734 1 68.94 351 GLY B CA 1
ATOM 6380 C C . GLY B 1 351 ? 8.977 40.219 25.75 1 68.94 351 GLY B C 1
ATOM 6381 O O . GLY B 1 351 ? 8.141 41.062 25.422 1 68.94 351 GLY B O 1
ATOM 6382 N N . THR B 1 352 ? 9.016 39.938 27.125 1 59.53 352 THR B N 1
ATOM 6383 C CA . THR B 1 352 ? 8.609 40.719 28.281 1 59.53 352 THR B CA 1
ATOM 6384 C C . THR B 1 352 ? 8.945 42.188 28.094 1 59.53 352 THR B C 1
ATOM 6386 O O . THR B 1 352 ? 8.359 43.062 28.75 1 59.53 352 THR B O 1
ATOM 6389 N N . GLY B 1 353 ? 10.031 42.531 27.531 1 49.91 353 GLY B N 1
ATOM 6390 C CA . GLY B 1 353 ? 10.398 43.938 27.75 1 49.91 353 GLY B CA 1
ATOM 6391 C C . GLY B 1 353 ? 9.43 44.906 27.125 1 49.91 353 GLY B C 1
ATOM 6392 O O . GLY B 1 353 ? 9.617 46.125 27.203 1 49.91 353 GLY B O 1
ATOM 6393 N N . THR B 1 354 ? 8.703 44.406 26.141 1 47.91 354 THR B N 1
ATOM 6394 C CA . THR B 1 354 ? 7.867 45.469 25.609 1 47.91 354 THR B CA 1
ATOM 6395 C C . THR B 1 354 ? 6.547 45.562 26.375 1 47.91 354 THR B C 1
ATOM 6397 O O . THR B 1 354 ? 5.879 44.531 26.578 1 47.91 354 THR B O 1
ATOM 6400 N N . GLY B 1 355 ? 6.352 46.438 27.297 1 43.31 355 GLY B N 1
ATOM 6401 C CA . GLY B 1 355 ? 5.238 46.844 28.141 1 43.31 355 GLY B CA 1
ATOM 6402 C C . GLY B 1 355 ? 3.994 46 27.938 1 43.31 355 GLY B C 1
ATOM 6403 O O . GLY B 1 355 ? 3.924 45.188 26.984 1 43.31 355 GLY B O 1
ATOM 6404 N N . PRO B 1 356 ? 3.152 45.969 28.922 1 45.69 356 PRO B N 1
ATOM 6405 C CA . PRO B 1 356 ? 1.953 45.156 29.078 1 45.69 356 PRO B CA 1
ATOM 6406 C C . PRO B 1 356 ? 1.182 45 27.766 1 45.69 356 PRO B C 1
ATOM 6408 O O . PRO B 1 356 ? 0.523 43.969 27.562 1 45.69 356 PRO B O 1
ATOM 6411 N N . ASP B 1 357 ? 0.921 46.094 27.078 1 43.56 357 ASP B N 1
ATOM 6412 C CA . ASP B 1 357 ? -0.025 46.25 25.984 1 43.56 357 ASP B CA 1
ATOM 6413 C C . ASP B 1 357 ? 0.512 45.625 24.703 1 43.56 357 ASP B C 1
ATOM 6415 O O . ASP B 1 357 ? -0.071 45.781 23.625 1 43.56 357 ASP B O 1
ATOM 6419 N N . THR B 1 358 ? 1.628 44.875 24.734 1 46.44 358 THR B N 1
ATOM 6420 C CA . THR B 1 358 ? 2.393 44.75 23.5 1 46.44 358 THR B CA 1
ATOM 6421 C C . THR B 1 358 ? 2.102 43.406 22.828 1 46.44 358 THR B C 1
ATOM 6423 O O . THR B 1 358 ? 2.354 43.25 21.625 1 46.44 358 THR B O 1
ATOM 6426 N N . ASP B 1 359 ? 1.688 42.344 23.531 1 50.88 359 ASP B N 1
ATOM 6427 C CA . ASP B 1 359 ? 1.637 41.062 22.828 1 50.88 359 ASP B CA 1
ATOM 6428 C C . ASP B 1 359 ? 0.483 41.031 21.828 1 50.88 359 ASP B C 1
ATOM 6430 O O . ASP B 1 359 ? 0.583 40.406 20.781 1 50.88 359 ASP B O 1
ATOM 6434 N N . THR B 1 360 ? -0.677 41.781 22.312 1 55.94 360 THR B N 1
ATOM 6435 C CA . THR B 1 360 ? -1.811 41.812 21.406 1 55.94 360 THR B CA 1
ATOM 6436 C C . THR B 1 360 ? -1.721 43.031 20.484 1 55.94 360 THR B C 1
ATOM 6438 O O . THR B 1 360 ? -2.621 43.25 19.672 1 55.94 360 THR B O 1
ATOM 6441 N N . ASN B 1 361 ? -0.633 43.719 20.766 1 65.19 361 ASN B N 1
ATOM 6442 C CA . ASN B 1 361 ? -0.429 44.844 19.891 1 65.19 361 ASN B CA 1
ATOM 6443 C C . ASN B 1 361 ? 0.002 44.406 18.5 1 65.19 361 ASN B C 1
ATOM 6445 O O . ASN B 1 361 ? 1.06 43.812 18.328 1 65.19 361 ASN B O 1
ATOM 6449 N N . PRO B 1 362 ? -0.878 44.531 17.547 1 78.12 362 PRO B N 1
ATOM 6450 C CA . PRO B 1 362 ? -0.573 44.125 16.172 1 78.12 362 PRO B CA 1
ATOM 6451 C C . PRO B 1 362 ? 0.785 44.625 15.703 1 78.12 362 PRO B C 1
ATOM 6453 O O . PRO B 1 362 ? 1.468 43.938 14.93 1 78.12 362 PRO B O 1
ATOM 6456 N N . ARG B 1 363 ? 1.169 45.75 16.234 1 81.25 363 ARG B N 1
ATOM 6457 C CA . ARG B 1 363 ? 2.449 46.312 15.812 1 81.25 363 ARG B CA 1
ATOM 6458 C C . ARG B 1 363 ? 3.611 45.5 16.359 1 81.25 363 ARG B C 1
ATOM 6460 O O . ARG B 1 363 ? 4.578 45.219 15.648 1 81.25 363 ARG B O 1
ATOM 6467 N N . SER B 1 364 ? 3.502 45.125 17.609 1 84.19 364 SER B N 1
ATOM 6468 C CA . SER B 1 364 ? 4.555 44.312 18.219 1 84.19 364 SER B CA 1
ATOM 6469 C C . SER B 1 364 ? 4.633 42.938 17.578 1 84.19 364 SER B C 1
ATOM 6471 O O . SER B 1 364 ? 5.723 42.406 17.375 1 84.19 364 SER B O 1
ATOM 6473 N N . ARG B 1 365 ? 3.459 42.375 17.281 1 89.38 365 ARG B N 1
ATOM 6474 C CA . ARG B 1 365 ? 3.4 41.094 16.609 1 89.38 365 ARG B CA 1
ATOM 6475 C C . ARG B 1 365 ? 4.035 41.156 15.227 1 89.38 365 ARG B C 1
ATOM 6477 O O . ARG B 1 365 ? 4.824 40.281 14.859 1 89.38 365 ARG B O 1
ATOM 6484 N N . ARG B 1 366 ? 3.725 42.156 14.547 1 89.94 366 ARG B N 1
ATOM 6485 C CA . ARG B 1 366 ? 4.285 42.312 13.211 1 89.94 366 ARG B CA 1
ATOM 6486 C C . ARG B 1 366 ? 5.801 42.5 13.266 1 89.94 366 ARG B C 1
ATOM 6488 O O . ARG B 1 366 ? 6.523 41.969 12.422 1 89.94 366 ARG B O 1
ATOM 6495 N N . ALA B 1 367 ? 6.203 43.281 14.219 1 92.25 367 ALA B N 1
ATOM 6496 C CA . ALA B 1 367 ? 7.637 43.5 14.375 1 92.25 367 ALA B CA 1
ATOM 6497 C C . ALA B 1 367 ? 8.367 42.188 14.695 1 92.25 367 ALA B C 1
ATOM 6499 O O . ALA B 1 367 ? 9.461 41.938 14.172 1 92.25 367 ALA B O 1
ATOM 6500 N N . LEU B 1 368 ? 7.805 41.406 15.586 1 93.56 368 LEU B N 1
ATOM 6501 C CA . LEU B 1 368 ? 8.398 40.125 15.953 1 93.56 368 LEU B CA 1
ATOM 6502 C C . LEU B 1 368 ? 8.484 39.219 14.742 1 93.56 368 LEU B C 1
ATOM 6504 O O . LEU B 1 368 ? 9.531 38.625 14.484 1 93.56 368 LEU B O 1
ATOM 6508 N N . LEU B 1 369 ? 7.414 39.125 13.961 1 95.19 369 LEU B N 1
ATOM 6509 C CA . LEU B 1 369 ? 7.344 38.219 12.82 1 95.19 369 LEU B CA 1
ATOM 6510 C C . LEU B 1 369 ? 8.219 38.719 11.672 1 95.19 369 LEU B C 1
ATOM 6512 O O . LEU B 1 369 ? 8.617 37.938 10.805 1 95.19 369 LEU B O 1
ATOM 6516 N N . ALA B 1 370 ? 8.523 39.969 11.719 1 95.19 370 ALA B N 1
ATOM 6517 C CA . ALA B 1 370 ? 9.391 40.562 10.703 1 95.19 370 ALA B CA 1
ATOM 6518 C C . ALA B 1 370 ? 10.859 40.406 11.078 1 95.19 370 ALA B C 1
ATOM 6520 O O . ALA B 1 370 ? 11.75 40.594 10.242 1 95.19 370 ALA B O 1
ATOM 6521 N N . SER B 1 371 ? 11.109 40.094 12.367 1 95.69 371 SER B N 1
ATOM 6522 C CA . SER B 1 371 ? 12.5 39.906 12.766 1 95.69 371 SER B CA 1
ATOM 6523 C C . SER B 1 371 ? 13.172 38.812 11.945 1 95.69 371 SER B C 1
ATOM 6525 O O . SER B 1 371 ? 12.547 37.812 11.633 1 95.69 371 SER B O 1
ATOM 6527 N N . PRO B 1 372 ? 14.469 38.938 11.586 1 96.19 372 PRO B N 1
ATOM 6528 C CA . PRO B 1 372 ? 15.156 38 10.727 1 96.19 372 PRO B CA 1
ATOM 6529 C C . PRO B 1 372 ? 15.141 36.562 11.289 1 96.19 372 PRO B C 1
ATOM 6531 O O . PRO B 1 372 ? 14.992 35.594 10.539 1 96.19 372 PRO B O 1
ATOM 6534 N N . ARG B 1 373 ? 15.273 36.438 12.57 1 95.81 373 ARG B N 1
ATOM 6535 C CA . ARG B 1 373 ? 15.305 35.094 13.195 1 95.81 373 ARG B CA 1
ATOM 6536 C C . ARG B 1 373 ? 14 34.375 12.953 1 95.81 373 ARG B C 1
ATOM 6538 O O . ARG B 1 373 ? 14 33.25 12.453 1 95.81 373 ARG B O 1
ATOM 6545 N N . VAL B 1 374 ? 12.875 35.031 13.336 1 96.5 374 VAL B N 1
ATOM 6546 C CA . VAL B 1 374 ? 11.578 34.375 13.242 1 96.5 374 VAL B CA 1
ATOM 6547 C C . VAL B 1 374 ? 11.172 34.219 11.781 1 96.5 374 VAL B C 1
ATOM 6549 O O . VAL B 1 374 ? 10.688 33.188 11.352 1 96.5 374 VAL B O 1
ATOM 6552 N N . ALA B 1 375 ? 11.398 35.25 10.992 1 97.44 375 ALA B N 1
ATOM 6553 C CA . ALA B 1 375 ? 10.992 35.281 9.594 1 97.44 375 ALA B CA 1
ATOM 6554 C C . ALA B 1 375 ? 11.711 34.219 8.781 1 97.44 375 ALA B C 1
ATOM 6556 O O . ALA B 1 375 ? 11.078 33.469 8.023 1 97.44 375 ALA B O 1
ATOM 6557 N N . ASN B 1 376 ? 13 34.125 8.969 1 97.19 376 ASN B N 1
ATOM 6558 C CA . ASN B 1 376 ? 13.766 33.156 8.203 1 97.19 376 ASN B CA 1
ATOM 6559 C C . ASN B 1 376 ? 13.422 31.719 8.609 1 97.19 376 ASN B C 1
ATOM 6561 O O . ASN B 1 376 ? 13.375 30.812 7.77 1 97.19 376 ASN B O 1
ATOM 6565 N N . THR B 1 377 ? 13.219 31.516 9.867 1 97.88 377 THR B N 1
ATOM 6566 C CA . THR B 1 377 ? 12.844 30.203 10.352 1 97.88 377 THR B CA 1
ATOM 6567 C C . THR B 1 377 ? 11.484 29.781 9.789 1 97.88 377 THR B C 1
ATOM 6569 O O . THR B 1 377 ? 11.328 28.672 9.297 1 97.88 377 THR B O 1
ATOM 6572 N N . ALA B 1 378 ? 10.531 30.719 9.875 1 98.38 378 ALA B N 1
ATOM 6573 C CA . ALA B 1 378 ? 9.188 30.438 9.383 1 98.38 378 ALA B CA 1
ATOM 6574 C C . ALA B 1 378 ? 9.195 30.141 7.883 1 98.38 378 ALA B C 1
ATOM 6576 O O . ALA B 1 378 ? 8.539 29.219 7.418 1 98.38 378 ALA B O 1
ATOM 6577 N N . LEU B 1 379 ? 9.953 30.938 7.133 1 98.44 379 LEU B N 1
ATOM 6578 C CA . LEU B 1 379 ? 10.016 30.75 5.688 1 98.44 379 LEU B CA 1
ATOM 6579 C C . LEU B 1 379 ? 10.672 29.406 5.34 1 98.44 379 LEU B C 1
ATOM 6581 O O . LEU B 1 379 ? 10.219 28.719 4.43 1 98.44 379 LEU B O 1
ATOM 6585 N N . ALA B 1 380 ? 11.742 29.094 6.043 1 98.31 380 ALA B N 1
ATOM 6586 C CA . ALA B 1 380 ? 12.414 27.812 5.805 1 98.31 380 ALA B CA 1
ATOM 6587 C C . ALA B 1 380 ? 11.469 26.641 6.066 1 98.31 380 ALA B C 1
ATOM 6589 O O . ALA B 1 380 ? 11.461 25.672 5.309 1 98.31 380 ALA B O 1
ATOM 6590 N N . LEU B 1 381 ? 10.703 26.688 7.113 1 98.62 381 LEU B N 1
ATOM 6591 C CA . LEU B 1 381 ? 9.742 25.656 7.453 1 98.62 381 LEU B CA 1
ATOM 6592 C C . LEU B 1 381 ? 8.625 25.594 6.418 1 98.62 381 LEU B C 1
ATOM 6594 O O . LEU B 1 381 ? 8.195 24.5 6.02 1 98.62 381 LEU B O 1
ATOM 6598 N N . ALA B 1 382 ? 8.133 26.766 6.023 1 98.75 382 ALA B N 1
ATOM 6599 C CA . ALA B 1 382 ? 7.102 26.812 4.988 1 98.75 382 ALA B CA 1
ATOM 6600 C C . ALA B 1 382 ? 7.582 26.125 3.709 1 98.75 382 ALA B C 1
ATOM 6602 O O . ALA B 1 382 ? 6.832 25.375 3.084 1 98.75 382 ALA B O 1
ATOM 6603 N N . ARG B 1 383 ? 8.812 26.391 3.35 1 98.62 383 ARG B N 1
ATOM 6604 C CA . ARG B 1 383 ? 9.398 25.766 2.164 1 98.62 383 ARG B CA 1
ATOM 6605 C C . ARG B 1 383 ? 9.469 24.25 2.314 1 98.62 383 ARG B C 1
ATOM 6607 O O . ARG B 1 383 ? 9.227 23.516 1.355 1 98.62 383 ARG B O 1
ATOM 6614 N N . GLN B 1 384 ? 9.758 23.781 3.5 1 98.31 384 GLN B N 1
ATOM 6615 C CA . GLN B 1 384 ? 9.82 22.344 3.748 1 98.31 384 GLN B CA 1
ATOM 6616 C C . GLN B 1 384 ? 8.453 21.688 3.586 1 98.31 384 GLN B C 1
ATOM 6618 O O . GLN B 1 384 ? 8.336 20.594 3.035 1 98.31 384 GLN B O 1
ATOM 6623 N N . VAL B 1 385 ? 7.438 22.359 4.059 1 98.75 385 VAL B N 1
ATOM 6624 C CA . VAL B 1 385 ? 6.078 21.844 3.957 1 98.75 385 VAL B CA 1
ATOM 6625 C C . VAL B 1 385 ? 5.66 21.766 2.49 1 98.75 385 VAL B C 1
ATOM 6627 O O . VAL B 1 385 ? 5.145 20.734 2.041 1 98.75 385 VAL B O 1
ATOM 6630 N N . VAL B 1 386 ? 5.922 22.828 1.742 1 98.62 386 VAL B N 1
ATOM 6631 C CA . VAL B 1 386 ? 5.496 22.891 0.347 1 98.62 386 VAL B CA 1
ATOM 6632 C C . VAL B 1 386 ? 6.328 21.922 -0.488 1 98.62 386 VAL B C 1
ATOM 6634 O O . VAL B 1 386 ? 5.781 21.156 -1.29 1 98.62 386 VAL B O 1
ATOM 6637 N N . SER B 1 387 ? 7.664 21.891 -0.275 1 98.25 387 SER B N 1
ATOM 6638 C CA . SER B 1 387 ? 8.547 21.047 -1.074 1 98.25 387 SER B CA 1
ATOM 6639 C C . SER B 1 387 ? 8.25 19.562 -0.852 1 98.25 387 SER B C 1
ATOM 6641 O O . SER B 1 387 ? 8.484 18.734 -1.737 1 98.25 387 SER B O 1
ATOM 6643 N N . ASN B 1 388 ? 7.723 19.203 0.328 1 98.31 388 ASN B N 1
ATOM 6644 C CA . ASN B 1 388 ? 7.363 17.828 0.631 1 98.31 388 ASN B CA 1
ATOM 6645 C C . ASN B 1 388 ? 6.387 17.266 -0.397 1 98.31 388 ASN B C 1
ATOM 6647 O O . ASN B 1 388 ? 6.586 16.156 -0.914 1 98.31 388 ASN B O 1
ATOM 6651 N N . SER B 1 389 ? 5.34 18.062 -0.729 1 97.31 389 SER B N 1
ATOM 6652 C CA . SER B 1 389 ? 4.316 17.609 -1.659 1 97.31 389 SER B CA 1
ATOM 6653 C C . SER B 1 389 ? 4.836 17.594 -3.094 1 97.31 389 SER B C 1
ATOM 6655 O O . SER B 1 389 ? 4.324 16.859 -3.939 1 97.31 389 SER B O 1
ATOM 6657 N N . LEU B 1 390 ? 5.84 18.438 -3.4 1 96.38 390 LEU B N 1
ATOM 6658 C CA . LEU B 1 390 ? 6.461 18.422 -4.723 1 96.38 390 LEU B CA 1
ATOM 6659 C C . LEU B 1 390 ? 7.32 17.188 -4.906 1 96.38 390 LEU B C 1
ATOM 6661 O O . LEU B 1 390 ? 7.348 16.594 -5.988 1 96.38 390 LEU B O 1
ATOM 6665 N N . ALA B 1 391 ? 7.996 16.812 -3.828 1 96.44 391 ALA B N 1
ATOM 6666 C CA . ALA B 1 391 ? 8.969 15.719 -3.889 1 96.44 391 ALA B CA 1
ATOM 6667 C C . ALA B 1 391 ? 8.281 14.367 -3.744 1 96.44 391 ALA B C 1
ATOM 6669 O O . ALA B 1 391 ? 8.672 13.391 -4.395 1 96.44 391 ALA B O 1
ATOM 6670 N N . ASN B 1 392 ? 7.379 14.258 -2.854 1 95.81 392 ASN B N 1
ATOM 6671 C CA . ASN B 1 392 ? 6.723 13 -2.512 1 95.81 392 ASN B CA 1
ATOM 6672 C C . ASN B 1 392 ? 5.309 12.922 -3.086 1 95.81 392 ASN B C 1
ATOM 6674 O O . ASN B 1 392 ? 4.348 13.32 -2.426 1 95.81 392 ASN B O 1
ATOM 6678 N N . ARG B 1 393 ? 5.172 12.32 -4.254 1 88.62 393 ARG B N 1
ATOM 6679 C CA . ARG B 1 393 ? 3.898 12.305 -4.969 1 88.62 393 ARG B CA 1
ATOM 6680 C C . ARG B 1 393 ? 3.086 11.062 -4.621 1 88.62 393 ARG B C 1
ATOM 6682 O O . ARG B 1 393 ? 3.006 10.125 -5.414 1 88.62 393 ARG B O 1
ATOM 6689 N N . SER B 1 394 ? 2.572 11.055 -3.473 1 90.12 394 SER B N 1
ATOM 6690 C CA . SER B 1 394 ? 1.701 10 -2.967 1 90.12 394 SER B CA 1
ATOM 6691 C C . SER B 1 394 ? 0.261 10.484 -2.836 1 90.12 394 SER B C 1
ATOM 6693 O O . SER B 1 394 ? -0 11.5 -2.186 1 90.12 394 SER B O 1
ATOM 6695 N N . LEU B 1 395 ? -0.608 9.742 -3.357 1 85.94 395 LEU B N 1
ATOM 6696 C CA . LEU B 1 395 ? -2.012 10.141 -3.355 1 85.94 395 LEU B CA 1
ATOM 6697 C C . LEU B 1 395 ? -2.555 10.211 -1.931 1 85.94 395 LEU B C 1
ATOM 6699 O O . LEU B 1 395 ? -3.301 11.133 -1.592 1 85.94 395 LEU B O 1
ATOM 6703 N N . VAL B 1 396 ? -2.168 9.266 -1.144 1 87.19 396 VAL B N 1
ATOM 6704 C CA . VAL B 1 396 ? -2.688 9.227 0.219 1 87.19 396 VAL B CA 1
ATOM 6705 C C . VAL B 1 396 ? -2.133 10.398 1.021 1 87.19 396 VAL B C 1
ATOM 6707 O O . VAL B 1 396 ? -2.848 11 1.826 1 87.19 396 VAL B O 1
ATOM 6710 N N . ALA B 1 397 ? -0.894 10.75 0.777 1 93.25 397 ALA B N 1
ATOM 6711 C CA . ALA B 1 397 ? -0.28 11.875 1.479 1 93.25 397 ALA B CA 1
ATOM 6712 C C . ALA B 1 397 ? -0.848 13.203 0.988 1 93.25 397 ALA B C 1
ATOM 6714 O O . ALA B 1 397 ? -0.984 14.156 1.765 1 93.25 397 ALA B O 1
ATOM 6715 N N . TRP B 1 398 ? -1.191 13.289 -0.302 1 93.19 398 TRP B N 1
ATOM 6716 C CA . TRP B 1 398 ? -1.678 14.523 -0.91 1 93.19 398 TRP B CA 1
ATOM 6717 C C . TRP B 1 398 ? -3.025 14.93 -0.321 1 93.19 398 TRP B C 1
ATOM 6719 O O . TRP B 1 398 ? -3.297 16.109 -0.13 1 93.19 398 TRP B O 1
ATOM 6729 N N . ALA B 1 399 ? -3.826 13.977 0.015 1 86.56 399 ALA B N 1
ATOM 6730 C CA . ALA B 1 399 ? -5.125 14.281 0.607 1 86.56 399 ALA B CA 1
ATOM 6731 C C . ALA B 1 399 ? -4.965 14.945 1.971 1 86.56 399 ALA B C 1
ATOM 6733 O O . ALA B 1 399 ? -5.781 15.781 2.363 1 86.56 399 ALA B O 1
ATOM 6734 N N . ASN B 1 400 ? -3.955 14.609 2.611 1 92.06 400 ASN B N 1
ATOM 6735 C CA . ASN B 1 400 ? -3.674 15.141 3.938 1 92.06 400 ASN B CA 1
ATOM 6736 C C . ASN B 1 400 ? -2.92 16.469 3.859 1 92.06 400 ASN B C 1
ATOM 6738 O O . ASN B 1 400 ? -2.811 17.188 4.855 1 92.06 400 ASN B O 1
ATOM 6742 N N . ALA B 1 401 ? -2.482 16.844 2.686 1 96.81 401 ALA B N 1
ATOM 6743 C CA . ALA B 1 401 ? -1.496 17.906 2.557 1 96.81 401 ALA B CA 1
ATOM 6744 C C . ALA B 1 401 ? -2.168 19.234 2.229 1 96.81 401 ALA B C 1
ATOM 6746 O O . ALA B 1 401 ? -1.583 20.312 2.432 1 96.81 401 ALA B O 1
ATOM 6747 N N . VAL B 1 402 ? -3.377 19.234 1.761 1 95.25 402 VAL B N 1
ATOM 6748 C CA . VAL B 1 402 ? -3.986 20.406 1.124 1 95.25 402 VAL B CA 1
ATOM 6749 C C . VAL B 1 402 ? -4.059 21.562 2.119 1 95.25 402 VAL B C 1
ATOM 6751 O O . VAL B 1 402 ? -3.615 22.672 1.822 1 95.25 402 VAL B O 1
ATOM 6754 N N . GLN B 1 403 ? -4.539 21.344 3.279 1 95.44 403 GLN B N 1
ATOM 6755 C CA . GLN B 1 403 ? -4.664 22.406 4.27 1 95.44 403 GLN B CA 1
ATOM 6756 C C . GLN B 1 403 ? -3.297 22.844 4.781 1 95.44 403 GLN B C 1
ATOM 6758 O O . GLN B 1 403 ? -3.096 24.016 5.102 1 95.44 403 GLN B O 1
ATOM 6763 N N . LEU B 1 404 ? -2.381 21.891 4.863 1 98 404 LEU B N 1
ATOM 6764 C CA . LEU B 1 404 ? -1.017 22.234 5.25 1 98 404 LEU B CA 1
ATOM 6765 C C . LEU B 1 404 ? -0.379 23.172 4.23 1 98 404 LEU B C 1
ATOM 6767 O O . LEU B 1 404 ? 0.304 24.125 4.602 1 98 404 LEU B O 1
ATOM 6771 N N . LEU B 1 405 ? -0.651 22.891 3.002 1 98.06 405 LEU B N 1
ATOM 6772 C CA . LEU B 1 405 ? -0.145 23.719 1.917 1 98.06 405 LEU B CA 1
ATOM 6773 C C . LEU B 1 405 ? -0.778 25.109 1.957 1 98.06 405 LEU B C 1
ATOM 6775 O O . LEU B 1 405 ? -0.136 26.109 1.6 1 98.06 405 LEU B O 1
ATOM 6779 N N . GLY B 1 406 ? -2.029 25.172 2.383 1 96.5 406 GLY B N 1
ATOM 6780 C CA . GLY B 1 406 ? -2.682 26.453 2.529 1 96.5 406 GLY B CA 1
ATOM 6781 C C . GLY B 1 406 ? -1.999 27.359 3.543 1 96.5 406 GLY B C 1
ATOM 6782 O O . GLY B 1 406 ? -1.871 28.562 3.32 1 96.5 406 GLY B O 1
ATOM 6783 N N . VAL B 1 407 ? -1.56 26.797 4.582 1 97.06 407 VAL B N 1
ATOM 6784 C CA . VAL B 1 407 ? -0.887 27.547 5.637 1 97.06 407 VAL B CA 1
ATOM 6785 C C . VAL B 1 407 ? 0.527 27.906 5.188 1 97.06 407 VAL B C 1
ATOM 6787 O O . VAL B 1 407 ? 0.91 29.078 5.207 1 97.06 407 VAL B O 1
ATOM 6790 N N . ALA B 1 408 ? 1.295 26.938 4.762 1 98.38 408 ALA B N 1
ATOM 6791 C CA . ALA B 1 408 ? 2.701 27.125 4.414 1 98.38 408 ALA B CA 1
ATOM 6792 C C . ALA B 1 408 ? 2.844 27.969 3.148 1 98.38 408 ALA B C 1
ATOM 6794 O O . ALA B 1 408 ? 3.74 28.812 3.053 1 98.38 408 ALA B O 1
ATOM 6795 N N . GLY B 1 409 ? 1.982 27.719 2.205 1 98.31 409 GLY B N 1
ATOM 6796 C CA . GLY B 1 409 ? 2.041 28.453 0.954 1 98.31 409 GLY B CA 1
ATOM 6797 C C . GLY B 1 409 ? 1.851 29.953 1.134 1 98.31 409 GLY B C 1
ATOM 6798 O O . GLY B 1 409 ? 2.418 30.75 0.385 1 98.31 409 GLY B O 1
ATOM 6799 N N . ALA B 1 410 ? 1.078 30.344 2.076 1 97.75 410 ALA B N 1
ATOM 6800 C CA . ALA B 1 410 ? 0.763 31.75 2.314 1 97.75 410 ALA B CA 1
ATOM 6801 C C . ALA B 1 410 ? 1.989 32.5 2.811 1 97.75 410 ALA B C 1
ATOM 6803 O O . ALA B 1 410 ? 2.012 33.75 2.797 1 97.75 410 ALA B O 1
ATOM 6804 N N . CYS B 1 411 ? 3.027 31.766 3.195 1 98.06 411 CYS B N 1
ATOM 6805 C CA . CYS B 1 411 ? 4.238 32.375 3.73 1 98.06 411 CYS B CA 1
ATOM 6806 C C . CYS B 1 411 ? 5.242 32.656 2.619 1 98.06 411 CYS B C 1
ATOM 6808 O O . CYS B 1 411 ? 6.238 33.344 2.836 1 98.06 411 CYS B O 1
ATOM 6810 N N . LEU B 1 412 ? 4.98 32.156 1.419 1 98.38 412 LEU B N 1
ATOM 6811 C CA . LEU B 1 412 ? 5.973 32.219 0.352 1 98.38 412 LEU B CA 1
ATOM 6812 C C . LEU B 1 412 ? 6.07 33.625 -0.231 1 98.38 412 LEU B C 1
ATOM 6814 O O . LEU B 1 412 ? 5.055 34.312 -0.383 1 98.38 412 LEU B O 1
ATOM 6818 N N . VAL B 1 413 ? 7.293 34.031 -0.645 1 97.69 413 VAL B N 1
ATOM 6819 C CA . VAL B 1 413 ? 7.559 35.375 -1.139 1 97.69 413 VAL B CA 1
ATOM 6820 C C . VAL B 1 413 ? 7.801 35.312 -2.645 1 97.69 413 VAL B C 1
ATOM 6822 O O . VAL B 1 413 ? 7.215 36.125 -3.396 1 97.69 413 VAL B O 1
ATOM 6825 N N . SER B 1 414 ? 8.609 34.375 -3.08 1 95.75 414 SER B N 1
ATOM 6826 C CA . SER B 1 414 ? 9.039 34.281 -4.473 1 95.75 414 SER B CA 1
ATOM 6827 C C . SER B 1 414 ? 7.902 33.812 -5.375 1 95.75 414 SER B C 1
ATOM 6829 O O . SER B 1 414 ? 7.168 32.906 -5.023 1 95.75 414 SER B O 1
ATOM 6831 N N . ASP B 1 415 ? 7.812 34.438 -6.57 1 96.44 415 ASP B N 1
ATOM 6832 C CA . ASP B 1 415 ? 6.797 34.062 -7.543 1 96.44 415 ASP B CA 1
ATOM 6833 C C . ASP B 1 415 ? 7.008 32.625 -8.008 1 96.44 415 ASP B C 1
ATOM 6835 O O . ASP B 1 415 ? 6.043 31.891 -8.234 1 96.44 415 ASP B O 1
ATOM 6839 N N . ALA B 1 416 ? 8.219 32.25 -8.141 1 96.69 416 ALA B N 1
ATOM 6840 C CA . ALA B 1 416 ? 8.523 30.891 -8.586 1 96.69 416 ALA B CA 1
ATOM 6841 C C . ALA B 1 416 ? 8.016 29.859 -7.582 1 96.69 416 ALA B C 1
ATOM 6843 O O . ALA B 1 416 ? 7.465 28.828 -7.969 1 96.69 416 ALA B O 1
ATOM 6844 N N . GLU B 1 417 ? 8.242 30.172 -6.332 1 97.88 417 GLU B N 1
ATOM 6845 C CA . GLU B 1 417 ? 7.777 29.281 -5.281 1 97.88 417 GLU B CA 1
ATOM 6846 C C . GLU B 1 417 ? 6.254 29.25 -5.223 1 97.88 417 GLU B C 1
ATOM 6848 O O . GLU B 1 417 ? 5.656 28.172 -5.051 1 97.88 417 GLU B O 1
ATOM 6853 N N . ARG B 1 418 ? 5.617 30.422 -5.359 1 98.12 418 ARG B N 1
ATOM 6854 C CA . ARG B 1 418 ? 4.16 30.547 -5.359 1 98.12 418 ARG B CA 1
ATOM 6855 C C . ARG B 1 418 ? 3.549 29.766 -6.52 1 98.12 418 ARG B C 1
ATOM 6857 O O . ARG B 1 418 ? 2.576 29.031 -6.336 1 98.12 418 ARG B O 1
ATOM 6864 N N . ASP B 1 419 ? 4.16 29.859 -7.656 1 97.44 419 ASP B N 1
ATOM 6865 C CA . ASP B 1 419 ? 3.691 29.141 -8.836 1 97.44 419 ASP B CA 1
ATOM 6866 C C . ASP B 1 419 ? 3.799 27.625 -8.641 1 97.44 419 ASP B C 1
ATOM 6868 O O . ASP B 1 419 ? 2.883 26.875 -9 1 97.44 419 ASP B O 1
ATOM 6872 N N . ALA B 1 420 ? 4.941 27.219 -8.102 1 97.56 420 ALA B N 1
ATOM 6873 C CA . ALA B 1 420 ? 5.145 25.797 -7.855 1 97.56 420 ALA B CA 1
ATOM 6874 C C . ALA B 1 420 ? 4.121 25.266 -6.859 1 97.56 420 ALA B C 1
ATOM 6876 O O . ALA B 1 420 ? 3.625 24.141 -7.012 1 97.56 420 ALA B O 1
ATOM 6877 N N . CYS B 1 421 ? 3.826 26.031 -5.859 1 98 421 CYS B N 1
ATOM 6878 C CA . CYS B 1 421 ? 2.83 25.656 -4.863 1 98 421 CYS B CA 1
ATOM 6879 C C . CYS B 1 421 ? 1.45 25.516 -5.496 1 98 421 CYS B C 1
ATOM 6881 O O . CYS B 1 421 ? 0.743 24.531 -5.25 1 98 421 CYS B O 1
ATOM 6883 N N . THR B 1 422 ? 1.076 26.484 -6.332 1 97.94 422 THR B N 1
ATOM 6884 C CA . THR B 1 422 ? -0.207 26.453 -7.023 1 97.94 422 THR B CA 1
ATOM 6885 C C . THR B 1 422 ? -0.284 25.25 -7.969 1 97.94 422 THR B C 1
ATOM 6887 O O . THR B 1 422 ? -1.307 24.562 -8.023 1 97.94 422 THR B O 1
ATOM 6890 N N . LEU B 1 423 ? 0.785 24.984 -8.609 1 96.38 423 LEU B N 1
ATOM 6891 C CA . LEU B 1 423 ? 0.817 23.906 -9.586 1 96.38 423 LEU B CA 1
ATOM 6892 C C . LEU B 1 423 ? 0.635 22.562 -8.898 1 96.38 423 LEU B C 1
ATOM 6894 O O . LEU B 1 423 ? -0.079 21.688 -9.406 1 96.38 423 LEU B O 1
ATOM 6898 N N . VAL B 1 424 ? 1.284 22.359 -7.789 1 96.5 424 VAL B N 1
ATOM 6899 C CA . VAL B 1 424 ? 1.172 21.078 -7.109 1 96.5 424 VAL B CA 1
ATOM 6900 C C . VAL B 1 424 ? -0.251 20.891 -6.586 1 96.5 424 VAL B C 1
ATOM 6902 O O . VAL B 1 424 ? -0.786 19.781 -6.605 1 96.5 424 VAL B O 1
ATOM 6905 N N . LEU B 1 425 ? -0.899 21.953 -6.133 1 96.81 425 LEU B N 1
ATOM 6906 C CA . LEU B 1 425 ? -2.287 21.891 -5.688 1 96.81 425 LEU B CA 1
ATOM 6907 C C . LEU B 1 425 ? -3.207 21.516 -6.848 1 96.81 425 LEU B C 1
ATOM 6909 O O . LEU B 1 425 ? -4.109 20.688 -6.688 1 96.81 425 LEU B O 1
ATOM 6913 N N . GLU B 1 426 ? -2.959 22.062 -7.973 1 95.56 426 GLU B N 1
ATOM 6914 C CA . GLU B 1 426 ? -3.752 21.75 -9.156 1 95.56 426 GLU B CA 1
ATOM 6915 C C . GLU B 1 426 ? -3.555 20.297 -9.578 1 95.56 426 GLU B C 1
ATOM 6917 O O . GLU B 1 426 ? -4.504 19.625 -9.992 1 95.56 426 GLU B O 1
ATOM 6922 N N . GLN B 1 427 ? -2.346 19.859 -9.469 1 93.88 427 GLN B N 1
ATOM 6923 C CA . GLN B 1 427 ? -2.059 18.469 -9.781 1 93.88 427 GLN B CA 1
ATOM 6924 C C . GLN B 1 427 ? -2.771 17.531 -8.812 1 93.88 427 GLN B C 1
ATOM 6926 O O . GLN B 1 427 ? -3.271 16.469 -9.219 1 93.88 427 GLN B O 1
ATOM 6931 N N . MET B 1 428 ? -2.785 17.875 -7.574 1 92.75 428 MET B N 1
ATOM 6932 C CA . MET B 1 428 ? -3.502 17.078 -6.57 1 92.75 428 MET B CA 1
ATOM 6933 C C . MET B 1 428 ? -4.977 16.953 -6.938 1 92.75 428 MET B C 1
ATOM 6935 O O . MET B 1 428 ? -5.551 15.867 -6.84 1 92.75 428 MET B O 1
ATOM 6939 N N . GLU B 1 429 ? -5.531 18.062 -7.32 1 90.12 429 GLU B N 1
ATOM 6940 C CA . GLU B 1 429 ? -6.945 18.047 -7.688 1 90.12 429 GLU B CA 1
ATOM 6941 C C . GLU B 1 429 ? -7.191 17.141 -8.891 1 90.12 429 GLU B C 1
ATOM 6943 O O . GLU B 1 429 ? -8.141 16.344 -8.898 1 90.12 429 GLU B O 1
ATOM 6948 N N . THR B 1 430 ? -6.34 17.172 -9.828 1 87.25 430 THR B N 1
ATOM 6949 C CA . THR B 1 430 ? -6.488 16.406 -11.055 1 87.25 430 THR B CA 1
ATOM 6950 C C . THR B 1 430 ? -6.336 14.914 -10.781 1 87.25 430 THR B C 1
ATOM 6952 O O . THR B 1 430 ? -7.062 14.094 -11.344 1 87.25 430 THR B O 1
ATOM 6955 N N . LEU B 1 431 ? -5.438 14.602 -9.898 1 83.69 431 LEU B N 1
ATOM 6956 C CA . LEU B 1 431 ? -5.082 13.203 -9.734 1 83.69 431 LEU B CA 1
ATOM 6957 C C . LEU B 1 431 ? -5.926 12.555 -8.641 1 83.69 431 LEU B C 1
ATOM 6959 O O . LEU B 1 431 ? -6.152 11.336 -8.664 1 83.69 431 LEU B O 1
ATOM 6963 N N . THR B 1 432 ? -6.418 13.289 -7.707 1 81.75 432 THR B N 1
ATOM 6964 C CA . THR B 1 432 ? -7.141 12.695 -6.586 1 81.75 432 THR B CA 1
ATOM 6965 C C . THR B 1 432 ? -8.617 13.078 -6.637 1 81.75 432 THR B C 1
ATOM 6967 O O . THR B 1 432 ? -9.445 12.453 -5.973 1 81.75 432 THR B O 1
ATOM 6970 N N . GLY B 1 433 ? -8.938 14.156 -7.312 1 78.81 433 GLY B N 1
ATOM 6971 C CA . GLY B 1 433 ? -10.289 14.695 -7.32 1 78.81 433 GLY B CA 1
ATOM 6972 C C . GLY B 1 433 ? -10.586 15.594 -6.137 1 78.81 433 GLY B C 1
ATOM 6973 O O . GLY B 1 433 ? -11.641 16.234 -6.078 1 78.81 433 GLY B O 1
ATOM 6974 N N . TRP B 1 434 ? -9.688 15.641 -5.188 1 82.94 434 TRP B N 1
ATOM 6975 C CA . TRP B 1 434 ? -9.867 16.5 -4.023 1 82.94 434 TRP B CA 1
ATOM 6976 C C . TRP B 1 434 ? -9.891 17.969 -4.438 1 82.94 434 TRP B C 1
ATOM 6978 O O . TRP B 1 434 ? -9.016 18.438 -5.18 1 82.94 434 TRP B O 1
ATOM 6988 N N . ASN B 1 435 ? -10.859 18.656 -3.953 1 83.88 435 ASN B N 1
ATOM 6989 C CA . ASN B 1 435 ? -11 20.062 -4.32 1 83.88 435 ASN B CA 1
ATOM 6990 C C . ASN B 1 435 ? -9.93 20.938 -3.658 1 83.88 435 ASN B C 1
ATOM 6992 O O . ASN B 1 435 ? -9.875 21.031 -2.432 1 83.88 435 ASN B O 1
ATOM 6996 N N . THR B 1 436 ? -9.109 21.516 -4.469 1 91.44 436 THR B N 1
ATOM 6997 C CA . THR B 1 436 ? -8.055 22.375 -3.943 1 91.44 436 THR B CA 1
ATOM 6998 C C . THR B 1 436 ? -8.281 23.828 -4.359 1 91.44 436 THR B C 1
ATOM 7000 O O . THR B 1 436 ? -7.457 24.688 -4.066 1 91.44 436 THR B O 1
ATOM 7003 N N . ARG B 1 437 ? -9.375 24.156 -5.004 1 88.69 437 ARG B N 1
ATOM 7004 C CA . ARG B 1 437 ? -9.609 25.484 -5.582 1 88.69 437 ARG B CA 1
ATOM 7005 C C . ARG B 1 437 ? -9.727 26.547 -4.492 1 88.69 437 ARG B C 1
ATOM 7007 O O . ARG B 1 437 ? -9.188 27.641 -4.625 1 88.69 437 ARG B O 1
ATOM 7014 N N . THR B 1 438 ? -10.422 26.156 -3.492 1 89.38 438 THR B N 1
ATOM 7015 C CA . THR B 1 438 ? -10.586 27.109 -2.4 1 89.38 438 THR B CA 1
ATOM 7016 C C . THR B 1 438 ? -9.242 27.453 -1.769 1 89.38 438 THR B C 1
ATOM 7018 O O . THR B 1 438 ? -9.008 28.594 -1.354 1 89.38 438 THR B O 1
ATOM 7021 N N . THR B 1 439 ? -8.391 26.484 -1.673 1 93 439 THR B N 1
ATOM 7022 C CA . THR B 1 439 ? -7.066 26.703 -1.112 1 93 439 THR B CA 1
ATOM 7023 C C . THR B 1 439 ? -6.227 27.578 -2.039 1 93 439 THR B C 1
ATOM 7025 O O . THR B 1 439 ? -5.527 28.484 -1.58 1 93 439 THR B O 1
ATOM 7028 N N . VAL B 1 440 ? -6.312 27.359 -3.312 1 95.38 440 VAL B N 1
ATOM 7029 C CA . VAL B 1 440 ? -5.578 28.141 -4.293 1 95.38 440 VAL B CA 1
ATOM 7030 C C . VAL B 1 440 ? -6.047 29.594 -4.242 1 95.38 440 VAL B C 1
ATOM 7032 O O . VAL B 1 440 ? -5.23 30.516 -4.254 1 95.38 440 VAL B O 1
ATOM 7035 N N . GLN B 1 441 ? -7.301 29.781 -4.137 1 93.81 441 GLN B N 1
ATOM 7036 C CA . GLN B 1 441 ? -7.855 31.141 -4.039 1 93.81 441 GLN B CA 1
ATOM 7037 C C . GLN B 1 441 ? -7.402 31.828 -2.758 1 93.81 441 GLN B C 1
ATOM 7039 O O . GLN B 1 441 ? -7.078 33 -2.77 1 93.81 441 GLN B O 1
ATOM 7044 N N . HIS B 1 442 ? -7.434 31.094 -1.783 1 92.94 442 HIS B N 1
ATOM 7045 C CA . HIS B 1 442 ? -6.965 31.609 -0.506 1 92.94 442 HIS B CA 1
ATOM 7046 C C . HIS B 1 442 ? -5.512 32.062 -0.597 1 92.94 442 HIS B C 1
ATOM 7048 O O . HIS B 1 442 ? -5.16 33.125 -0.092 1 92.94 442 HIS B O 1
ATOM 7054 N N . LEU B 1 443 ? -4.695 31.297 -1.243 1 96.44 443 LEU B N 1
ATOM 7055 C CA . LEU B 1 443 ? -3.283 31.625 -1.394 1 96.44 443 LEU B CA 1
ATOM 7056 C C . LEU B 1 443 ? -3.105 32.875 -2.236 1 96.44 443 LEU B C 1
ATOM 7058 O O . LEU B 1 443 ? -2.316 33.781 -1.886 1 96.44 443 LEU B O 1
ATOM 7062 N N . GLN B 1 444 ? -3.861 33 -3.238 1 96.44 444 GLN B N 1
ATOM 7063 C CA . GLN B 1 444 ? -3.783 34.156 -4.105 1 96.44 444 GLN B CA 1
ATOM 7064 C C . GLN B 1 444 ? -4.164 35.438 -3.354 1 96.44 444 GLN B C 1
ATOM 7066 O O . GLN B 1 444 ? -3.502 36.469 -3.492 1 96.44 444 GLN B O 1
ATOM 7071 N N . ARG B 1 445 ? -5.117 35.344 -2.561 1 94.94 445 ARG B N 1
ATOM 7072 C CA . ARG B 1 445 ? -5.535 36.5 -1.756 1 94.94 445 ARG B CA 1
ATOM 7073 C C . ARG B 1 445 ? -4.473 36.844 -0.724 1 94.94 445 ARG B C 1
ATOM 7075 O O . ARG B 1 445 ? -4.199 38.031 -0.492 1 94.94 445 ARG B O 1
ATOM 7082 N N . ALA B 1 446 ? -3.926 35.812 -0.146 1 94.94 446 ALA B N 1
ATOM 7083 C CA . ALA B 1 446 ? -2.885 36.062 0.854 1 94.94 446 ALA B CA 1
ATOM 7084 C C . ALA B 1 446 ? -1.663 36.719 0.234 1 94.94 446 ALA B C 1
ATOM 7086 O O . ALA B 1 446 ? -1.071 37.625 0.833 1 94.94 446 ALA B O 1
ATOM 7087 N N . TRP B 1 447 ? -1.293 36.281 -0.906 1 96.88 447 TRP B N 1
ATOM 7088 C CA . TRP B 1 447 ? -0.143 36.844 -1.606 1 96.88 447 TRP B CA 1
ATOM 7089 C C . TRP B 1 447 ? -0.413 38.281 -2.031 1 96.88 447 TRP B C 1
ATOM 7091 O O . TRP B 1 447 ? 0.468 39.156 -1.931 1 96.88 447 TRP B O 1
ATOM 7101 N N . LEU B 1 448 ? -1.616 38.531 -2.496 1 95.81 448 LEU B N 1
ATOM 7102 C CA . LEU B 1 448 ? -1.994 39.906 -2.883 1 95.81 448 LEU B CA 1
ATOM 7103 C C . LEU B 1 448 ? -1.964 40.812 -1.68 1 95.81 448 LEU B C 1
ATOM 7105 O O . LEU B 1 448 ? -1.505 41.969 -1.786 1 95.81 448 LEU B O 1
ATOM 7109 N N . ALA B 1 449 ? -2.43 40.406 -0.571 1 93.75 449 ALA B N 1
ATOM 7110 C CA . ALA B 1 449 ? -2.506 41.219 0.643 1 93.75 449 ALA B CA 1
ATOM 7111 C C . ALA B 1 449 ? -1.119 41.438 1.234 1 93.75 449 ALA B C 1
ATOM 7113 O O . ALA B 1 449 ? -0.853 42.5 1.814 1 93.75 449 ALA B O 1
ATOM 7114 N N . GLY B 1 450 ? -0.264 40.469 1.121 1 93.12 450 GLY B N 1
ATOM 7115 C CA . GLY B 1 450 ? 1.034 40.562 1.771 1 93.12 450 GLY B CA 1
ATOM 7116 C C . GLY B 1 450 ? 2.135 41.031 0.846 1 93.12 450 GLY B C 1
ATOM 7117 O O . GLY B 1 450 ? 3.195 41.469 1.306 1 93.12 450 GLY B O 1
ATOM 7118 N N . GLY B 1 451 ? 1.896 40.875 -0.443 1 94.44 451 GLY B N 1
ATOM 7119 C CA . GLY B 1 451 ? 2.924 41.25 -1.4 1 94.44 451 GLY B CA 1
ATOM 7120 C C . GLY B 1 451 ? 4.199 40.438 -1.255 1 94.44 451 GLY B C 1
ATOM 7121 O O . GLY B 1 451 ? 4.156 39.219 -1.201 1 94.44 451 GLY B O 1
ATOM 7122 N N . THR B 1 452 ? 5.355 41.188 -1.217 1 95 452 THR B N 1
ATOM 7123 C CA . THR B 1 452 ? 6.641 40.531 -1.12 1 95 452 THR B CA 1
ATOM 7124 C C . THR B 1 452 ? 7.266 40.719 0.255 1 95 452 THR B C 1
ATOM 7126 O O . THR B 1 452 ? 8.422 40.375 0.478 1 95 452 THR B O 1
ATOM 7129 N N . ASP B 1 453 ? 6.559 41.375 1.107 1 95.69 453 ASP B N 1
ATOM 7130 C CA . ASP B 1 453 ? 7.047 41.625 2.463 1 95.69 453 ASP B CA 1
ATOM 7131 C C . ASP B 1 453 ? 6.805 40.406 3.354 1 95.69 453 ASP B C 1
ATOM 7133 O O . ASP B 1 453 ? 5.68 40.156 3.799 1 95.69 453 ASP B O 1
ATOM 7137 N N . LEU B 1 454 ? 7.844 39.75 3.707 1 96.69 454 LEU B N 1
ATOM 7138 C CA . LEU B 1 454 ? 7.734 38.5 4.457 1 96.69 454 LEU B CA 1
ATOM 7139 C C . LEU B 1 454 ? 7.078 38.75 5.812 1 96.69 454 LEU B C 1
ATOM 7141 O O . LEU B 1 454 ? 6.258 37.938 6.258 1 96.69 454 LEU B O 1
ATOM 7145 N N . GLY B 1 455 ? 7.445 39.844 6.5 1 95.25 455 GLY B N 1
ATOM 7146 C CA . GLY B 1 455 ? 6.832 40.156 7.781 1 95.25 455 GLY B CA 1
ATOM 7147 C C . GLY B 1 455 ? 5.324 40.281 7.707 1 95.25 455 GLY B C 1
ATOM 7148 O O . GLY B 1 455 ? 4.605 39.75 8.562 1 95.25 455 GLY B O 1
ATOM 7149 N N . THR B 1 456 ? 4.863 40.969 6.688 1 94.88 456 THR B N 1
ATOM 7150 C CA . THR B 1 456 ? 3.43 41.188 6.488 1 94.88 456 THR B CA 1
ATOM 7151 C C . THR B 1 456 ? 2.75 39.844 6.148 1 94.88 456 THR B C 1
ATOM 7153 O O . THR B 1 456 ? 1.651 39.562 6.629 1 94.88 456 THR B O 1
ATOM 7156 N N . LEU B 1 457 ? 3.367 39.031 5.32 1 96.69 457 LEU B N 1
ATOM 7157 C CA . LEU B 1 457 ? 2.818 37.75 4.957 1 96.69 457 LEU B CA 1
ATOM 7158 C C . LEU B 1 457 ? 2.643 36.844 6.191 1 96.69 457 LEU B C 1
ATOM 7160 O O . LEU B 1 457 ? 1.577 36.281 6.395 1 96.69 457 LEU B O 1
ATOM 7164 N N . LEU B 1 458 ? 3.672 36.844 7.016 1 97.38 458 LEU B N 1
ATOM 7165 C CA . LEU B 1 458 ? 3.641 36 8.211 1 97.38 458 LEU B CA 1
ATOM 7166 C C . LEU B 1 458 ? 2.586 36.5 9.195 1 97.38 458 LEU B C 1
ATOM 7168 O O . LEU B 1 458 ? 1.9 35.688 9.828 1 97.38 458 LEU B O 1
ATOM 7172 N N . TYR B 1 459 ? 2.49 37.781 9.289 1 95.12 459 TYR B N 1
ATOM 7173 C CA . TYR B 1 459 ? 1.464 38.344 10.164 1 95.12 459 TYR B CA 1
ATOM 7174 C C . TYR B 1 459 ? 0.07 37.938 9.688 1 95.12 459 TYR B C 1
ATOM 7176 O O . TYR B 1 459 ? -0.788 37.594 10.5 1 95.12 459 TYR B O 1
ATOM 7184 N N . ASN B 1 460 ? -0.149 38.062 8.383 1 94.19 460 ASN B N 1
ATOM 7185 C CA . ASN B 1 460 ? -1.444 37.688 7.82 1 94.19 460 ASN B CA 1
ATOM 7186 C C . ASN B 1 460 ? -1.76 36.219 8.055 1 94.19 460 ASN B C 1
ATOM 7188 O O . ASN B 1 460 ? -2.916 35.844 8.273 1 94.19 460 ASN B O 1
ATOM 7192 N N . VAL B 1 461 ? -0.755 35.344 7.984 1 95.19 461 VAL B N 1
ATOM 7193 C CA . VAL 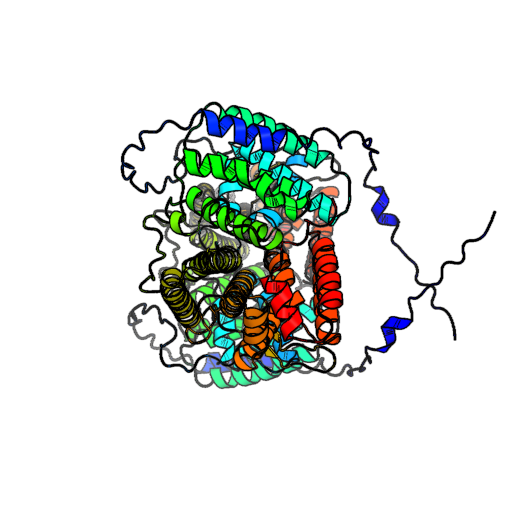B 1 461 ? -0.948 33.938 8.25 1 95.19 461 VAL B CA 1
ATOM 7194 C C . VAL B 1 461 ? -1.313 33.719 9.719 1 95.19 461 VAL B C 1
ATOM 7196 O O . VAL B 1 461 ? -2.219 32.938 10.031 1 95.19 461 VAL B O 1
ATOM 7199 N N . TRP B 1 462 ? -0.61 34.375 10.602 1 94 462 TRP B N 1
ATOM 7200 C CA . TRP B 1 462 ? -0.898 34.281 12.031 1 94 462 TRP B CA 1
ATOM 7201 C C . TRP B 1 462 ? -2.303 34.781 12.336 1 94 462 TRP B C 1
ATOM 7203 O O . TRP B 1 462 ? -3.035 34.156 13.109 1 94 462 TRP B O 1
ATOM 7213 N N . ALA B 1 463 ? -2.67 35.844 11.664 1 90.75 463 ALA B N 1
ATOM 7214 C CA . ALA B 1 463 ? -3.938 36.5 11.961 1 90.75 463 ALA B CA 1
ATOM 7215 C C . ALA B 1 463 ? -5.082 35.875 11.164 1 90.75 463 ALA B C 1
ATOM 7217 O O . ALA B 1 463 ? -6.223 36.344 11.242 1 90.75 463 ALA B O 1
ATOM 7218 N N . ASN B 1 464 ? -4.754 34.906 10.398 1 82.56 464 ASN B N 1
ATOM 7219 C CA . ASN B 1 464 ? -5.691 34.281 9.453 1 82.56 464 ASN B CA 1
ATOM 7220 C C . ASN B 1 464 ? -6.965 33.812 10.156 1 82.56 464 ASN B C 1
ATOM 7222 O O . ASN B 1 464 ? -6.898 33.156 11.195 1 82.56 464 ASN B O 1
ATOM 7226 N N . GLU B 1 465 ? -8.109 34.188 9.57 1 75.44 465 GLU B N 1
ATOM 7227 C CA . GLU B 1 465 ? -9.398 33.844 10.148 1 75.44 465 GLU B CA 1
ATOM 7228 C C . GLU B 1 465 ? -10.016 32.656 9.422 1 75.44 465 GLU B C 1
ATOM 7230 O O . GLU B 1 465 ? -11.156 32.281 9.688 1 75.44 465 GLU B O 1
ATOM 7235 N N . GLY B 1 466 ? -9.281 32 8.562 1 76.81 466 GLY B N 1
ATOM 7236 C CA . GLY B 1 466 ? -9.758 30.781 7.934 1 76.81 466 GLY B CA 1
ATOM 7237 C C . GLY B 1 466 ? -10.055 30.953 6.453 1 76.81 466 GLY B C 1
ATOM 7238 O O . GLY B 1 466 ? -10.094 32.062 5.945 1 76.81 466 GLY B O 1
ATOM 7239 N N . VAL B 1 467 ? -10.172 29.703 5.723 1 68 467 VAL B N 1
ATOM 7240 C CA . VAL B 1 467 ? -10.43 29.594 4.289 1 68 467 VAL B CA 1
ATOM 7241 C C . VAL B 1 467 ? -11.93 29.609 4.027 1 68 467 VAL B C 1
ATOM 7243 O O . VAL B 1 467 ? -12.688 28.875 4.66 1 68 467 VAL B O 1
ATOM 7246 N N . GLY B 1 468 ? -12.789 30.797 3.799 1 55.31 468 GLY B N 1
ATOM 7247 C CA . GLY B 1 468 ? -14.195 30.859 3.42 1 55.31 468 GLY B CA 1
ATOM 7248 C C . GLY B 1 468 ? -14.961 31.953 4.145 1 55.31 468 GLY B C 1
ATOM 7249 O O . GLY B 1 468 ? -16.172 32.062 3.979 1 55.31 468 GLY B O 1
ATOM 7250 N N . THR B 1 469 ? -14.5 32.469 5.184 1 47.91 469 THR B N 1
ATOM 7251 C CA . THR B 1 469 ? -15.289 33.469 5.891 1 47.91 469 THR B CA 1
ATOM 7252 C C . THR B 1 469 ? -15.633 34.625 4.973 1 47.91 469 THR B C 1
ATOM 7254 O O . THR B 1 469 ? -16.531 35.438 5.27 1 47.91 469 THR B O 1
ATOM 7257 N N . GLU B 1 470 ? -14.992 34.969 3.928 1 39.94 470 GLU B N 1
ATOM 7258 C CA . GLU B 1 470 ? -15.344 36.281 3.33 1 39.94 470 GLU B CA 1
ATOM 7259 C C . GLU B 1 470 ? -16.641 36.156 2.518 1 39.94 470 GLU B C 1
ATOM 7261 O O . GLU B 1 470 ? -17.141 37.156 2.006 1 39.94 470 GLU B O 1
ATOM 7266 N N . GLY B 1 471 ? -17.125 35.094 1.886 1 31.19 471 GLY B N 1
ATOM 7267 C CA . GLY B 1 471 ? -18.203 35.375 0.958 1 31.19 471 GLY B CA 1
ATOM 7268 C C . GLY B 1 471 ? -19.469 35.844 1.647 1 31.19 471 GLY B C 1
ATOM 7269 O O . GLY B 1 471 ? -20.516 35.969 1.01 1 31.19 471 GLY B O 1
ATOM 7270 N N . THR B 1 472 ? -19.703 35.812 2.977 1 27.22 472 THR B N 1
ATOM 7271 C CA . THR B 1 472 ? -20.969 36.5 3.17 1 27.22 472 THR B CA 1
ATOM 7272 C C . THR B 1 472 ? -20.781 38 3.094 1 27.22 472 THR B C 1
ATOM 7274 O O . THR B 1 472 ? -19.766 38.531 3.586 1 27.22 472 THR B O 1
#